Protein 2PHL (pdb70)

B-factor: mean 33.41, std 14.72, range [2.0, 97.33]

Solvent-accessible surface area: 39686 Å² total; per-residue (Å²): 196,31,22,3,49,1,45,26,134,108,9,24,118,70,35,18,143,37,126,54,8,28,7,55,5,0,64,33,1,30,119,65,19,166,69,7,58,61,4,52,88,45,8,0,8,7,11,68,4,92,36,36,1,1,10,0,0,8,0,5,0,2,42,10,3,3,5,4,20,31,18,17,0,0,0,0,4,1,37,14,77,66,113,49,63,24,42,24,4,18,52,131,61,130,128,57,55,22,43,45,61,2,47,1,1,17,1,11,0,7,1,1,19,36,86,170,104,31,1,22,2,0,15,0,0,32,18,20,10,18,6,50,8,13,18,2,0,1,0,4,7,119,59,13,100,0,0,0,47,31,9,28,113,72,6,16,34,16,0,4,87,10,138,95,95,43,3,65,135,19,4,26,53,143,151,42,34,54,112,2,0,4,8,82,8,96,58,102,34,9,129,101,0,19,159,74,0,97,104,92,165,81,54,31,52,130,42,6,43,2,43,32,59,70,32,116,87,41,47,3,11,5,11,39,9,97,4,72,88,3,0,0,4,2,0,8,1,24,6,43,1,13,18,0,6,0,0,6,93,19,85,2,36,1,1,0,0,0,16,88,73,75,84,25,107,15,63,34,17,96,13,114,5,44,75,8,1,0,0,2,18,9,1,0,7,0,2,0,4,51,0,62,30,99,8,49,1,8,1,0,0,13,46,4,53,141,28,55,40,3,0,0,0,5,103,62,34,9,0,3,14,2,0,9,125,8,72,24,1,105,66,5,0,21,42,0,4,22,9,56,7,74,63,0,30,138,2,10,78,90,18,95,22,29,1,2,9,74,20,132,174,33,10,3,53,2,47,26,130,106,4,21,88,93,39,17,143,26,135,69,9,35,6,47,6,1,58,49,2,6,118,66,16,117,66,6,39,68,3,55,84,46,10,1,2,6,9,76,2,85,30,45,2,7,9,0,0,5,0,4,0,0,38,10,5,2,5,2,22,23,11,18,0,0,0,0,4,1,38,11,96,66,138,42,51,29,42,26,5,12,47,121,61,137,132,67,56,18,50,48,62,0,46,2,2,12,0,12,1,8,2,2,21,48,96,180,89,18,1,20,1,0,19,2,0,27,20,29,12,18,10,68,11,17,20,2,0,0,0,2,7,139,55,10,106,0,0,0,45,31,10,36,141,132,12,2,38,14,0,5,79,16,144,53,115,50,0,40,105,2,4,9,63,131,139,58,31,58,76,2,0,4,10,78,11,66,44,106,59,15,111,80,8,10,155,80,0,84,96,99,169,78,65,36,46,130,50,5,53,2,32,24,70,62,50,116,94,40,51,1,8,5,8,39,13,105,7,81,94,3,0,0,3,0,2,9,1,27,1,30,1,9,18,1,5,0,2,12,99,22,83,0,37,0,1,0,0,0,17,114,76,91,86,24,98,20,73,32,18,105,12,108,4,54,75,15,1,0,1,0,17,9,0,0,6,0,4,0,4,43,1,69,29,94,5,51,3,9,1,0,1,15,55,4,54,129,30,43,50,4,0,1,1,3,156,41,35,8,1,4,28,2,0,3,156,3,68,23,0,91,62,10,0,21,30,0,4,20,13,44,7,112,52,1,37,84,0,8,109,75,21,98,25,26,1,1,10,60,20,143,199,135,15,11,6,49,1,51,24,132,115,3,25,96,82,28,21,152,34,117,60,9,32,6,53,4,1,48,50,1,25,112,52,17,178,65,9,57,58,5,69,83,40,7,0,3,6,10,79,5,89,35,37,1,6,12,1,0,7,0,4,0,1,44,8,5,3,5,5,17,34,12,16,0,0,0,0,4,2,35,12,96,55,156,37,67,30,49,26,2,23,48,125,58,138,133,61,53,17,45,40,72,1,33,2,0,6,1,14,4,8,2,1,21,38,79,169,102,27,1,11,2,0,24,0,0,35,14,22,8,16,11,57,9,19,22,0,0,0,0,3,5,126,54,8,101,0,0,1,51,36,8,33,107,134,7,4,51,20,0,5,87,13,138,53,148,30,0,39,98,0,5,14,67,137,158,43,37,54,89,1,0,2,10,79,13,69,60,136,61,17,131,97,4,15,120,76,1,94,99,95,150,84,55,39,57,137,43,6,50,3,34,19,64,65,32,105,106,31,56,1,7,4,5,31,12,92,6,88,79,5,0,0,7,0,2,11,1,26,2,24,1,8,16,0,5,0,0,5,76,22,86,1,30,0,2,0,0,0,11,106,72,72,66,24,86,21,64,35,12,112,11,113,2,44,88,6,2,0,0,3,20,12,1,0,7,0,2,1,7,22,1,68,30,98,5,43,3,7,0,0,0,12,68,3,53,134,26,56,65,4,1,1,1,4,150,55,32,9,1,3,20,2,1,8,157,10,62,13,0,82,71,0,1,21,35,1,4,16,13,50,5,88,77,1,30,146,6,12,95,93,19,77,27,30,3,1,6,71,4,158

Organism: Phaseolus vulgaris (NCBI:txid3885)

Structure (mmCIF, N/CA/C/O backbone):
data_2PHL
#
_entry.id   2PHL
#
_cell.length_a   89.810
_cell.length_b   114.080
_cell.length_c   137.080
_cell.angle_alpha   90.00
_cell.angle_beta   90.00
_cell.angle_gamma   90.00
#
_symmetry.space_group_name_H-M   'P 21 21 21'
#
loop_
_entity.id
_entity.type
_entity.pdbx_description
1 polymer PHASEOLIN
2 non-polymer 2-acetamido-2-deoxy-beta-D-glucopyranose
3 non-polymer 'PHOSPHATE ION'
4 water water
#
loop_
_atom_site.group_PDB
_atom_site.id
_atom_site.type_symbol
_atom_site.label_atom_id
_atom_site.label_alt_id
_atom_site.label_comp_id
_atom_site.label_asym_id
_atom_site.label_entity_id
_atom_site.label_seq_id
_atom_site.pdbx_PDB_ins_code
_atom_site.Cartn_x
_atom_site.Cartn_y
_atom_site.Cartn_z
_atom_site.occupancy
_atom_site.B_iso_or_equiv
_atom_site.auth_seq_id
_atom_site.auth_comp_id
_atom_site.auth_asym_id
_atom_site.auth_atom_id
_atom_site.pdbx_PDB_model_num
ATOM 1 N N . ASP A 1 11 ? 33.237 25.134 87.202 1.00 60.05 11 ASP A N 1
ATOM 2 C CA . ASP A 1 11 ? 32.421 25.065 85.994 1.00 58.83 11 ASP A CA 1
ATOM 3 C C . ASP A 1 11 ? 32.335 23.641 85.450 1.00 52.41 11 ASP A C 1
ATOM 4 O O . ASP A 1 11 ? 33.217 22.815 85.679 1.00 53.24 11 ASP A O 1
ATOM 9 N N . ASN A 1 12 ? 31.274 23.389 84.693 1.00 43.60 12 ASN A N 1
ATOM 10 C CA . ASN A 1 12 ? 31.025 22.091 84.105 1.00 32.90 12 ASN A CA 1
ATOM 11 C C . ASN A 1 12 ? 31.437 22.230 82.654 1.00 29.28 12 ASN A C 1
ATOM 12 O O . ASN A 1 12 ? 30.899 23.068 81.941 1.00 31.38 12 ASN A O 1
ATOM 17 N N . PRO A 1 13 ? 32.453 21.475 82.218 1.00 28.57 13 PRO A N 1
ATOM 18 C CA . PRO A 1 13 ? 32.904 21.565 80.816 1.00 28.16 13 PRO A CA 1
ATOM 19 C C . PRO A 1 13 ? 32.004 20.871 79.793 1.00 25.51 13 PRO A C 1
ATOM 20 O O . PRO A 1 13 ? 32.122 21.128 78.594 1.00 30.16 13 PRO A O 1
ATOM 24 N N . PHE A 1 14 ? 31.068 20.065 80.297 1.00 20.82 14 PHE A N 1
ATOM 25 C CA . PHE A 1 14 ? 30.119 19.288 79.514 1.00 17.15 14 PHE A CA 1
ATOM 26 C C . PHE A 1 14 ? 28.789 19.952 79.275 1.00 16.96 14 PHE A C 1
ATOM 27 O O . PHE A 1 14 ? 27.939 19.378 78.622 1.00 21.61 14 PHE A O 1
ATOM 35 N N . TYR A 1 15 ? 28.605 21.159 79.791 1.00 21.50 15 TYR A N 1
ATOM 36 C CA . TYR A 1 15 ? 27.345 21.887 79.654 1.00 21.05 15 TYR A CA 1
ATOM 37 C C . TYR A 1 15 ? 27.449 23.065 78.681 1.00 22.37 15 TYR A C 1
ATOM 38 O O . TYR A 1 15 ? 28.384 23.872 78.770 1.00 26.76 15 TYR A O 1
ATOM 47 N N . PHE A 1 16 ? 26.501 23.144 77.751 1.00 22.41 16 PHE A N 1
ATOM 48 C CA . PHE A 1 16 ? 26.456 24.213 76.752 1.00 23.79 16 PHE A CA 1
ATOM 49 C C . PHE A 1 16 ? 25.135 24.990 76.885 1.00 26.13 16 PHE A C 1
ATOM 50 O O . PHE A 1 16 ? 24.087 24.569 76.377 1.00 22.82 16 PHE A O 1
ATOM 58 N N . ASN A 1 17 ? 25.187 26.088 77.641 1.00 28.55 17 ASN A N 1
ATOM 59 C CA . ASN A 1 17 ? 24.029 26.950 77.909 1.00 27.53 17 ASN A CA 1
ATOM 60 C C . ASN A 1 17 ? 23.566 27.706 76.665 1.00 29.59 17 ASN A C 1
ATOM 61 O O . ASN A 1 17 ? 24.241 28.627 76.196 1.00 31.75 17 ASN A O 1
ATOM 66 N N . SER A 1 18 ? 22.401 27.332 76.150 1.00 28.52 18 SER A N 1
ATOM 67 C CA . SER A 1 18 ? 21.850 27.945 74.950 1.00 30.16 18 SER A CA 1
ATOM 68 C C . SER A 1 18 ? 22.002 29.450 74.910 1.00 29.27 18 SER A C 1
ATOM 69 O O . SER A 1 18 ? 22.427 30.002 73.906 1.00 33.99 18 SER A O 1
ATOM 72 N N . ASP A 1 19 ? 21.710 30.102 76.026 1.00 34.27 19 ASP A N 1
ATOM 73 C CA . ASP A 1 19 ? 21.801 31.560 76.131 1.00 37.56 19 ASP A CA 1
ATOM 74 C C . ASP A 1 19 ? 23.146 32.109 75.663 1.00 37.58 19 ASP A C 1
ATOM 75 O O . ASP A 1 19 ? 23.270 33.302 75.383 1.00 37.74 19 ASP A O 1
ATOM 80 N N . ASN A 1 20 ? 24.170 31.267 75.642 1.00 35.69 20 ASN A N 1
ATOM 81 C CA . ASN A 1 20 ? 25.453 31.734 75.164 1.00 39.74 20 ASN A CA 1
ATOM 82 C C . ASN A 1 20 ? 26.357 30.689 74.480 1.00 39.45 20 ASN A C 1
ATOM 83 O O . ASN A 1 20 ? 27.583 30.808 74.502 1.00 41.17 20 ASN A O 1
ATOM 88 N N . SER A 1 21 ? 25.750 29.718 73.794 1.00 36.78 21 SER A N 1
ATOM 89 C CA . SER A 1 21 ? 26.524 28.693 73.091 1.00 35.04 21 SER A CA 1
ATOM 90 C C . SER A 1 21 ? 26.264 28.565 71.587 1.00 34.88 21 SER A C 1
ATOM 91 O O . SER A 1 21 ? 27.098 27.992 70.874 1.00 34.62 21 SER A O 1
ATOM 94 N N . TRP A 1 22 ? 25.108 29.048 71.123 1.00 27.63 22 TRP A N 1
ATOM 95 C CA . TRP A 1 22 ? 24.742 29.020 69.701 1.00 28.18 22 TRP A CA 1
ATOM 96 C C . TRP A 1 22 ? 25.014 30.386 69.050 1.00 28.20 22 TRP A C 1
ATOM 97 O O . TRP A 1 22 ? 25.040 31.411 69.732 1.00 32.90 22 TRP A O 1
ATOM 108 N N . ASN A 1 23 ? 25.166 30.415 67.734 1.00 25.06 23 ASN A N 1
ATOM 109 C CA . ASN A 1 23 ? 25.363 31.678 67.040 1.00 26.59 23 ASN A CA 1
ATOM 110 C C . ASN A 1 23 ? 24.471 31.681 65.812 1.00 21.97 23 ASN A C 1
ATOM 111 O O . ASN A 1 23 ? 24.383 30.670 65.140 1.00 22.08 23 ASN A O 1
ATOM 116 N N . THR A 1 24 ? 23.785 32.789 65.541 1.00 20.13 24 THR A N 1
ATOM 117 C CA . THR A 1 24 ? 22.873 32.896 64.398 1.00 25.01 24 THR A CA 1
ATOM 118 C C . THR A 1 24 ? 23.573 33.062 63.057 1.00 22.86 24 THR A C 1
ATOM 119 O O . THR A 1 24 ? 24.377 33.952 62.901 1.00 26.98 24 THR A O 1
ATOM 123 N N . LEU A 1 25 ? 23.297 32.189 62.107 1.00 21.08 25 LEU A N 1
ATOM 124 C CA . LEU A 1 25 ? 23.880 32.313 60.772 1.00 22.06 25 LEU A CA 1
ATOM 125 C C . LEU A 1 25 ? 22.987 33.304 60.012 1.00 22.33 25 LEU A C 1
ATOM 126 O O . LEU A 1 25 ? 23.452 34.324 59.472 1.00 24.71 25 LEU A O 1
ATOM 131 N N . PHE A 1 26 ? 21.689 33.008 60.039 1.00 20.27 26 PHE A N 1
ATOM 132 C CA . PHE A 1 26 ? 20.671 33.778 59.358 1.00 20.13 26 PHE A CA 1
ATOM 133 C C . PHE A 1 26 ? 19.374 33.736 60.157 1.00 22.56 26 PHE A C 1
ATOM 134 O O . PHE A 1 26 ? 19.053 32.735 60.812 1.00 24.68 26 PHE A O 1
ATOM 142 N N . LYS A 1 27 ? 18.612 34.818 60.096 1.00 24.96 27 LYS A N 1
ATOM 143 C CA . LYS A 1 27 ? 17.327 34.861 60.786 1.00 29.26 27 LYS A CA 1
ATOM 144 C C . LYS A 1 27 ? 16.424 35.921 60.184 1.00 26.95 27 LYS A C 1
ATOM 145 O O . LYS A 1 27 ? 16.856 37.030 59.880 1.00 30.63 27 LYS A O 1
ATOM 151 N N . ASN A 1 28 ? 15.181 35.571 59.947 1.00 23.20 28 ASN A N 1
ATOM 152 C CA . ASN A 1 28 ? 14.278 36.556 59.413 1.00 27.72 28 ASN A CA 1
ATOM 153 C C . ASN A 1 28 ? 12.885 36.194 59.877 1.00 30.06 28 ASN A C 1
ATOM 154 O O . ASN A 1 28 ? 12.686 35.143 60.489 1.00 32.63 28 ASN A O 1
ATOM 159 N N . GLN A 1 29 ? 11.949 37.108 59.682 1.00 27.69 29 GLN A N 1
ATOM 160 C CA . GLN A 1 29 ? 10.568 36.903 60.078 1.00 26.88 29 GLN A CA 1
ATOM 161 C C . GLN A 1 29 ? 9.944 35.525 59.759 1.00 25.81 29 GLN A C 1
ATOM 162 O O . GLN A 1 29 ? 8.841 35.237 60.214 1.00 29.67 29 GLN A O 1
ATOM 168 N N . TYR A 1 30 ? 10.644 34.675 59.007 1.00 22.53 30 TYR A N 1
ATOM 169 C CA . TYR A 1 30 ? 10.126 33.357 58.668 1.00 20.50 30 TYR A CA 1
ATOM 170 C C . TYR A 1 30 ? 10.898 32.208 59.279 1.00 21.19 30 TYR A C 1
ATOM 171 O O . TYR A 1 30 ? 10.407 31.089 59.280 1.00 27.79 30 TYR A O 1
ATOM 180 N N . GLY A 1 31 ? 12.115 32.457 59.749 1.00 22.83 31 GLY A N 1
ATOM 181 C CA . GLY A 1 31 ? 12.895 31.395 60.354 1.00 19.33 31 GLY A CA 1
ATOM 182 C C . GLY A 1 31 ? 14.295 31.800 60.791 1.00 21.09 31 GLY A C 1
ATOM 183 O O . GLY A 1 31 ? 14.635 33.008 60.803 1.00 18.20 31 GLY A O 1
ATOM 184 N N . HIS A 1 32 ? 15.092 30.796 61.182 1.00 14.05 32 HIS A N 1
ATOM 185 C CA . HIS A 1 32 ? 16.472 31.007 61.619 1.00 16.91 32 HIS A CA 1
ATOM 186 C C . HIS A 1 32 ? 17.343 29.754 61.545 1.00 18.43 32 HIS A C 1
ATOM 187 O O . HIS A 1 32 ? 16.843 28.622 61.536 1.00 20.18 32 HIS A O 1
ATOM 194 N N . ILE A 1 33 ? 18.652 29.989 61.531 1.00 21.46 33 ILE A N 1
ATOM 195 C CA . ILE A 1 33 ? 19.682 28.955 61.480 1.00 24.34 33 ILE A CA 1
ATOM 196 C C . ILE A 1 33 ? 20.785 29.457 62.420 1.00 28.64 33 ILE A C 1
ATOM 197 O O . ILE A 1 33 ? 21.226 30.603 62.291 1.00 34.70 33 ILE A O 1
ATOM 202 N N . ARG A 1 34 ? 21.187 28.642 63.386 1.00 25.31 34 ARG A N 1
ATOM 203 C CA . ARG A 1 34 ? 22.257 29.014 64.291 1.00 23.49 34 ARG A CA 1
ATOM 204 C C . ARG A 1 34 ? 23.173 27.800 64.281 1.00 23.96 34 ARG A C 1
ATOM 205 O O . ARG A 1 34 ? 22.710 26.691 64.014 1.00 24.14 34 ARG A O 1
ATOM 213 N N . VAL A 1 35 ? 24.456 27.993 64.583 1.00 22.04 35 VAL A N 1
ATOM 214 C CA . VAL A 1 35 ? 25.395 26.866 64.679 1.00 23.50 35 VAL A CA 1
ATOM 215 C C . VAL A 1 35 ? 25.979 26.815 66.098 1.00 22.33 35 VAL A C 1
ATOM 216 O O . VAL A 1 35 ? 26.284 27.859 66.692 1.00 19.38 35 VAL A O 1
ATOM 220 N N . LEU A 1 36 ? 26.115 25.610 66.644 1.00 18.30 36 LEU A N 1
ATOM 221 C CA . LEU A 1 36 ? 26.683 25.460 67.972 1.00 13.79 36 LEU A CA 1
ATOM 222 C C . LEU A 1 36 ? 28.196 25.689 67.898 1.00 14.17 36 LEU A C 1
ATOM 223 O O . LEU A 1 36 ? 28.843 25.333 66.915 1.00 13.25 36 LEU A O 1
ATOM 228 N N . GLN A 1 37 ? 28.757 26.293 68.929 1.00 12.93 37 GLN A N 1
ATOM 229 C CA . GLN A 1 37 ? 30.196 26.539 68.990 1.00 16.26 37 GLN A CA 1
ATOM 230 C C . GLN A 1 37 ? 30.960 25.219 68.995 1.00 15.71 37 GLN A C 1
ATOM 231 O O . GLN A 1 37 ? 30.364 24.165 69.201 1.00 20.75 37 GLN A O 1
ATOM 237 N N . ARG A 1 38 ? 32.278 25.285 68.819 1.00 12.04 38 ARG A N 1
ATOM 238 C CA . ARG A 1 38 ? 33.121 24.098 68.809 1.00 20.17 38 ARG A CA 1
ATOM 239 C C . ARG A 1 38 ? 33.281 23.460 70.180 1.00 26.05 38 ARG A C 1
ATOM 240 O O . ARG A 1 38 ? 33.589 24.125 71.162 1.00 31.86 38 ARG A O 1
ATOM 248 N N . PHE A 1 39 ? 33.159 22.147 70.221 1.00 29.68 39 PHE A N 1
ATOM 249 C CA . PHE A 1 39 ? 33.287 21.425 71.465 1.00 28.56 39 PHE A CA 1
ATOM 250 C C . PHE A 1 39 ? 34.695 21.511 72.077 1.00 31.91 39 PHE A C 1
ATOM 251 O O . PHE A 1 39 ? 34.856 21.807 73.270 1.00 34.73 39 PHE A O 1
ATOM 259 N N . ASP A 1 40 ? 35.711 21.259 71.257 1.00 32.92 40 ASP A N 1
ATOM 260 C CA . ASP A 1 40 ? 37.105 21.275 71.701 1.00 29.74 40 ASP A CA 1
ATOM 261 C C . ASP A 1 40 ? 37.568 22.654 72.156 1.00 33.76 40 ASP A C 1
ATOM 262 O O . ASP A 1 40 ? 38.606 22.781 72.814 1.00 36.00 40 ASP A O 1
ATOM 267 N N . GLN A 1 41 ? 36.819 23.689 71.790 1.00 31.17 41 GLN A N 1
ATOM 268 C CA . GLN A 1 41 ? 37.186 25.029 72.199 1.00 30.76 41 GLN A CA 1
ATOM 269 C C . GLN A 1 41 ? 36.689 25.323 73.594 1.00 32.58 41 GLN A C 1
ATOM 270 O O . GLN A 1 41 ? 37.352 26.012 74.363 1.00 29.36 41 GLN A O 1
ATOM 276 N N . GLN A 1 42 ? 35.509 24.817 73.928 1.00 35.06 42 GLN A N 1
ATOM 277 C CA . GLN A 1 42 ? 35.007 25.016 75.269 1.00 32.73 42 GLN A CA 1
ATOM 278 C C . GLN A 1 42 ? 36.028 24.350 76.181 1.00 32.37 42 GLN A C 1
ATOM 279 O O . GLN A 1 42 ? 36.392 24.907 77.222 1.00 40.01 42 GLN A O 1
ATOM 285 N N . SER A 1 43 ? 36.535 23.188 75.775 1.00 29.82 43 SER A N 1
ATOM 286 C CA . SER A 1 43 ? 37.502 22.479 76.600 1.00 31.39 43 SER A CA 1
ATOM 287 C C . SER A 1 43 ? 38.220 21.334 75.900 1.00 32.64 43 SER A C 1
ATOM 288 O O . SER A 1 43 ? 37.616 20.557 75.158 1.00 36.47 43 SER A O 1
ATOM 291 N N . LYS A 1 44 ? 39.510 21.215 76.188 1.00 31.98 44 LYS A N 1
ATOM 292 C CA . LYS A 1 44 ? 40.332 20.166 75.621 1.00 33.33 44 LYS A CA 1
ATOM 293 C C . LYS A 1 44 ? 39.845 18.773 75.982 1.00 32.68 44 LYS A C 1
ATOM 294 O O . LYS A 1 44 ? 40.176 17.828 75.296 1.00 33.25 44 LYS A O 1
ATOM 300 N N . ARG A 1 45 ? 39.095 18.622 77.072 1.00 35.17 45 ARG A N 1
ATOM 301 C CA . ARG A 1 45 ? 38.596 17.294 77.448 1.00 35.75 45 ARG A CA 1
ATOM 302 C C . ARG A 1 45 ? 37.764 16.769 76.293 1.00 36.96 45 ARG A C 1
ATOM 303 O O . ARG A 1 45 ? 37.732 15.563 76.032 1.00 38.82 45 ARG A O 1
ATOM 311 N N . LEU A 1 46 ? 37.070 17.704 75.644 1.00 35.06 46 LEU A N 1
ATOM 312 C CA . LEU A 1 46 ? 36.168 17.449 74.525 1.00 33.13 46 LEU A CA 1
ATOM 313 C C . LEU A 1 46 ? 36.880 17.410 73.171 1.00 34.28 46 LEU A C 1
ATOM 314 O O . LEU A 1 46 ? 36.272 17.715 72.139 1.00 33.15 46 LEU A O 1
ATOM 319 N N . GLN A 1 47 ? 38.138 16.984 73.160 1.00 36.26 47 GLN A N 1
ATOM 320 C CA . GLN A 1 47 ? 38.912 16.957 71.915 1.00 38.72 47 GLN A CA 1
ATOM 321 C C . GLN A 1 47 ? 38.503 15.954 70.848 1.00 37.58 47 GLN A C 1
ATOM 322 O O . GLN A 1 47 ? 38.681 16.219 69.663 1.00 40.09 47 GLN A O 1
ATOM 328 N N . ASN A 1 48 ? 37.989 14.797 71.235 1.00 30.29 48 ASN A N 1
ATOM 329 C CA . ASN A 1 48 ? 37.596 13.837 70.224 1.00 24.95 48 ASN A CA 1
ATOM 330 C C . ASN A 1 48 ? 36.279 14.178 69.555 1.00 25.85 48 ASN A C 1
ATOM 331 O O . ASN A 1 48 ? 35.664 13.323 68.933 1.00 30.31 48 ASN A O 1
ATOM 336 N N . LEU A 1 49 ? 35.826 15.417 69.733 1.00 23.28 49 LEU A N 1
ATOM 337 C CA . LEU A 1 49 ? 34.601 15.907 69.124 1.00 21.08 49 LEU A CA 1
ATOM 338 C C . LEU A 1 49 ? 34.953 17.077 68.203 1.00 20.07 49 LEU A C 1
ATOM 339 O O . LEU A 1 49 ? 34.075 17.651 67.587 1.00 13.30 49 LEU A O 1
ATOM 344 N N . GLU A 1 50 ? 36.239 17.379 68.062 1.00 17.58 50 GLU A N 1
ATOM 345 C CA . GLU A 1 50 ? 36.658 18.505 67.240 1.00 27.41 50 GLU A CA 1
ATOM 346 C C . GLU A 1 50 ? 36.069 18.461 65.826 1.00 29.72 50 GLU A C 1
ATOM 347 O O . GLU A 1 50 ? 35.854 19.504 65.196 1.00 30.75 50 GLU A O 1
ATOM 353 N N . ASP A 1 51 ? 35.734 17.261 65.370 1.00 26.46 51 ASP A N 1
ATOM 354 C CA . ASP A 1 51 ? 35.226 17.086 64.031 1.00 26.34 51 ASP A CA 1
ATOM 355 C C . ASP A 1 51 ? 33.734 17.134 63.841 1.00 24.34 51 ASP A C 1
ATOM 356 O O . ASP A 1 51 ? 33.273 16.934 62.730 1.00 24.27 51 ASP A O 1
ATOM 361 N N . TYR A 1 52 ? 32.964 17.340 64.897 1.00 17.64 52 TYR A N 1
ATOM 362 C CA . TYR A 1 52 ? 31.511 17.392 64.734 1.00 15.07 52 TYR A CA 1
ATOM 363 C C . TYR A 1 52 ? 30.916 18.720 65.102 1.00 12.98 52 TYR A C 1
ATOM 364 O O . TYR A 1 52 ? 31.483 19.448 65.902 1.00 21.67 52 TYR A O 1
ATOM 373 N N . ARG A 1 53 ? 29.743 19.004 64.574 1.00 12.31 53 ARG A N 1
ATOM 374 C CA . ARG A 1 53 ? 29.091 20.264 64.874 1.00 18.63 53 ARG A CA 1
ATOM 375 C C . ARG A 1 53 ? 27.589 20.039 64.920 1.00 19.82 53 ARG A C 1
ATOM 376 O O . ARG A 1 53 ? 27.101 18.999 64.453 1.00 24.15 53 ARG A O 1
ATOM 384 N N . LEU A 1 54 ? 26.872 21.009 65.482 1.00 19.24 54 LEU A N 1
ATOM 385 C CA . LEU A 1 54 ? 25.422 20.968 65.595 1.00 17.59 54 LEU A CA 1
ATOM 386 C C . LEU A 1 54 ? 24.820 22.206 64.933 1.00 21.07 54 LEU A C 1
ATOM 387 O O . LEU A 1 54 ? 25.193 23.334 65.267 1.00 15.08 54 LEU A O 1
ATOM 392 N N . VAL A 1 55 ? 23.896 21.976 63.998 1.00 18.41 55 VAL A N 1
ATOM 393 C CA . VAL A 1 55 ? 23.185 23.040 63.309 1.00 16.75 55 VAL A CA 1
ATOM 394 C C . VAL A 1 55 ? 21.700 22.925 63.702 1.00 21.49 55 VAL A C 1
ATOM 395 O O . VAL A 1 55 ? 21.144 21.812 63.814 1.00 17.61 55 VAL A O 1
ATOM 399 N N . GLU A 1 56 ? 21.074 24.081 63.908 1.00 21.29 56 GLU A N 1
ATOM 400 C CA . GLU A 1 56 ? 19.684 24.161 64.342 1.00 23.97 56 GLU A CA 1
ATOM 401 C C . GLU A 1 56 ? 18.926 25.137 63.427 1.00 21.84 56 GLU A C 1
ATOM 402 O O . GLU A 1 56 ? 19.412 26.217 63.099 1.00 20.00 56 GLU A O 1
ATOM 408 N N . PHE A 1 57 ? 17.719 24.762 63.030 1.00 22.38 57 PHE A N 1
ATOM 409 C CA . PHE A 1 57 ? 16.955 25.572 62.101 1.00 18.27 57 PHE A CA 1
ATOM 410 C C . PHE A 1 57 ? 15.485 25.470 62.432 1.00 22.98 57 PHE A C 1
ATOM 411 O O . PHE A 1 57 ? 15.006 24.365 62.707 1.00 26.69 57 PHE A O 1
ATOM 419 N N . ARG A 1 58 ? 14.776 26.608 62.407 1.00 23.04 58 ARG A N 1
ATOM 420 C CA . ARG A 1 58 ? 13.333 26.643 62.669 1.00 20.30 58 ARG A CA 1
ATOM 421 C C . ARG A 1 58 ? 12.642 27.480 61.609 1.00 23.42 58 ARG A C 1
ATOM 422 O O . ARG A 1 58 ? 13.096 28.591 61.317 1.00 27.71 58 ARG A O 1
ATOM 430 N N . SER A 1 59 ? 11.498 26.992 61.120 1.00 24.78 59 SER A N 1
ATOM 431 C CA . SER A 1 59 ? 10.728 27.648 60.058 1.00 23.30 59 SER A CA 1
ATOM 432 C C . SER A 1 59 ? 9.223 27.847 60.375 1.00 23.83 59 SER A C 1
ATOM 433 O O . SER A 1 59 ? 8.633 27.059 61.110 1.00 21.47 59 SER A O 1
ATOM 436 N N . LYS A 1 60 ? 8.614 28.901 59.827 1.00 23.64 60 LYS A N 1
ATOM 437 C CA . LYS A 1 60 ? 7.177 29.196 60.033 1.00 24.43 60 LYS A CA 1
ATOM 438 C C . LYS A 1 60 ? 6.407 28.371 59.025 1.00 23.91 60 LYS A C 1
ATOM 439 O O . LYS A 1 60 ? 7.003 27.866 58.071 1.00 29.28 60 LYS A O 1
ATOM 445 N N . PRO A 1 61 ? 5.083 28.222 59.192 1.00 23.68 61 PRO A N 1
ATOM 446 C CA . PRO A 1 61 ? 4.419 27.405 58.165 1.00 21.18 61 PRO A CA 1
ATOM 447 C C . PRO A 1 61 ? 4.447 27.946 56.727 1.00 20.54 61 PRO A C 1
ATOM 448 O O . PRO A 1 61 ? 4.569 29.164 56.489 1.00 17.63 61 PRO A O 1
ATOM 452 N N . GLU A 1 62 ? 4.452 27.005 55.787 1.00 20.87 62 GLU A N 1
ATOM 453 C CA . GLU A 1 62 ? 4.467 27.292 54.361 1.00 22.82 62 GLU A CA 1
ATOM 454 C C . GLU A 1 62 ? 5.627 28.185 53.898 1.00 24.35 62 GLU A C 1
ATOM 455 O O . GLU A 1 62 ? 5.446 29.284 53.354 1.00 24.33 62 GLU A O 1
ATOM 461 N N . THR A 1 63 ? 6.833 27.668 54.094 1.00 25.59 63 THR A N 1
ATOM 462 C CA . THR A 1 63 ? 8.050 28.358 53.731 1.00 20.86 63 THR A CA 1
ATOM 463 C C . THR A 1 63 ? 8.960 27.395 52.982 1.00 20.31 63 THR A C 1
ATOM 464 O O . THR A 1 63 ? 8.676 26.194 52.895 1.00 19.29 63 THR A O 1
ATOM 468 N N . LEU A 1 64 ? 10.027 27.960 52.417 1.00 22.58 64 LEU A N 1
ATOM 469 C CA . LEU A 1 64 ? 11.056 27.248 51.670 1.00 19.29 64 LEU A CA 1
ATOM 470 C C . LEU A 1 64 ? 12.413 27.863 52.033 1.00 18.88 64 LEU A C 1
ATOM 471 O O . LEU A 1 64 ? 12.529 29.087 52.219 1.00 14.66 64 LEU A O 1
ATOM 476 N N . LEU A 1 65 ? 13.418 27.005 52.189 1.00 20.43 65 LEU A N 1
ATOM 477 C CA . LEU A 1 65 ? 14.799 27.416 52.473 1.00 17.83 65 LEU A CA 1
ATOM 478 C C . LEU A 1 65 ? 15.434 27.311 51.077 1.00 23.20 65 LEU A C 1
ATOM 479 O O . LEU A 1 65 ? 15.420 26.223 50.484 1.00 23.39 65 LEU A O 1
ATOM 484 N N . LEU A 1 66 ? 15.941 28.419 50.530 1.00 22.49 66 LEU A N 1
ATOM 485 C CA . LEU A 1 66 ? 16.510 28.424 49.176 1.00 18.53 66 LEU A CA 1
ATOM 486 C C . LEU A 1 66 ? 17.669 27.465 49.018 1.00 19.22 66 LEU A C 1
ATOM 487 O O . LEU A 1 66 ? 18.363 27.191 49.983 1.00 20.67 66 LEU A O 1
ATOM 492 N N . PRO A 1 67 ? 17.925 26.975 47.783 1.00 17.04 67 PRO A N 1
ATOM 493 C CA . PRO A 1 67 ? 18.998 26.024 47.487 1.00 11.13 67 PRO A CA 1
ATOM 494 C C . PRO A 1 67 ? 20.415 26.382 47.886 1.00 10.44 67 PRO A C 1
ATOM 495 O O . PRO A 1 67 ? 20.888 27.506 47.685 1.00 13.90 67 PRO A O 1
ATOM 499 N N . GLN A 1 68 ? 21.121 25.392 48.409 1.00 7.80 68 GLN A N 1
ATOM 500 C CA . GLN A 1 68 ? 22.489 25.602 48.846 1.00 5.27 68 GLN A CA 1
ATOM 501 C C . GLN A 1 68 ? 23.156 24.264 48.833 1.00 9.53 68 GLN A C 1
ATOM 502 O O . GLN A 1 68 ? 22.486 23.251 48.686 1.00 12.63 68 GLN A O 1
ATOM 508 N N . GLN A 1 69 ? 24.472 24.262 49.012 1.00 12.96 69 GLN A N 1
ATOM 509 C CA . GLN A 1 69 ? 25.237 23.031 49.161 1.00 18.57 69 GLN A CA 1
ATOM 510 C C . GLN A 1 69 ? 26.254 23.386 50.284 1.00 20.48 69 GLN A C 1
ATOM 511 O O . GLN A 1 69 ? 26.625 24.561 50.442 1.00 22.12 69 GLN A O 1
ATOM 517 N N . ALA A 1 70 ? 26.593 22.441 51.153 1.00 18.23 70 ALA A N 1
ATOM 518 C CA . ALA A 1 70 ? 27.553 22.734 52.235 1.00 19.05 70 ALA A CA 1
ATOM 519 C C . ALA A 1 70 ? 28.716 21.743 52.193 1.00 16.91 70 ALA A C 1
ATOM 520 O O . ALA A 1 70 ? 28.567 20.658 51.629 1.00 20.70 70 ALA A O 1
ATOM 522 N N . ASP A 1 71 ? 29.868 22.109 52.752 1.00 13.58 71 ASP A N 1
ATOM 523 C CA . ASP A 1 71 ? 31.039 21.228 52.754 1.00 14.42 71 ASP A CA 1
ATOM 524 C C . ASP A 1 71 ? 31.045 20.249 53.945 1.00 20.17 71 ASP A C 1
ATOM 525 O O . ASP A 1 71 ? 32.101 20.022 54.567 1.00 20.28 71 ASP A O 1
ATOM 530 N N . ALA A 1 72 ? 29.889 19.656 54.257 1.00 18.81 72 ALA A N 1
ATOM 531 C CA . ALA A 1 72 ? 29.808 18.748 55.400 1.00 19.22 72 ALA A CA 1
ATOM 532 C C . ALA A 1 72 ?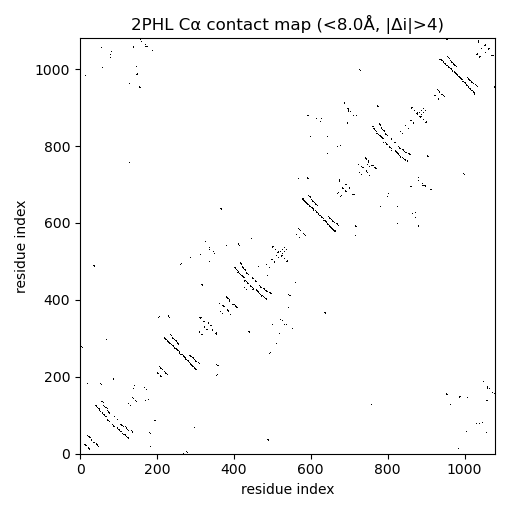 28.743 17.669 55.268 1.00 20.87 72 ALA A C 1
ATOM 533 O O . ALA A 1 72 ? 27.753 17.849 54.554 1.00 25.42 72 ALA A O 1
ATOM 535 N N . GLU A 1 73 ? 28.986 16.507 55.865 1.00 18.65 73 GLU A N 1
ATOM 536 C CA . GLU A 1 73 ? 27.974 15.443 55.845 1.00 18.58 73 GLU A CA 1
ATOM 537 C C . GLU A 1 73 ? 26.926 15.908 56.848 1.00 20.55 73 GLU A C 1
ATOM 538 O O . GLU A 1 73 ? 27.272 16.372 57.946 1.00 24.96 73 GLU A O 1
ATOM 544 N N . LEU A 1 74 ? 25.661 15.788 56.497 1.00 18.45 74 LEU A N 1
ATOM 545 C CA . LEU A 1 74 ? 24.609 16.177 57.418 1.00 18.34 74 LEU A CA 1
ATOM 546 C C . LEU A 1 74 ? 23.743 14.991 57.797 1.00 18.08 74 LEU A C 1
ATOM 547 O O . LEU A 1 74 ? 23.522 14.091 56.998 1.00 23.95 74 LEU A O 1
ATOM 552 N N . LEU A 1 75 ? 23.297 14.971 59.041 1.00 19.06 75 LEU A N 1
ATOM 553 C CA . LEU A 1 75 ? 22.365 13.966 59.506 1.00 18.55 75 LEU A CA 1
ATOM 554 C C . LEU A 1 75 ? 21.268 14.887 60.055 1.00 20.29 75 LEU A C 1
ATOM 555 O O . LEU A 1 75 ? 21.458 15.545 61.088 1.00 21.03 75 LEU A O 1
ATOM 560 N N . LEU A 1 76 ? 20.177 15.006 59.292 1.00 20.69 76 LEU A N 1
ATOM 561 C CA . LEU A 1 76 ? 19.039 15.875 59.588 1.00 23.35 76 LEU A CA 1
ATOM 562 C C . LEU A 1 76 ? 17.940 15.183 60.406 1.00 27.96 76 LEU A C 1
ATOM 563 O O . LEU A 1 76 ? 17.540 14.046 60.116 1.00 27.05 76 LEU A O 1
ATOM 568 N N . VAL A 1 77 ? 17.458 15.867 61.441 1.00 29.23 77 VAL A N 1
ATOM 569 C CA . VAL A 1 77 ? 16.434 15.302 62.311 1.00 26.19 77 VAL A CA 1
ATOM 570 C C . VAL A 1 77 ? 15.252 16.237 62.643 1.00 26.43 77 VAL A C 1
ATOM 571 O O . VAL A 1 77 ? 15.443 17.292 63.249 1.00 29.74 77 VAL A O 1
ATOM 575 N N . VAL A 1 78 ? 14.036 15.829 62.269 1.00 22.30 78 VAL A N 1
ATOM 576 C CA . VAL A 1 78 ? 12.841 16.601 62.560 1.00 20.10 78 VAL A CA 1
ATOM 577 C C . VAL A 1 78 ? 12.513 16.397 64.053 1.00 22.12 78 VAL A C 1
ATOM 578 O O . VAL A 1 78 ? 12.159 15.302 64.476 1.00 19.99 78 VAL A O 1
ATOM 582 N N . ARG A 1 79 ? 12.702 17.449 64.846 1.00 21.76 79 ARG A N 1
ATOM 583 C CA . ARG A 1 79 ? 12.427 17.390 66.272 1.00 20.57 79 ARG A CA 1
ATOM 584 C C . ARG A 1 79 ? 10.995 17.868 66.551 1.00 26.20 79 ARG A C 1
ATOM 585 O O . ARG A 1 79 ? 10.477 17.679 67.645 1.00 27.81 79 ARG A O 1
ATOM 593 N N . SER A 1 80 ? 10.369 18.508 65.566 1.00 27.70 80 SER A N 1
ATOM 594 C CA . SER A 1 80 ? 8.987 18.992 65.672 1.00 27.80 80 SER A CA 1
ATOM 595 C C . SER A 1 80 ? 8.541 19.348 64.263 1.00 27.14 80 SER A C 1
ATOM 596 O O . SER A 1 80 ? 9.315 19.927 63.495 1.00 30.76 80 SER A O 1
ATOM 599 N N . GLY A 1 81 ? 7.306 18.993 63.925 1.00 23.13 81 GLY A N 1
ATOM 600 C CA . GLY A 1 81 ? 6.773 19.304 62.617 1.00 22.20 81 GLY A CA 1
ATOM 601 C C . GLY A 1 81 ? 6.991 18.279 61.514 1.00 20.39 81 GLY A C 1
ATOM 602 O O . GLY A 1 81 ? 7.208 17.087 61.753 1.00 19.88 81 GLY A O 1
ATOM 603 N N . SER A 1 82 ? 6.897 18.767 60.285 1.00 22.09 82 SER A N 1
ATOM 604 C CA . SER A 1 82 ? 7.047 17.963 59.086 1.00 19.88 82 SER A CA 1
ATOM 605 C C . SER A 1 82 ? 7.867 18.757 58.089 1.00 19.98 82 SER A C 1
ATOM 606 O O . SER A 1 82 ? 7.844 19.988 58.093 1.00 20.41 82 SER A O 1
ATOM 609 N N . ALA A 1 83 ? 8.521 18.063 57.174 1.00 21.44 83 ALA A N 1
ATOM 610 C CA . ALA A 1 83 ? 9.326 18.743 56.175 1.00 23.10 83 ALA A CA 1
ATOM 611 C C . ALA A 1 83 ? 9.356 17.953 54.887 1.00 24.08 83 ALA A C 1
ATOM 612 O O . ALA A 1 83 ? 9.130 16.742 54.886 1.00 21.09 83 ALA A O 1
ATOM 614 N N . ILE A 1 84 ? 9.557 18.659 53.781 1.00 27.92 84 ILE A N 1
ATOM 615 C CA . ILE A 1 84 ? 9.706 18.015 52.467 1.00 26.39 84 ILE A CA 1
ATOM 616 C C . ILE A 1 84 ? 11.138 18.384 52.103 1.00 23.38 84 ILE A C 1
ATOM 617 O O . ILE A 1 84 ? 11.471 19.572 52.015 1.00 21.91 84 ILE A O 1
ATOM 622 N N . LEU A 1 85 ? 11.986 17.363 52.021 1.00 19.82 85 LEU A N 1
ATOM 623 C CA . LEU A 1 85 ? 13.402 17.510 51.698 1.00 20.58 85 LEU A CA 1
ATOM 624 C C . LEU A 1 85 ? 13.658 16.991 50.296 1.00 15.14 85 LEU A C 1
ATOM 625 O O . LEU A 1 85 ? 13.206 15.910 49.948 1.00 21.17 85 LEU A O 1
ATOM 630 N N . VAL A 1 86 ? 14.388 17.741 49.486 1.00 18.98 86 VAL A N 1
ATOM 631 C CA . VAL A 1 86 ? 14.660 17.276 48.138 1.00 14.60 86 VAL A CA 1
ATOM 632 C C . VAL A 1 86 ? 16.120 17.453 47.792 1.00 14.67 86 VAL A C 1
ATOM 633 O O . VAL A 1 86 ? 16.718 18.492 48.126 1.00 11.12 86 VAL A O 1
ATOM 637 N N . LEU A 1 87 ? 16.721 16.363 47.294 1.00 9.96 87 LEU A N 1
ATOM 638 C CA . LEU A 1 87 ? 18.123 16.339 46.881 1.00 6.66 87 LEU A CA 1
ATOM 639 C C . LEU A 1 87 ? 18.195 16.458 45.341 1.00 14.43 87 LEU A C 1
ATOM 640 O O . LEU A 1 87 ? 17.493 15.727 44.641 1.00 12.24 87 LEU A O 1
ATOM 645 N N . VAL A 1 88 ? 19.057 17.359 44.847 1.00 18.61 88 VAL A N 1
ATOM 646 C CA . VAL A 1 88 ? 19.259 17.637 43.411 1.00 17.44 88 VAL A CA 1
ATOM 647 C C . VAL A 1 88 ? 20.648 17.203 42.946 1.00 19.85 88 VAL A C 1
ATOM 648 O O . VAL A 1 88 ? 21.642 17.856 43.252 1.00 17.45 88 VAL A O 1
ATOM 652 N N . LYS A 1 89 ? 20.710 16.066 42.258 1.00 23.63 89 LYS A N 1
ATOM 653 C CA . LYS A 1 89 ? 21.972 15.534 41.737 1.00 29.22 89 LYS A CA 1
ATOM 654 C C . LYS A 1 89 ? 22.164 16.132 40.332 1.00 29.27 89 LYS A C 1
ATOM 655 O O . LYS A 1 89 ? 21.176 16.414 39.647 1.00 27.37 89 LYS A O 1
ATOM 661 N N . PRO A 1 90 ? 23.432 16.309 39.885 1.00 27.81 90 PRO A N 1
ATOM 662 C CA . PRO A 1 90 ? 23.822 16.886 38.598 1.00 27.35 90 PRO A CA 1
ATOM 663 C C . PRO A 1 90 ? 23.366 16.216 37.319 1.00 27.30 90 PRO A C 1
ATOM 664 O O . PRO A 1 90 ? 23.048 16.908 36.355 1.00 32.86 90 PRO A O 1
ATOM 668 N N . ASP A 1 91 ? 23.294 14.895 37.282 1.00 28.04 91 ASP A N 1
ATOM 669 C CA . ASP A 1 91 ? 22.843 14.244 36.054 1.00 27.43 91 ASP A CA 1
ATOM 670 C C . ASP A 1 91 ? 21.331 14.056 35.999 1.00 27.75 91 ASP A C 1
ATOM 671 O O . ASP A 1 91 ? 20.833 12.938 35.911 1.00 28.02 91 ASP A O 1
ATOM 676 N N . ASP A 1 92 ? 20.618 15.170 36.122 1.00 26.67 92 ASP A N 1
ATOM 677 C CA . ASP A 1 92 ? 19.163 15.202 36.045 1.00 28.45 92 ASP A CA 1
ATOM 678 C C . ASP A 1 92 ? 18.450 14.248 36.991 1.00 28.71 92 ASP A C 1
ATOM 679 O O . ASP A 1 92 ? 17.583 13.477 36.579 1.00 27.86 92 ASP A O 1
ATOM 684 N N . ARG A 1 93 ? 18.798 14.313 38.269 1.00 32.30 93 ARG A N 1
ATOM 685 C CA . ARG A 1 93 ? 18.148 13.468 39.261 1.00 32.24 93 ARG A CA 1
ATOM 686 C C . ARG A 1 93 ? 17.861 14.203 40.571 1.00 34.38 93 ARG A C 1
ATOM 687 O O . ARG A 1 93 ? 18.633 15.073 40.977 1.00 34.21 93 ARG A O 1
ATOM 695 N N . ARG A 1 94 ? 16.720 13.876 41.188 1.00 33.81 94 ARG A N 1
ATOM 696 C CA . ARG A 1 94 ? 16.308 14.434 42.481 1.00 29.70 94 ARG A CA 1
ATOM 697 C C . ARG A 1 94 ? 15.790 13.303 43.359 1.00 30.61 94 ARG A C 1
ATOM 698 O O . ARG A 1 94 ? 15.339 12.270 42.844 1.00 27.67 94 ARG A O 1
ATOM 706 N N . GLU A 1 95 ? 15.822 13.529 44.673 1.00 26.52 95 GLU A N 1
ATOM 707 C CA . GLU A 1 95 ? 15.356 12.562 45.662 1.00 25.63 95 GLU A CA 1
ATOM 708 C C . GLU A 1 95 ? 14.411 13.330 46.560 1.00 21.83 95 GLU A C 1
ATOM 709 O O . GLU A 1 95 ? 14.798 14.367 47.092 1.00 17.81 95 GLU A O 1
ATOM 715 N N . TYR A 1 96 ? 13.169 12.854 46.668 1.00 21.83 96 TYR A N 1
ATOM 716 C CA . TYR A 1 96 ? 12.125 13.504 47.477 1.00 21.73 96 TYR A CA 1
ATOM 717 C C . TYR A 1 96 ? 11.866 12.768 48.774 1.00 20.92 96 TYR A C 1
ATOM 718 O O . TYR A 1 96 ? 11.626 11.571 48.752 1.00 21.10 96 TYR A O 1
ATOM 727 N N . PHE A 1 97 ? 11.875 13.482 49.894 1.00 22.17 97 PHE A N 1
ATOM 728 C CA . PHE A 1 97 ? 11.632 12.866 51.207 1.00 23.47 97 PHE A CA 1
ATOM 729 C C . PHE A 1 97 ? 10.645 13.695 51.996 1.00 24.95 97 PHE A C 1
ATOM 730 O O . PHE A 1 97 ? 10.760 14.934 52.058 1.00 24.61 97 PHE A O 1
ATOM 738 N N . PHE A 1 98 ? 9.703 12.998 52.629 1.00 26.71 98 PHE A N 1
ATOM 739 C CA . PHE A 1 98 ? 8.713 13.622 53.497 1.00 28.56 98 PHE A CA 1
ATOM 740 C C . PHE A 1 98 ? 9.077 13.130 54.914 1.00 29.31 98 PHE A C 1
ATOM 741 O O . PHE A 1 98 ? 9.130 11.921 55.180 1.00 28.95 98 PHE A O 1
ATOM 749 N N . LEU A 1 99 ? 9.399 14.067 55.796 1.00 28.24 99 LEU A N 1
ATOM 750 C CA . LEU A 1 99 ? 9.781 13.735 57.156 1.00 28.19 99 LEU A CA 1
ATOM 751 C C . LEU A 1 99 ? 8.818 14.371 58.163 1.00 29.63 99 LEU A C 1
ATOM 752 O O . LEU A 1 99 ? 8.343 15.491 57.945 1.00 25.37 99 LEU A O 1
ATOM 757 N N . THR A 1 100 ? 8.508 13.628 59.230 1.00 29.45 100 THR A N 1
ATOM 758 C CA . THR A 1 100 ? 7.621 14.065 60.318 1.00 35.10 100 THR A CA 1
ATOM 759 C C . THR A 1 100 ? 8.181 13.548 61.645 1.00 38.23 100 THR A C 1
ATOM 760 O O . THR A 1 100 ? 8.992 12.628 61.666 1.00 37.26 100 THR A O 1
ATOM 764 N N . SER A 1 101 ? 7.768 14.154 62.749 1.00 43.40 101 SER A N 1
ATOM 765 C CA . SER A 1 101 ? 8.241 13.726 64.045 1.00 49.28 101 SER A CA 1
ATOM 766 C C . SER A 1 101 ? 7.460 12.574 64.674 1.00 57.91 101 SER A C 1
ATOM 767 O O . SER A 1 101 ? 8.069 11.659 65.225 1.00 59.84 101 SER A O 1
ATOM 770 N N . ASP A 1 102 ? 6.128 12.582 64.545 1.00 68.77 102 ASP A N 1
ATOM 771 C CA . ASP A 1 102 ? 5.296 11.550 65.197 1.00 79.13 102 ASP A CA 1
ATOM 772 C C . ASP A 1 102 ? 4.585 10.390 64.475 1.00 82.10 102 ASP A C 1
ATOM 773 O O . ASP A 1 102 ? 4.503 9.290 65.044 1.00 82.92 102 ASP A O 1
ATOM 778 N N . ASN A 1 103 ? 4.008 10.615 63.297 1.00 84.46 103 ASN A N 1
ATOM 779 C CA . ASN A 1 103 ? 3.308 9.513 62.615 1.00 84.41 103 ASN A CA 1
ATOM 780 C C . ASN A 1 103 ? 4.266 8.418 62.130 1.00 82.48 103 ASN A C 1
ATOM 781 O O . ASN A 1 103 ? 5.275 8.694 61.487 1.00 85.71 103 ASN A O 1
ATOM 786 N N . PRO A 1 104 ? 4.001 7.165 62.521 1.00 79.46 104 PRO A N 1
ATOM 787 C CA . PRO A 1 104 ? 4.808 5.993 62.162 1.00 76.79 104 PRO A CA 1
ATOM 788 C C . PRO A 1 104 ? 4.789 5.621 60.684 1.00 72.85 104 PRO A C 1
ATOM 789 O O . PRO A 1 104 ? 5.202 4.525 60.318 1.00 73.88 104 PRO A O 1
ATOM 793 N N . ILE A 1 105 ? 4.317 6.520 59.832 1.00 67.11 105 ILE A N 1
ATOM 794 C CA . ILE A 1 105 ? 4.253 6.212 58.414 1.00 62.59 105 ILE A CA 1
ATOM 795 C C . ILE A 1 105 ? 5.488 6.702 57.663 1.00 59.16 105 ILE A C 1
ATOM 796 O O . ILE A 1 105 ? 5.858 6.129 56.641 1.00 57.30 105 ILE A O 1
ATOM 801 N N . PHE A 1 106 ? 6.108 7.770 58.161 1.00 53.61 106 PHE A N 1
ATOM 802 C CA . PHE A 1 106 ? 7.291 8.347 57.528 1.00 46.07 106 PHE A CA 1
ATOM 803 C C . PHE A 1 106 ? 8.432 8.419 58.524 1.00 44.84 106 PHE A C 1
ATOM 804 O O . PHE A 1 106 ? 8.206 8.381 59.741 1.00 46.20 106 PHE A O 1
ATOM 812 N N . SER A 1 107 ? 9.656 8.559 58.015 1.00 38.32 107 SER A N 1
ATOM 813 C CA . SER A 1 107 ? 10.807 8.672 58.894 1.00 29.98 107 SER A CA 1
ATOM 814 C C . SER A 1 107 ? 10.941 10.092 59.451 1.00 27.75 107 SER A C 1
ATOM 815 O O . SER A 1 107 ? 10.370 11.045 58.924 1.00 27.58 107 SER A O 1
ATOM 818 N N . ASP A 1 108 ? 11.737 10.219 60.504 1.00 27.08 108 ASP A N 1
ATOM 819 C CA . ASP A 1 108 ? 11.982 11.495 61.159 1.00 19.40 108 ASP A CA 1
ATOM 820 C C . ASP A 1 108 ? 13.404 11.996 60.932 1.00 18.05 108 ASP A C 1
ATOM 821 O O . ASP A 1 108 ? 13.810 12.964 61.543 1.00 21.17 108 ASP A O 1
ATOM 826 N N . HIS A 1 109 ? 14.185 11.319 60.101 1.00 17.19 109 HIS A N 1
ATOM 827 C CA . HIS A 1 109 ? 15.537 11.776 59.846 1.00 19.07 109 HIS A CA 1
ATOM 828 C C . HIS A 1 109 ? 16.042 11.366 58.476 1.00 24.07 109 HIS A C 1
ATOM 829 O O . HIS A 1 109 ? 15.478 10.448 57.856 1.00 22.75 109 HIS A O 1
ATOM 836 N N . GLN A 1 110 ? 17.144 12.003 58.045 1.00 27.34 110 GLN A N 1
ATOM 837 C CA . GLN A 1 110 ? 17.759 11.757 56.735 1.00 24.11 110 GLN A CA 1
ATOM 838 C C . GLN A 1 110 ? 19.199 12.295 56.575 1.00 24.13 110 GLN A C 1
ATOM 839 O O . GLN A 1 110 ? 19.482 13.465 56.815 1.00 28.27 110 GLN A O 1
ATOM 845 N N . LYS A 1 111 ? 20.105 11.415 56.177 1.00 19.65 111 LYS A N 1
ATOM 846 C CA . LYS A 1 111 ? 21.499 11.751 55.944 1.00 17.93 111 LYS A CA 1
ATOM 847 C C . LYS A 1 111 ? 21.594 12.509 54.587 1.00 22.81 111 LYS A C 1
ATOM 848 O O . LYS A 1 111 ? 20.857 12.220 53.642 1.00 22.52 111 LYS A O 1
ATOM 854 N N . ILE A 1 112 ? 22.456 13.510 54.503 1.00 21.95 112 ILE A N 1
ATOM 855 C CA . ILE A 1 112 ? 22.618 14.268 53.274 1.00 18.51 112 ILE A CA 1
ATOM 856 C C . ILE A 1 112 ? 24.125 14.254 53.000 1.00 22.22 112 ILE A C 1
ATOM 857 O O . ILE A 1 112 ? 24.916 14.817 53.765 1.00 21.86 112 ILE A O 1
ATOM 862 N N . PRO A 1 113 ? 24.550 13.602 51.903 1.00 18.99 113 PRO A N 1
ATOM 863 C CA . PRO A 1 113 ? 25.967 13.515 51.547 1.00 11.79 113 PRO A CA 1
ATOM 864 C C . PRO A 1 113 ? 26.581 14.900 51.383 1.00 16.67 113 PRO A C 1
ATOM 865 O O . PRO A 1 113 ? 25.896 15.814 50.958 1.00 23.39 113 PRO A O 1
ATOM 869 N N . ALA A 1 114 ? 27.869 15.051 51.690 1.00 18.05 114 ALA A N 1
ATOM 870 C CA . ALA A 1 114 ? 28.564 16.348 51.573 1.00 18.49 114 ALA A CA 1
ATOM 871 C C . ALA A 1 114 ? 28.439 16.919 50.189 1.00 17.10 114 ALA A C 1
ATOM 872 O O . ALA A 1 114 ? 28.359 16.166 49.223 1.00 21.06 114 ALA A O 1
ATOM 874 N N . GLY A 1 115 ? 28.428 18.242 50.099 1.00 16.31 115 GLY A N 1
ATOM 875 C CA . GLY A 1 115 ? 28.366 18.917 48.805 1.00 16.67 115 GLY A CA 1
ATOM 876 C C . GLY A 1 115 ? 27.207 18.709 47.846 1.00 18.36 115 GLY A C 1
ATOM 877 O O . GLY A 1 115 ? 27.318 19.093 46.673 1.00 21.47 115 GLY A O 1
ATOM 878 N N . THR A 1 116 ? 26.081 18.196 48.347 1.00 21.39 116 THR A N 1
ATOM 879 C CA . THR A 1 116 ? 24.856 17.933 47.557 1.00 20.74 116 THR A CA 1
ATOM 880 C C . THR A 1 116 ? 23.865 19.103 47.614 1.00 21.82 116 THR A C 1
ATOM 881 O O . THR A 1 116 ? 23.546 19.568 48.722 1.00 18.00 116 THR A O 1
ATOM 885 N N . ILE A 1 117 ? 23.346 19.544 46.455 1.00 13.21 117 ILE A N 1
ATOM 886 C CA . ILE A 1 117 ? 22.381 20.650 46.449 1.00 17.13 117 ILE A CA 1
ATOM 887 C C . ILE A 1 117 ? 21.063 20.160 47.022 1.00 17.19 117 ILE A C 1
ATOM 888 O O . ILE A 1 117 ? 20.595 19.091 46.653 1.00 19.50 117 ILE A O 1
ATOM 893 N N . PHE A 1 118 ? 20.511 20.906 47.981 1.00 22.12 118 PHE A N 1
ATOM 894 C CA . PHE A 1 118 ? 19.235 20.543 48.612 1.00 19.88 118 PHE A CA 1
ATOM 895 C C . PHE A 1 118 ? 18.397 21.753 49.039 1.00 16.75 118 PHE A C 1
ATOM 896 O O . PHE A 1 118 ? 18.934 22.832 49.274 1.00 19.19 118 PHE A O 1
ATOM 904 N N . TYR A 1 119 ? 17.076 21.594 49.011 1.00 16.52 119 TYR A N 1
ATOM 905 C CA . TYR A 1 119 ? 16.170 22.637 49.446 1.00 17.14 119 TYR A CA 1
ATOM 906 C C . TYR A 1 119 ? 15.108 22.032 50.376 1.00 18.06 119 TYR A C 1
ATOM 907 O O . TYR A 1 119 ? 14.906 20.818 50.383 1.00 21.46 119 TYR A O 1
ATOM 916 N N . LEU A 1 120 ? 14.516 22.865 51.223 1.00 17.60 120 LEU A N 1
ATOM 917 C CA . LEU A 1 120 ? 13.594 22.403 52.257 1.00 18.71 120 LEU A CA 1
ATOM 918 C C . LEU A 1 120 ? 12.294 23.174 52.329 1.00 18.38 120 LEU A C 1
ATOM 919 O O . LEU A 1 120 ? 12.286 24.410 52.217 1.00 15.53 120 LEU A O 1
ATOM 924 N N . VAL A 1 121 ? 11.222 22.442 52.619 1.00 13.81 121 VAL A N 1
ATOM 925 C CA . VAL A 1 121 ? 9.888 23.008 52.729 1.00 15.18 121 VAL A CA 1
ATOM 926 C C . VAL A 1 121 ? 9.111 22.551 53.998 1.00 14.75 121 VAL A C 1
ATOM 927 O O . VAL A 1 121 ? 9.173 21.393 54.382 1.00 12.25 121 VAL A O 1
ATOM 931 N N . ASN A 1 122 ? 8.398 23.477 54.637 1.00 18.08 122 ASN A N 1
ATOM 932 C CA . ASN A 1 122 ? 7.505 23.162 55.762 1.00 21.57 122 ASN A CA 1
ATOM 933 C C . ASN A 1 122 ? 6.133 23.328 55.098 1.00 18.54 122 ASN A C 1
ATOM 934 O O . ASN A 1 122 ? 5.623 24.443 55.003 1.00 18.63 122 ASN A O 1
ATOM 939 N N . PRO A 1 123 ? 5.522 22.222 54.626 1.00 22.04 123 PRO A N 1
ATOM 940 C CA . PRO A 1 123 ? 4.215 22.269 53.956 1.00 24.70 123 PRO A CA 1
ATOM 941 C C . PRO A 1 123 ? 2.992 22.458 54.829 1.00 31.17 123 PRO A C 1
ATOM 942 O O . PRO A 1 123 ? 1.889 22.634 54.316 1.00 38.33 123 PRO A O 1
ATOM 946 N N . ASP A 1 124 ? 3.180 22.384 56.142 1.00 36.63 124 ASP A N 1
ATOM 947 C CA . ASP A 1 124 ? 2.089 22.534 57.101 1.00 34.95 124 ASP A CA 1
ATOM 948 C C . ASP A 1 124 ? 1.537 23.967 57.104 1.00 36.88 124 ASP A C 1
ATOM 949 O O . ASP A 1 124 ? 2.286 24.945 57.005 1.00 37.69 124 ASP A O 1
ATOM 954 N N . PRO A 1 125 ? 0.211 24.110 57.226 1.00 37.10 125 PRO A N 1
ATOM 955 C CA . PRO A 1 125 ? -0.409 25.431 57.234 1.00 36.31 125 PRO A CA 1
ATOM 956 C C . PRO A 1 125 ? -0.559 26.053 58.627 1.00 38.83 125 PRO A C 1
ATOM 957 O O . PRO A 1 125 ? -0.979 27.206 58.754 1.00 41.44 125 PRO A O 1
ATOM 961 N N . LYS A 1 126 ? -0.184 25.316 59.667 1.00 39.70 126 LYS A N 1
ATOM 962 C CA . LYS A 1 126 ? -0.308 25.838 61.021 1.00 40.02 126 LYS A CA 1
ATOM 963 C C . LYS A 1 126 ? 0.913 25.653 61.920 1.00 40.91 126 LYS A C 1
ATOM 964 O O . LYS A 1 126 ? 1.218 26.520 62.741 1.00 40.41 126 LYS A O 1
ATOM 970 N N . GLU A 1 127 ? 1.656 24.572 61.702 1.00 40.45 127 GLU A N 1
ATOM 971 C CA . GLU A 1 127 ? 2.832 24.233 62.517 1.00 40.36 127 GLU A CA 1
ATOM 972 C C . GLU A 1 127 ? 4.204 24.741 62.067 1.00 35.92 127 GLU A C 1
ATOM 973 O O . GLU A 1 127 ? 4.489 24.800 60.875 1.00 37.81 127 GLU A O 1
ATOM 979 N N . ASP A 1 128 ? 5.064 25.060 63.031 1.00 32.71 128 ASP A N 1
ATOM 980 C CA . ASP A 1 128 ? 6.429 25.498 62.728 1.00 33.07 128 ASP A CA 1
ATOM 981 C C . ASP A 1 128 ? 7.309 24.255 62.538 1.00 32.24 128 ASP A C 1
ATOM 982 O O . ASP A 1 128 ? 6.943 23.157 62.963 1.00 35.07 128 ASP A O 1
ATOM 987 N N . LEU A 1 129 ? 8.465 24.428 61.908 1.00 25.80 129 LEU A N 1
ATOM 988 C CA . LEU A 1 129 ? 9.373 23.329 61.656 1.00 20.22 129 LEU A CA 1
ATOM 989 C C . LEU A 1 129 ? 10.561 23.492 62.564 1.00 23.91 129 LEU A C 1
ATOM 990 O O . LEU A 1 129 ? 11.204 24.548 62.544 1.00 27.83 129 LEU A O 1
ATOM 995 N N . ARG A 1 130 ? 10.874 22.462 63.342 1.00 19.50 130 ARG A N 1
ATOM 996 C CA . ARG A 1 130 ? 12.043 22.519 64.210 1.00 23.29 130 ARG A CA 1
ATOM 997 C C . ARG A 1 130 ? 12.913 21.357 63.797 1.00 23.63 130 ARG A C 1
ATOM 998 O O . ARG A 1 130 ? 12.444 20.207 63.785 1.00 24.14 130 ARG A O 1
ATOM 1006 N N . ILE A 1 131 ? 14.166 21.671 63.450 1.00 23.32 131 ILE A N 1
ATOM 1007 C CA . ILE A 1 131 ? 15.166 20.697 63.003 1.00 19.96 131 ILE A CA 1
ATOM 1008 C C . ILE A 1 131 ? 16.492 20.782 63.755 1.00 17.75 131 ILE A C 1
ATOM 1009 O O . ILE A 1 131 ? 17.033 21.859 63.996 1.00 21.15 131 ILE A O 1
ATOM 1014 N N . ILE A 1 132 ? 17.062 19.622 64.031 1.00 18.52 132 ILE A N 1
ATOM 1015 C CA . ILE A 1 132 ? 18.336 19.536 64.718 1.00 21.09 132 ILE A CA 1
ATOM 1016 C C . ILE A 1 132 ? 19.199 18.608 63.820 1.00 20.59 132 ILE A C 1
ATOM 1017 O O . ILE A 1 132 ? 18.679 17.632 63.259 1.00 17.62 132 ILE A O 1
ATOM 1022 N N . GLN A 1 133 ? 20.476 18.949 63.608 1.00 18.69 133 GLN A N 1
ATOM 1023 C CA . GLN A 1 133 ? 21.314 18.112 62.768 1.00 24.13 133 GLN A CA 1
ATOM 1024 C C . GLN A 1 133 ? 22.769 18.053 63.131 1.00 22.45 133 GLN A C 1
ATOM 1025 O O . GLN A 1 133 ? 23.363 19.079 63.495 1.00 22.25 133 GLN A O 1
ATOM 1031 N N . LEU A 1 134 ? 23.329 16.843 62.999 1.00 19.71 134 LEU A N 1
ATOM 1032 C CA . LEU A 1 134 ? 24.747 16.573 63.266 1.00 17.94 134 LEU A CA 1
ATOM 1033 C C . LEU A 1 134 ? 25.518 16.798 61.956 1.00 18.84 134 LEU A C 1
ATOM 1034 O O . LEU A 1 134 ? 25.127 16.270 60.913 1.00 18.07 134 LEU A O 1
ATOM 1039 N N . ALA A 1 135 ? 26.628 17.531 62.029 1.00 17.19 135 ALA A N 1
ATOM 1040 C CA . ALA A 1 135 ? 27.420 17.859 60.860 1.00 15.84 135 ALA A CA 1
ATOM 1041 C C . ALA A 1 135 ? 28.837 17.366 60.982 1.00 19.57 135 ALA A C 1
ATOM 1042 O O . ALA A 1 135 ? 29.398 17.394 62.063 1.00 22.75 135 ALA A O 1
ATOM 1044 N N . MET A 1 136 ? 29.423 16.924 59.877 1.00 21.03 136 MET A N 1
ATOM 1045 C CA . MET A 1 136 ? 30.822 16.472 59.873 1.00 24.44 136 MET A CA 1
ATOM 1046 C C . MET A 1 136 ? 31.530 17.199 58.715 1.00 24.59 136 MET A C 1
ATOM 1047 O O . MET A 1 136 ? 31.470 16.735 57.566 1.00 27.01 136 MET A O 1
ATOM 1052 N N . PRO A 1 137 ? 32.124 18.391 58.983 1.00 22.82 137 PRO A N 1
ATOM 1053 C CA . PRO A 1 137 ? 32.804 19.147 57.923 1.00 18.62 137 PRO A CA 1
ATOM 1054 C C . PRO A 1 137 ? 33.992 18.454 57.288 1.00 21.21 137 PRO A C 1
ATOM 1055 O O . PRO A 1 137 ? 34.785 17.789 57.965 1.00 26.54 137 PRO A O 1
ATOM 1059 N N . VAL A 1 138 ? 34.104 18.602 55.972 1.00 16.87 138 VAL A N 1
ATOM 1060 C CA . VAL A 1 138 ? 35.156 17.944 55.241 1.00 8.92 138 VAL A CA 1
ATOM 1061 C C . VAL A 1 138 ? 36.490 18.627 55.231 1.00 7.60 138 VAL A C 1
ATOM 1062 O O . VAL A 1 138 ? 37.500 17.957 55.301 1.00 5.76 138 VAL A O 1
ATOM 1066 N N . ASN A 1 139 ? 36.507 19.956 55.156 1.00 8.47 139 ASN A N 1
ATOM 1067 C CA . ASN A 1 139 ? 37.756 20.705 55.037 1.00 10.65 139 ASN A CA 1
ATOM 1068 C C . ASN A 1 139 ? 38.596 21.080 56.274 1.00 12.77 139 ASN A C 1
ATOM 1069 O O . ASN A 1 139 ? 39.845 21.120 56.223 1.00 9.39 139 ASN A O 1
ATOM 1074 N N . ASN A 1 140 ? 37.911 21.427 57.353 1.00 18.01 140 ASN A N 1
ATOM 1075 C CA . ASN A 1 140 ? 38.549 21.848 58.606 1.00 17.10 140 ASN A CA 1
ATOM 1076 C C . ASN A 1 140 ? 37.380 21.947 59.578 1.00 19.23 140 ASN A C 1
ATOM 1077 O O . ASN A 1 140 ? 36.273 21.561 59.208 1.00 16.50 140 ASN A O 1
ATOM 1082 N N . PRO A 1 141 ? 37.595 22.425 60.828 1.00 21.18 141 PRO A N 1
ATOM 1083 C CA . PRO A 1 141 ? 36.485 22.518 61.791 1.00 18.56 141 PRO A CA 1
ATOM 1084 C C . PRO A 1 141 ? 35.254 23.360 61.514 1.00 19.96 141 PRO A C 1
ATOM 1085 O O . PRO A 1 141 ? 34.236 23.158 62.159 1.00 26.97 141 PRO A O 1
ATOM 1089 N N . GLN A 1 142 ? 35.374 24.340 60.644 1.00 23.14 142 GLN A N 1
ATOM 1090 C CA . GLN A 1 142 ? 34.257 25.212 60.291 1.00 26.40 142 GLN A CA 1
ATOM 1091 C C . GLN A 1 142 ? 33.269 24.525 59.350 1.00 27.72 142 GLN A C 1
ATOM 1092 O O . GLN A 1 142 ? 33.604 23.569 58.656 1.00 30.00 142 GLN A O 1
ATOM 1098 N N . ILE A 1 143 ? 32.026 24.979 59.363 1.00 28.28 143 ILE A N 1
ATOM 1099 C CA . ILE A 1 143 ? 31.027 24.430 58.452 1.00 31.10 143 ILE A CA 1
ATOM 1100 C C . ILE A 1 143 ? 30.675 25.576 57.523 1.00 29.66 143 ILE A C 1
ATOM 1101 O O . ILE A 1 143 ? 30.353 26.670 57.971 1.00 34.95 143 ILE A O 1
ATOM 1106 N N . HIS A 1 144 ? 30.749 25.307 56.224 1.00 29.49 144 HIS A N 1
ATOM 1107 C CA . HIS A 1 144 ? 30.496 26.310 55.205 1.00 21.32 144 HIS A CA 1
ATOM 1108 C C . HIS A 1 144 ? 29.257 26.020 54.364 1.00 20.15 144 HIS A C 1
ATOM 1109 O O . HIS A 1 144 ? 29.132 24.926 53.796 1.00 18.26 144 HIS A O 1
ATOM 1116 N N . GLU A 1 145 ? 28.323 26.980 54.317 1.00 23.00 145 GLU A N 1
ATOM 1117 C CA . GLU A 1 145 ? 27.101 26.857 53.514 1.00 21.50 145 GLU A CA 1
ATOM 1118 C C . GLU A 1 145 ? 27.165 27.763 52.297 1.00 19.40 145 GLU A C 1
ATOM 1119 O O . GLU A 1 145 ? 27.291 28.984 52.424 1.00 18.48 145 GLU A O 1
ATOM 1125 N N . PHE A 1 146 ? 27.066 27.175 51.118 1.00 17.57 146 PHE A N 1
ATOM 1126 C CA . PHE A 1 146 ? 27.074 27.962 49.908 1.00 12.27 146 PHE A CA 1
ATOM 1127 C C . PHE A 1 146 ? 25.661 28.104 49.363 1.00 13.55 146 PHE A C 1
ATOM 1128 O O . PHE A 1 146 ? 25.049 27.112 48.990 1.00 13.71 146 PHE A O 1
ATOM 1136 N N . PHE A 1 147 ? 25.128 29.327 49.383 1.00 12.75 147 PHE A N 1
ATOM 1137 C CA . PHE A 1 147 ? 23.783 29.611 48.890 1.00 18.19 147 PHE A CA 1
ATOM 1138 C C . PHE A 1 147 ? 23.836 30.028 47.454 1.00 20.41 147 PHE A C 1
ATOM 1139 O O . PHE A 1 147 ? 24.661 30.853 47.073 1.00 24.84 147 PHE A O 1
ATOM 1147 N N . LEU A 1 148 ? 22.952 29.442 46.658 1.00 25.35 148 LEU A N 1
ATOM 1148 C CA . LEU A 1 148 ? 22.883 29.720 45.239 1.00 21.83 148 LEU A CA 1
ATOM 1149 C C . LEU A 1 148 ? 22.138 31.019 45.013 1.00 23.45 148 LEU A C 1
ATOM 1150 O O . LEU A 1 148 ? 22.451 31.766 44.081 1.00 20.71 148 LEU A O 1
ATOM 1155 N N . SER A 1 149 ? 21.187 31.294 45.908 1.00 23.52 149 SER A N 1
ATOM 1156 C CA . SER A 1 149 ? 20.325 32.472 45.839 1.00 22.18 149 SER A CA 1
ATOM 1157 C C . SER A 1 149 ? 20.971 33.846 45.880 1.00 23.49 149 SER A C 1
ATOM 1158 O O . SER A 1 149 ? 22.082 34.031 46.384 1.00 18.50 149 SER A O 1
ATOM 1161 N N . SER A 1 150 ? 20.232 34.800 45.325 1.00 23.90 150 SER A N 1
ATOM 1162 C CA . SER A 1 150 ? 20.612 36.204 45.279 1.00 25.06 150 SER A CA 1
ATOM 1163 C C . SER A 1 150 ? 19.420 36.864 45.966 1.00 26.72 150 SER A C 1
ATOM 1164 O O . SER A 1 150 ? 18.300 36.801 45.448 1.00 29.07 150 SER A O 1
ATOM 1167 N N . THR A 1 151 ? 19.629 37.414 47.159 1.00 24.00 151 THR A N 1
ATOM 1168 C CA . THR A 1 151 ? 18.543 38.045 47.909 1.00 23.06 151 THR A CA 1
ATOM 1169 C C . THR A 1 151 ? 19.098 39.289 48.540 1.00 25.96 151 THR A C 1
ATOM 1170 O O . THR A 1 151 ? 20.321 39.474 48.568 1.00 31.28 151 THR A O 1
ATOM 1174 N N . GLU A 1 152 ? 18.230 40.102 49.133 1.00 25.32 152 GLU A N 1
ATOM 1175 C CA . GLU A 1 152 ? 18.706 41.327 49.771 1.00 26.73 152 GLU A CA 1
ATOM 1176 C C . GLU A 1 152 ? 19.677 41.029 50.890 1.00 22.14 152 GLU A C 1
ATOM 1177 O O . GLU A 1 152 ? 20.509 41.858 51.182 1.00 23.75 152 GLU A O 1
ATOM 1183 N N . ALA A 1 153 ? 19.604 39.836 51.475 1.00 18.13 153 ALA A N 1
ATOM 1184 C CA . ALA A 1 153 ? 20.497 39.490 52.562 1.00 20.40 153 ALA A CA 1
ATOM 1185 C C . ALA A 1 153 ? 21.799 38.847 52.136 1.00 24.02 153 ALA A C 1
ATOM 1186 O O . ALA A 1 153 ? 22.713 38.721 52.944 1.00 25.71 153 ALA A O 1
ATOM 1188 N N . GLN A 1 154 ? 21.899 38.402 50.891 1.00 25.44 154 GLN A N 1
ATOM 1189 C CA . GLN A 1 154 ? 23.143 37.777 50.440 1.00 26.92 154 GLN A CA 1
ATOM 1190 C C . GLN A 1 154 ? 23.266 37.657 48.915 1.00 29.37 154 GLN A C 1
ATOM 1191 O O . GLN A 1 154 ? 22.256 37.560 48.212 1.00 26.82 154 GLN A O 1
ATOM 1197 N N . GLN A 1 155 ? 24.508 37.719 48.427 1.00 30.70 155 GLN A N 1
ATOM 1198 C CA . GLN A 1 155 ? 24.825 37.588 47.005 1.00 29.22 155 GLN A CA 1
ATOM 1199 C C . GLN A 1 155 ? 25.040 36.121 46.769 1.00 25.86 155 GLN A C 1
ATOM 1200 O O . GLN A 1 155 ? 25.312 35.374 47.706 1.00 27.77 155 GLN A O 1
ATOM 1206 N N . SER A 1 156 ? 24.843 35.713 45.528 1.00 28.38 156 SER A N 1
ATOM 1207 C CA . SER A 1 156 ? 25.006 34.334 45.089 1.00 27.11 156 SER A CA 1
ATOM 1208 C C . SER A 1 156 ? 26.496 34.075 44.836 1.00 29.05 156 SER A C 1
ATOM 1209 O O . SER A 1 156 ? 27.205 34.965 44.345 1.00 27.99 156 SER A O 1
ATOM 1212 N N . TYR A 1 157 ? 26.992 32.876 45.144 1.00 27.38 157 TYR A N 1
ATOM 1213 C CA . TYR A 1 157 ? 28.408 32.624 44.888 1.00 22.78 157 TYR A CA 1
ATOM 1214 C C . TYR A 1 157 ? 28.864 32.858 43.434 1.00 19.92 157 TYR A C 1
ATOM 1215 O O . TYR A 1 157 ? 30.023 33.190 43.187 1.00 16.68 157 TYR A O 1
ATOM 1224 N N . LEU A 1 158 ? 27.931 32.749 42.493 1.00 21.09 158 LEU A N 1
ATOM 1225 C CA . LEU A 1 158 ? 28.204 32.969 41.060 1.00 19.62 158 LEU A CA 1
ATOM 1226 C C . LEU A 1 158 ? 28.691 34.391 40.840 1.00 15.18 158 LEU A C 1
ATOM 1227 O O . LEU A 1 158 ? 29.495 34.636 39.942 1.00 24.16 158 LEU A O 1
ATOM 1232 N N . GLN A 1 159 ? 28.221 35.315 41.684 1.00 17.11 159 GLN A N 1
ATOM 1233 C CA . GLN A 1 159 ? 28.587 36.739 41.617 1.00 14.99 159 GLN A CA 1
ATOM 1234 C C . GLN A 1 159 ? 30.020 37.028 42.086 1.00 22.99 159 GLN A C 1
ATOM 1235 O O . GLN A 1 159 ? 30.428 38.186 42.206 1.00 26.27 159 GLN A O 1
ATOM 1241 N N . GLU A 1 160 ? 30.743 36.001 42.489 1.00 23.41 160 GLU A N 1
ATOM 1242 C CA . GLU A 1 160 ? 32.102 36.224 42.925 1.00 25.55 160 GLU A CA 1
ATOM 1243 C C . GLU A 1 160 ? 33.044 35.899 41.778 1.00 26.93 160 GLU A C 1
ATOM 1244 O O . GLU A 1 160 ? 34.270 35.954 41.928 1.00 30.09 160 GLU A O 1
ATOM 1250 N N . PHE A 1 161 ? 32.467 35.540 40.634 1.00 23.22 161 PHE A N 1
ATOM 1251 C CA . PHE A 1 161 ? 33.270 35.211 39.472 1.00 25.38 161 PHE A CA 1
ATOM 1252 C C . PHE A 1 161 ? 33.378 36.461 38.605 1.00 26.17 161 PHE A C 1
ATOM 1253 O O . PHE A 1 161 ? 32.483 37.308 38.629 1.00 24.65 161 PHE A O 1
ATOM 1261 N N . SER A 1 162 ? 34.490 36.595 37.879 1.00 27.81 162 SER A N 1
ATOM 1262 C CA . SER A 1 162 ? 34.717 37.761 37.016 1.00 29.09 162 SER A CA 1
ATOM 1263 C C . SER A 1 162 ? 33.761 37.837 35.823 1.00 27.14 162 SER A C 1
ATOM 1264 O O . SER A 1 162 ? 33.322 36.822 35.307 1.00 24.11 162 SER A O 1
ATOM 1267 N N . LYS A 1 163 ? 33.487 39.059 35.378 1.00 29.11 163 LYS A N 1
ATOM 1268 C CA . LYS A 1 163 ? 32.581 39.343 34.264 1.00 27.85 163 LYS A CA 1
ATOM 1269 C C . LYS A 1 163 ? 32.836 38.487 33.045 1.00 26.35 163 LYS A C 1
ATOM 1270 O O . LYS A 1 163 ? 31.893 37.939 32.477 1.00 27.20 163 LYS A O 1
ATOM 1276 N N . HIS A 1 164 ? 34.098 38.391 32.629 1.00 21.01 164 HIS A N 1
ATOM 1277 C CA . HIS A 1 164 ? 34.445 37.594 31.463 1.00 25.92 164 HIS A CA 1
ATOM 1278 C C . HIS A 1 164 ? 34.268 36.088 31.680 1.00 26.13 164 HIS A C 1
ATOM 1279 O O . HIS A 1 164 ? 33.969 35.366 30.715 1.00 27.35 164 HIS A O 1
ATOM 1286 N N . ILE A 1 165 ? 34.474 35.603 32.911 1.00 25.22 165 ILE A N 1
ATOM 1287 C CA . ILE A 1 165 ? 34.308 34.168 33.201 1.00 24.30 165 ILE A CA 1
ATOM 1288 C C . ILE A 1 165 ? 32.829 33.827 33.045 1.00 26.19 165 ILE A C 1
ATOM 1289 O O . ILE A 1 165 ? 32.471 32.815 32.428 1.00 26.41 165 ILE A O 1
ATOM 1294 N N . LEU A 1 166 ? 31.988 34.746 33.525 1.00 26.68 166 LEU A N 1
ATOM 1295 C CA . LEU A 1 166 ? 30.526 34.632 33.488 1.00 24.66 166 LEU A CA 1
ATOM 1296 C C . LEU A 1 166 ? 29.966 34.714 32.064 1.00 25.16 166 LEU A C 1
ATOM 1297 O O . LEU A 1 166 ? 29.190 33.850 31.656 1.00 30.47 166 LEU A O 1
ATOM 1302 N N . GLU A 1 167 ? 30.367 35.736 31.303 1.00 24.64 167 GLU A N 1
ATOM 1303 C CA . GLU A 1 167 ? 29.895 35.895 29.926 1.00 22.77 167 GLU A CA 1
ATOM 1304 C C . GLU A 1 167 ? 30.259 34.646 29.128 1.00 25.47 167 GLU A C 1
ATOM 1305 O O . GLU A 1 167 ? 29.405 34.063 28.460 1.00 26.65 167 GLU A O 1
ATOM 1311 N N . ALA A 1 168 ? 31.500 34.187 29.286 1.00 24.58 168 ALA A N 1
ATOM 1312 C CA . ALA A 1 168 ? 31.995 32.992 28.612 1.00 21.97 168 ALA A CA 1
ATOM 1313 C C . ALA A 1 168 ? 31.237 31.708 29.011 1.00 22.09 168 ALA A C 1
ATOM 1314 O O . ALA A 1 168 ? 30.808 30.907 28.169 1.00 14.97 168 ALA A O 1
ATOM 1316 N N . SER A 1 169 ? 31.093 31.500 30.308 1.00 20.11 169 SER A N 1
ATOM 1317 C CA . SER A 1 169 ? 30.393 30.334 30.784 1.00 19.25 169 SER A CA 1
ATOM 1318 C C . SER A 1 169 ? 28.970 30.239 30.227 1.00 22.65 169 SER A C 1
ATOM 1319 O O . SER A 1 169 ? 28.574 29.193 29.686 1.00 16.59 169 SER A O 1
ATOM 1322 N N . PHE A 1 170 ? 28.197 31.315 30.378 1.00 21.91 170 PHE A N 1
ATOM 1323 C CA . PHE A 1 170 ? 26.805 31.299 29.925 1.00 23.20 170 PHE A CA 1
ATOM 1324 C C . PHE A 1 170 ? 26.589 31.628 28.451 1.00 23.66 170 PHE A C 1
ATOM 1325 O O . PHE A 1 170 ? 25.567 31.260 27.880 1.00 26.57 170 PHE A O 1
ATOM 1333 N N . ASN A 1 171 ? 27.575 32.265 27.827 1.00 21.83 171 ASN A N 1
ATOM 1334 C CA . ASN A 1 171 ? 27.455 32.672 26.429 1.00 23.78 171 ASN A CA 1
ATOM 1335 C C . ASN A 1 171 ? 26.358 33.765 26.326 1.00 24.76 171 ASN A C 1
ATOM 1336 O O . ASN A 1 171 ? 25.354 33.607 25.629 1.00 24.56 171 ASN A O 1
ATOM 1341 N N . SER A 1 172 ? 26.529 34.841 27.100 1.00 29.24 172 SER A N 1
ATOM 1342 C CA . SER A 1 172 ? 25.585 35.970 27.153 1.00 29.22 172 SER A CA 1
ATOM 1343 C C . SER A 1 172 ? 26.306 37.186 27.703 1.00 31.64 172 SER A C 1
ATOM 1344 O O . SER A 1 172 ? 27.219 37.051 28.519 1.00 38.65 172 SER A O 1
ATOM 1347 N N . LYS A 1 173 ? 25.898 38.377 27.276 1.00 30.46 173 LYS A N 1
ATOM 1348 C CA . LYS A 1 173 ? 26.548 39.593 27.754 1.00 29.24 173 LYS A CA 1
ATOM 1349 C C . LYS A 1 173 ? 26.274 39.760 29.245 1.00 26.46 173 LYS A C 1
ATOM 1350 O O . LYS A 1 173 ? 25.205 39.394 29.741 1.00 26.28 173 LYS A O 1
ATOM 1356 N N . PHE A 1 174 ? 27.204 40.368 29.949 1.00 22.08 174 PHE A N 1
ATOM 1357 C CA . PHE A 1 174 ? 27.034 40.494 31.369 1.00 27.49 174 PHE A CA 1
ATOM 1358 C C . PHE A 1 174 ? 25.726 41.142 31.737 1.00 27.96 174 PHE A C 1
ATOM 1359 O O . PHE A 1 174 ? 25.150 40.784 32.748 1.00 35.85 174 PHE A O 1
ATOM 1367 N N . GLU A 1 175 ? 25.207 42.025 30.889 1.00 27.00 175 GLU A N 1
ATOM 1368 C CA . GLU A 1 175 ? 23.934 42.694 31.180 1.00 27.34 175 GLU A CA 1
ATOM 1369 C C . GLU A 1 175 ? 22.715 41.761 31.168 1.00 26.46 175 GLU A C 1
ATOM 1370 O O . GLU A 1 175 ? 21.834 41.905 32.001 1.00 26.97 175 GLU A O 1
ATOM 1376 N N . GLU A 1 176 ? 22.669 40.792 30.258 1.00 29.44 176 GLU A N 1
ATOM 1377 C CA . GLU A 1 176 ? 21.548 39.850 30.231 1.00 30.55 176 GLU A CA 1
ATOM 1378 C C . GLU A 1 176 ? 21.607 39.107 31.557 1.00 28.76 176 GLU A C 1
ATOM 1379 O O . GLU A 1 176 ? 20.634 39.053 32.307 1.00 25.96 176 GLU A O 1
ATOM 1385 N N . ILE A 1 177 ? 22.783 38.557 31.839 1.00 27.47 177 ILE A N 1
ATOM 1386 C CA . ILE A 1 177 ? 23.007 37.775 33.051 1.00 28.18 177 ILE A CA 1
ATOM 1387 C C . ILE A 1 177 ? 22.611 38.520 34.316 1.00 24.91 177 ILE A C 1
ATOM 1388 O O . ILE A 1 177 ? 21.947 37.969 35.175 1.00 26.02 177 ILE A O 1
ATOM 1393 N N . ASN A 1 178 ? 22.966 39.786 34.400 1.00 24.03 178 ASN A N 1
ATOM 1394 C CA . ASN A 1 178 ? 22.623 40.570 35.570 1.00 26.69 178 ASN A CA 1
ATOM 1395 C C . ASN A 1 178 ? 21.105 40.681 35.742 1.00 25.21 178 ASN A C 1
ATOM 1396 O O . ASN A 1 178 ? 20.575 40.517 36.827 1.00 30.73 178 ASN A O 1
ATOM 1401 N N . ARG A 1 179 ? 20.417 40.910 34.642 1.00 21.72 179 ARG A N 1
ATOM 1402 C CA . ARG A 1 179 ? 18.976 41.083 34.588 1.00 18.44 179 ARG A CA 1
ATOM 1403 C C . ARG A 1 179 ? 18.242 39.804 34.953 1.00 18.98 179 ARG A C 1
ATOM 1404 O O . ARG A 1 179 ? 17.185 39.830 35.542 1.00 25.34 179 ARG A O 1
ATOM 1412 N N . VAL A 1 180 ? 18.787 38.668 34.575 1.00 22.10 180 VAL A N 1
ATOM 1413 C CA . VAL A 1 180 ? 18.113 37.411 34.842 1.00 22.41 180 VAL A CA 1
ATOM 1414 C C . VAL A 1 180 ? 18.445 36.802 36.199 1.00 24.15 180 VAL A C 1
ATOM 1415 O O . VAL A 1 180 ? 17.555 36.305 36.889 1.00 27.99 180 VAL A O 1
ATOM 1419 N N . LEU A 1 181 ? 19.716 36.852 36.590 1.00 21.86 181 LEU A N 1
ATOM 1420 C CA . LEU A 1 181 ? 20.157 36.255 37.849 1.00 22.65 181 LEU A CA 1
ATOM 1421 C C . LEU A 1 181 ? 20.357 37.151 39.069 1.00 22.16 181 LEU A C 1
ATOM 1422 O O . LEU A 1 181 ? 19.928 36.810 40.175 1.00 25.40 181 LEU A O 1
ATOM 1427 N N . PHE A 1 182 ? 20.909 38.337 38.851 1.00 24.73 182 PHE A N 1
ATOM 1428 C CA . PHE A 1 182 ? 21.261 39.234 39.945 1.00 24.24 182 PHE A CA 1
ATOM 1429 C C . PHE A 1 182 ? 20.557 40.560 40.204 1.00 26.72 182 PHE A C 1
ATOM 1430 O O . PHE A 1 182 ? 20.658 41.098 41.297 1.00 25.12 182 PHE A O 1
ATOM 1438 N N . GLU A 1 183 ? 19.878 41.098 39.207 1.00 29.84 183 GLU A N 1
ATOM 1439 C CA . GLU A 1 183 ? 19.196 42.391 39.321 1.00 36.24 183 GLU A CA 1
ATOM 1440 C C . GLU A 1 183 ? 18.527 42.601 40.684 1.00 36.88 183 GLU A C 1
ATOM 1441 O O . GLU A 1 183 ? 17.720 41.784 41.130 1.00 35.29 183 GLU A O 1
ATOM 1447 N N . GLU A 1 184 ? 18.905 43.693 41.344 1.00 40.56 184 GLU A N 1
ATOM 1448 C CA . GLU A 1 184 ? 18.391 44.054 42.669 1.00 44.58 184 GLU A CA 1
ATOM 1449 C C . GLU A 1 184 ? 16.877 43.980 42.734 1.00 47.60 184 GLU A C 1
ATOM 1450 O O . GLU A 1 184 ? 16.309 43.343 43.623 1.00 52.08 184 GLU A O 1
ATOM 1456 N N . GLU A 1 185 ? 16.231 44.648 41.786 1.00 49.29 185 GLU A N 1
ATOM 1457 C CA . GLU A 1 185 ? 14.778 44.679 41.697 1.00 48.18 185 GLU A CA 1
ATOM 1458 C C . GLU A 1 185 ? 14.208 43.305 41.339 1.00 46.87 185 GLU A C 1
ATOM 1459 O O . GLU A 1 185 ? 14.098 42.956 40.162 1.00 46.75 185 GLU A O 1
ATOM 1465 N N . GLY A 1 186 ? 13.861 42.524 42.352 1.00 41.73 186 GLY A N 1
ATOM 1466 C CA . GLY A 1 186 ? 13.297 41.219 42.084 1.00 41.77 186 GLY A CA 1
ATOM 1467 C C . GLY A 1 186 ? 13.804 40.169 43.035 1.00 39.36 186 GLY A C 1
ATOM 1468 O O . GLY A 1 186 ? 13.222 39.089 43.181 1.00 41.38 186 GLY A O 1
ATOM 1469 N N . GLN A 1 187 ? 14.918 40.469 43.677 1.00 40.31 187 GLN A N 1
ATOM 1470 C CA . GLN A 1 187 ? 15.492 39.521 44.617 1.00 37.62 187 GLN A CA 1
ATOM 1471 C C . GLN A 1 187 ? 14.622 39.433 45.870 1.00 31.53 187 GLN A C 1
ATOM 1472 O O . GLN A 1 187 ? 13.994 40.409 46.280 1.00 30.30 187 GLN A O 1
ATOM 1478 N N . GLN A 1 188 ? 14.493 38.229 46.403 1.00 27.57 188 GLN A N 1
ATOM 1479 C CA . GLN A 1 188 ? 13.724 38.032 47.618 1.00 23.85 188 GLN A CA 1
ATOM 1480 C C . GLN A 1 188 ? 14.514 38.726 48.743 1.00 25.17 188 GLN A C 1
ATOM 1481 O O . GLN A 1 188 ? 15.667 39.132 48.552 1.00 25.58 188 GLN A O 1
ATOM 1487 N N . GLU A 1 189 ? 13.914 38.857 49.917 1.00 27.81 189 GLU A N 1
ATOM 1488 C CA . GLU A 1 189 ? 14.596 39.514 51.026 1.00 28.72 189 GLU A CA 1
ATOM 1489 C C . GLU A 1 189 ? 15.678 38.637 51.682 1.00 28.70 189 GLU A C 1
ATOM 1490 O O . GLU A 1 189 ? 16.752 39.129 52.034 1.00 28.45 189 GLU A O 1
ATOM 1496 N N . GLY A 1 190 ? 15.435 37.328 51.769 1.00 27.43 190 GLY A N 1
ATOM 1497 C CA . GLY A 1 190 ? 16.412 36.443 52.388 1.00 23.35 190 GLY A CA 1
ATOM 1498 C C . GLY A 1 190 ? 16.250 35.005 51.959 1.00 17.58 190 GLY A C 1
ATOM 1499 O O . GLY A 1 190 ? 15.416 34.709 51.113 1.00 25.79 190 GLY A O 1
ATOM 1500 N N . VAL A 1 191 ? 17.019 34.118 52.582 1.00 16.96 191 VAL A N 1
ATOM 1501 C CA . VAL A 1 191 ? 17.015 32.693 52.266 1.00 13.62 191 VAL A CA 1
ATOM 1502 C C . VAL A 1 191 ? 15.827 31.860 52.730 1.00 15.09 191 VAL A C 1
ATOM 1503 O O . VAL A 1 191 ? 15.694 30.699 52.321 1.00 16.51 191 VAL A O 1
ATOM 1507 N N . ILE A 1 192 ? 14.990 32.397 53.613 1.00 16.14 192 ILE A N 1
ATOM 1508 C CA . ILE A 1 192 ? 13.791 31.663 54.035 1.00 16.96 192 ILE A CA 1
ATOM 1509 C C . ILE A 1 192 ? 12.705 32.407 53.280 1.00 19.78 192 ILE A C 1
ATOM 1510 O O . ILE A 1 192 ? 12.649 33.643 53.345 1.00 22.17 192 ILE A O 1
ATOM 1515 N N . VAL A 1 193 ? 11.842 31.682 52.570 1.00 18.43 193 VAL A N 1
ATOM 1516 C CA . VAL A 1 193 ? 10.814 32.330 51.750 1.00 18.08 193 VAL A CA 1
ATOM 1517 C C . VAL A 1 193 ? 9.391 31.839 52.007 1.00 18.98 193 VAL A C 1
ATOM 1518 O O . VAL A 1 193 ? 9.160 30.658 52.241 1.00 20.93 193 VAL A O 1
ATOM 1522 N N . ASN A 1 194 ? 8.435 32.755 51.954 1.00 23.47 194 ASN A N 1
ATOM 1523 C CA . ASN A 1 194 ? 7.025 32.423 52.139 1.00 26.99 194 ASN A CA 1
ATOM 1524 C C . ASN A 1 194 ? 6.475 31.928 50.796 1.00 33.05 194 ASN A C 1
ATOM 1525 O O . ASN A 1 194 ? 6.512 32.668 49.797 1.00 34.39 194 ASN A O 1
ATOM 1530 N N . ILE A 1 195 ? 6.002 30.681 50.749 1.00 35.37 195 ILE A N 1
ATOM 1531 C CA . ILE A 1 195 ? 5.410 30.160 49.513 1.00 33.44 195 ILE A CA 1
ATOM 1532 C C . ILE A 1 195 ? 3.910 29.860 49.681 1.00 41.25 195 ILE A C 1
ATOM 1533 O O . ILE A 1 195 ? 3.395 29.739 50.803 1.00 40.34 195 ILE A O 1
ATOM 1538 N N . ASP A 1 196 ? 3.211 29.773 48.553 1.00 48.30 196 ASP A N 1
ATOM 1539 C CA . ASP A 1 196 ? 1.769 29.555 48.530 1.00 51.50 196 ASP A CA 1
ATOM 1540 C C . ASP A 1 196 ? 1.308 28.104 48.568 1.00 48.61 196 ASP A C 1
ATOM 1541 O O . ASP A 1 196 ? 1.783 27.258 47.825 1.00 46.50 196 ASP A O 1
ATOM 1546 N N . SER A 1 197 ? 0.319 27.871 49.415 1.00 50.04 197 SER A N 1
ATOM 1547 C CA . SER A 1 197 ? -0.306 26.574 49.631 1.00 55.22 197 SER A CA 1
ATOM 1548 C C . SER A 1 197 ? -0.526 25.730 48.384 1.00 56.31 197 SER A C 1
ATOM 1549 O O . SER A 1 197 ? -0.272 24.524 48.387 1.00 54.57 197 SER A O 1
ATOM 1552 N N . GLU A 1 198 ? -1.024 26.362 47.331 1.00 59.42 198 GLU A N 1
ATOM 1553 C CA . GLU A 1 198 ? -1.284 25.668 46.079 1.00 64.00 198 GLU A CA 1
ATOM 1554 C C . GLU A 1 198 ? -0.009 25.074 45.461 1.00 63.23 198 GLU A C 1
ATOM 1555 O O . GLU A 1 198 ? -0.064 24.004 44.863 1.00 64.38 198 GLU A O 1
ATOM 1561 N N . GLN A 1 199 ? 1.136 25.734 45.630 1.00 62.38 199 GLN A N 1
ATOM 1562 C CA . GLN A 1 199 ? 2.387 25.210 45.086 1.00 64.01 199 GLN A CA 1
ATOM 1563 C C . GLN A 1 199 ? 2.759 23.849 45.725 1.00 64.47 199 GLN A C 1
ATOM 1564 O O . GLN A 1 199 ? 2.981 22.857 45.024 1.00 65.95 199 GLN A O 1
ATOM 1570 N N . ILE A 1 200 ? 2.767 23.791 47.054 1.00 63.69 200 ILE A N 1
ATOM 1571 C CA . ILE A 1 200 ? 3.150 22.579 47.789 1.00 62.98 200 ILE A CA 1
ATOM 1572 C C . ILE A 1 200 ? 2.183 21.406 47.777 1.00 62.80 200 ILE A C 1
ATOM 1573 O O . ILE A 1 200 ? 2.453 20.377 48.406 1.00 60.65 200 ILE A O 1
ATOM 1578 N N . LYS A 1 201 ? 1.077 21.551 47.055 1.00 63.27 201 LYS A N 1
ATOM 1579 C CA . LYS A 1 201 ? 0.057 20.511 46.964 1.00 62.55 201 LYS A CA 1
ATOM 1580 C C . LYS A 1 201 ? 0.567 19.245 46.269 1.00 59.80 201 LYS A C 1
ATOM 1581 O O . LYS A 1 201 ? 0.557 18.158 46.858 1.00 55.31 201 LYS A O 1
ATOM 1587 N N . GLU A 1 202 ? 1.021 19.391 45.027 1.00 57.62 202 GLU A N 1
ATOM 1588 C CA . GLU A 1 202 ? 1.536 18.257 44.265 1.00 59.46 202 GLU A CA 1
ATOM 1589 C C . GLU A 1 202 ? 2.900 17.734 44.755 1.00 55.96 202 GLU A C 1
ATOM 1590 O O . GLU A 1 202 ? 3.251 16.571 44.508 1.00 54.13 202 GLU A O 1
ATOM 1596 N N . LEU A 1 203 ? 3.673 18.592 45.423 1.00 49.21 203 LEU A N 1
ATOM 1597 C CA . LEU A 1 203 ? 4.961 18.184 45.973 1.00 40.85 203 LEU A CA 1
ATOM 1598 C C . LEU A 1 203 ? 4.690 17.181 47.093 1.00 39.60 203 LEU A C 1
ATOM 1599 O O . LEU A 1 203 ? 5.358 16.160 47.175 1.00 38.40 203 LEU A O 1
ATOM 1604 N N . SER A 1 204 ? 3.719 17.469 47.959 1.00 40.94 204 SER A N 1
ATOM 1605 C CA . SER A 1 204 ? 3.384 16.544 49.054 1.00 40.44 204 SER A CA 1
ATOM 1606 C C . SER A 1 204 ? 3.094 15.145 48.546 1.00 38.62 204 SER A C 1
ATOM 1607 O O . SER A 1 204 ? 3.683 14.189 49.040 1.00 35.26 204 SER A O 1
ATOM 1610 N N . LYS A 1 205 ? 2.194 15.029 47.565 1.00 34.87 205 LYS A N 1
ATOM 1611 C CA . LYS A 1 205 ? 1.841 13.730 47.002 1.00 34.09 205 LYS A CA 1
ATOM 1612 C C . LYS A 1 205 ? 3.068 12.995 46.524 1.00 33.96 205 LYS A C 1
ATOM 1613 O O . LYS A 1 205 ? 3.376 11.918 47.018 1.00 39.03 205 LYS A O 1
ATOM 1619 N N . HIS A 1 206 ? 3.779 13.590 45.574 1.00 33.24 206 HIS A N 1
ATOM 1620 C CA . HIS A 1 206 ? 4.997 13.015 45.025 1.00 30.89 206 HIS A CA 1
ATOM 1621 C C . HIS A 1 206 ? 5.956 12.621 46.151 1.00 31.01 206 HIS A C 1
ATOM 1622 O O . HIS A 1 206 ? 6.409 11.480 46.216 1.00 33.10 206 HIS A O 1
ATOM 1629 N N . ALA A 1 207 ? 6.256 13.560 47.039 1.00 31.26 207 ALA A N 1
ATOM 1630 C CA . ALA A 1 207 ? 7.157 13.307 48.159 1.00 31.84 207 ALA A CA 1
ATOM 1631 C C . ALA A 1 207 ? 6.683 12.146 49.017 1.00 36.50 207 ALA A C 1
ATOM 1632 O O . ALA A 1 207 ? 7.446 11.210 49.237 1.00 38.66 207 ALA A O 1
ATOM 1634 N N . LYS A 1 208 ? 5.427 12.191 49.475 1.00 38.98 208 LYS A N 1
ATOM 1635 C CA . LYS A 1 208 ? 4.856 11.136 50.330 1.00 41.29 208 LYS A CA 1
ATOM 1636 C C . LYS A 1 208 ? 4.823 9.760 49.714 1.00 43.37 208 LYS A C 1
ATOM 1637 O O . LYS A 1 208 ? 4.639 8.791 50.430 1.00 49.60 208 LYS A O 1
ATOM 1643 N N . SER A 1 209 ? 4.922 9.669 48.395 1.00 45.63 209 SER A N 1
ATOM 1644 C CA . SER A 1 209 ? 4.925 8.369 47.737 1.00 48.54 209 SER A CA 1
ATOM 1645 C C . SER A 1 209 ? 6.354 7.831 47.571 1.00 48.39 209 SER A C 1
ATOM 1646 O O . SER A 1 209 ? 6.567 6.717 47.097 1.00 48.86 209 SER A O 1
ATOM 1649 N N . SER A 1 210 ? 7.320 8.649 47.975 1.00 47.80 210 SER A N 1
ATOM 1650 C CA . SER A 1 210 ? 8.735 8.309 47.946 1.00 45.80 210 SER A CA 1
ATOM 1651 C C . SER A 1 210 ? 9.094 8.423 49.428 1.00 47.21 210 SER A C 1
ATOM 1652 O O . SER A 1 210 ? 9.083 7.432 50.145 1.00 49.69 210 SER A O 1
ATOM 1655 N N . ASN A 1 220 ? 13.739 0.412 68.084 1.00 64.08 220 ASN A N 1
ATOM 1656 C CA . ASN A 1 220 ? 13.026 -0.146 69.236 1.00 62.93 220 ASN A CA 1
ATOM 1657 C C . ASN A 1 220 ? 12.858 0.800 70.431 1.00 55.91 220 ASN A C 1
ATOM 1658 O O . ASN A 1 220 ? 13.789 1.496 70.845 1.00 55.29 220 ASN A O 1
ATOM 1663 N N . THR A 1 221 ? 11.652 0.804 70.977 1.00 49.68 221 THR A N 1
ATOM 1664 C CA . THR A 1 221 ? 11.321 1.628 72.118 1.00 45.33 221 THR A CA 1
ATOM 1665 C C . THR A 1 221 ? 11.381 0.828 73.425 1.00 46.41 221 THR A C 1
ATOM 1666 O O . THR A 1 221 ? 11.057 -0.361 73.469 1.00 47.57 221 THR A O 1
ATOM 1670 N N . ILE A 1 222 ? 11.832 1.493 74.476 1.00 45.73 222 ILE A N 1
ATOM 1671 C CA . ILE A 1 222 ? 11.911 0.936 75.811 1.00 45.37 222 ILE A CA 1
ATOM 1672 C C . ILE A 1 222 ? 11.273 2.061 76.619 1.00 47.04 222 ILE A C 1
ATOM 1673 O O . ILE A 1 222 ? 11.499 3.238 76.340 1.00 46.81 222 ILE A O 1
ATOM 1678 N N . GLY A 1 223 ? 10.447 1.717 77.591 1.00 46.84 223 GLY A N 1
ATOM 1679 C CA . GLY A 1 223 ? 9.819 2.748 78.386 1.00 46.31 223 GLY A CA 1
ATOM 1680 C C . GLY A 1 223 ? 8.618 2.232 79.140 1.00 44.05 223 GLY A C 1
ATOM 1681 O O . GLY A 1 223 ? 8.394 1.027 79.224 1.00 47.73 223 GLY A O 1
ATOM 1682 N N . ASN A 1 224 ? 7.828 3.149 79.673 1.00 39.47 224 ASN A N 1
ATOM 1683 C CA . ASN A 1 224 ? 6.658 2.792 80.449 1.00 34.55 224 ASN A CA 1
ATOM 1684 C C . ASN A 1 224 ? 5.884 4.074 80.743 1.00 36.64 224 ASN A C 1
ATOM 1685 O O . ASN A 1 224 ? 6.027 5.064 80.025 1.00 35.90 224 ASN A O 1
ATOM 1690 N N . GLU A 1 225 ? 5.110 4.096 81.818 1.00 35.98 225 GLU A N 1
ATOM 1691 C CA . GLU A 1 225 ? 4.345 5.288 82.114 1.00 38.72 225 GLU A CA 1
ATOM 1692 C C . GLU A 1 225 ? 5.201 6.488 82.485 1.00 38.17 225 GLU A C 1
ATOM 1693 O O . GLU A 1 225 ? 4.755 7.622 82.376 1.00 44.04 225 GLU A O 1
ATOM 1699 N N . PHE A 1 226 ? 6.439 6.256 82.882 1.00 35.69 226 PHE A N 1
ATOM 1700 C CA . PHE A 1 226 ? 7.294 7.358 83.294 1.00 34.16 226 PHE A CA 1
ATOM 1701 C C . PHE A 1 226 ? 8.182 7.980 82.201 1.00 35.01 226 PHE A C 1
ATOM 1702 O O . PHE A 1 226 ? 8.703 9.097 82.357 1.00 34.81 226 PHE A O 1
ATOM 1710 N N . GLY A 1 227 ? 8.356 7.265 81.096 1.00 31.33 227 GLY A N 1
ATOM 1711 C CA . GLY A 1 227 ? 9.183 7.782 80.030 1.00 28.89 227 GLY A CA 1
ATOM 1712 C C . GLY A 1 227 ? 9.475 6.732 78.994 1.00 28.79 227 GLY A C 1
ATOM 1713 O O . GLY A 1 227 ? 9.379 5.535 79.260 1.00 29.67 227 GLY A O 1
ATOM 1714 N N . ASN A 1 228 ? 9.840 7.181 77.807 1.00 34.44 228 ASN A N 1
ATOM 1715 C CA . ASN A 1 228 ? 10.145 6.270 76.725 1.00 35.66 228 ASN A CA 1
ATOM 1716 C C . ASN A 1 228 ? 11.437 6.662 75.997 1.00 35.36 228 ASN A C 1
ATOM 1717 O O . ASN A 1 228 ? 11.837 7.836 75.993 1.00 34.24 228 ASN A O 1
ATOM 1722 N N . LEU A 1 229 ? 12.119 5.648 75.467 1.00 33.63 229 LEU A N 1
ATOM 1723 C CA . LEU A 1 229 ? 13.379 5.798 74.746 1.00 32.06 229 LEU A CA 1
ATOM 1724 C C . LEU A 1 229 ? 13.307 5.063 73.402 1.00 32.72 229 LEU A C 1
ATOM 1725 O O . LEU A 1 229 ? 12.975 3.879 73.340 1.00 28.27 229 LEU A O 1
ATOM 1730 N N . THR A 1 230 ? 13.638 5.776 72.333 1.00 36.62 230 THR A N 1
ATOM 1731 C CA . THR A 1 230 ? 13.628 5.220 70.992 1.00 35.46 230 THR A CA 1
ATOM 1732 C C . THR A 1 230 ? 14.985 5.498 70.363 1.00 37.54 230 THR A C 1
ATOM 1733 O O . THR A 1 230 ? 15.351 6.665 70.179 1.00 39.59 230 THR A O 1
ATOM 1737 N N . GLU A 1 231 ? 15.720 4.432 70.032 1.00 38.25 231 GLU A N 1
ATOM 1738 C CA . GLU A 1 231 ? 17.066 4.540 69.449 1.00 39.41 231 GLU A CA 1
ATOM 1739 C C . GLU A 1 231 ? 17.219 3.928 68.047 1.00 38.54 231 GLU A C 1
ATOM 1740 O O . GLU A 1 231 ? 16.648 2.880 67.763 1.00 37.03 231 GLU A O 1
ATOM 1746 N N . ARG A 1 232 ? 18.004 4.580 67.190 1.00 40.89 232 ARG A N 1
ATOM 1747 C CA . ARG A 1 232 ? 18.255 4.120 65.819 1.00 43.80 232 ARG A CA 1
ATOM 1748 C C . ARG A 1 232 ? 19.738 4.256 65.531 1.00 43.71 232 ARG A C 1
ATOM 1749 O O . ARG A 1 232 ? 20.295 5.322 65.765 1.00 45.51 232 ARG A O 1
ATOM 1757 N N . THR A 1 233 ? 20.369 3.211 64.996 1.00 44.05 233 THR A N 1
ATOM 1758 C CA . THR A 1 233 ? 21.801 3.261 64.668 1.00 45.18 233 THR A CA 1
ATOM 1759 C C . THR A 1 233 ? 22.064 3.221 63.158 1.00 47.91 233 THR A C 1
ATOM 1760 O O . THR A 1 233 ? 21.605 2.309 62.475 1.00 45.80 233 THR A O 1
ATOM 1764 N N . ASP A 1 234 ? 22.788 4.213 62.641 1.00 49.46 234 ASP A N 1
ATOM 1765 C CA . ASP A 1 234 ? 23.135 4.254 61.221 1.00 49.22 234 ASP A CA 1
ATOM 1766 C C . ASP A 1 234 ? 24.494 3.601 61.086 1.00 50.61 234 ASP A C 1
ATOM 1767 O O . ASP A 1 234 ? 25.523 4.269 61.218 1.00 50.14 234 ASP A O 1
ATOM 1772 N N . ASN A 1 235 ? 24.469 2.299 60.820 1.00 53.24 235 ASN A N 1
ATOM 1773 C CA . ASN A 1 235 ? 25.643 1.426 60.645 1.00 54.00 235 ASN A CA 1
ATOM 1774 C C . ASN A 1 235 ? 26.836 1.981 59.839 1.00 50.76 235 ASN A C 1
ATOM 1775 O O . ASN A 1 235 ? 27.994 1.853 60.249 1.00 47.11 235 ASN A O 1
ATOM 1780 N N . SER A 1 236 ? 26.551 2.548 58.671 1.00 49.66 236 SER A N 1
ATOM 1781 C CA . SER A 1 236 ? 27.581 3.114 57.814 1.00 47.88 236 SER A CA 1
ATOM 1782 C C . SER A 1 236 ? 28.188 4.378 58.413 1.00 44.79 236 SER A C 1
ATOM 1783 O O . SER A 1 236 ? 29.383 4.619 58.265 1.00 44.94 236 SER A O 1
ATOM 1786 N N . LEU A 1 237 ? 27.355 5.205 59.045 1.00 42.70 237 LEU A N 1
ATOM 1787 C CA . LEU A 1 237 ? 27.832 6.432 59.690 1.00 39.04 237 LEU A CA 1
ATOM 1788 C C . LEU A 1 237 ? 28.402 6.111 61.077 1.00 34.76 237 LEU A C 1
ATOM 1789 O O . LEU A 1 237 ? 29.190 6.891 61.616 1.00 30.65 237 LEU A O 1
ATOM 1794 N N . ASN A 1 238 ? 27.981 4.981 61.654 1.00 30.04 238 ASN A N 1
ATOM 1795 C CA . ASN A 1 238 ? 28.461 4.549 62.974 1.00 26.70 238 ASN A CA 1
ATOM 1796 C C . ASN A 1 238 ? 28.060 5.613 63.993 1.00 23.20 238 ASN A C 1
ATOM 1797 O O . ASN A 1 238 ? 28.857 6.041 64.837 1.00 26.47 238 ASN A O 1
ATOM 1802 N N . VAL A 1 239 ? 26.804 6.038 63.888 1.00 20.17 239 VAL A N 1
ATOM 1803 C CA . VAL A 1 239 ? 26.217 7.079 64.736 1.00 20.60 239 VAL A CA 1
ATOM 1804 C C . VAL A 1 239 ? 24.769 6.700 65.092 1.00 20.87 239 VAL A C 1
ATOM 1805 O O . VAL A 1 239 ? 24.057 6.123 64.271 1.00 26.02 239 VAL A O 1
ATOM 1809 N N . LEU A 1 240 ? 24.317 6.995 66.301 1.00 20.00 240 LEU A N 1
ATOM 1810 C CA . LEU A 1 240 ? 22.949 6.637 66.632 1.00 19.86 240 LEU A CA 1
ATOM 1811 C C . LEU A 1 240 ? 22.091 7.813 67.091 1.00 20.30 240 LEU A C 1
ATOM 1812 O O . LEU A 1 240 ? 22.621 8.784 67.622 1.00 26.66 240 LEU A O 1
ATOM 1817 N N . ILE A 1 241 ? 20.788 7.757 66.810 1.00 20.05 241 ILE A N 1
ATOM 1818 C CA . ILE A 1 241 ? 19.845 8.800 67.205 1.00 25.09 241 ILE A CA 1
ATOM 1819 C C . ILE A 1 241 ? 18.888 8.244 68.256 1.00 26.69 241 ILE A C 1
ATOM 1820 O O . ILE A 1 241 ? 18.367 7.140 68.110 1.00 25.28 241 ILE A O 1
ATOM 1825 N N . SER A 1 242 ? 18.672 9.026 69.309 1.00 27.23 242 SER A N 1
ATOM 1826 C CA . SER A 1 242 ? 17.806 8.664 70.427 1.00 24.22 242 SER A CA 1
ATOM 1827 C C . SER A 1 242 ? 16.759 9.730 70.636 1.00 23.16 242 SER A C 1
ATOM 1828 O O . SER A 1 242 ? 17.086 10.919 70.661 1.00 26.28 242 SER A O 1
ATOM 1831 N N . SER A 1 243 ? 15.514 9.323 70.813 1.00 22.13 243 SER A N 1
ATOM 1832 C CA . SER A 1 243 ? 14.452 10.270 71.101 1.00 24.98 243 SER A CA 1
ATOM 1833 C C . SER A 1 243 ? 14.031 9.929 72.534 1.00 25.01 243 SER A C 1
ATOM 1834 O O . SER A 1 243 ? 13.888 8.754 72.868 1.00 24.82 243 SER A O 1
ATOM 1837 N N . ILE A 1 244 ? 13.955 10.933 73.402 1.00 25.19 244 ILE A N 1
ATOM 1838 C CA . ILE A 1 244 ? 13.621 10.698 74.811 1.00 28.49 244 ILE A CA 1
ATOM 1839 C C . ILE A 1 244 ? 12.528 11.605 75.358 1.00 30.67 244 ILE A C 1
ATOM 1840 O O . ILE A 1 244 ? 12.620 12.833 75.299 1.00 26.26 244 ILE A O 1
ATOM 1845 N N . GLU A 1 245 ? 11.494 10.984 75.907 1.00 35.06 245 GLU A N 1
ATOM 1846 C CA . GLU A 1 245 ? 10.394 11.710 76.514 1.00 34.22 245 GLU A CA 1
ATOM 1847 C C . GLU A 1 245 ? 10.169 11.089 77.897 1.00 36.13 245 GLU A C 1
ATOM 1848 O O . GLU A 1 245 ? 10.164 9.861 78.055 1.00 36.86 245 GLU A O 1
ATOM 1854 N N . MET A 1 246 ? 10.096 11.947 78.905 1.00 33.07 246 MET A N 1
ATOM 1855 C CA . MET A 1 246 ? 9.892 11.523 80.280 1.00 30.55 246 MET A CA 1
ATOM 1856 C C . MET A 1 246 ? 8.828 12.441 80.860 1.00 30.84 246 MET A C 1
ATOM 1857 O O . MET A 1 246 ? 8.850 13.655 80.596 1.00 35.85 246 MET A O 1
ATOM 1862 N N . GLU A 1 247 ? 7.875 11.892 81.609 1.00 27.66 247 GLU A N 1
ATOM 1863 C CA . GLU A 1 247 ? 6.851 12.749 82.192 1.00 27.23 247 GLU A CA 1
ATOM 1864 C C . GLU A 1 247 ? 7.484 13.472 83.371 1.00 22.83 247 GLU A C 1
ATOM 1865 O O . GLU A 1 247 ? 8.578 13.133 83.795 1.00 24.03 247 GLU A O 1
ATOM 1871 N N . GLU A 1 248 ? 6.830 14.491 83.889 1.00 23.28 248 GLU A N 1
ATOM 1872 C CA . GLU A 1 248 ? 7.399 15.212 85.023 1.00 27.42 248 GLU A CA 1
ATOM 1873 C C . GLU A 1 248 ? 7.643 14.357 86.286 1.00 26.64 248 GLU A C 1
ATOM 1874 O O . GLU A 1 248 ? 6.777 13.584 86.716 1.00 23.78 248 GLU A O 1
ATOM 1880 N N . GLY A 1 249 ? 8.827 14.515 86.874 1.00 30.60 249 GLY A N 1
ATOM 1881 C CA . GLY A 1 249 ? 9.187 13.782 88.082 1.00 33.88 249 GLY A CA 1
ATOM 1882 C C . GLY A 1 249 ? 9.823 12.416 87.855 1.00 35.41 249 GLY A C 1
ATOM 1883 O O . GLY A 1 249 ? 10.194 11.728 88.815 1.00 32.05 249 GLY A O 1
ATOM 1884 N N . ALA A 1 250 ? 9.891 12.002 86.591 1.00 33.38 250 ALA A N 1
ATOM 1885 C CA . ALA A 1 250 ? 10.471 10.722 86.209 1.00 30.66 250 ALA A CA 1
ATOM 1886 C C . ALA A 1 250 ? 11.986 10.788 86.322 1.00 32.56 250 ALA A C 1
ATOM 1887 O O . ALA A 1 250 ? 12.585 11.863 86.161 1.00 28.82 250 ALA A O 1
ATOM 1889 N N . LEU A 1 251 ? 12.596 9.627 86.583 1.00 34.65 251 LEU A N 1
ATOM 1890 C CA . LEU A 1 251 ? 14.044 9.499 86.711 1.00 27.87 251 LEU A CA 1
ATOM 1891 C C . LEU A 1 251 ? 14.554 8.416 85.788 1.00 26.98 251 LEU A C 1
ATOM 1892 O O . LEU A 1 251 ? 13.951 7.346 85.684 1.00 23.76 251 LEU A O 1
ATOM 1897 N N . PHE A 1 252 ? 15.644 8.724 85.092 1.00 27.56 252 PHE A N 1
ATOM 1898 C CA . PHE A 1 252 ? 16.311 7.781 84.208 1.00 28.52 252 PHE A CA 1
ATOM 1899 C C . PHE A 1 252 ? 17.493 7.403 85.097 1.00 32.01 252 PHE A C 1
ATOM 1900 O O . PHE A 1 252 ? 18.481 8.145 85.210 1.00 32.50 252 PHE A O 1
ATOM 1908 N N . VAL A 1 253 ? 17.322 6.286 85.801 1.00 33.84 253 VAL A N 1
ATOM 1909 C CA . VAL A 1 253 ? 18.300 5.779 86.758 1.00 29.12 253 VAL A CA 1
ATOM 1910 C C . VAL A 1 253 ? 19.748 5.716 86.258 1.00 27.02 253 VAL A C 1
ATOM 1911 O O . VAL A 1 253 ? 20.002 5.778 85.044 1.00 27.40 253 VAL A O 1
ATOM 1915 N N . PRO A 1 254 ? 20.718 5.701 87.198 1.00 23.26 254 PRO A N 1
ATOM 1916 C CA . PRO A 1 254 ? 22.151 5.639 86.891 1.00 21.52 254 PRO A CA 1
ATOM 1917 C C . PRO A 1 254 ? 22.488 4.585 85.829 1.00 21.11 254 PRO A C 1
ATOM 1918 O O . PRO A 1 254 ? 22.167 3.412 85.981 1.00 21.56 254 PRO A O 1
ATOM 1922 N N . HIS A 1 255 ? 23.130 5.017 84.748 1.00 24.68 255 HIS A N 1
ATOM 1923 C CA . HIS A 1 255 ? 23.506 4.118 83.659 1.00 20.23 255 HIS A CA 1
ATOM 1924 C C . HIS A 1 255 ? 24.739 4.659 82.937 1.00 23.56 255 HIS A C 1
ATOM 1925 O O . HIS A 1 255 ? 25.269 5.710 83.305 1.00 23.39 255 HIS A O 1
ATOM 1932 N N . TYR A 1 256 ? 25.222 3.924 81.943 1.00 22.15 256 TYR A N 1
ATOM 1933 C CA . TYR A 1 256 ? 26.357 4.371 81.126 1.00 21.64 256 TYR A CA 1
ATOM 1934 C C . TYR A 1 256 ? 26.320 3.584 79.825 1.00 20.74 256 TYR A C 1
ATOM 1935 O O . TYR A 1 256 ? 25.550 2.627 79.707 1.00 16.25 256 TYR A O 1
ATOM 1944 N N . TYR A 1 257 ? 27.050 4.067 78.823 1.00 25.88 257 TYR A N 1
ATOM 1945 C CA . TYR A 1 257 ? 27.125 3.432 77.499 1.00 22.75 257 TYR A CA 1
ATOM 1946 C C . TYR A 1 257 ? 28.579 3.049 77.307 1.00 21.36 257 TYR A C 1
ATOM 1947 O O . TYR A 1 257 ? 29.465 3.897 77.389 1.00 20.60 257 TYR A O 1
ATOM 1956 N N . SER A 1 258 ? 28.819 1.777 77.041 1.00 17.38 258 SER A N 1
ATOM 1957 C CA . SER A 1 258 ? 30.153 1.259 76.886 1.00 15.27 258 SER A CA 1
ATOM 1958 C C . SER A 1 258 ? 31.142 2.006 76.029 1.00 20.62 258 SER A C 1
ATOM 1959 O O . SER A 1 258 ? 32.314 2.141 76.434 1.00 22.89 258 SER A O 1
ATOM 1962 N N . LYS A 1 259 ? 30.703 2.430 74.831 1.00 23.25 259 LYS A N 1
ATOM 1963 C CA . LYS A 1 259 ? 31.580 3.128 73.861 1.00 22.41 259 LYS A CA 1
ATOM 1964 C C . LYS A 1 259 ? 31.115 4.390 73.132 1.00 20.23 259 LYS A C 1
ATOM 1965 O O . LYS A 1 259 ? 31.947 5.149 72.661 1.00 17.97 259 LYS A O 1
ATOM 1971 N N . ALA A 1 260 ? 29.814 4.594 73.000 1.00 23.23 260 ALA A N 1
ATOM 1972 C CA . ALA A 1 260 ? 29.264 5.768 72.309 1.00 21.99 260 ALA A CA 1
ATOM 1973 C C . ALA A 1 260 ? 29.392 7.038 73.144 1.00 24.75 260 ALA A C 1
ATOM 1974 O O . ALA A 1 260 ? 29.037 7.012 74.325 1.00 28.35 260 ALA A O 1
ATOM 1976 N N . ILE A 1 261 ? 29.933 8.128 72.587 1.00 22.57 261 ILE A N 1
ATOM 1977 C CA . ILE A 1 261 ? 29.998 9.383 73.358 1.00 21.98 261 ILE A CA 1
ATOM 1978 C C . ILE A 1 261 ? 28.694 10.085 72.991 1.00 22.90 261 ILE A C 1
ATOM 1979 O O . ILE A 1 261 ? 28.355 10.183 71.816 1.00 29.63 261 ILE A O 1
ATOM 1984 N N . VAL A 1 262 ? 27.913 10.488 73.985 1.00 18.92 262 VAL A N 1
ATOM 1985 C CA . VAL A 1 262 ? 26.591 11.053 73.713 1.00 18.42 262 VAL A CA 1
ATOM 1986 C C . VAL A 1 262 ? 26.368 12.562 73.801 1.00 20.34 262 VAL A C 1
ATOM 1987 O O . VAL A 1 262 ? 26.787 13.194 74.754 1.00 21.56 262 VAL A O 1
ATOM 1991 N N . ILE A 1 263 ? 25.676 13.119 72.808 1.00 20.53 263 ILE A N 1
ATOM 1992 C CA . ILE A 1 263 ? 25.351 14.549 72.772 1.00 20.87 263 ILE A CA 1
ATOM 1993 C C . ILE A 1 263 ? 23.837 14.745 72.946 1.00 24.31 263 ILE A C 1
ATOM 1994 O O . ILE A 1 263 ? 23.063 14.425 72.039 1.00 24.57 263 ILE A O 1
ATOM 1999 N N . LEU A 1 264 ? 23.425 15.258 74.107 1.00 26.10 264 LEU A N 1
ATOM 2000 C CA . LEU A 1 264 ? 22.008 15.513 74.403 1.00 28.39 264 LEU A CA 1
ATOM 2001 C C . LEU A 1 264 ? 21.578 16.941 74.085 1.00 23.55 264 LEU A C 1
ATOM 2002 O O . LEU A 1 264 ? 22.305 17.893 74.333 1.00 22.74 264 LEU A O 1
ATOM 2007 N N . VAL A 1 265 ? 20.353 17.078 73.607 1.00 24.68 265 VAL A N 1
ATOM 2008 C CA . VAL A 1 265 ? 19.790 18.373 73.250 1.00 23.79 265 VAL A CA 1
ATOM 2009 C C . VAL A 1 265 ? 18.367 18.393 73.832 1.00 26.19 265 VAL A C 1
ATOM 2010 O O . VAL A 1 265 ? 17.610 17.414 73.688 1.00 26.00 265 VAL A O 1
ATOM 2014 N N . VAL A 1 266 ? 18.027 19.459 74.554 1.00 26.30 266 VAL A N 1
ATOM 2015 C CA . VAL A 1 266 ? 16.675 19.577 75.112 1.00 24.63 266 VAL A CA 1
ATOM 2016 C C . VAL A 1 266 ? 15.799 20.222 74.022 1.00 25.62 266 VAL A C 1
ATOM 2017 O O . VAL A 1 266 ? 16.125 21.309 73.526 1.00 26.40 266 VAL A O 1
ATOM 2021 N N . ASN A 1 267 ? 14.721 19.548 73.624 1.00 23.76 267 ASN A N 1
ATOM 2022 C CA . ASN A 1 267 ? 13.808 20.083 72.611 1.00 24.14 267 ASN A CA 1
ATOM 2023 C C . ASN A 1 267 ? 12.803 21.024 73.249 1.00 30.88 267 ASN A C 1
ATOM 2024 O O . ASN A 1 267 ? 12.471 22.077 72.703 1.00 29.03 267 ASN A O 1
ATOM 2029 N N . GLU A 1 268 ? 12.333 20.626 74.428 1.00 37.80 268 GLU A N 1
ATOM 2030 C CA . GLU A 1 268 ? 11.335 21.370 75.186 1.00 37.11 268 GLU A CA 1
ATOM 2031 C C . GLU A 1 268 ? 11.353 20.800 76.611 1.00 33.47 268 GLU A C 1
ATOM 2032 O O . GLU A 1 268 ? 11.645 19.610 76.793 1.00 29.78 268 GLU A O 1
ATOM 2038 N N . GLY A 1 269 ? 11.092 21.642 77.613 1.00 30.17 269 GLY A N 1
ATOM 2039 C CA . GLY A 1 269 ? 11.072 21.162 78.985 1.00 28.94 269 GLY A CA 1
ATOM 2040 C C . GLY A 1 269 ? 12.295 21.523 79.816 1.00 37.34 269 GLY A C 1
ATOM 2041 O O . GLY A 1 269 ? 13.136 22.352 79.397 1.00 39.74 269 GLY A O 1
ATOM 2042 N N . GLU A 1 270 ? 12.387 20.913 81.004 1.00 36.97 270 GLU A N 1
ATOM 2043 C CA . GLU A 1 270 ? 13.491 21.134 81.951 1.00 36.89 270 GLU A CA 1
ATOM 2044 C C . GLU A 1 270 ? 13.944 19.824 82.617 1.00 34.90 270 GLU A C 1
ATOM 2045 O O . GLU A 1 270 ? 13.116 18.959 82.940 1.00 33.55 270 GLU A O 1
ATOM 2051 N N . ALA A 1 271 ? 15.238 19.717 82.911 1.00 32.79 271 ALA A N 1
ATOM 2052 C CA . ALA A 1 271 ? 15.773 18.517 83.550 1.00 29.30 271 ALA A CA 1
ATOM 2053 C C . ALA A 1 271 ? 17.012 18.781 84.394 1.00 26.02 271 ALA A C 1
ATOM 2054 O O . ALA A 1 271 ? 17.716 19.770 84.206 1.00 25.33 271 ALA A O 1
ATOM 2056 N N . HIS A 1 272 ? 17.235 17.900 85.359 1.00 25.80 272 HIS A N 1
ATOM 2057 C CA . HIS A 1 272 ? 18.377 17.952 86.260 1.00 27.12 272 HIS A CA 1
ATOM 2058 C C . HIS A 1 272 ? 19.261 16.727 85.975 1.00 27.70 272 HIS A C 1
ATOM 2059 O O . HIS A 1 272 ? 18.812 15.580 86.077 1.00 31.91 272 HIS A O 1
ATOM 2066 N N . VAL A 1 273 ? 20.541 16.960 85.747 1.00 29.05 273 VAL A N 1
ATOM 2067 C CA . VAL A 1 273 ? 21.451 15.871 85.425 1.00 27.97 273 VAL A CA 1
ATOM 2068 C C . VAL A 1 273 ? 22.699 15.775 86.323 1.00 26.64 273 VAL A C 1
ATOM 2069 O O . VAL A 1 273 ? 23.129 16.762 86.943 1.00 25.60 273 VAL A O 1
ATOM 2073 N N . GLU A 1 274 ? 23.198 14.557 86.491 1.00 22.10 274 GLU A N 1
ATOM 2074 C CA . GLU A 1 274 ? 24.416 14.349 87.261 1.00 25.99 274 GLU A CA 1
ATOM 2075 C C . GLU A 1 274 ? 25.277 13.356 86.470 1.00 26.05 274 GLU A C 1
ATOM 2076 O O . GLU A 1 274 ? 24.801 12.279 86.081 1.00 29.81 274 GLU A O 1
ATOM 2082 N N . LEU A 1 275 ? 26.515 13.742 86.182 1.00 23.04 275 LEU A N 1
ATOM 2083 C CA . LEU A 1 275 ? 27.440 12.890 85.439 1.00 23.54 275 LEU A CA 1
ATOM 2084 C C . LEU A 1 275 ? 28.630 12.715 86.348 1.00 22.23 275 LEU A C 1
ATOM 2085 O O . LEU A 1 275 ? 29.046 13.678 87.004 1.00 22.37 275 LEU A O 1
ATOM 2090 N N . VAL A 1 276 ? 29.178 11.501 86.391 1.00 24.68 276 VAL A N 1
ATOM 2091 C CA . VAL A 1 276 ? 30.338 11.219 87.233 1.00 26.38 276 VAL A CA 1
ATOM 2092 C C . VAL A 1 276 ? 31.523 10.967 86.340 1.00 27.20 276 VAL A C 1
ATOM 2093 O O . VAL A 1 276 ? 31.400 10.305 85.312 1.00 30.98 276 VAL A O 1
ATOM 2097 N N . GLY A 1 277 ? 32.667 11.513 86.720 1.00 30.67 277 GLY A N 1
ATOM 2098 C CA . GLY A 1 277 ? 33.862 11.324 85.928 1.00 33.71 277 GLY A CA 1
ATOM 2099 C C . GLY A 1 277 ? 35.063 11.669 86.767 1.00 36.71 277 GLY A C 1
ATOM 2100 O O . GLY A 1 277 ? 34.923 11.879 87.976 1.00 36.68 277 GLY A O 1
ATOM 2101 N N . PRO A 1 278 ? 36.257 11.746 86.155 1.00 40.66 278 PRO A N 1
ATOM 2102 C CA . PRO A 1 278 ? 37.535 12.068 86.800 1.00 42.24 278 PRO A CA 1
ATOM 2103 C C . PRO A 1 278 ? 37.593 13.486 87.384 1.00 42.90 278 PRO A C 1
ATOM 2104 O O . PRO A 1 278 ? 37.201 14.468 86.727 1.00 42.72 278 PRO A O 1
ATOM 2108 N N . LYS A 1 279 ? 38.047 13.572 88.634 1.00 42.15 279 LYS A N 1
ATOM 2109 C CA . LYS A 1 279 ? 38.166 14.843 89.323 1.00 42.47 279 LYS A CA 1
ATOM 2110 C C . LYS A 1 279 ? 39.304 15.634 88.692 1.00 43.27 279 LYS A C 1
ATOM 2111 O O . LYS A 1 279 ? 40.469 15.426 89.018 1.00 45.33 279 LYS A O 1
ATOM 2117 N N . GLY A 1 280 ? 38.969 16.509 87.754 1.00 45.20 280 GLY A N 1
ATOM 2118 C CA . GLY A 1 280 ? 39.984 17.321 87.101 1.00 44.84 280 GLY A CA 1
ATOM 2119 C C . GLY A 1 280 ? 40.726 16.595 85.994 1.00 47.27 280 GLY A C 1
ATOM 2120 O O . GLY A 1 280 ? 40.213 15.651 85.388 1.00 49.96 280 GLY A O 1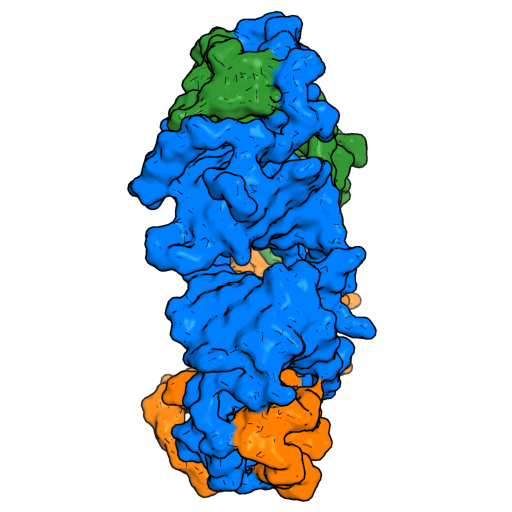
ATOM 2121 N N . GLU A 1 283 ? 44.204 11.775 85.720 1.00 29.66 283 GLU A N 1
ATOM 2122 C CA . GLU A 1 283 ? 44.445 10.334 85.790 1.00 31.28 283 GLU A CA 1
ATOM 2123 C C . GLU A 1 283 ? 44.661 9.800 87.223 1.00 30.73 283 GLU A C 1
ATOM 2124 O O . GLU A 1 283 ? 45.799 9.735 87.712 1.00 28.73 283 GLU A O 1
ATOM 2130 N N . THR A 1 284 ? 43.563 9.397 87.867 1.00 28.10 284 THR A N 1
ATOM 2131 C CA . THR A 1 284 ? 43.568 8.891 89.244 1.00 34.45 284 THR A CA 1
ATOM 2132 C C . THR A 1 284 ? 42.298 8.066 89.519 1.00 35.88 284 THR A C 1
ATOM 2133 O O . THR A 1 284 ? 41.607 7.661 88.585 1.00 40.45 284 THR A O 1
ATOM 2137 N N . LEU A 1 285 ? 41.993 7.820 90.793 1.00 32.17 285 LEU A N 1
ATOM 2138 C CA . LEU A 1 285 ? 40.802 7.065 91.145 1.00 32.80 285 LEU A CA 1
ATOM 2139 C C . LEU A 1 285 ? 39.736 7.970 91.780 1.00 34.17 285 LEU A C 1
ATOM 2140 O O . LEU A 1 285 ? 38.641 7.512 92.098 1.00 37.27 285 LEU A O 1
ATOM 2145 N N . GLU A 1 286 ? 40.056 9.253 91.947 1.00 37.67 286 GLU A N 1
ATOM 2146 C CA . GLU A 1 286 ? 39.135 10.239 92.533 1.00 40.32 286 GLU A CA 1
ATOM 2147 C C . GLU A 1 286 ? 38.081 10.722 91.540 1.00 39.57 286 GLU A C 1
ATOM 2148 O O . GLU A 1 286 ? 38.422 11.193 90.456 1.00 40.01 286 GLU A O 1
ATOM 2154 N N . TYR A 1 287 ? 36.809 10.671 91.928 1.00 40.98 287 TYR A N 1
ATOM 2155 C CA . TYR A 1 287 ? 35.730 11.119 91.036 1.00 37.66 287 TYR A CA 1
ATOM 2156 C C . TYR A 1 287 ? 35.257 12.515 91.382 1.00 36.65 287 TYR A C 1
ATOM 2157 O O . TYR A 1 287 ? 35.818 13.166 92.261 1.00 33.01 287 TYR A O 1
ATOM 2166 N N . GLU A 1 288 ? 34.250 12.974 90.654 1.00 36.43 288 GLU A N 1
ATOM 2167 C CA . GLU A 1 288 ? 33.686 14.297 90.832 1.00 40.10 288 GLU A CA 1
ATOM 2168 C C . GLU A 1 288 ? 32.299 14.196 90.241 1.00 40.58 288 GLU A C 1
ATOM 2169 O O . GLU A 1 288 ? 32.077 13.378 89.342 1.00 43.65 288 GLU A O 1
ATOM 2175 N N . SER A 1 289 ? 31.366 14.995 90.749 1.00 40.45 289 SER A N 1
ATOM 2176 C CA . SER A 1 289 ? 30.001 15.008 90.230 1.00 37.35 289 SER A CA 1
ATOM 2177 C C . SER A 1 289 ? 29.842 16.271 89.396 1.00 35.53 289 SER A C 1
ATOM 2178 O O . SER A 1 289 ? 30.267 17.343 89.820 1.00 37.03 289 SER A O 1
ATOM 2181 N N . TYR A 1 290 ? 29.314 16.124 88.184 1.00 32.50 290 TYR A N 1
ATOM 2182 C CA . TYR A 1 290 ? 29.087 17.249 87.283 1.00 27.83 290 TYR A CA 1
ATOM 2183 C C . TYR A 1 290 ? 27.583 17.336 87.118 1.00 30.06 290 TYR A C 1
ATOM 2184 O O . TYR A 1 290 ? 26.999 16.602 86.326 1.00 32.90 290 TYR A O 1
ATOM 2193 N N . ARG A 1 291 ? 26.939 18.174 87.913 1.00 29.07 291 ARG A N 1
ATOM 2194 C CA . ARG A 1 291 ? 25.490 18.280 87.832 1.00 31.88 291 ARG A CA 1
ATOM 2195 C C . ARG A 1 291 ? 25.126 19.500 86.987 1.00 29.77 291 ARG A C 1
ATOM 2196 O O . ARG A 1 291 ? 26.003 20.304 86.664 1.00 31.58 291 ARG A O 1
ATOM 2204 N N . ALA A 1 292 ? 23.857 19.623 86.597 1.00 24.52 292 ALA A N 1
ATOM 2205 C CA . ALA A 1 292 ? 23.426 20.757 85.789 1.00 23.61 292 ALA A CA 1
ATOM 2206 C C . ALA A 1 292 ? 21.922 20.812 85.652 1.00 24.85 292 ALA A C 1
ATOM 2207 O O . ALA A 1 292 ? 21.262 19.776 85.692 1.00 25.19 292 ALA A O 1
ATOM 2209 N N . GLU A 1 293 ? 21.379 22.029 85.567 1.00 26.23 293 GLU A N 1
ATOM 2210 C CA . GLU A 1 293 ? 19.942 22.231 85.399 1.00 27.53 293 GLU A CA 1
ATOM 2211 C C . GLU A 1 293 ? 19.677 22.609 83.931 1.00 33.75 293 GLU A C 1
ATOM 2212 O O . GLU A 1 293 ? 19.959 23.738 83.507 1.00 35.89 293 GLU A O 1
ATOM 2218 N N . LEU A 1 294 ? 19.161 21.644 83.165 1.00 27.68 294 LEU A N 1
ATOM 2219 C CA . LEU A 1 294 ? 18.895 21.796 81.744 1.00 24.99 294 LEU A CA 1
ATOM 2220 C C . LEU A 1 294 ? 17.549 22.370 81.339 1.00 25.75 294 LEU A C 1
ATOM 2221 O O . LEU A 1 294 ? 16.534 22.114 81.972 1.00 27.98 294 LEU A O 1
ATOM 2226 N N . SER A 1 295 ? 17.540 23.058 80.203 1.00 24.42 295 SER A N 1
ATOM 2227 C CA . SER A 1 295 ? 16.325 23.646 79.633 1.00 25.46 295 SER A CA 1
ATOM 2228 C C . SER A 1 295 ? 16.454 23.648 78.084 1.00 24.36 295 SER A C 1
ATOM 2229 O O . SER A 1 295 ? 17.486 23.241 77.540 1.00 22.22 295 SER A O 1
ATOM 2232 N N . LYS A 1 296 ? 15.423 24.101 77.384 1.00 21.46 296 LYS A N 1
ATOM 2233 C CA . LYS A 1 296 ? 15.432 24.110 75.913 1.00 25.80 296 LYS A CA 1
ATOM 2234 C C . LYS A 1 296 ? 16.723 24.596 75.222 1.00 22.35 296 LYS A C 1
ATOM 2235 O O . LYS A 1 296 ? 17.304 25.622 75.593 1.00 25.47 296 LYS A O 1
ATOM 2241 N N . ASP A 1 297 ? 17.116 23.855 74.186 1.00 21.69 297 ASP A N 1
ATOM 2242 C CA . ASP A 1 297 ? 18.298 24.111 73.381 1.00 16.94 297 ASP A CA 1
ATOM 2243 C C . ASP A 1 297 ? 19.627 23.998 74.082 1.00 21.94 297 ASP A C 1
ATOM 2244 O O . ASP A 1 297 ? 20.670 24.241 73.468 1.00 22.53 297 ASP A O 1
ATOM 2249 N N . ASP A 1 298 ? 19.616 23.643 75.368 1.00 22.42 298 ASP A N 1
ATOM 2250 C CA . ASP A 1 298 ? 20.872 23.460 76.103 1.00 18.37 298 ASP A CA 1
ATOM 2251 C C . ASP A 1 298 ? 21.429 22.161 75.564 1.00 16.17 298 ASP A C 1
ATOM 2252 O O . ASP A 1 298 ? 20.649 21.282 75.173 1.00 18.20 298 ASP A O 1
ATOM 2257 N N . VAL A 1 299 ? 22.751 22.038 75.519 1.00 15.65 299 VAL A N 1
ATOM 2258 C CA . VAL A 1 299 ? 23.409 20.819 75.041 1.00 17.07 299 VAL A CA 1
ATOM 2259 C C . VAL A 1 299 ? 24.257 20.290 76.184 1.00 25.03 299 VAL A C 1
ATOM 2260 O O . VAL A 1 299 ? 24.767 21.083 76.995 1.00 26.04 299 VAL A O 1
ATOM 2264 N N . PHE A 1 300 ? 24.369 18.959 76.270 1.00 28.27 300 PHE A N 1
ATOM 2265 C CA . PHE A 1 300 ? 25.148 18.272 77.317 1.00 28.09 300 PHE A CA 1
ATOM 2266 C C . PHE A 1 300 ? 25.842 17.032 76.738 1.00 28.39 300 PHE A C 1
ATOM 2267 O O . PHE A 1 300 ? 25.198 16.177 76.132 1.00 28.10 300 PHE A O 1
ATOM 2275 N N . VAL A 1 301 ? 27.149 16.946 76.964 1.00 25.39 301 VAL A N 1
ATOM 2276 C CA . VAL A 1 301 ? 27.993 15.859 76.494 1.00 23.29 301 VAL A CA 1
ATOM 2277 C C . VAL A 1 301 ? 28.191 14.776 77.548 1.00 25.00 301 VAL A C 1
ATOM 2278 O O . VAL A 1 301 ? 28.735 15.021 78.616 1.00 26.33 301 VAL A O 1
ATOM 2282 N N . ILE A 1 302 ? 27.798 13.561 77.213 1.00 23.70 302 ILE A N 1
ATOM 2283 C CA . ILE A 1 302 ? 27.955 12.428 78.102 1.00 20.63 302 ILE A CA 1
ATOM 2284 C C . ILE A 1 302 ? 29.073 11.569 77.501 1.00 21.03 302 ILE A C 1
ATOM 2285 O O . ILE A 1 302 ? 28.900 10.932 76.464 1.00 17.28 302 ILE A O 1
ATOM 2290 N N . PRO A 1 303 ? 30.277 11.652 78.074 1.00 21.52 303 PRO A N 1
ATOM 2291 C CA . PRO A 1 303 ? 31.441 10.888 77.609 1.00 22.57 303 PRO A CA 1
ATOM 2292 C C . PRO A 1 303 ? 31.219 9.369 77.750 1.00 25.07 303 PRO A C 1
ATOM 2293 O O . PRO A 1 303 ? 30.545 8.915 78.685 1.00 25.94 303 PRO A O 1
ATOM 2297 N N . ALA A 1 304 ? 31.812 8.583 76.856 1.00 21.50 304 ALA A N 1
ATOM 2298 C CA . ALA A 1 304 ? 31.656 7.128 76.900 1.00 18.00 304 ALA A CA 1
ATOM 2299 C C . ALA A 1 304 ? 32.203 6.532 78.190 1.00 12.51 304 ALA A C 1
ATOM 2300 O O . ALA A 1 304 ? 33.352 6.785 78.550 1.00 9.86 304 ALA A O 1
ATOM 2302 N N . ALA A 1 305 ? 31.377 5.718 78.851 1.00 19.94 305 ALA A N 1
ATOM 2303 C CA . ALA A 1 305 ? 31.703 5.010 80.112 1.00 19.56 305 ALA A CA 1
ATOM 2304 C C . ALA A 1 305 ? 31.511 5.802 81.402 1.00 21.63 305 ALA A C 1
ATOM 2305 O O . ALA A 1 305 ? 31.714 5.282 82.496 1.00 23.82 305 ALA A O 1
ATOM 2307 N N . TYR A 1 306 ? 31.110 7.055 81.275 1.00 22.93 306 TYR A N 1
ATOM 2308 C CA . TYR A 1 306 ? 30.879 7.894 82.433 1.00 19.89 306 TYR A CA 1
ATOM 2309 C C . TYR A 1 306 ? 29.437 7.697 82.903 1.00 20.92 306 TYR A C 1
ATOM 2310 O O . TYR A 1 306 ? 28.498 7.754 82.106 1.00 21.47 306 TYR A O 1
ATOM 2319 N N . PRO A 1 307 ? 29.246 7.367 84.187 1.00 18.87 307 PRO A N 1
ATOM 2320 C CA . PRO A 1 307 ? 27.907 7.162 84.754 1.00 16.29 307 PRO A CA 1
ATOM 2321 C C . PRO A 1 307 ? 27.077 8.467 84.749 1.00 17.09 307 PRO A C 1
ATOM 2322 O O . PRO A 1 307 ? 27.581 9.552 85.061 1.00 14.45 307 PRO A O 1
ATOM 2326 N N . VAL A 1 308 ? 25.785 8.343 84.480 1.00 16.14 308 VAL A N 1
ATOM 2327 C CA . VAL A 1 308 ? 24.929 9.505 84.396 1.00 18.57 308 VAL A CA 1
ATOM 2328 C C . VAL A 1 308 ? 23.482 9.161 84.796 1.00 18.05 308 VAL A C 1
ATOM 2329 O O . VAL A 1 308 ? 23.024 8.015 84.630 1.00 18.19 308 VAL A O 1
ATOM 2333 N N . ALA A 1 309 ? 22.779 10.153 85.341 1.00 18.95 309 ALA A N 1
ATOM 2334 C CA . ALA A 1 309 ? 21.394 10.006 85.783 1.00 15.46 309 ALA A CA 1
ATOM 2335 C C . ALA A 1 309 ? 20.626 11.259 85.391 1.00 15.25 309 ALA A C 1
ATOM 2336 O O . ALA A 1 309 ? 21.134 12.359 85.566 1.00 21.03 309 ALA A O 1
ATOM 2338 N N . ILE A 1 310 ? 19.381 11.107 84.954 1.00 13.32 310 ILE A N 1
ATOM 2339 C CA . ILE A 1 310 ? 18.569 12.253 84.522 1.00 20.78 310 ILE A CA 1
ATOM 2340 C C . ILE A 1 310 ? 17.234 12.320 85.266 1.00 25.95 310 ILE A C 1
ATOM 2341 O O . ILE A 1 310 ? 16.430 11.379 85.222 1.00 28.74 310 ILE A O 1
ATOM 2346 N N . LYS A 1 311 ? 16.962 13.456 85.890 1.00 27.00 311 LYS A N 1
ATOM 2347 C CA . LYS A 1 311 ? 15.727 13.624 86.625 1.00 26.09 311 LYS A CA 1
ATOM 2348 C C . LYS A 1 311 ? 14.915 14.696 85.925 1.00 28.03 311 LYS A C 1
ATOM 2349 O O . LYS A 1 311 ? 15.379 15.822 85.739 1.00 27.32 311 LYS A O 1
ATOM 2355 N N . ALA A 1 312 ? 13.687 14.367 85.566 1.00 27.11 312 ALA A N 1
ATOM 2356 C CA . ALA A 1 312 ? 12.846 15.313 84.867 1.00 27.61 312 ALA A CA 1
ATOM 2357 C C . ALA A 1 312 ? 12.161 16.333 85.770 1.00 29.73 312 ALA A C 1
ATOM 2358 O O . ALA A 1 312 ? 11.334 15.983 86.610 1.00 34.49 312 ALA A O 1
ATOM 2360 N N . THR A 1 313 ? 12.527 17.597 85.606 1.00 30.14 313 THR A N 1
ATOM 2361 C CA . THR A 1 313 ? 11.922 18.679 86.371 1.00 29.88 313 THR A CA 1
ATOM 2362 C C . THR A 1 313 ? 10.498 19.007 85.864 1.00 33.21 313 THR A C 1
ATOM 2363 O O . THR A 1 313 ? 9.644 19.478 86.621 1.00 34.99 313 THR A O 1
ATOM 2367 N N . SER A 1 314 ? 10.240 18.784 84.583 1.00 31.18 314 SER A N 1
ATOM 2368 C CA . SER A 1 314 ? 8.911 19.013 84.043 1.00 31.78 314 SER A CA 1
ATOM 2369 C C . SER A 1 314 ? 8.771 17.971 82.951 1.00 32.59 314 SER A C 1
ATOM 2370 O O . SER A 1 314 ? 9.582 17.045 82.881 1.00 32.22 314 SER A O 1
ATOM 2373 N N . ASN A 1 315 ? 7.721 18.058 82.144 1.00 32.12 315 ASN A N 1
ATOM 2374 C CA . ASN A 1 315 ? 7.588 17.116 81.043 1.00 33.30 315 ASN A CA 1
ATOM 2375 C C . ASN A 1 315 ? 8.669 17.588 80.071 1.00 35.76 315 ASN A C 1
ATOM 2376 O O . ASN A 1 315 ? 8.760 18.796 79.760 1.00 35.48 315 ASN A O 1
ATOM 2381 N N . VAL A 1 316 ? 9.525 16.661 79.646 1.00 34.94 316 VAL A N 1
ATOM 2382 C CA . VAL A 1 316 ? 10.654 17.014 78.795 1.00 31.29 316 VAL A CA 1
ATOM 2383 C C . VAL A 1 316 ? 10.931 16.018 77.669 1.00 31.28 316 VAL A C 1
ATOM 2384 O O . VAL A 1 316 ? 10.698 14.815 77.809 1.00 27.43 316 VAL A O 1
ATOM 2388 N N . ASN A 1 317 ? 11.395 16.553 76.541 1.00 34.02 317 ASN A N 1
ATOM 2389 C CA . ASN A 1 317 ? 11.702 15.762 75.357 1.00 33.49 317 ASN A CA 1
ATOM 2390 C C . ASN A 1 317 ? 13.114 16.101 74.870 1.00 30.88 317 ASN A C 1
ATOM 2391 O O . ASN A 1 317 ? 13.466 17.282 74.735 1.00 27.79 317 ASN A O 1
ATOM 2396 N N . PHE A 1 318 ? 13.931 15.070 74.660 1.00 28.62 318 PHE A N 1
ATOM 2397 C CA . PHE A 1 318 ? 15.309 15.243 74.217 1.00 26.70 318 PHE A CA 1
ATOM 2398 C C . PHE A 1 318 ? 15.533 14.577 72.879 1.00 28.36 318 PHE A C 1
ATOM 2399 O O . PHE A 1 318 ? 14.805 13.669 72.495 1.00 31.47 318 PHE A O 1
ATOM 2407 N N . THR A 1 319 ? 16.642 14.949 72.254 1.00 31.13 319 THR A N 1
ATOM 2408 C CA . THR A 1 319 ? 17.100 14.366 71.006 1.00 26.39 319 THR A CA 1
ATOM 2409 C C . THR A 1 319 ? 18.581 14.114 71.264 1.00 25.06 319 THR A C 1
ATOM 2410 O O . THR A 1 319 ? 19.282 15.006 71.749 1.00 18.55 319 THR A O 1
ATOM 2414 N N . GLY A 1 320 ? 19.058 12.918 70.936 1.00 25.32 320 GLY A N 1
ATOM 2415 C CA . GLY A 1 320 ? 20.451 12.604 71.176 1.00 23.41 320 GLY A CA 1
ATOM 2416 C C . GLY A 1 320 ? 21.194 12.069 69.978 1.00 24.32 320 GLY A C 1
ATOM 2417 O O . GLY A 1 320 ? 20.604 11.474 69.072 1.00 24.05 320 GLY A O 1
ATOM 2418 N N . PHE A 1 321 ? 22.492 12.342 69.944 1.00 23.66 321 PHE A N 1
ATOM 2419 C CA . PHE A 1 321 ? 23.342 11.853 68.869 1.00 23.65 321 PHE A CA 1
ATOM 2420 C C . PHE A 1 321 ? 24.463 11.107 69.553 1.00 20.28 321 PHE A C 1
ATOM 2421 O O . PHE A 1 321 ? 25.180 11.701 70.356 1.00 20.49 321 PHE A O 1
ATOM 2429 N N . GLY A 1 322 ? 24.567 9.802 69.320 1.00 18.94 322 GLY A N 1
ATOM 2430 C CA . GLY A 1 322 ? 25.653 9.051 69.925 1.00 18.56 322 GLY A CA 1
ATOM 2431 C C . GLY A 1 322 ? 26.685 8.752 68.855 1.00 19.82 322 GLY A C 1
ATOM 2432 O O . GLY A 1 322 ? 26.332 8.156 67.838 1.00 27.07 322 GLY A O 1
ATOM 2433 N N . ILE A 1 323 ? 27.934 9.179 69.032 1.00 18.97 323 ILE A N 1
ATOM 2434 C CA . ILE A 1 323 ? 28.955 8.891 68.024 1.00 22.14 323 ILE A CA 1
ATOM 2435 C C . ILE A 1 323 ? 29.937 7.766 68.440 1.00 24.66 323 ILE A C 1
ATOM 2436 O O . ILE A 1 323 ? 30.261 7.629 69.623 1.00 25.76 323 ILE A O 1
ATOM 2441 N N . ASN A 1 324 ? 30.379 6.958 67.469 1.00 23.57 324 ASN A N 1
ATOM 2442 C CA . ASN A 1 324 ? 31.277 5.821 67.716 1.00 21.81 324 ASN A CA 1
ATOM 2443 C C . ASN A 1 324 ? 30.351 4.877 68.436 1.00 24.29 324 ASN A C 1
ATOM 2444 O O . ASN A 1 324 ? 30.539 4.543 69.599 1.00 29.09 324 ASN A O 1
ATOM 2449 N N . ALA A 1 325 ? 29.301 4.501 67.724 1.00 26.23 325 ALA A N 1
ATOM 2450 C CA . ALA A 1 325 ? 28.239 3.666 68.259 1.00 29.26 325 ALA A CA 1
ATOM 2451 C C . ALA A 1 325 ? 28.183 2.167 67.925 1.00 32.98 325 ALA A C 1
ATOM 2452 O O . ALA A 1 325 ? 27.587 1.399 68.678 1.00 34.14 325 ALA A O 1
ATOM 2454 N N . ASN A 1 326 ? 28.755 1.742 66.804 1.00 32.35 326 ASN A N 1
ATOM 2455 C CA . ASN A 1 326 ? 28.665 0.338 66.420 1.00 33.75 326 ASN A CA 1
ATOM 2456 C C . ASN A 1 326 ? 29.154 -0.540 67.553 1.00 31.41 326 ASN A C 1
ATOM 2457 O O . ASN A 1 326 ? 30.256 -0.367 68.032 1.00 31.40 326 ASN A O 1
ATOM 2462 N N . ASN A 1 327 ? 28.268 -1.394 68.051 1.00 30.98 327 ASN A N 1
ATOM 2463 C CA . ASN A 1 327 ? 28.546 -2.335 69.147 1.00 31.93 327 ASN A CA 1
ATOM 2464 C C . ASN A 1 327 ? 28.497 -1.785 70.587 1.00 30.02 327 ASN A C 1
ATOM 2465 O O . ASN A 1 327 ? 28.869 -2.465 71.524 1.00 33.58 327 ASN A O 1
ATOM 2470 N N . ASN A 1 328 ? 27.984 -0.575 70.759 1.00 29.77 328 ASN A N 1
ATOM 2471 C CA . ASN A 1 328 ? 27.830 0.054 72.070 1.00 25.41 328 ASN A CA 1
ATOM 2472 C C . ASN A 1 328 ? 26.804 -0.709 72.904 1.00 25.87 328 ASN A C 1
ATOM 2473 O O . ASN A 1 328 ? 25.829 -1.239 72.369 1.00 23.82 328 ASN A O 1
ATOM 2478 N N . ASN A 1 329 ? 27.017 -0.727 74.217 1.00 25.45 329 ASN A N 1
ATOM 2479 C CA . ASN A 1 329 ? 26.131 -1.396 75.172 1.00 25.17 329 ASN A CA 1
ATOM 2480 C C . ASN A 1 329 ? 25.598 -0.427 76.207 1.00 24.59 329 ASN A C 1
ATOM 2481 O O . ASN A 1 329 ? 26.263 0.526 76.610 1.00 26.36 329 ASN A O 1
ATOM 2486 N N . ARG A 1 330 ? 24.406 -0.721 76.680 1.00 22.32 330 ARG A N 1
ATOM 2487 C CA . ARG A 1 330 ? 23.750 0.110 77.660 1.00 24.21 330 ARG A CA 1
ATOM 2488 C C . ARG A 1 330 ? 23.840 -0.546 79.031 1.00 22.97 330 ARG A C 1
ATOM 2489 O O . ARG A 1 330 ? 23.131 -1.519 79.310 1.00 19.35 330 ARG A O 1
ATOM 2497 N N . ASN A 1 331 ? 24.720 -0.038 79.879 1.00 21.84 331 ASN A N 1
ATOM 2498 C CA . ASN A 1 331 ? 24.858 -0.622 81.205 1.00 25.01 331 ASN A CA 1
ATOM 2499 C C . ASN A 1 331 ? 24.054 0.130 82.243 1.00 27.88 331 ASN A C 1
ATOM 2500 O O . ASN A 1 331 ? 24.223 1.345 82.423 1.00 28.77 331 ASN A O 1
ATOM 2505 N N . LEU A 1 332 ? 23.104 -0.568 82.858 1.00 27.12 332 LEU A N 1
ATOM 2506 C CA . LEU A 1 332 ? 22.303 0.046 83.902 1.00 25.05 332 LEU A CA 1
ATOM 2507 C C . LEU A 1 332 ? 22.763 -0.443 85.278 1.00 25.07 332 LEU A C 1
ATOM 2508 O O . LEU A 1 332 ? 23.208 -1.587 85.440 1.00 18.27 332 LEU A O 1
ATOM 2513 N N . LEU A 1 333 ? 22.629 0.443 86.261 1.00 25.73 333 LEU A N 1
ATOM 2514 C CA . LEU A 1 333 ? 23.047 0.178 87.631 1.00 22.16 333 LEU A CA 1
ATOM 2515 C C . LEU A 1 333 ? 21.883 0.029 88.636 1.00 24.76 333 LEU A C 1
ATOM 2516 O O . LEU A 1 333 ? 22.103 -0.137 89.849 1.00 23.12 333 LEU A O 1
ATOM 2521 N N . ALA A 1 334 ? 20.651 0.035 88.127 1.00 23.48 334 ALA A N 1
ATOM 2522 C CA . ALA A 1 334 ? 19.458 -0.107 88.961 1.00 26.31 334 ALA A CA 1
ATOM 2523 C C . ALA A 1 334 ? 18.278 -0.614 88.135 1.00 29.46 334 ALA A C 1
ATOM 2524 O O . ALA A 1 334 ? 18.206 -0.354 86.925 1.00 33.88 334 ALA A O 1
ATOM 2526 N N . GLY A 1 335 ? 17.381 -1.368 88.774 1.00 33.18 335 GLY A N 1
ATOM 2527 C CA . GLY A 1 335 ? 16.201 -1.887 88.087 1.00 35.52 335 GLY A CA 1
ATOM 2528 C C . GLY A 1 335 ? 16.289 -3.291 87.507 1.00 37.51 335 GLY A C 1
ATOM 2529 O O . GLY A 1 335 ? 17.336 -3.939 87.600 1.00 40.80 335 GLY A O 1
ATOM 2530 N N . LYS A 1 336 ? 15.208 -3.730 86.855 1.00 38.29 336 LYS A N 1
ATOM 2531 C CA . LYS A 1 336 ? 15.110 -5.066 86.269 1.00 38.42 336 LYS A CA 1
ATOM 2532 C C . LYS A 1 336 ? 15.740 -5.330 84.905 1.00 37.97 336 LYS A C 1
ATOM 2533 O O . LYS A 1 336 ? 16.125 -6.464 84.634 1.00 39.63 336 LYS A O 1
ATOM 2539 N N . THR A 1 337 ? 15.797 -4.343 84.015 1.00 34.78 337 THR A N 1
ATOM 2540 C CA . THR A 1 337 ? 16.403 -4.603 82.712 1.00 31.30 337 THR A CA 1
ATOM 2541 C C . THR A 1 337 ? 17.785 -3.970 82.532 1.00 31.74 337 THR A C 1
ATOM 2542 O O . THR A 1 337 ? 18.029 -2.835 82.974 1.00 26.28 337 THR A O 1
ATOM 2546 N N . ASP A 1 338 ? 18.689 -4.747 81.924 1.00 29.67 338 ASP A N 1
ATOM 2547 C CA . ASP A 1 338 ? 20.061 -4.328 81.645 1.00 28.15 338 ASP A CA 1
ATOM 2548 C C . ASP A 1 338 ? 20.872 -3.859 82.855 1.00 29.33 338 ASP A C 1
ATOM 2549 O O . ASP A 1 338 ? 21.664 -2.919 82.745 1.00 31.31 338 ASP A O 1
ATOM 2554 N N . ASN A 1 339 ? 20.704 -4.527 83.997 1.00 28.43 339 ASN A N 1
ATOM 2555 C CA . ASN A 1 339 ? 21.453 -4.172 85.208 1.00 24.76 339 ASN A CA 1
ATOM 2556 C C . ASN A 1 339 ? 22.766 -4.978 85.280 1.00 25.86 339 ASN A C 1
ATOM 2557 O O . ASN A 1 339 ? 22.747 -6.222 85.408 1.00 23.48 339 ASN A O 1
ATOM 2562 N N . VAL A 1 340 ? 23.902 -4.281 85.205 1.00 24.44 340 VAL A N 1
ATOM 2563 C CA . VAL A 1 340 ? 25.200 -4.962 85.250 1.00 25.79 340 VAL A CA 1
ATOM 2564 C C . VAL A 1 340 ? 25.389 -5.658 86.574 1.00 29.53 340 VAL A C 1
ATOM 2565 O O . VAL A 1 340 ? 25.825 -6.813 86.617 1.00 32.32 340 VAL A O 1
ATOM 2569 N N . ILE A 1 341 ? 25.106 -4.923 87.647 1.00 27.99 341 ILE A N 1
ATOM 2570 C CA . ILE A 1 341 ? 25.263 -5.415 89.012 1.00 26.85 341 ILE A CA 1
ATOM 2571 C C . ILE A 1 341 ? 24.593 -6.780 89.244 1.00 25.42 341 ILE A C 1
ATOM 2572 O O . ILE A 1 341 ? 25.204 -7.671 89.820 1.00 28.19 341 ILE A O 1
ATOM 2577 N N . SER A 1 342 ? 23.369 -6.968 88.760 1.00 24.40 342 SER A N 1
ATOM 2578 C CA . SER A 1 342 ? 22.707 -8.257 88.915 1.00 24.53 342 SER A CA 1
ATOM 2579 C C . SER A 1 342 ? 23.451 -9.329 88.118 1.00 28.28 342 SER A C 1
ATOM 2580 O O . SER A 1 342 ? 23.521 -10.488 88.526 1.00 29.02 342 SER A O 1
ATOM 2583 N N . SER A 1 343 ? 24.007 -8.937 86.973 1.00 29.35 343 SER A N 1
ATOM 2584 C CA . SER A 1 343 ? 24.745 -9.865 86.140 1.00 24.74 343 SER A CA 1
ATOM 2585 C C . SER A 1 343 ? 26.034 -10.329 86.825 1.00 23.25 343 SER A C 1
ATOM 2586 O O . SER A 1 343 ? 26.421 -11.493 86.687 1.00 25.42 343 SER A O 1
ATOM 2589 N N . ILE A 1 344 ? 26.709 -9.444 87.558 1.00 22.97 344 ILE A N 1
ATOM 2590 C CA . ILE A 1 344 ? 27.924 -9.855 88.281 1.00 24.33 344 ILE A CA 1
ATOM 2591 C C . ILE A 1 344 ? 27.512 -10.929 89.312 1.00 29.33 344 ILE A C 1
ATOM 2592 O O . ILE A 1 344 ? 28.258 -11.860 89.595 1.00 29.98 344 ILE A O 1
ATOM 2597 N N . GLY A 1 345 ? 26.320 -10.778 89.878 1.00 30.78 345 GLY A N 1
ATOM 2598 C CA . GLY A 1 345 ? 25.848 -11.731 90.854 1.00 32.36 345 GLY A CA 1
ATOM 2599 C C . GLY A 1 345 ? 25.585 -13.101 90.266 1.00 32.92 345 GLY A C 1
ATOM 2600 O O . GLY A 1 345 ? 25.777 -14.114 90.939 1.00 37.87 345 GLY A O 1
ATOM 2601 N N . ARG A 1 346 ? 25.164 -13.149 89.010 1.00 30.22 346 ARG A N 1
ATOM 2602 C CA . ARG A 1 346 ? 24.869 -14.428 88.382 1.00 27.26 346 ARG A CA 1
ATOM 2603 C C . ARG A 1 346 ? 26.068 -15.134 87.787 1.00 24.49 346 ARG A C 1
ATOM 2604 O O . ARG A 1 346 ? 25.932 -16.174 87.166 1.00 23.92 346 ARG A O 1
ATOM 2612 N N . ALA A 1 347 ? 27.243 -14.548 87.955 1.00 27.77 347 ALA A N 1
ATOM 2613 C CA . ALA A 1 347 ? 28.455 -15.155 87.450 1.00 31.32 347 ALA A CA 1
ATOM 2614 C C . ALA A 1 347 ? 28.747 -16.349 88.379 1.00 36.55 347 ALA A C 1
ATOM 2615 O O . ALA A 1 347 ? 28.044 -16.540 89.381 1.00 33.26 347 ALA A O 1
ATOM 2617 N N . LEU A 1 348 ? 29.795 -17.119 88.068 1.00 39.78 348 LEU A N 1
ATOM 2618 C CA . LEU A 1 348 ? 30.169 -18.294 88.847 1.00 39.65 348 LEU A CA 1
ATOM 2619 C C . LEU A 1 348 ? 30.177 -18.072 90.334 1.00 44.68 348 LEU A C 1
ATOM 2620 O O . LEU A 1 348 ? 29.462 -18.745 91.076 1.00 55.28 348 LEU A O 1
ATOM 2625 N N . ASP A 1 349 ? 31.018 -17.174 90.797 1.00 44.37 349 ASP A N 1
ATOM 2626 C CA . ASP A 1 349 ? 31.043 -16.905 92.218 1.00 43.46 349 ASP A CA 1
ATOM 2627 C C . ASP A 1 349 ? 30.619 -15.458 92.322 1.00 41.61 349 ASP A C 1
ATOM 2628 O O . ASP A 1 349 ? 31.234 -14.666 93.039 1.00 42.81 349 ASP A O 1
ATOM 2633 N N . GLY A 1 350 ? 29.571 -15.121 91.574 1.00 36.29 350 GLY A N 1
ATOM 2634 C CA . GLY A 1 350 ? 29.061 -13.768 91.562 1.00 35.42 350 GLY A CA 1
ATOM 2635 C C . GLY A 1 350 ? 28.889 -13.202 92.953 1.00 36.63 350 GLY A C 1
ATOM 2636 O O . GLY A 1 350 ? 29.417 -12.135 93.271 1.00 36.18 350 GLY A O 1
ATOM 2637 N N . LYS A 1 351 ? 28.178 -13.938 93.796 1.00 36.06 351 LYS A N 1
ATOM 2638 C CA . LYS A 1 351 ? 27.945 -13.516 95.167 1.00 37.11 351 LYS A CA 1
ATOM 2639 C C . LYS A 1 351 ? 29.236 -13.224 95.938 1.00 35.43 351 LYS A C 1
ATOM 2640 O O . LYS A 1 351 ? 29.306 -12.226 96.638 1.00 40.50 351 LYS A O 1
ATOM 2646 N N . ASP A 1 352 ? 30.265 -14.056 95.781 1.00 35.47 352 ASP A N 1
ATOM 2647 C CA . ASP A 1 352 ? 31.540 -13.833 96.478 1.00 33.73 352 ASP A CA 1
ATOM 2648 C C . ASP A 1 352 ? 32.201 -12.546 95.962 1.00 31.09 352 ASP A C 1
ATOM 2649 O O . ASP A 1 352 ? 32.775 -11.781 96.729 1.00 30.42 352 ASP A O 1
ATOM 2654 N N . VAL A 1 353 ? 32.173 -12.341 94.647 1.00 28.43 353 VAL A N 1
ATOM 2655 C CA . VAL A 1 353 ? 32.756 -11.141 94.057 1.00 22.18 353 VAL A CA 1
ATOM 2656 C C . VAL A 1 353 ? 32.008 -9.930 94.611 1.00 20.24 353 VAL A C 1
ATOM 2657 O O . VAL A 1 353 ? 32.618 -9.049 95.204 1.00 23.00 353 VAL A O 1
ATOM 2661 N N . LEU A 1 354 ? 30.682 -9.931 94.480 1.00 20.81 354 LEU A N 1
ATOM 2662 C CA . LEU A 1 354 ? 29.858 -8.829 94.964 1.00 21.93 354 LEU A CA 1
ATOM 2663 C C . LEU A 1 354 ? 30.099 -8.664 96.454 1.00 25.76 354 LEU A C 1
ATOM 2664 O O . LEU A 1 354 ? 30.116 -7.552 96.978 1.00 28.90 354 LEU A O 1
ATOM 2669 N N . GLY A 1 355 ? 30.380 -9.779 97.111 1.00 29.62 355 GLY A N 1
ATOM 2670 C CA . GLY A 1 355 ? 30.651 -9.749 98.531 1.00 31.54 355 GLY A CA 1
ATOM 2671 C C . GLY A 1 355 ? 31.874 -8.906 98.839 1.00 32.86 355 GLY A C 1
ATOM 2672 O O . GLY A 1 355 ? 31.877 -8.114 99.794 1.00 36.47 355 GLY A O 1
ATOM 2673 N N . LEU A 1 356 ? 32.913 -9.066 98.024 1.00 29.24 356 LEU A N 1
ATOM 2674 C CA . LEU A 1 356 ? 34.152 -8.325 98.215 1.00 28.89 356 LEU A CA 1
ATOM 2675 C C . LEU A 1 356 ? 34.123 -6.929 97.612 1.00 30.15 356 LEU A C 1
ATOM 2676 O O . LEU A 1 356 ? 34.976 -6.083 97.932 1.00 25.78 356 LEU A O 1
ATOM 2681 N N . THR A 1 357 ? 33.120 -6.684 96.771 1.00 31.95 357 THR A N 1
ATOM 2682 C CA . THR A 1 357 ? 32.975 -5.401 96.099 1.00 32.10 357 THR A CA 1
ATOM 2683 C C . THR A 1 357 ? 32.311 -4.344 96.964 1.00 31.88 357 THR A C 1
ATOM 2684 O O . THR A 1 357 ? 32.632 -3.151 96.851 1.00 29.66 357 THR A O 1
ATOM 2688 N N . PHE A 1 358 ? 31.364 -4.785 97.793 1.00 31.55 358 PHE A N 1
ATOM 2689 C CA . PHE A 1 358 ? 30.614 -3.896 98.680 1.00 31.35 358 PHE A CA 1
ATOM 2690 C C . PHE A 1 358 ? 30.753 -4.316 100.138 1.00 34.24 358 PHE A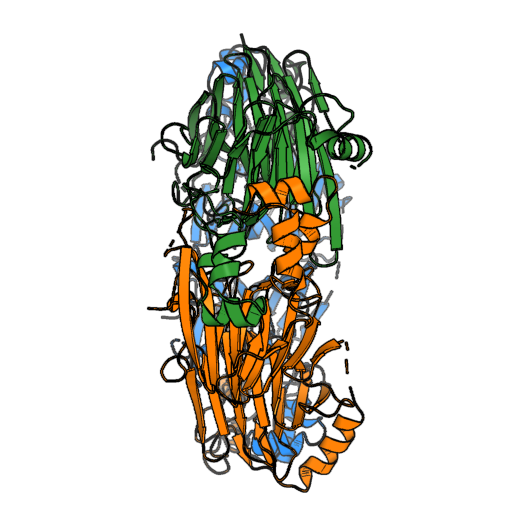 C 1
ATOM 2691 O O . PHE A 1 358 ? 31.336 -5.368 100.433 1.00 40.52 358 PHE A O 1
ATOM 2699 N N . SER A 1 359 ? 30.273 -3.469 101.047 1.00 35.69 359 SER A N 1
ATOM 2700 C CA . SER A 1 359 ? 30.333 -3.767 102.479 1.00 30.29 359 SER A CA 1
ATOM 2701 C C . SER A 1 359 ? 29.502 -5.001 102.775 1.00 31.09 359 SER A C 1
ATOM 2702 O O . SER A 1 359 ? 30.003 -5.970 103.338 1.00 34.96 359 SER A O 1
ATOM 2705 N N . GLY A 1 360 ? 28.250 -4.984 102.335 1.00 29.04 360 GLY A N 1
ATOM 2706 C CA . GLY A 1 360 ? 27.371 -6.110 102.569 1.00 31.63 360 GLY A CA 1
ATOM 2707 C C . GLY A 1 360 ? 27.821 -7.437 101.982 1.00 33.71 360 GLY A C 1
ATOM 2708 O O . GLY A 1 360 ? 28.811 -7.527 101.261 1.00 40.09 360 GLY A O 1
ATOM 2709 N N . SER A 1 361 ? 27.099 -8.491 102.326 1.00 30.74 361 SER A N 1
ATOM 2710 C CA . SER A 1 361 ? 27.412 -9.811 101.817 1.00 31.48 361 SER A CA 1
ATOM 2711 C C . SER A 1 361 ? 26.785 -9.863 100.425 1.00 33.36 361 SER A C 1
ATOM 2712 O O . SER A 1 361 ? 25.978 -8.991 100.077 1.00 35.22 361 SER A O 1
ATOM 2715 N N . GLY A 1 362 ? 27.121 -10.890 99.647 1.00 34.69 362 GLY A N 1
ATOM 2716 C CA . GLY A 1 362 ? 26.559 -11.028 98.308 1.00 31.66 362 GLY A CA 1
ATOM 2717 C C . GLY A 1 362 ? 25.054 -11.264 98.288 1.00 30.00 362 GLY A C 1
ATOM 2718 O O . GLY A 1 362 ? 24.382 -10.816 97.371 1.00 30.74 362 GLY A O 1
ATOM 2719 N N . ASP A 1 363 ? 24.552 -11.996 99.284 1.00 30.11 363 ASP A N 1
ATOM 2720 C CA . ASP A 1 363 ? 23.130 -12.314 99.455 1.00 31.17 363 ASP A CA 1
ATOM 2721 C C . ASP A 1 363 ? 22.399 -10.998 99.714 1.00 30.18 363 ASP A C 1
ATOM 2722 O O . ASP A 1 363 ? 21.307 -10.779 99.199 1.00 30.52 363 ASP A O 1
ATOM 2727 N N . GLU A 1 364 ? 22.995 -10.158 100.565 1.00 32.45 364 GLU A N 1
ATOM 2728 C CA . GLU A 1 364 ? 22.443 -8.858 100.944 1.00 30.90 364 GLU A CA 1
ATOM 2729 C C . GLU A 1 364 ? 22.360 -7.871 99.774 1.00 33.53 364 GLU A C 1
ATOM 2730 O O . GLU A 1 364 ? 21.296 -7.317 99.495 1.00 35.11 364 GLU A O 1
ATOM 2736 N N . VAL A 1 365 ? 23.466 -7.644 99.073 1.00 33.85 365 VAL A N 1
ATOM 2737 C CA . VAL A 1 365 ? 23.427 -6.685 97.971 1.00 33.94 365 VAL A CA 1
ATOM 2738 C C . VAL A 1 365 ? 22.550 -7.194 96.821 1.00 31.12 365 VAL A C 1
ATOM 2739 O O . VAL A 1 365 ? 21.908 -6.412 96.121 1.00 28.00 365 VAL A O 1
ATOM 2743 N N . MET A 1 366 ? 22.466 -8.512 96.698 1.00 29.13 366 MET A N 1
ATOM 2744 C CA . MET A 1 366 ? 21.649 -9.170 95.682 1.00 31.49 366 MET A CA 1
ATOM 2745 C C . MET A 1 366 ? 20.164 -8.917 95.987 1.00 30.96 366 MET A C 1
ATOM 2746 O O . MET A 1 366 ? 19.373 -8.621 95.094 1.00 34.25 366 MET A O 1
ATOM 2751 N N . LYS A 1 367 ? 19.795 -9.044 97.255 1.00 29.17 367 LYS A N 1
ATOM 2752 C CA . LYS A 1 367 ? 18.435 -8.804 97.701 1.00 23.90 367 LYS A CA 1
ATOM 2753 C C . LYS A 1 367 ? 18.115 -7.315 97.571 1.00 27.15 367 LYS A C 1
ATOM 2754 O O . LYS A 1 367 ? 16.962 -6.942 97.321 1.00 27.59 367 LYS A O 1
ATOM 2760 N N . LEU A 1 368 ? 19.118 -6.464 97.797 1.00 26.97 368 LEU A N 1
ATOM 2761 C CA . LEU A 1 368 ? 18.933 -5.014 97.692 1.00 30.09 368 LEU A CA 1
ATOM 2762 C C . LEU A 1 368 ? 18.537 -4.678 96.261 1.00 34.03 368 LEU A C 1
ATOM 2763 O O . LEU A 1 368 ? 17.443 -4.178 95.999 1.00 35.47 368 LEU A O 1
ATOM 2768 N N . ILE A 1 369 ? 19.401 -5.061 95.333 1.00 35.87 369 ILE A N 1
ATOM 2769 C CA . ILE A 1 369 ? 19.180 -4.818 93.917 1.00 36.62 369 ILE A CA 1
ATOM 2770 C C . ILE A 1 369 ? 17.782 -5.234 93.470 1.00 36.09 369 ILE A C 1
ATOM 2771 O O . ILE A 1 369 ? 17.257 -4.692 92.507 1.00 41.33 369 ILE A O 1
ATOM 2776 N N . ASN A 1 370 ? 17.135 -6.116 94.222 1.00 35.12 370 ASN A N 1
ATOM 2777 C CA . ASN A 1 370 ? 15.801 -6.583 93.846 1.00 38.30 370 ASN A CA 1
ATOM 2778 C C . ASN A 1 370 ? 14.567 -5.796 94.271 1.00 33.51 370 ASN A C 1
ATOM 2779 O O . ASN A 1 370 ? 13.462 -6.132 93.848 1.00 33.64 370 ASN A O 1
ATOM 2784 N N . LYS A 1 371 ? 14.730 -4.754 95.076 1.00 33.36 371 LYS A N 1
ATOM 2785 C CA . LYS A 1 371 ? 13.572 -3.990 95.556 1.00 31.88 371 LYS A CA 1
ATOM 2786 C C . LYS A 1 371 ? 12.867 -3.143 94.504 1.00 32.47 371 LYS A C 1
ATOM 2787 O O . LYS A 1 371 ? 11.693 -2.822 94.643 1.00 32.26 371 LYS A O 1
ATOM 2793 N N . GLN A 1 372 ? 13.617 -2.706 93.502 1.00 34.13 372 GLN A N 1
ATOM 2794 C CA . GLN A 1 372 ? 13.100 -1.855 92.433 1.00 30.40 372 GLN A CA 1
ATOM 2795 C C . GLN A 1 372 ? 12.549 -2.692 91.284 1.00 28.28 372 GLN A C 1
ATOM 2796 O O . GLN A 1 372 ? 13.298 -3.313 90.536 1.00 25.23 372 GLN A O 1
ATOM 2802 N N . SER A 1 373 ? 11.236 -2.696 91.140 1.00 26.83 373 SER A N 1
ATOM 2803 C CA . SER A 1 373 ? 10.619 -3.470 90.074 1.00 31.37 373 SER A CA 1
ATOM 2804 C C . SER A 1 373 ? 10.732 -2.792 88.714 1.00 31.51 373 SER A C 1
ATOM 2805 O O . SER A 1 373 ? 10.582 -3.445 87.678 1.00 32.45 373 SER A O 1
ATOM 2808 N N . GLY A 1 374 ? 11.010 -1.491 88.728 1.00 32.43 374 GLY A N 1
ATOM 2809 C CA . GLY A 1 374 ? 11.103 -0.726 87.497 1.00 33.57 374 GLY A CA 1
ATOM 2810 C C . GLY A 1 374 ? 12.298 -1.036 86.625 1.00 35.11 374 GLY A C 1
ATOM 2811 O O . GLY A 1 374 ? 13.239 -1.707 87.059 1.00 35.80 374 GLY A O 1
ATOM 2812 N N . SER A 1 375 ? 12.246 -0.536 85.389 1.00 35.02 375 SER A N 1
ATOM 2813 C CA . SER A 1 375 ? 13.310 -0.700 84.397 1.00 32.54 375 SER A CA 1
ATOM 2814 C C . SER A 1 375 ? 13.536 0.618 83.659 1.00 30.99 375 SER A C 1
ATOM 2815 O O . SER A 1 375 ? 12.583 1.200 83.118 1.00 28.43 375 SER A O 1
ATOM 2818 N N . TYR A 1 376 ? 14.783 1.096 83.665 1.00 27.99 376 TYR A N 1
ATOM 2819 C CA . TYR A 1 376 ? 15.152 2.346 82.999 1.00 24.93 376 TYR A CA 1
ATOM 2820 C C . TYR A 1 376 ? 14.585 3.629 83.614 1.00 25.40 376 TYR A C 1
ATOM 2821 O O . TYR A 1 376 ? 15.339 4.451 84.125 1.00 24.64 376 TYR A O 1
ATOM 2830 N N . PHE A 1 377 ? 13.273 3.830 83.487 1.00 24.76 377 PHE A N 1
ATOM 2831 C CA . PHE A 1 377 ? 12.607 5.025 84.004 1.00 27.03 377 PHE A CA 1
ATOM 2832 C C . PHE A 1 377 ? 11.873 4.682 85.282 1.00 33.11 377 PHE A C 1
ATOM 2833 O O . PHE A 1 377 ? 11.158 3.673 85.371 1.00 38.49 377 PHE A O 1
ATOM 2841 N N . VAL A 1 378 ? 12.005 5.563 86.258 1.00 36.99 378 VAL A N 1
ATOM 2842 C CA . VAL A 1 378 ? 11.441 5.334 87.576 1.00 37.05 378 VAL A CA 1
ATOM 2843 C C . VAL A 1 378 ? 10.695 6.557 88.149 1.00 40.45 378 VAL A C 1
ATOM 2844 O O . VAL A 1 378 ? 10.869 7.687 87.674 1.00 43.64 378 VAL A O 1
ATOM 2848 N N . ASP A 1 379 ? 9.829 6.335 89.130 1.00 39.24 379 ASP A N 1
ATOM 2849 C CA . ASP A 1 379 ? 9.104 7.442 89.726 1.00 42.78 379 ASP A CA 1
ATOM 2850 C C . ASP A 1 379 ? 10.063 8.035 90.723 1.00 45.08 379 ASP A C 1
ATOM 2851 O O . ASP A 1 379 ? 10.687 7.298 91.466 1.00 48.61 379 ASP A O 1
ATOM 2856 N N . ALA A 1 380 ? 10.237 9.351 90.679 1.00 51.16 380 ALA A N 1
ATOM 2857 C CA . ALA A 1 380 ? 11.095 10.074 91.622 1.00 56.45 380 ALA A CA 1
ATOM 2858 C C . ALA A 1 380 ? 10.506 11.464 91.746 1.00 61.90 380 ALA A C 1
ATOM 2859 O O . ALA A 1 380 ? 11.225 12.458 91.665 1.00 61.62 380 ALA A O 1
ATOM 2861 N N . HIS A 1 381 ? 9.181 11.512 91.908 1.00 68.58 381 HIS A N 1
ATOM 2862 C CA . HIS A 1 381 ? 8.420 12.762 92.020 1.00 73.39 381 HIS A CA 1
ATOM 2863 C C . HIS A 1 381 ? 8.701 13.488 93.332 1.00 74.16 381 HIS A C 1
ATOM 2864 O O . HIS A 1 381 ? 8.404 14.673 93.467 1.00 76.13 381 HIS A O 1
ATOM 2871 N N . ASP B 1 11 ? 69.567 13.840 74.654 1.00 65.05 11 ASP B N 1
ATOM 2872 C CA . ASP B 1 11 ? 68.181 13.389 74.678 1.00 63.87 11 ASP B CA 1
ATOM 2873 C C . ASP B 1 11 ? 67.869 12.429 73.526 1.00 58.05 11 ASP B C 1
ATOM 2874 O O . ASP B 1 11 ? 67.895 12.815 72.345 1.00 57.94 11 ASP B O 1
ATOM 2879 N N . ASN B 1 12 ? 67.625 11.171 73.883 1.00 47.35 12 ASN B N 1
ATOM 2880 C CA . ASN B 1 12 ? 67.258 10.147 72.916 1.00 38.26 12 ASN B CA 1
ATOM 2881 C C . ASN B 1 12 ? 65.763 10.148 73.092 1.00 32.40 12 ASN B C 1
ATOM 2882 O O . ASN B 1 12 ? 65.249 9.634 74.077 1.00 37.39 12 ASN B O 1
ATOM 2887 N N . PRO B 1 13 ? 65.045 10.776 72.174 1.00 24.59 13 PRO B N 1
ATOM 2888 C CA . PRO B 1 13 ? 63.589 10.834 72.283 1.00 23.40 13 PRO B CA 1
ATOM 2889 C C . PRO B 1 13 ? 62.772 9.547 72.134 1.00 23.76 13 PRO B C 1
ATOM 2890 O O . PRO B 1 13 ? 61.555 9.569 72.331 1.00 28.68 13 PRO B O 1
ATOM 2894 N N . PHE B 1 14 ? 63.427 8.420 71.865 1.00 23.25 14 PHE B N 1
ATOM 2895 C CA . PHE B 1 14 ? 62.715 7.151 71.691 1.00 21.12 14 PHE B CA 1
ATOM 2896 C C . PHE B 1 14 ? 62.883 6.211 72.878 1.00 23.55 14 PHE B C 1
ATOM 2897 O O . PHE B 1 14 ? 62.256 5.150 72.939 1.00 26.40 14 PHE B O 1
ATOM 2905 N N . TYR B 1 15 ? 63.737 6.591 73.820 1.00 27.27 15 TYR B N 1
ATOM 2906 C CA . TYR B 1 15 ? 63.987 5.771 74.997 1.00 23.49 15 TYR B CA 1
ATOM 2907 C C . TYR B 1 15 ? 63.247 6.342 76.195 1.00 25.90 15 TYR B C 1
ATOM 2908 O O . TYR B 1 15 ? 63.379 7.527 76.513 1.00 25.41 15 TYR B O 1
ATOM 2917 N N . PHE B 1 16 ? 62.453 5.495 76.841 1.00 28.32 16 PHE B N 1
ATOM 2918 C CA . PHE B 1 16 ? 61.681 5.869 78.023 1.00 25.61 16 PHE B CA 1
ATOM 2919 C C . PHE B 1 16 ? 62.214 5.130 79.261 1.00 28.48 16 PHE B C 1
ATOM 2920 O O . PHE B 1 16 ? 61.898 3.950 79.469 1.00 26.45 16 PHE B O 1
ATOM 2928 N N . ASN B 1 17 ? 63.042 5.800 80.064 1.00 30.85 17 ASN B N 1
ATOM 2929 C CA . ASN B 1 17 ? 63.584 5.172 81.276 1.00 34.88 17 ASN B CA 1
ATOM 2930 C C . ASN B 1 17 ? 62.471 4.845 82.280 1.00 34.60 17 ASN B C 1
ATOM 2931 O O . ASN B 1 17 ? 61.561 5.646 82.499 1.00 34.21 17 ASN B O 1
ATOM 2936 N N . SER B 1 18 ? 62.555 3.684 82.913 1.00 36.14 18 SER B N 1
ATOM 2937 C CA . SER B 1 18 ? 61.544 3.264 83.886 1.00 40.35 18 SER B CA 1
ATOM 2938 C C . SER B 1 18 ? 61.502 4.193 85.101 1.00 40.53 18 SER B C 1
ATOM 2939 O O . SER B 1 18 ? 60.441 4.422 85.670 1.00 43.03 18 SER B O 1
ATOM 2942 N N . ASP B 1 19 ? 62.648 4.759 85.470 1.00 40.97 19 ASP B N 1
ATOM 2943 C CA . ASP B 1 19 ? 62.721 5.640 86.621 1.00 41.40 19 ASP B CA 1
ATOM 2944 C C . ASP B 1 19 ? 61.987 6.952 86.448 1.00 40.22 19 ASP B C 1
ATOM 2945 O O . ASP B 1 19 ? 62.047 7.798 87.317 1.00 43.61 19 ASP B O 1
ATOM 2950 N N . ASN B 1 20 ? 61.279 7.125 85.341 1.00 42.75 20 ASN B N 1
ATOM 2951 C CA . ASN B 1 20 ? 60.551 8.366 85.113 1.00 45.92 20 ASN B CA 1
ATOM 2952 C C . ASN B 1 20 ? 59.228 8.153 84.415 1.00 45.97 20 ASN B C 1
ATOM 2953 O O . ASN B 1 20 ? 58.209 8.738 84.787 1.00 52.21 20 ASN B O 1
ATOM 2958 N N . SER B 1 21 ? 59.266 7.344 83.367 1.00 39.45 21 SER B N 1
ATOM 2959 C CA . SER B 1 21 ? 58.113 7.107 82.530 1.00 34.11 21 SER B CA 1
ATOM 2960 C C . SER B 1 21 ? 56.805 6.500 83.038 1.00 33.91 21 SER B C 1
ATOM 2961 O O . SER B 1 21 ? 55.748 6.826 82.512 1.00 36.83 21 SER B O 1
ATOM 2964 N N . TRP B 1 22 ? 56.852 5.645 84.049 1.00 34.55 22 TRP B N 1
ATOM 2965 C CA . TRP B 1 22 ? 55.635 5.025 84.571 1.00 32.22 22 TRP B CA 1
ATOM 2966 C C . TRP B 1 22 ? 55.031 5.841 85.717 1.00 36.15 22 TRP B C 1
ATOM 2967 O O . TRP B 1 22 ? 55.748 6.491 86.459 1.00 39.67 22 TRP B O 1
ATOM 2978 N N . ASN B 1 23 ? 53.717 5.779 85.877 1.00 38.01 23 ASN B N 1
ATOM 2979 C CA . ASN B 1 23 ? 53.040 6.519 86.927 1.00 37.66 23 ASN B CA 1
ATOM 2980 C C . ASN B 1 23 ? 52.219 5.566 87.744 1.00 39.67 23 ASN B C 1
ATOM 2981 O O . ASN B 1 23 ? 51.381 4.856 87.213 1.00 40.27 23 ASN B O 1
ATOM 2986 N N . THR B 1 24 ? 52.445 5.564 89.049 1.00 40.70 24 THR B N 1
ATOM 2987 C CA . THR B 1 24 ? 51.735 4.671 89.935 1.00 39.45 24 THR B CA 1
ATOM 2988 C C . THR B 1 24 ? 50.299 5.106 90.001 1.00 38.39 24 THR B C 1
ATOM 2989 O O . THR B 1 24 ? 50.023 6.285 90.183 1.00 41.17 24 THR B O 1
ATOM 2993 N N . LEU B 1 25 ? 49.392 4.159 89.815 1.00 34.58 25 LEU B N 1
ATOM 2994 C CA . LEU B 1 25 ? 47.968 4.429 89.895 1.00 32.37 25 LEU B CA 1
ATOM 2995 C C . LEU B 1 25 ? 47.493 3.765 91.198 1.00 33.03 25 LEU B C 1
ATOM 2996 O O . LEU B 1 25 ? 46.752 4.346 91.978 1.00 33.20 25 LEU B O 1
ATOM 3001 N N . PHE B 1 26 ? 47.950 2.546 91.441 1.00 32.49 26 PHE B N 1
ATOM 3002 C CA . PHE B 1 26 ? 47.586 1.842 92.652 1.00 32.68 26 PHE B CA 1
ATOM 3003 C C . PHE B 1 26 ? 48.704 0.916 93.079 1.00 33.85 26 PHE B C 1
ATOM 3004 O O . PHE B 1 26 ? 49.492 0.462 92.243 1.00 33.70 26 PHE B O 1
ATOM 3012 N N . LYS B 1 27 ? 48.754 0.634 94.381 1.00 33.21 27 LYS B N 1
ATOM 3013 C CA . LYS B 1 27 ? 49.783 -0.223 94.955 1.00 33.69 27 LYS B CA 1
ATOM 3014 C C . LYS B 1 27 ? 49.429 -0.549 96.403 1.00 34.14 27 LYS B C 1
ATOM 3015 O O . LYS B 1 27 ? 48.891 0.294 97.126 1.00 37.58 27 LYS B O 1
ATOM 3021 N N . ASN B 1 28 ? 49.693 -1.779 96.814 1.00 30.47 28 ASN B N 1
ATOM 3022 C CA . ASN B 1 28 ? 49.450 -2.208 98.188 1.00 31.61 28 ASN B CA 1
ATOM 3023 C C . ASN B 1 28 ? 50.266 -3.464 98.350 1.00 32.84 28 ASN B C 1
ATOM 3024 O O . ASN B 1 28 ? 51.005 -3.826 97.444 1.00 37.66 28 ASN B O 1
ATOM 3029 N N . GLN B 1 29 ? 50.173 -4.128 99.488 1.00 36.12 29 GLN B N 1
ATOM 3030 C CA . GLN B 1 29 ? 50.967 -5.335 99.682 1.00 39.09 29 GLN B CA 1
ATOM 3031 C C . GLN B 1 29 ? 50.756 -6.440 98.642 1.00 37.60 29 GLN B C 1
ATOM 3032 O O . GLN B 1 29 ? 51.658 -7.248 98.414 1.00 37.26 29 GLN B O 1
ATOM 3038 N N . TYR B 1 30 ? 49.585 -6.452 98.003 1.00 34.67 30 TYR B N 1
ATOM 3039 C CA . TYR B 1 30 ? 49.222 -7.471 97.015 1.00 32.95 30 TYR B CA 1
ATOM 3040 C C . TYR B 1 30 ? 49.499 -7.231 95.532 1.00 33.77 30 TYR B C 1
ATOM 3041 O O . TYR B 1 30 ? 49.327 -8.151 94.727 1.00 34.45 30 TYR B O 1
ATOM 3050 N N . GLY B 1 31 ? 49.874 -6.007 95.166 1.00 30.86 31 GLY B N 1
ATOM 3051 C CA . GLY B 1 31 ? 50.162 -5.703 93.784 1.00 25.31 31 GLY B CA 1
ATOM 3052 C C . GLY B 1 31 ? 50.155 -4.222 93.481 1.00 27.08 31 GLY B C 1
ATOM 3053 O O . GLY B 1 31 ? 49.993 -3.390 94.384 1.00 26.64 31 GLY B O 1
ATOM 3054 N N . HIS B 1 32 ? 50.274 -3.892 92.196 1.00 27.78 32 HIS B N 1
ATOM 3055 C CA . HIS B 1 32 ? 50.303 -2.500 91.746 1.00 28.04 32 HIS B CA 1
ATOM 3056 C C . HIS B 1 32 ? 49.850 -2.319 90.299 1.00 28.16 32 HIS B C 1
ATOM 3057 O O . HIS B 1 32 ? 49.911 -3.269 89.505 1.00 26.29 32 HIS B O 1
ATOM 3064 N N . ILE B 1 33 ? 49.476 -1.077 89.959 1.00 32.04 33 ILE B N 1
ATOM 3065 C CA . ILE B 1 33 ? 49.047 -0.656 88.605 1.00 28.38 33 ILE B CA 1
ATOM 3066 C C . ILE B 1 33 ? 49.736 0.679 88.270 1.00 30.20 33 ILE B C 1
ATOM 3067 O O . ILE B 1 33 ? 49.640 1.642 89.046 1.00 28.89 33 ILE B O 1
ATOM 3072 N N . ARG B 1 34 ? 50.392 0.748 87.115 1.00 28.21 34 ARG B N 1
ATOM 3073 C CA . ARG B 1 34 ? 51.098 1.957 86.669 1.00 28.36 34 ARG B CA 1
ATOM 3074 C C . ARG B 1 34 ? 50.753 2.195 85.191 1.00 29.68 34 ARG B C 1
ATOM 3075 O O . ARG B 1 34 ? 50.527 1.239 84.447 1.00 28.14 34 ARG B O 1
ATOM 3083 N N . VAL B 1 35 ? 50.762 3.454 84.759 1.00 28.78 35 VAL B N 1
ATOM 3084 C CA . VAL B 1 35 ? 50.479 3.804 83.360 1.00 29.78 35 VAL B CA 1
ATOM 3085 C C . VAL B 1 35 ? 51.714 4.523 82.800 1.00 28.45 35 VAL B C 1
ATOM 3086 O O . VAL B 1 35 ? 52.417 5.208 83.539 1.00 30.54 35 VAL B O 1
ATOM 3090 N N . LEU B 1 36 ? 52.043 4.301 81.534 1.00 29.09 36 LEU B N 1
ATOM 3091 C CA . LEU B 1 36 ? 53.182 4.998 80.957 1.00 26.76 36 LEU B CA 1
ATOM 3092 C C . LEU B 1 36 ? 52.693 6.373 80.485 1.00 23.59 36 LEU B C 1
ATOM 3093 O O . LEU B 1 36 ? 51.518 6.560 80.172 1.00 19.50 36 LEU B O 1
ATOM 3098 N N . GLN B 1 37 ? 53.577 7.356 80.547 1.00 25.32 37 GLN B N 1
ATOM 3099 C CA . GLN B 1 37 ? 53.272 8.716 80.132 1.00 24.41 37 GLN B CA 1
ATOM 3100 C C . GLN B 1 37 ? 53.055 8.869 78.617 1.00 25.63 37 GLN B C 1
ATOM 3101 O O . GLN B 1 37 ? 53.690 8.175 77.817 1.00 24.64 37 GLN B O 1
ATOM 3107 N N . ARG B 1 38 ? 52.202 9.826 78.242 1.00 26.74 38 ARG B N 1
ATOM 3108 C CA . ARG B 1 38 ? 51.904 10.142 76.841 1.00 20.41 38 ARG B CA 1
ATOM 3109 C C . ARG B 1 38 ? 53.197 10.188 76.048 1.00 21.30 38 ARG B C 1
ATOM 3110 O O . ARG B 1 38 ? 54.170 10.813 76.456 1.00 23.57 38 ARG B O 1
ATOM 3118 N N . PHE B 1 39 ? 53.175 9.563 74.882 1.00 25.84 39 PHE B N 1
ATOM 3119 C CA . PHE B 1 39 ? 54.332 9.516 74.004 1.00 23.81 39 PHE B CA 1
ATOM 3120 C C . PHE B 1 39 ? 54.609 10.873 73.403 1.00 23.47 39 PHE B C 1
ATOM 3121 O O . PHE B 1 39 ? 55.733 11.363 73.454 1.00 22.36 39 PHE B O 1
ATOM 3129 N N . ASP B 1 40 ? 53.574 11.472 72.830 1.00 26.75 40 ASP B N 1
ATOM 3130 C CA . ASP B 1 40 ? 53.697 12.766 72.166 1.00 31.76 40 ASP B CA 1
ATOM 3131 C C . ASP B 1 40 ? 54.116 13.906 73.089 1.00 33.68 40 ASP B C 1
ATOM 3132 O O . ASP B 1 40 ? 54.527 14.984 72.634 1.00 35.84 40 ASP B O 1
ATOM 3137 N N . GLN B 1 41 ? 54.030 13.675 74.389 1.00 35.42 41 GLN B N 1
ATOM 3138 C CA . GLN B 1 41 ? 54.404 14.722 75.310 1.00 37.90 41 GLN B CA 1
ATOM 3139 C C . GLN B 1 41 ? 55.900 14.729 75.453 1.00 38.81 41 GLN B C 1
ATOM 3140 O O . GLN B 1 41 ? 56.492 15.786 75.675 1.00 40.60 41 GLN B O 1
ATOM 3146 N N . GLN B 1 42 ? 56.500 13.550 75.277 1.00 39.27 42 GLN B N 1
ATOM 3147 C CA . GLN B 1 42 ? 57.953 13.371 75.326 1.00 36.02 42 GLN B CA 1
ATOM 3148 C C . GLN B 1 42 ? 58.573 13.996 74.075 1.00 32.44 42 GLN B C 1
ATOM 3149 O O . GLN B 1 42 ? 59.603 14.652 74.134 1.00 32.70 42 GLN B O 1
ATOM 3155 N N . SER B 1 43 ? 57.903 13.839 72.949 1.00 33.52 43 SER B N 1
ATOM 3156 C CA . SER B 1 43 ? 58.422 14.358 71.708 1.00 33.97 43 SER B CA 1
ATOM 3157 C C . SER B 1 43 ? 57.311 14.442 70.704 1.00 34.07 43 SER B C 1
ATOM 3158 O O . SER B 1 43 ? 56.469 13.548 70.630 1.00 35.36 43 SER B O 1
ATOM 3161 N N . LYS B 1 44 ? 57.351 15.492 69.890 1.00 35.50 44 LYS B N 1
ATOM 3162 C CA . LYS B 1 44 ? 56.355 15.701 68.836 1.00 35.42 44 LYS B CA 1
ATOM 3163 C C . LYS B 1 44 ? 56.655 14.789 67.631 1.00 29.93 44 LYS B C 1
ATOM 3164 O O . LYS B 1 44 ? 55.823 14.617 66.751 1.00 31.17 44 LYS B O 1
ATOM 3170 N N . ARG B 1 45 ? 57.831 14.161 67.658 1.00 31.31 45 ARG B N 1
ATOM 3171 C CA . ARG B 1 45 ? 58.293 13.230 66.629 1.00 29.30 45 ARG B CA 1
ATOM 3172 C C . ARG B 1 45 ? 57.546 11.921 66.792 1.00 29.66 45 ARG B C 1
ATOM 3173 O O . ARG B 1 45 ? 57.625 11.023 65.946 1.00 31.46 45 ARG B O 1
ATOM 3181 N N . LEU B 1 46 ? 56.895 11.786 67.936 1.00 30.43 46 LEU B N 1
ATOM 3182 C CA . LEU B 1 46 ? 56.120 10.604 68.260 1.00 30.60 46 LEU B CA 1
ATOM 3183 C C . LEU B 1 46 ? 54.646 10.991 68.296 1.00 32.32 46 LEU B C 1
ATOM 3184 O O . LEU B 1 46 ? 53.883 10.436 69.097 1.00 36.07 46 LEU B O 1
ATOM 3189 N N . GLN B 1 47 ? 54.230 11.935 67.449 1.00 30.88 47 GLN B N 1
ATOM 3190 C CA . GLN B 1 47 ? 52.834 12.334 67.487 1.00 32.49 47 GLN B CA 1
ATOM 3191 C C . GLN B 1 47 ? 51.874 11.329 66.938 1.00 31.80 47 GLN B C 1
ATOM 3192 O O . GLN B 1 47 ? 50.719 11.321 67.337 1.00 34.12 47 GLN B O 1
ATOM 3198 N N . ASN B 1 48 ? 52.341 10.404 66.118 1.00 32.47 48 ASN B N 1
ATOM 3199 C CA . ASN B 1 48 ? 51.403 9.416 65.636 1.00 34.27 48 ASN B CA 1
ATOM 3200 C C . ASN B 1 48 ? 51.115 8.328 66.673 1.00 37.85 48 ASN B C 1
ATOM 3201 O O . ASN B 1 48 ? 50.359 7.393 66.406 1.00 43.81 48 ASN B O 1
ATOM 3206 N N . LEU B 1 49 ? 51.667 8.491 67.881 1.00 36.24 49 LEU B N 1
ATOM 3207 C CA . LEU B 1 49 ? 51.440 7.556 68.991 1.00 31.88 49 LEU B CA 1
ATOM 3208 C C . LEU B 1 49 ? 50.625 8.205 70.110 1.00 32.12 49 LEU B C 1
ATOM 3209 O O . LEU B 1 49 ? 50.473 7.617 71.187 1.00 31.43 49 LEU B O 1
ATOM 3214 N N . GLU B 1 50 ? 50.086 9.397 69.835 1.00 31.94 50 GLU B N 1
ATOM 3215 C CA . GLU B 1 50 ? 49.269 10.177 70.781 1.00 31.78 50 GLU B CA 1
ATOM 3216 C C . GLU B 1 50 ? 48.095 9.420 71.391 1.00 30.82 50 GLU B C 1
ATOM 3217 O O . GLU B 1 50 ? 47.788 9.570 72.580 1.00 26.47 50 GLU B O 1
ATOM 3223 N N . ASP B 1 51 ? 47.404 8.685 70.521 1.00 32.47 51 ASP B N 1
ATOM 3224 C CA . ASP B 1 51 ? 46.233 7.881 70.849 1.00 32.65 51 ASP B CA 1
ATOM 3225 C C . ASP B 1 51 ? 46.491 6.524 71.514 1.00 28.77 51 ASP B C 1
ATOM 3226 O O . ASP B 1 51 ? 45.564 5.729 71.645 1.00 24.16 51 ASP B O 1
ATOM 3231 N N . TYR B 1 52 ? 47.739 6.217 71.852 1.00 22.75 52 TYR B N 1
ATOM 3232 C CA . TYR B 1 52 ? 48.036 4.956 72.495 1.00 19.72 52 TYR B CA 1
ATOM 3233 C C . TYR B 1 52 ? 48.718 5.109 73.835 1.00 21.87 52 TYR B C 1
ATOM 3234 O O . TYR B 1 52 ? 49.607 5.946 73.990 1.00 24.48 52 TYR B O 1
ATOM 3243 N N . ARG B 1 53 ? 48.327 4.282 74.796 1.00 24.27 53 ARG B N 1
ATOM 3244 C CA . ARG B 1 53 ? 48.926 4.327 76.127 1.00 23.75 53 ARG B CA 1
ATOM 3245 C C . ARG B 1 53 ? 49.243 2.939 76.658 1.00 24.09 53 ARG B C 1
ATOM 3246 O O . ARG B 1 53 ? 48.662 1.965 76.195 1.00 27.40 53 ARG B O 1
ATOM 3254 N N . LEU B 1 54 ? 50.225 2.836 77.548 1.00 19.39 54 LEU B N 1
ATOM 3255 C CA . LEU B 1 54 ? 50.582 1.547 78.117 1.00 22.08 54 LEU B CA 1
ATOM 3256 C C . LEU B 1 54 ? 50.232 1.423 79.599 1.00 21.99 54 LEU B C 1
ATOM 3257 O O . LEU B 1 54 ? 50.433 2.355 80.372 1.00 21.57 54 LEU B O 1
ATOM 3262 N N . VAL B 1 55 ? 49.707 0.263 79.985 1.00 26.88 55 VAL B N 1
ATOM 3263 C CA . VAL B 1 55 ? 49.340 -0.016 81.378 1.00 28.15 55 VAL B CA 1
ATOM 3264 C C . VAL B 1 55 ? 49.943 -1.357 81.801 1.00 29.01 55 VAL B C 1
ATOM 3265 O O . VAL B 1 55 ? 49.862 -2.360 81.081 1.00 30.51 55 VAL B O 1
ATOM 3269 N N . GLU B 1 56 ? 50.573 -1.349 82.966 1.00 27.62 56 GLU B N 1
ATOM 3270 C CA . GLU B 1 56 ? 51.248 -2.516 83.517 1.00 26.40 56 GLU B CA 1
ATOM 3271 C C . GLU B 1 56 ? 50.596 -2.900 84.868 1.00 29.38 56 GLU B C 1
ATOM 3272 O O . GLU B 1 56 ? 50.162 -2.028 85.637 1.00 28.79 56 GLU B O 1
ATOM 3278 N N . PHE B 1 57 ? 50.515 -4.197 85.147 1.00 24.74 57 PHE B N 1
ATOM 3279 C CA . PHE B 1 57 ? 49.856 -4.686 86.350 1.00 24.24 57 PHE B CA 1
ATOM 3280 C C . PHE B 1 57 ? 50.612 -5.846 86.941 1.00 27.39 57 PHE B C 1
ATOM 3281 O O . PHE B 1 57 ? 51.079 -6.722 86.200 1.00 30.98 57 PHE B O 1
ATOM 3289 N N . ARG B 1 58 ? 50.671 -5.894 88.273 1.00 29.21 58 ARG B N 1
ATOM 3290 C CA . ARG B 1 58 ? 51.367 -6.973 88.963 1.00 27.45 58 ARG B CA 1
ATOM 3291 C C . ARG B 1 58 ? 50.669 -7.364 90.239 1.00 27.79 58 ARG B C 1
ATOM 3292 O O . ARG B 1 58 ? 50.242 -6.496 90.986 1.00 26.35 58 ARG B O 1
ATOM 3300 N N . SER B 1 59 ? 50.554 -8.662 90.493 1.00 28.71 59 SER B N 1
ATOM 3301 C CA . SER B 1 59 ? 49.924 -9.125 91.728 1.00 34.01 59 SER B CA 1
ATOM 3302 C C . SER B 1 59 ? 50.504 -10.427 92.306 1.00 34.30 59 SER B C 1
ATOM 3303 O O . SER B 1 59 ? 51.035 -11.282 91.587 1.00 37.83 59 SER B O 1
ATOM 3306 N N . LYS B 1 60 ? 50.423 -10.553 93.623 1.00 33.71 60 LYS B N 1
ATOM 3307 C CA . LYS B 1 60 ? 50.927 -11.724 94.318 1.00 33.49 60 LYS B CA 1
ATOM 3308 C C . LYS B 1 60 ? 49.938 -12.862 94.060 1.00 34.09 60 LYS B C 1
ATOM 3309 O O . LYS B 1 60 ? 48.849 -12.644 93.536 1.00 32.86 60 LYS B O 1
ATOM 3315 N N . PRO B 1 61 ? 50.314 -14.100 94.427 1.00 29.57 61 PRO B N 1
ATOM 3316 C CA . PRO B 1 61 ? 49.459 -15.268 94.233 1.00 29.06 61 PRO B CA 1
ATOM 3317 C C . PRO B 1 61 ? 48.119 -15.206 94.964 1.00 30.29 61 PRO B C 1
ATOM 3318 O O . PRO B 1 61 ? 48.002 -14.600 96.047 1.00 32.03 61 PRO B O 1
ATOM 3322 N N . GLU B 1 62 ? 47.121 -15.840 94.358 1.00 31.00 62 GLU B N 1
ATOM 3323 C CA . GLU B 1 62 ? 45.764 -15.908 94.870 1.00 35.02 62 GLU B CA 1
ATOM 3324 C C . GLU B 1 62 ? 45.205 -14.539 95.294 1.00 38.84 62 GLU B C 1
ATOM 3325 O O . GLU B 1 62 ? 45.068 -14.217 96.485 1.00 40.62 62 GLU B O 1
ATOM 3331 N N . THR B 1 63 ? 44.881 -13.726 94.294 1.00 42.66 63 THR B N 1
ATOM 3332 C CA . THR B 1 63 ? 44.334 -12.386 94.494 1.00 41.05 63 THR B CA 1
ATOM 3333 C C . THR B 1 63 ? 43.281 -12.089 93.443 1.00 40.76 63 THR B C 1
ATOM 3334 O O . THR B 1 63 ? 43.223 -12.739 92.394 1.00 38.80 63 THR B O 1
ATOM 3338 N N . LEU B 1 64 ? 42.476 -11.071 93.709 1.00 41.28 64 LEU B N 1
ATOM 3339 C CA . LEU B 1 64 ? 41.428 -10.660 92.794 1.00 37.34 64 LEU B CA 1
ATOM 3340 C C . LEU B 1 64 ? 41.395 -9.148 92.636 1.00 34.74 64 LEU B C 1
ATOM 3341 O O . LEU B 1 64 ? 41.502 -8.413 93.632 1.00 30.41 64 LEU B O 1
ATOM 3346 N N . LEU B 1 65 ? 41.337 -8.688 91.387 1.00 28.81 65 LEU B N 1
ATOM 3347 C CA . LEU B 1 65 ? 41.215 -7.268 91.094 1.00 27.98 65 LEU B CA 1
ATOM 3348 C C . LEU B 1 65 ? 39.703 -7.086 90.978 1.00 27.94 65 LEU B C 1
ATOM 3349 O O . LEU B 1 65 ? 39.049 -7.764 90.168 1.00 26.93 65 LEU B O 1
ATOM 3354 N N . LEU B 1 66 ? 39.155 -6.220 91.825 1.00 27.90 66 LEU B N 1
ATOM 3355 C CA . LEU B 1 66 ? 37.727 -5.920 91.858 1.00 28.14 66 LEU B CA 1
ATOM 3356 C C . LEU B 1 66 ? 37.150 -5.265 90.561 1.00 29.79 66 LEU B C 1
ATOM 3357 O O . LEU B 1 66 ? 37.868 -4.601 89.802 1.00 26.84 66 LEU B O 1
ATOM 3362 N N . PRO B 1 67 ? 35.833 -5.450 90.308 1.00 29.12 67 PRO B N 1
ATOM 3363 C CA . PRO B 1 67 ? 35.100 -4.931 89.159 1.00 26.86 67 PRO B CA 1
ATOM 3364 C C . PRO B 1 67 ? 35.347 -3.475 88.831 1.00 28.47 67 PRO B C 1
ATOM 3365 O O . PRO B 1 67 ? 35.296 -2.597 89.713 1.00 25.78 67 PRO B O 1
ATOM 3369 N N . GLN B 1 68 ? 35.527 -3.232 87.531 1.00 26.47 68 GLN B N 1
ATOM 3370 C CA . GLN B 1 68 ? 35.745 -1.896 86.979 1.00 28.05 68 GLN B CA 1
ATOM 3371 C C . GLN B 1 68 ? 35.422 -1.930 85.489 1.00 23.44 68 GLN B C 1
ATOM 3372 O O . GLN B 1 68 ? 35.208 -2.999 84.925 1.00 26.94 68 GLN B O 1
ATOM 3378 N N . GLN B 1 69 ? 35.448 -0.750 84.876 1.00 24.51 69 GLN B N 1
ATOM 3379 C CA . GLN B 1 69 ? 35.271 -0.531 83.431 1.00 25.72 69 GLN B CA 1
ATOM 3380 C C . GLN B 1 69 ? 36.090 0.731 83.098 1.00 27.08 69 GLN B C 1
ATOM 3381 O O . GLN B 1 69 ? 36.106 1.693 83.869 1.00 29.34 69 GLN B O 1
ATOM 3387 N N . ALA B 1 70 ? 36.870 0.692 82.029 1.00 25.08 70 ALA B N 1
ATOM 3388 C CA . ALA B 1 70 ? 37.672 1.859 81.647 1.00 19.87 70 ALA B CA 1
ATOM 3389 C C . ALA B 1 70 ? 37.142 2.404 80.327 1.00 18.96 70 ALA B C 1
ATOM 3390 O O . ALA B 1 70 ? 36.423 1.717 79.616 1.00 19.57 70 ALA B O 1
ATOM 3392 N N . ASP B 1 71 ? 37.479 3.637 79.996 1.00 15.07 71 ASP B N 1
ATOM 3393 C CA . ASP B 1 71 ? 37.004 4.208 78.751 1.00 20.54 71 ASP B CA 1
ATOM 3394 C C . ASP B 1 71 ? 38.025 4.021 77.621 1.00 20.62 71 ASP B C 1
ATOM 3395 O O . ASP B 1 71 ? 38.276 4.940 76.851 1.00 22.45 71 ASP B O 1
ATOM 3400 N N . ALA B 1 72 ? 38.602 2.832 77.521 1.00 19.48 72 ALA B N 1
ATOM 3401 C CA . ALA B 1 72 ? 39.592 2.539 76.495 1.00 21.33 72 ALA B CA 1
ATOM 3402 C C . ALA B 1 72 ? 39.499 1.094 76.048 1.00 22.26 72 ALA B C 1
ATOM 3403 O O . ALA B 1 72 ? 38.995 0.246 76.770 1.00 24.64 72 ALA B O 1
ATOM 3405 N N . GLU B 1 73 ? 39.976 0.824 74.844 1.00 24.48 73 GLU B N 1
ATOM 3406 C CA . GLU B 1 73 ? 39.995 -0.524 74.315 1.00 27.10 73 GLU B CA 1
ATOM 3407 C C . GLU B 1 73 ? 41.308 -1.111 74.859 1.00 26.23 73 GLU B C 1
ATOM 3408 O O . GLU B 1 73 ? 42.356 -0.479 74.729 1.00 28.65 73 GLU B O 1
ATOM 3414 N N . LEU B 1 74 ? 41.265 -2.278 75.492 1.00 20.35 74 LEU B N 1
ATOM 3415 C CA . LEU B 1 74 ? 42.480 -2.878 76.045 1.00 20.92 74 LEU B CA 1
ATOM 3416 C C . LEU B 1 74 ? 42.828 -4.165 75.357 1.00 19.03 74 LEU B C 1
ATOM 3417 O O . LEU B 1 74 ? 41.965 -4.992 75.098 1.00 23.00 74 LEU B O 1
ATOM 3422 N N . LEU B 1 75 ? 44.118 -4.377 75.182 1.00 21.07 75 LEU B N 1
ATOM 3423 C CA . LEU B 1 75 ? 44.638 -5.595 74.602 1.00 21.46 75 LEU B CA 1
ATOM 3424 C C . LEU B 1 75 ? 45.542 -6.085 75.728 1.00 22.56 75 LEU B C 1
ATOM 3425 O O . LEU B 1 75 ? 46.668 -5.614 75.884 1.00 21.76 75 LEU B O 1
ATOM 3430 N N . LEU B 1 76 ? 45.016 -6.998 76.535 1.00 23.28 76 LEU B N 1
ATOM 3431 C CA . LEU B 1 76 ? 45.734 -7.540 77.674 1.00 25.84 76 LEU B CA 1
ATOM 3432 C C . LEU B 1 76 ? 46.688 -8.689 77.363 1.00 25.98 76 LEU B C 1
ATOM 3433 O O . LEU B 1 76 ? 46.261 -9.718 76.842 1.00 30.94 76 LEU B O 1
ATOM 3438 N N . VAL B 1 77 ? 47.970 -8.520 77.690 1.00 24.83 77 VAL B N 1
ATOM 3439 C CA . VAL B 1 77 ? 48.964 -9.580 77.491 1.00 22.46 77 VAL B CA 1
ATOM 3440 C C . VAL B 1 77 ? 49.532 -10.066 78.837 1.00 27.78 77 VAL B C 1
ATOM 3441 O O . VAL B 1 77 ? 49.851 -9.257 79.712 1.00 28.88 77 VAL B O 1
ATOM 3445 N N . VAL B 1 78 ? 49.624 -11.381 79.024 1.00 29.14 78 VAL B N 1
ATOM 3446 C CA . VAL B 1 78 ? 50.191 -11.925 80.260 1.00 34.92 78 VAL B CA 1
ATOM 3447 C C . VAL B 1 78 ? 51.657 -12.259 79.951 1.00 36.59 78 VAL B C 1
ATOM 3448 O O . VAL B 1 78 ? 51.943 -13.121 79.104 1.00 39.54 78 VAL B O 1
ATOM 3452 N N . ARG B 1 79 ? 52.570 -11.503 80.567 1.00 31.85 79 ARG B N 1
ATOM 3453 C CA . ARG B 1 79 ? 54.002 -11.683 80.363 1.00 27.46 79 ARG B CA 1
ATOM 3454 C C . ARG B 1 79 ? 54.642 -12.590 81.429 1.00 29.46 79 ARG B C 1
ATOM 3455 O O . ARG B 1 79 ? 55.854 -12.727 81.488 1.00 34.32 79 ARG B O 1
ATOM 3463 N N . SER B 1 80 ? 53.823 -13.212 82.266 1.00 32.42 80 SER B N 1
ATOM 3464 C CA . SER B 1 80 ? 54.306 -14.127 83.298 1.00 34.02 80 SER B CA 1
ATOM 3465 C C . SER B 1 80 ? 53.180 -14.584 84.183 1.00 32.70 80 SER B C 1
ATOM 3466 O O . SER B 1 80 ? 52.428 -13.763 84.711 1.00 30.97 80 SER B O 1
ATOM 3469 N N . GLY B 1 81 ? 53.082 -15.899 84.342 1.00 32.14 81 GLY B N 1
ATOM 3470 C CA . GLY B 1 81 ? 52.063 -16.488 85.192 1.00 33.10 81 GLY B CA 1
ATOM 3471 C C . GLY B 1 81 ? 50.808 -16.923 84.476 1.00 33.77 81 GLY B C 1
ATOM 3472 O O . GLY B 1 81 ? 50.848 -17.204 83.271 1.00 34.14 81 GLY B O 1
ATOM 3473 N N . SER B 1 82 ? 49.716 -17.018 85.240 1.00 31.87 82 SER B N 1
ATOM 3474 C CA . SER B 1 82 ? 48.400 -17.403 84.737 1.00 30.93 82 SER B CA 1
ATOM 3475 C C . SER B 1 82 ? 47.357 -16.411 85.208 1.00 30.42 82 SER B C 1
ATOM 3476 O O . SER B 1 82 ? 47.603 -15.644 86.132 1.00 34.34 82 SER B O 1
ATOM 3479 N N . ALA B 1 83 ? 46.172 -16.448 84.621 1.00 31.23 83 ALA B N 1
ATOM 3480 C CA . ALA B 1 83 ? 45.138 -15.510 85.032 1.00 31.25 83 ALA B CA 1
ATOM 3481 C C . ALA B 1 83 ? 43.748 -15.931 84.617 1.00 31.26 83 ALA B C 1
ATOM 3482 O O . ALA B 1 83 ? 43.571 -16.599 83.592 1.00 32.23 83 ALA B O 1
ATOM 3484 N N . ILE B 1 84 ? 42.770 -15.613 85.464 1.00 30.66 84 ILE B N 1
ATOM 3485 C CA . ILE B 1 84 ? 41.381 -15.893 85.128 1.00 30.08 84 ILE B CA 1
ATOM 3486 C C . ILE B 1 84 ? 40.692 -14.561 84.890 1.00 27.21 84 ILE B C 1
ATOM 3487 O O . ILE B 1 84 ? 40.672 -13.694 85.757 1.00 24.28 84 ILE B O 1
ATOM 3492 N N . LEU B 1 85 ? 40.209 -14.388 83.667 1.00 30.39 85 LEU B N 1
ATOM 3493 C CA . LEU B 1 85 ? 39.528 -13.175 83.263 1.00 30.14 85 LEU B CA 1
ATOM 3494 C C . LEU B 1 85 ? 38.046 -13.427 82.982 1.00 30.58 85 LEU B C 1
ATOM 3495 O O . LEU B 1 85 ? 37.690 -14.354 82.240 1.00 30.88 85 LEU B O 1
ATOM 3500 N N . VAL B 1 86 ? 37.185 -12.658 83.636 1.00 27.25 86 VAL B N 1
ATOM 3501 C CA . VAL B 1 86 ? 35.763 -12.773 83.378 1.00 28.38 86 VAL B CA 1
ATOM 3502 C C . VAL B 1 86 ? 35.195 -11.390 83.033 1.00 30.52 86 VAL B C 1
ATOM 3503 O O . VAL B 1 86 ? 35.392 -10.413 83.768 1.00 25.00 86 VAL B O 1
ATOM 3507 N N . LEU B 1 87 ? 34.640 -11.309 81.820 1.00 28.13 87 LEU B N 1
ATOM 3508 C CA . LEU B 1 87 ? 34.036 -10.113 81.292 1.00 20.03 87 LEU B CA 1
ATOM 3509 C C . LEU B 1 87 ? 32.540 -10.289 81.516 1.00 20.88 87 LEU B C 1
ATOM 3510 O O . LEU B 1 87 ? 32.005 -11.386 81.297 1.00 18.92 87 LEU B O 1
ATOM 3515 N N . VAL B 1 88 ? 31.894 -9.238 82.035 1.00 22.83 88 VAL B N 1
ATOM 3516 C CA . VAL B 1 88 ? 30.454 -9.230 82.336 1.00 24.65 88 VAL B CA 1
ATOM 3517 C C . VAL B 1 88 ? 29.619 -8.319 81.413 1.00 28.06 88 VAL B C 1
ATOM 3518 O O . VAL B 1 88 ? 29.901 -7.126 81.261 1.00 28.05 88 VAL B O 1
ATOM 3522 N N . LYS B 1 89 ? 28.553 -8.882 80.858 1.00 28.95 89 LYS B N 1
ATOM 3523 C CA . LYS B 1 89 ? 27.679 -8.182 79.939 1.00 32.13 89 LYS B CA 1
ATOM 3524 C C . LYS B 1 89 ? 26.391 -7.784 80.645 1.00 34.25 89 LYS B C 1
ATOM 3525 O O . LYS B 1 89 ? 25.778 -8.625 81.310 1.00 37.57 89 LYS B O 1
ATOM 3531 N N . PRO B 1 90 ? 25.888 -6.548 80.387 1.00 32.66 90 PRO B N 1
ATOM 3532 C CA . PRO B 1 90 ? 24.671 -5.986 80.984 1.00 30.15 90 PRO B CA 1
ATOM 3533 C C . PRO B 1 90 ? 23.406 -6.779 80.745 1.00 32.39 90 PRO B C 1
ATOM 3534 O O . PRO B 1 90 ? 22.417 -6.582 81.439 1.00 34.36 90 PRO B O 1
ATOM 3538 N N . ASP B 1 91 ? 23.437 -7.688 79.782 1.00 34.84 91 ASP B N 1
ATOM 3539 C CA . ASP B 1 91 ? 22.265 -8.484 79.496 1.00 36.37 91 ASP B CA 1
ATOM 3540 C C . ASP B 1 91 ? 22.410 -9.911 79.984 1.00 38.53 91 ASP B C 1
ATOM 3541 O O . ASP B 1 91 ? 22.196 -10.856 79.240 1.00 40.05 91 ASP B O 1
ATOM 3546 N N . ASP B 1 92 ? 22.855 -10.059 81.220 1.00 41.51 92 ASP B N 1
ATOM 3547 C CA . ASP B 1 92 ? 22.974 -11.371 81.838 1.00 45.02 92 ASP B CA 1
ATOM 3548 C C . ASP B 1 92 ? 23.749 -12.421 81.043 1.00 47.40 92 ASP B C 1
ATOM 3549 O O . ASP B 1 92 ? 23.244 -13.524 80.810 1.00 47.99 92 ASP B O 1
ATOM 3554 N N . ARG B 1 93 ? 24.958 -12.074 80.609 1.00 47.38 93 ARG B N 1
ATOM 3555 C CA . ARG B 1 93 ? 25.818 -13.017 79.891 1.00 48.28 93 ARG B CA 1
ATOM 3556 C C . ARG B 1 93 ? 27.182 -12.766 80.499 1.00 44.63 93 ARG B C 1
ATOM 3557 O O . ARG B 1 93 ? 27.463 -11.638 80.917 1.00 45.55 93 ARG B O 1
ATOM 3565 N N . ARG B 1 94 ? 28.014 -13.805 80.530 1.00 36.57 94 ARG B N 1
ATOM 3566 C CA . ARG B 1 94 ? 29.352 -13.736 81.088 1.00 34.43 94 ARG B CA 1
ATOM 3567 C C . ARG B 1 94 ? 30.292 -14.465 80.140 1.00 37.54 94 ARG B C 1
ATOM 3568 O O . ARG B 1 94 ? 29.854 -15.337 79.377 1.00 42.90 94 ARG B O 1
ATOM 3576 N N . GLU B 1 95 ? 31.580 -14.113 80.211 1.00 39.19 95 GLU B N 1
ATOM 3577 C CA . GLU B 1 95 ? 32.633 -14.705 79.379 1.00 37.07 95 GLU B CA 1
ATOM 3578 C C . GLU B 1 95 ? 33.871 -14.934 80.234 1.00 34.45 95 GLU B C 1
ATOM 3579 O O . GLU B 1 95 ? 34.322 -14.018 80.921 1.00 34.74 95 GLU B O 1
ATOM 3585 N N . TYR B 1 96 ? 34.420 -16.150 80.181 1.00 31.78 96 TYR B N 1
ATOM 3586 C CA . TYR B 1 96 ? 35.594 -16.512 80.985 1.00 28.83 96 TYR B CA 1
ATOM 3587 C C . TYR B 1 96 ? 36.766 -16.841 80.088 1.00 30.58 96 TYR B C 1
ATOM 3588 O O . TYR B 1 96 ? 36.591 -17.333 78.974 1.00 36.54 96 TYR B O 1
ATOM 3597 N N . PHE B 1 97 ? 37.966 -16.553 80.556 1.00 28.83 97 PHE B N 1
ATOM 3598 C CA . PHE B 1 97 ? 39.137 -16.885 79.779 1.00 23.98 97 PHE B CA 1
ATOM 3599 C C . PHE B 1 97 ? 40.251 -17.186 80.762 1.00 26.34 97 PHE B C 1
ATOM 3600 O O . PHE B 1 97 ? 40.437 -16.443 81.741 1.00 29.51 97 PHE B O 1
ATOM 3608 N N . PHE B 1 98 ? 40.987 -18.263 80.498 1.00 23.54 98 PHE B N 1
ATOM 3609 C CA . PHE B 1 98 ? 42.137 -18.658 81.297 1.00 25.37 98 PHE B CA 1
ATOM 3610 C C . PHE B 1 98 ? 43.413 -18.305 80.548 1.00 31.85 98 PHE B C 1
ATOM 3611 O O . PHE B 1 98 ? 43.746 -18.959 79.554 1.00 33.22 98 PHE B O 1
ATOM 3619 N N . LEU B 1 99 ? 44.138 -17.293 81.009 1.00 36.04 99 LEU B N 1
ATOM 3620 C CA . LEU B 1 99 ? 45.368 -16.896 80.325 1.00 40.62 99 LEU B CA 1
ATOM 3621 C C . LEU B 1 99 ? 46.663 -17.363 81.036 1.00 44.73 99 LEU B C 1
ATOM 3622 O O . LEU B 1 99 ? 46.768 -17.286 82.266 1.00 47.13 99 LEU B O 1
ATOM 3627 N N . THR B 1 100 ? 47.631 -17.859 80.261 1.00 46.36 100 THR B N 1
ATOM 3628 C CA . THR B 1 100 ? 48.932 -18.328 80.773 1.00 46.09 100 THR B CA 1
ATOM 3629 C C . THR B 1 100 ? 49.981 -17.912 79.752 1.00 50.77 100 THR B C 1
ATOM 3630 O O . THR B 1 100 ? 49.829 -18.196 78.553 1.00 49.19 100 THR B O 1
ATOM 3634 N N . SER B 1 101 ? 51.085 -17.347 80.234 1.00 54.23 101 SER B N 1
ATOM 3635 C CA . SER B 1 101 ? 52.160 -16.881 79.356 1.00 61.09 101 SER B CA 1
ATOM 3636 C C . SER B 1 101 ? 52.864 -17.931 78.473 1.00 68.17 101 SER B C 1
ATOM 3637 O O . SER B 1 101 ? 53.243 -17.632 77.328 1.00 69.26 101 SER B O 1
ATOM 3640 N N . ASP B 1 102 ? 53.069 -19.141 78.993 1.00 74.80 102 ASP B N 1
ATOM 3641 C CA . ASP B 1 102 ? 53.783 -20.142 78.204 1.00 80.44 102 ASP B CA 1
ATOM 3642 C C . ASP B 1 102 ? 53.060 -21.360 77.634 1.00 83.42 102 ASP B C 1
ATOM 3643 O O . ASP B 1 102 ? 52.963 -21.487 76.410 1.00 86.06 102 ASP B O 1
ATOM 3648 N N . ASN B 1 103 ? 52.635 -22.289 78.494 1.00 84.97 103 ASN B N 1
ATOM 3649 C CA . ASN B 1 103 ? 51.960 -23.507 78.023 1.00 85.59 103 ASN B CA 1
ATOM 3650 C C . ASN B 1 103 ? 51.017 -23.324 76.827 1.00 82.39 103 ASN B C 1
ATOM 3651 O O . ASN B 1 103 ? 49.940 -22.735 76.945 1.00 83.71 103 ASN B O 1
ATOM 3656 N N . PRO B 1 104 ? 51.393 -23.909 75.676 1.00 78.05 104 PRO B N 1
ATOM 3657 C CA . PRO B 1 104 ? 50.737 -23.920 74.366 1.00 74.25 104 PRO B CA 1
ATOM 3658 C C . PRO B 1 104 ? 49.300 -24.435 74.301 1.00 71.50 104 PRO B C 1
ATOM 3659 O O . PRO B 1 104 ? 48.774 -24.679 73.216 1.00 70.60 104 PRO B O 1
ATOM 3663 N N . ILE B 1 105 ? 48.670 -24.633 75.447 1.00 68.02 105 ILE B N 1
ATOM 3664 C CA . ILE B 1 105 ? 47.301 -25.104 75.450 1.00 62.56 105 ILE B CA 1
ATOM 3665 C C . ILE B 1 105 ? 46.364 -23.910 75.616 1.00 60.06 105 ILE B C 1
ATOM 3666 O O . ILE B 1 105 ? 45.261 -23.910 75.079 1.00 60.22 105 ILE B O 1
ATOM 3671 N N . PHE B 1 106 ? 46.836 -22.869 76.304 1.00 55.23 106 PHE B N 1
ATOM 3672 C CA . PHE B 1 106 ? 46.037 -21.671 76.558 1.00 51.27 106 PHE B CA 1
ATOM 3673 C C . PHE B 1 106 ? 46.675 -20.457 75.906 1.00 46.20 106 PHE B C 1
ATOM 3674 O O . PHE B 1 106 ? 47.864 -20.488 75.594 1.00 49.18 106 PHE B O 1
ATOM 3682 N N . SER B 1 107 ? 45.898 -19.394 75.702 1.00 40.16 107 SER B N 1
ATOM 3683 C CA . SER B 1 107 ? 46.430 -18.171 75.098 1.00 34.29 107 SER B CA 1
ATOM 3684 C C . SER B 1 107 ? 47.032 -17.233 76.141 1.00 29.58 107 SER B C 1
ATOM 3685 O O . SER B 1 107 ? 46.805 -17.391 77.330 1.00 28.59 107 SER B O 1
ATOM 3688 N N . ASP B 1 108 ? 47.729 -16.207 75.674 1.00 28.52 108 ASP B N 1
ATOM 3689 C CA . ASP B 1 108 ? 48.368 -15.236 76.554 1.00 27.38 108 ASP B CA 1
ATOM 3690 C C . ASP B 1 108 ? 47.941 -13.787 76.291 1.00 27.03 108 ASP B C 1
ATOM 3691 O O . ASP B 1 108 ? 48.689 -12.872 76.591 1.00 29.05 108 ASP B O 1
ATOM 3696 N N . HIS B 1 109 ? 46.803 -13.591 75.630 1.00 25.81 109 HIS B N 1
ATOM 3697 C CA . HIS B 1 109 ? 46.256 -12.256 75.366 1.00 25.65 109 HIS B CA 1
ATOM 3698 C C . HIS B 1 109 ? 44.755 -12.308 75.087 1.00 20.94 109 HIS B C 1
ATOM 3699 O O . HIS B 1 109 ? 44.221 -13.337 74.684 1.00 16.41 109 HIS B O 1
ATOM 3706 N N . GLN B 1 110 ? 44.072 -11.206 75.343 1.00 19.99 110 GLN B N 1
ATOM 3707 C CA . GLN B 1 110 ? 42.647 -11.140 75.124 1.00 19.59 110 GLN B CA 1
ATOM 3708 C C . GLN B 1 110 ? 42.273 -9.690 75.028 1.00 24.47 110 GLN B C 1
ATOM 3709 O O . GLN B 1 110 ? 42.740 -8.881 75.826 1.00 29.02 110 GLN B O 1
ATOM 3715 N N . LYS B 1 111 ? 41.466 -9.348 74.030 1.00 27.99 111 LYS B N 1
ATOM 3716 C CA . LYS B 1 111 ? 41.023 -7.970 73.865 1.00 28.17 111 LYS B CA 1
ATOM 3717 C C . LYS B 1 111 ? 39.800 -7.752 74.726 1.00 24.50 111 LYS B C 1
ATOM 3718 O O . LYS B 1 111 ? 38.983 -8.651 74.883 1.00 22.71 111 LYS B O 1
ATOM 3724 N N . ILE B 1 112 ? 39.672 -6.545 75.261 1.00 19.71 112 ILE B N 1
ATOM 3725 C CA . ILE B 1 112 ? 38.544 -6.196 76.088 1.00 17.64 112 ILE B CA 1
ATOM 3726 C C . ILE B 1 112 ? 37.970 -4.922 75.524 1.00 15.35 112 ILE B C 1
ATOM 3727 O O . ILE B 1 112 ? 38.660 -3.927 75.455 1.00 17.89 112 ILE B O 1
ATOM 3732 N N . PRO B 1 113 ? 36.698 -4.939 75.099 1.00 14.49 113 PRO B N 1
ATOM 3733 C CA . PRO B 1 113 ? 36.010 -3.785 74.533 1.00 14.28 113 PRO B CA 1
ATOM 3734 C C . PRO B 1 113 ? 35.844 -2.655 75.549 1.00 20.73 113 PRO B C 1
ATOM 3735 O O . PRO B 1 113 ? 35.634 -2.900 76.735 1.00 26.65 113 PRO B O 1
ATOM 3739 N N . ALA B 1 114 ? 35.903 -1.419 75.065 1.00 22.32 114 ALA B N 1
ATOM 3740 C CA . ALA B 1 114 ? 35.747 -0.230 75.884 1.00 19.14 114 ALA B CA 1
ATOM 3741 C C . ALA B 1 114 ? 34.492 -0.289 76.770 1.00 25.88 114 ALA B C 1
ATOM 3742 O O . ALA B 1 114 ? 33.418 -0.727 76.329 1.00 26.43 114 ALA B O 1
ATOM 3744 N N . GLY B 1 115 ? 34.649 0.140 78.025 1.00 25.47 115 GLY B N 1
ATOM 3745 C CA . GLY B 1 115 ? 33.553 0.161 78.976 1.00 19.96 115 GLY B CA 1
ATOM 3746 C C . GLY B 1 115 ? 32.903 -1.166 79.324 1.00 20.61 115 GLY B C 1
ATOM 3747 O O . GLY B 1 115 ? 31.720 -1.195 79.682 1.00 20.76 115 GLY B O 1
ATOM 3748 N N . THR B 1 116 ? 33.650 -2.263 79.222 1.00 17.67 116 THR B N 1
ATOM 3749 C CA . THR B 1 116 ? 33.113 -3.578 79.560 1.00 16.68 116 THR B CA 1
ATOM 3750 C C . THR B 1 116 ? 33.604 -3.918 80.968 1.00 21.43 116 THR B C 1
ATOM 3751 O O . THR B 1 116 ? 34.816 -3.919 81.219 1.00 24.27 116 THR B O 1
ATOM 3755 N N . ILE B 1 117 ? 32.680 -4.184 81.887 1.00 22.74 117 ILE B N 1
ATOM 3756 C CA . ILE B 1 117 ? 33.063 -4.511 83.261 1.00 24.56 117 ILE B CA 1
ATOM 3757 C C . ILE B 1 117 ? 33.822 -5.832 83.277 1.00 25.43 117 ILE B C 1
ATOM 3758 O O . ILE B 1 117 ? 33.417 -6.788 82.609 1.00 28.88 117 ILE B O 1
ATOM 3763 N N . PHE B 1 118 ? 34.969 -5.855 83.949 1.00 22.33 118 PHE B N 1
ATOM 3764 C CA . PHE B 1 118 ? 35.763 -7.073 84.034 1.00 25.12 118 PHE B CA 1
ATOM 3765 C C . PHE B 1 118 ? 36.510 -7.148 85.360 1.00 27.36 118 PHE B C 1
ATOM 3766 O O . PHE B 1 118 ? 36.729 -6.124 86.015 1.00 29.10 118 PHE B O 1
ATOM 3774 N N . TYR B 1 119 ? 36.860 -8.370 85.765 1.00 26.71 119 TYR B N 1
ATOM 3775 C CA . TYR B 1 119 ? 37.641 -8.601 86.974 1.00 26.07 119 TYR B CA 1
ATOM 3776 C C . TYR B 1 119 ? 38.696 -9.668 86.674 1.00 25.16 119 TYR B C 1
ATOM 3777 O O . TYR B 1 119 ? 38.513 -10.500 85.791 1.00 26.43 119 TYR B O 1
ATOM 3786 N N . LEU B 1 120 ? 39.804 -9.618 87.400 1.00 31.54 120 LEU B N 1
ATOM 3787 C CA . LEU B 1 120 ? 40.949 -10.507 87.191 1.00 32.45 120 LEU B CA 1
ATOM 3788 C C . LEU B 1 120 ? 41.319 -11.289 88.461 1.00 35.35 120 LEU B C 1
ATOM 3789 O O . LEU B 1 120 ? 41.226 -10.775 89.587 1.00 35.73 120 LEU B O 1
ATOM 3794 N N . VAL B 1 121 ? 41.777 -12.518 88.261 1.00 36.82 121 VAL B N 1
ATOM 3795 C CA . VAL B 1 121 ? 42.173 -13.407 89.347 1.00 35.03 121 VAL B CA 1
ATOM 3796 C C . VAL B 1 121 ? 43.555 -13.995 89.010 1.00 35.16 121 VAL B C 1
ATOM 3797 O O . VAL B 1 121 ? 43.841 -14.307 87.844 1.00 31.36 121 VAL B O 1
ATOM 3801 N N . ASN B 1 122 ? 44.422 -14.085 90.016 1.00 33.74 122 ASN B N 1
ATOM 3802 C CA . ASN B 1 122 ? 45.739 -14.717 89.876 1.00 33.80 122 ASN B CA 1
ATOM 3803 C C . ASN B 1 122 ? 45.526 -16.040 90.632 1.00 37.46 122 ASN B C 1
ATOM 3804 O O . ASN B 1 122 ? 45.531 -16.068 91.863 1.00 36.36 122 ASN B O 1
ATOM 3809 N N . PRO B 1 123 ? 45.276 -17.144 89.901 1.00 40.60 123 PRO B N 1
ATOM 3810 C CA . PRO B 1 123 ? 45.037 -18.466 90.489 1.00 42.10 123 PRO B CA 1
ATOM 3811 C C . PRO B 1 123 ? 46.212 -19.207 91.142 1.00 44.70 123 PRO B C 1
ATOM 3812 O O . PRO B 1 123 ? 46.017 -19.936 92.115 1.00 49.60 123 PRO B O 1
ATOM 3816 N N . ASP B 1 124 ? 47.423 -19.019 90.632 1.00 45.32 124 ASP B N 1
ATOM 3817 C CA . ASP B 1 124 ? 48.584 -19.724 91.175 1.00 47.06 124 ASP B CA 1
ATOM 3818 C C . ASP B 1 124 ? 48.914 -19.431 92.642 1.00 48.14 124 ASP B C 1
ATOM 3819 O O . ASP B 1 124 ? 48.716 -18.314 93.130 1.00 45.67 124 ASP B O 1
ATOM 3824 N N . PRO B 1 125 ? 49.446 -20.443 93.359 1.00 49.25 125 PRO B N 1
ATOM 3825 C CA . PRO B 1 125 ? 49.800 -20.274 94.766 1.00 46.94 125 PRO B CA 1
ATOM 3826 C C . PRO B 1 125 ? 51.247 -19.837 94.913 1.00 45.99 125 PRO B C 1
ATOM 3827 O O . PRO B 1 125 ? 51.652 -19.421 95.993 1.00 44.75 125 PRO B O 1
ATOM 3831 N N . LYS B 1 126 ? 52.023 -19.945 93.833 1.00 44.61 126 LYS B N 1
ATOM 3832 C CA . LYS B 1 126 ? 53.442 -19.581 93.879 1.00 48.61 126 LYS B CA 1
ATOM 3833 C C . LYS B 1 126 ? 53.824 -18.380 93.020 1.00 47.22 126 LYS B C 1
ATOM 3834 O O . LYS B 1 126 ? 54.443 -17.434 93.504 1.00 45.74 126 LYS B O 1
ATOM 3840 N N . GLU B 1 127 ? 53.496 -18.470 91.733 1.00 49.85 127 GLU B N 1
ATOM 3841 C CA . GLU B 1 127 ? 53.799 -17.452 90.735 1.00 51.34 127 GLU B CA 1
ATOM 3842 C C . GLU B 1 127 ? 52.977 -16.180 90.803 1.00 49.96 127 GLU B C 1
ATOM 3843 O O . GLU B 1 127 ? 51.803 -16.207 91.181 1.00 49.76 127 GLU B O 1
ATOM 3849 N N . ASP B 1 128 ? 53.612 -15.074 90.409 1.00 50.47 128 ASP B N 1
ATOM 3850 C CA . ASP B 1 128 ? 52.977 -13.753 90.349 1.00 49.00 128 ASP B CA 1
ATOM 3851 C C . ASP B 1 128 ? 52.414 -13.552 88.935 1.00 48.97 128 ASP B C 1
ATOM 3852 O O . ASP B 1 128 ? 52.932 -14.117 87.959 1.00 47.17 128 ASP B O 1
ATOM 3857 N N . LEU B 1 129 ? 51.355 -12.749 88.841 1.00 47.91 129 LEU B N 1
ATOM 3858 C CA . LEU B 1 129 ? 50.721 -12.440 87.565 1.00 39.44 129 LEU B CA 1
ATOM 3859 C C . LEU B 1 129 ? 51.358 -11.150 87.097 1.00 37.77 129 LEU B C 1
ATOM 3860 O O . LEU B 1 129 ? 51.269 -10.130 87.784 1.00 35.88 129 LEU B O 1
ATOM 3865 N N . ARG B 1 130 ? 52.034 -11.205 85.956 1.00 35.90 130 ARG B N 1
ATOM 3866 C CA . ARG B 1 130 ? 52.654 -10.017 85.392 1.00 34.07 130 ARG B CA 1
ATOM 3867 C C . ARG B 1 130 ? 52.012 -9.701 84.036 1.00 34.37 130 ARG B C 1
ATOM 3868 O O . ARG B 1 130 ? 52.125 -10.467 83.075 1.00 28.16 130 ARG B O 1
ATOM 3876 N N . ILE B 1 131 ? 51.285 -8.586 84.002 1.00 34.36 131 ILE B N 1
ATOM 3877 C CA . ILE B 1 131 ? 50.542 -8.151 82.820 1.00 33.84 131 ILE B CA 1
ATOM 3878 C C . ILE B 1 131 ? 50.996 -6.797 82.243 1.00 35.92 131 ILE B C 1
ATOM 3879 O O . ILE B 1 131 ? 51.385 -5.870 82.976 1.00 37.80 131 ILE B O 1
ATOM 3884 N N . ILE B 1 132 ? 50.922 -6.705 80.917 1.00 32.65 132 ILE B N 1
ATOM 3885 C CA . ILE B 1 132 ? 51.272 -5.509 80.170 1.00 27.93 132 ILE B CA 1
ATOM 3886 C C . ILE B 1 132 ? 50.123 -5.358 79.161 1.00 25.12 132 ILE B C 1
ATOM 3887 O O . ILE B 1 132 ? 49.635 -6.356 78.629 1.00 22.47 132 ILE B O 1
ATOM 3892 N N . GLN B 1 133 ? 49.602 -4.148 78.981 1.00 23.95 133 GLN B N 1
ATOM 3893 C CA . GLN B 1 133 ? 48.509 -3.985 78.040 1.00 22.59 133 GLN B CA 1
ATOM 3894 C C . GLN B 1 133 ? 48.507 -2.708 77.225 1.00 22.45 133 GLN B C 1
ATOM 3895 O O . GLN B 1 133 ? 48.978 -1.674 77.698 1.00 18.24 133 GLN B O 1
ATOM 3901 N N . LEU B 1 134 ? 48.047 -2.835 75.969 1.00 20.20 134 LEU B N 1
ATOM 3902 C CA . LEU B 1 134 ? 47.928 -1.724 75.040 1.00 17.25 134 LEU B CA 1
ATOM 3903 C C . LEU B 1 134 ? 46.503 -1.203 75.217 1.00 18.88 134 LEU B C 1
ATOM 3904 O O . LEU B 1 134 ? 45.544 -1.972 75.197 1.00 24.94 134 LEU B O 1
ATOM 3909 N N . ALA B 1 135 ? 46.374 0.086 75.492 1.00 18.64 135 ALA B N 1
ATOM 3910 C CA . ALA B 1 135 ? 45.081 0.688 75.678 1.00 14.40 135 ALA B CA 1
ATOM 3911 C C . ALA B 1 135 ? 44.892 1.795 74.640 1.00 15.72 135 ALA B C 1
ATOM 3912 O O . ALA B 1 135 ? 45.854 2.429 74.177 1.00 14.04 135 ALA B O 1
ATOM 3914 N N . MET B 1 136 ? 43.651 1.983 74.219 1.00 19.09 136 MET B N 1
ATOM 3915 C CA . MET B 1 136 ? 43.336 2.992 73.224 1.00 21.71 136 MET B CA 1
ATOM 3916 C C . MET B 1 136 ? 42.102 3.749 73.686 1.00 18.75 136 MET B C 1
ATOM 3917 O O . MET B 1 136 ? 40.961 3.300 73.489 1.00 7.33 136 MET B O 1
ATOM 3922 N N . PRO B 1 137 ? 42.319 4.867 74.409 1.00 21.62 137 PRO B N 1
ATOM 3923 C CA . PRO B 1 137 ? 41.228 5.703 74.935 1.00 18.69 137 PRO B CA 1
ATOM 3924 C C . PRO B 1 137 ? 40.239 6.218 73.878 1.00 18.33 137 PRO B C 1
ATOM 3925 O O . PRO B 1 137 ? 40.614 6.540 72.754 1.00 22.99 137 PRO B O 1
ATOM 3929 N N . VAL B 1 138 ? 38.975 6.284 74.275 1.00 16.05 138 VAL B N 1
ATOM 3930 C CA . VAL B 1 138 ? 37.856 6.726 73.454 1.00 11.94 138 VAL B CA 1
ATOM 3931 C C . VAL B 1 138 ? 37.535 8.232 73.533 1.00 15.73 138 VAL B C 1
ATOM 3932 O O . VAL B 1 138 ? 37.337 8.889 72.490 1.00 8.54 138 VAL B O 1
ATOM 3936 N N . ASN B 1 139 ? 37.481 8.776 74.752 1.00 12.34 139 ASN B N 1
ATOM 3937 C CA . ASN B 1 139 ? 37.092 10.188 74.963 1.00 18.39 139 ASN B CA 1
ATOM 3938 C C . ASN B 1 139 ? 38.114 11.257 74.574 1.00 22.38 139 ASN B C 1
ATOM 3939 O O . ASN B 1 139 ? 37.782 12.252 73.917 1.00 20.10 139 ASN B O 1
ATOM 3944 N N . ASN B 1 140 ? 39.329 11.081 75.090 1.00 25.88 140 ASN B N 1
ATOM 3945 C CA . ASN B 1 140 ? 40.487 11.949 74.855 1.00 24.02 140 ASN B CA 1
ATOM 3946 C C . ASN B 1 140 ? 41.664 11.038 75.207 1.00 23.04 140 ASN B C 1
ATOM 3947 O O . ASN B 1 140 ? 41.448 9.952 75.754 1.00 28.01 140 ASN B O 1
ATOM 3952 N N . PRO B 1 141 ? 42.910 11.481 74.983 1.00 17.57 141 PRO B N 1
ATOM 3953 C CA . PRO B 1 141 ? 44.087 10.650 75.263 1.00 18.58 141 PRO B CA 1
ATOM 3954 C C . PRO B 1 141 ? 44.465 10.188 76.667 1.00 15.75 141 PRO B C 1
ATOM 3955 O O . PRO B 1 141 ? 45.529 9.615 76.845 1.00 17.95 141 PRO B O 1
ATOM 3959 N N . GLN B 1 142 ? 43.582 10.370 77.637 1.00 20.10 142 GLN B N 1
ATOM 3960 C CA . GLN B 1 142 ? 43.856 9.976 79.023 1.00 20.61 142 GLN B CA 1
ATOM 3961 C C . GLN B 1 142 ? 43.075 8.732 79.370 1.00 21.56 142 GLN B C 1
ATOM 3962 O O . GLN B 1 142 ? 41.935 8.589 78.946 1.00 27.88 142 GLN B O 1
ATOM 3968 N N . ILE B 1 143 ? 43.653 7.839 80.158 1.00 20.17 143 ILE B N 1
ATOM 3969 C CA . ILE B 1 143 ? 42.954 6.606 80.471 1.00 23.71 143 ILE B CA 1
ATOM 3970 C C . ILE B 1 143 ? 42.168 6.709 81.779 1.00 24.85 143 ILE B C 1
ATOM 3971 O O . ILE B 1 143 ? 42.716 7.079 82.802 1.00 28.95 143 ILE B O 1
ATOM 3976 N N . HIS B 1 144 ? 40.871 6.421 81.725 1.00 25.32 144 HIS B N 1
ATOM 3977 C CA . HIS B 1 144 ? 40.006 6.510 82.902 1.00 25.98 144 HIS B CA 1
ATOM 3978 C C . HIS B 1 144 ? 39.409 5.167 83.324 1.00 26.86 144 HIS B C 1
ATOM 3979 O O . HIS B 1 144 ? 38.654 4.560 82.571 1.00 23.35 144 HIS B O 1
ATOM 3986 N N . GLU B 1 145 ? 39.751 4.729 84.539 1.00 28.72 145 GLU B N 1
ATOM 3987 C CA . GLU B 1 145 ? 39.243 3.483 85.133 1.00 29.80 145 GLU B CA 1
ATOM 3988 C C . GLU B 1 145 ? 38.171 3.778 86.192 1.00 28.39 145 GLU B C 1
ATOM 3989 O O . GLU B 1 145 ? 38.426 4.464 87.188 1.00 31.56 145 GLU B O 1
ATOM 3995 N N . PHE B 1 146 ? 36.973 3.266 85.965 1.00 21.11 146 PHE B N 1
ATOM 3996 C CA . PHE B 1 146 ? 35.879 3.463 86.873 1.00 20.45 146 PHE B CA 1
ATOM 3997 C C . PHE B 1 146 ? 35.675 2.230 87.757 1.00 22.93 146 PHE B C 1
ATOM 3998 O O . PHE B 1 146 ? 35.150 1.207 87.318 1.00 24.29 146 PHE B O 1
ATOM 4006 N N . PHE B 1 147 ? 36.136 2.303 88.997 1.00 23.08 147 PHE B N 1
ATOM 4007 C CA . PHE B 1 147 ? 35.962 1.168 89.900 1.00 21.36 147 PHE B CA 1
ATOM 4008 C C . PHE B 1 147 ? 34.572 1.187 90.526 1.00 18.19 147 PHE B C 1
ATOM 4009 O O . PHE B 1 147 ? 34.091 2.240 90.938 1.00 19.80 147 PHE B O 1
ATOM 4017 N N . LEU B 1 148 ? 33.912 0.033 90.535 1.00 16.90 148 LEU B N 1
ATOM 4018 C CA . LEU B 1 148 ? 32.559 -0.083 91.091 1.00 18.48 148 LEU B CA 1
ATOM 4019 C C . LEU B 1 148 ? 32.627 -0.282 92.611 1.00 21.85 148 LEU B C 1
ATOM 4020 O O . LEU B 1 148 ? 31.682 0.019 93.323 1.00 30.81 148 LEU B O 1
ATOM 4025 N N . SER B 1 149 ? 33.778 -0.703 93.112 1.00 24.09 149 SER B N 1
ATOM 4026 C CA . SER B 1 149 ? 33.944 -0.962 94.538 1.00 23.16 149 SER B CA 1
ATOM 4027 C C . SER B 1 149 ? 34.112 0.244 95.464 1.00 26.32 149 SER B C 1
ATOM 4028 O O . SER B 1 149 ? 34.530 1.329 95.034 1.00 24.93 149 SER B O 1
ATOM 4031 N N . SER B 1 150 ? 33.761 0.040 96.737 1.00 27.24 150 SER B N 1
ATOM 4032 C CA . SER B 1 150 ? 33.934 1.045 97.786 1.00 27.36 150 SER B CA 1
ATOM 4033 C C . SER B 1 150 ? 34.952 0.424 98.730 1.00 30.28 150 SER B C 1
ATOM 4034 O O . SER B 1 150 ? 34.646 -0.556 99.414 1.00 33.02 150 SER B O 1
ATOM 4037 N N . THR B 1 151 ? 36.174 0.931 98.741 1.00 31.88 151 THR B N 1
ATOM 4038 C CA . THR B 1 151 ? 37.174 0.378 99.642 1.00 34.59 151 THR B CA 1
ATOM 4039 C C . THR B 1 151 ? 37.788 1.511 100.442 1.00 39.08 151 THR B C 1
ATOM 4040 O O . THR B 1 151 ? 37.312 2.652 100.368 1.00 41.87 151 THR B O 1
ATOM 4044 N N . GLU B 1 152 ? 38.813 1.203 101.231 1.00 42.00 152 GLU B N 1
ATOM 4045 C CA . GLU B 1 152 ? 39.478 2.236 102.020 1.00 48.83 152 GLU B CA 1
ATOM 4046 C C . GLU B 1 152 ? 40.250 3.149 101.050 1.00 46.96 152 GLU B C 1
ATOM 4047 O O . GLU B 1 152 ? 40.258 4.380 101.178 1.00 48.13 152 GLU B O 1
ATOM 4053 N N . ALA B 1 153 ? 40.851 2.531 100.044 1.00 42.97 153 ALA B N 1
ATOM 4054 C CA . ALA B 1 153 ? 41.606 3.262 99.041 1.00 39.31 153 ALA B CA 1
ATOM 4055 C C . ALA B 1 153 ? 40.742 4.176 98.175 1.00 39.56 153 ALA B C 1
ATOM 4056 O O . ALA B 1 153 ? 41.115 5.321 97.922 1.00 43.78 153 ALA B O 1
ATOM 4058 N N . GLN B 1 154 ? 39.573 3.694 97.756 1.00 38.07 154 GLN B N 1
ATOM 4059 C CA . GLN B 1 154 ? 38.734 4.469 96.856 1.00 33.24 154 GLN B CA 1
ATOM 4060 C C . GLN B 1 154 ? 37.232 4.400 97.123 1.00 36.64 154 GLN B C 1
ATOM 4061 O O . GLN B 1 154 ? 36.751 3.444 97.739 1.00 38.75 154 GLN B O 1
ATOM 4067 N N . GLN B 1 155 ? 36.505 5.406 96.619 1.00 35.28 155 GLN B N 1
ATOM 4068 C CA . GLN B 1 155 ? 35.043 5.521 96.748 1.00 34.68 155 GLN B CA 1
ATOM 4069 C C . GLN B 1 155 ? 34.376 4.990 95.470 1.00 33.79 155 GLN B C 1
ATOM 4070 O O . GLN B 1 155 ? 34.859 5.248 94.370 1.00 35.18 155 GLN B O 1
ATOM 4076 N N . SER B 1 156 ? 33.286 4.243 95.605 1.00 30.79 156 SER B N 1
ATOM 4077 C CA . SER B 1 156 ? 32.573 3.734 94.445 1.00 27.37 156 SER B CA 1
ATOM 4078 C C . SER B 1 156 ? 31.880 4.897 93.764 1.00 31.34 156 SER B C 1
ATOM 4079 O O . SER B 1 156 ? 31.371 5.793 94.449 1.00 34.50 156 SER B O 1
ATOM 4082 N N . TYR B 1 157 ? 31.790 4.858 92.431 1.00 29.19 157 TYR B N 1
ATOM 4083 C CA . TYR B 1 157 ? 31.156 5.946 91.686 1.00 26.53 157 TYR B CA 1
ATOM 4084 C C . TYR B 1 157 ? 29.665 6.134 91.918 1.00 25.22 157 TYR B C 1
ATOM 4085 O O . TYR B 1 157 ? 29.126 7.193 91.631 1.00 26.94 157 TYR B O 1
ATOM 4094 N N . LEU B 1 158 ? 28.995 5.121 92.456 1.00 27.14 158 LEU B N 1
ATOM 4095 C CA . LEU B 1 158 ? 27.566 5.243 92.749 1.00 21.29 158 LEU B CA 1
ATOM 4096 C C . LEU B 1 158 ? 27.451 6.251 93.888 1.00 20.82 158 LEU B C 1
ATOM 4097 O O . LEU B 1 158 ? 26.444 6.921 94.018 1.00 22.59 158 LEU B O 1
ATOM 4102 N N . GLN B 1 159 ? 28.526 6.398 94.660 1.00 20.94 159 GLN B N 1
ATOM 4103 C CA . GLN B 1 159 ? 28.585 7.319 95.799 1.00 25.08 159 GLN B CA 1
ATOM 4104 C C . GLN B 1 159 ? 28.626 8.790 95.419 1.00 27.75 159 GLN B C 1
ATOM 4105 O O . GLN B 1 159 ? 28.603 9.664 96.299 1.00 22.06 159 GLN B O 1
ATOM 4111 N N . GLU B 1 160 ? 28.704 9.060 94.115 1.00 26.89 160 GLU B N 1
ATOM 4112 C CA . GLU B 1 160 ? 28.765 10.426 93.620 1.00 24.78 160 GLU B CA 1
ATOM 4113 C C . GLU B 1 160 ? 27.412 11.034 93.370 1.00 28.68 160 GLU B C 1
ATOM 4114 O O . GLU B 1 160 ? 27.261 12.251 93.441 1.00 32.67 160 GLU B O 1
ATOM 4120 N N . PHE B 1 161 ? 26.429 10.192 93.079 1.00 28.25 161 PHE B N 1
ATOM 4121 C CA . PHE B 1 161 ? 25.079 10.661 92.817 1.00 28.67 161 PHE B CA 1
ATOM 4122 C C . PHE B 1 161 ? 24.478 11.241 94.090 1.00 32.64 161 PHE B C 1
ATOM 4123 O O . PHE B 1 161 ? 25.037 11.076 95.164 1.00 36.39 161 PHE B O 1
ATOM 4131 N N . SER B 1 162 ? 23.359 11.946 93.970 1.00 34.67 162 SER B N 1
ATOM 4132 C CA . SER B 1 162 ? 22.732 12.547 95.130 1.00 33.39 162 SER B CA 1
ATOM 4133 C C . SER B 1 162 ? 21.826 11.550 95.835 1.00 32.61 162 SER B C 1
ATOM 4134 O O . SER B 1 162 ? 21.224 10.685 95.188 1.00 30.91 162 SER B O 1
ATOM 4137 N N . LYS B 1 163 ? 21.727 11.694 97.158 1.00 31.46 163 LYS B N 1
ATOM 4138 C CA . LYS B 1 163 ? 20.941 10.808 98.017 1.00 35.63 163 LYS B CA 1
ATOM 4139 C C . LYS B 1 163 ? 19.562 10.364 97.533 1.00 37.00 163 LYS B C 1
ATOM 4140 O O . LYS B 1 163 ? 19.295 9.166 97.451 1.00 38.43 163 LYS B O 1
ATOM 4146 N N . HIS B 1 164 ? 18.663 11.300 97.242 1.00 40.18 164 HIS B N 1
ATOM 4147 C CA . HIS B 1 164 ? 17.349 10.874 96.794 1.00 44.23 164 HIS B CA 1
ATOM 4148 C C . HIS B 1 164 ? 17.363 10.250 95.405 1.00 42.16 164 HIS B C 1
ATOM 4149 O O . HIS B 1 164 ? 16.403 9.588 95.015 1.00 42.07 164 HIS B O 1
ATOM 4156 N N . ILE B 1 165 ? 18.443 10.454 94.658 1.00 40.46 165 ILE B N 1
ATOM 4157 C CA . ILE B 1 165 ? 18.546 9.843 93.348 1.00 36.38 165 ILE B CA 1
ATOM 4158 C C . ILE B 1 165 ? 18.870 8.378 93.603 1.00 37.69 165 ILE B C 1
ATOM 4159 O O . ILE B 1 165 ? 18.406 7.497 92.864 1.00 36.07 165 ILE B O 1
ATOM 4164 N N . LEU B 1 166 ? 19.620 8.118 94.679 1.00 36.72 166 LEU B N 1
ATOM 4165 C CA . LEU B 1 166 ? 19.976 6.747 95.060 1.00 34.81 166 LEU B CA 1
ATOM 4166 C C . LEU B 1 166 ? 18.796 5.999 95.685 1.00 33.99 166 LEU B C 1
ATOM 4167 O O . LEU B 1 166 ? 18.598 4.795 95.429 1.00 32.72 166 LEU B O 1
ATOM 4172 N N . GLU B 1 167 ? 17.997 6.724 96.471 1.00 34.53 167 GLU B N 1
ATOM 4173 C CA . GLU B 1 167 ? 16.815 6.160 97.130 1.00 33.67 167 GLU B CA 1
ATOM 4174 C C . GLU B 1 167 ? 15.766 5.762 96.113 1.00 34.75 167 GLU B C 1
ATOM 4175 O O . GLU B 1 167 ? 15.227 4.649 96.150 1.00 33.26 167 GLU B O 1
ATOM 4181 N N . ALA B 1 168 ? 15.455 6.727 95.244 1.00 34.99 168 ALA B N 1
ATOM 4182 C CA . ALA B 1 168 ? 14.454 6.608 94.183 1.00 32.92 168 ALA B CA 1
ATOM 4183 C C . ALA B 1 168 ? 14.783 5.537 93.159 1.00 30.14 168 ALA B C 1
ATOM 4184 O O . ALA B 1 168 ? 13.874 4.936 92.593 1.00 30.01 168 ALA B O 1
ATOM 4186 N N . SER B 1 169 ? 16.077 5.329 92.921 1.00 30.04 169 SER B N 1
ATOM 4187 C CA . SER B 1 169 ? 16.559 4.316 91.987 1.00 31.58 169 SER B CA 1
ATOM 4188 C C . SER B 1 169 ? 16.439 2.934 92.606 1.00 30.65 169 SER B C 1
ATOM 4189 O O . SER B 1 169 ? 15.709 2.085 92.103 1.00 29.11 169 SER B O 1
ATOM 4192 N N . PHE B 1 170 ? 17.163 2.722 93.706 1.00 33.82 170 PHE B N 1
ATOM 4193 C CA . PHE B 1 170 ? 17.177 1.430 94.395 1.00 34.00 170 PHE B CA 1
ATOM 4194 C C . PHE B 1 170 ? 15.887 1.096 95.141 1.00 35.90 170 PHE B C 1
ATOM 4195 O O . PHE B 1 170 ? 15.673 -0.050 95.555 1.00 35.89 170 PHE B O 1
ATOM 4203 N N . ASN B 1 171 ? 15.035 2.106 95.317 1.00 37.62 171 ASN B N 1
ATOM 4204 C CA . ASN B 1 171 ? 13.753 1.931 95.986 1.00 37.51 171 ASN B CA 1
ATOM 4205 C C . ASN B 1 171 ? 13.908 1.621 97.483 1.00 39.99 171 ASN B C 1
ATOM 4206 O O . ASN B 1 171 ? 13.134 0.846 98.045 1.00 38.30 171 ASN B O 1
ATOM 4211 N N . SER B 1 172 ? 14.916 2.227 98.114 1.00 42.37 172 SER B N 1
ATOM 4212 C CA . SER B 1 172 ? 15.197 2.038 99.538 1.00 44.19 172 SER B CA 1
ATOM 4213 C C . SER B 1 172 ? 15.584 3.376 100.155 1.00 44.31 172 SER B C 1
ATOM 4214 O O . SER B 1 172 ? 15.740 4.374 99.442 1.00 43.08 172 SER B O 1
ATOM 4217 N N . LYS B 1 173 ? 15.718 3.380 101.484 1.00 44.07 173 LYS B N 1
ATOM 4218 C CA . LYS B 1 173 ? 16.122 4.555 102.247 1.00 40.63 173 LYS B CA 1
ATOM 4219 C C . LYS B 1 173 ? 17.637 4.562 102.273 1.00 38.58 173 LYS B C 1
ATOM 4220 O O . LYS B 1 173 ? 18.266 3.523 102.498 1.00 34.87 173 LYS B O 1
ATOM 4226 N N . PHE B 1 174 ? 18.222 5.739 102.118 1.00 36.21 174 PHE B N 1
ATOM 4227 C CA . PHE B 1 174 ? 19.664 5.855 102.092 1.00 36.01 174 PHE B CA 1
ATOM 4228 C C . PHE B 1 174 ? 20.404 5.030 103.124 1.00 33.94 174 PHE B C 1
ATOM 4229 O O . PHE B 1 174 ? 21.405 4.414 102.807 1.00 34.66 174 PHE B O 1
ATOM 4237 N N . GLU B 1 175 ? 19.935 5.031 104.362 1.00 38.80 175 GLU B N 1
ATOM 4238 C CA . GLU B 1 175 ? 20.622 4.272 105.410 1.00 42.89 175 GLU B CA 1
ATOM 4239 C C . GLU B 1 175 ? 20.718 2.783 105.058 1.00 43.56 175 GLU B C 1
ATOM 4240 O O . GLU B 1 175 ? 21.766 2.161 105.248 1.00 46.51 175 GLU B O 1
ATOM 4246 N N . GLU B 1 176 ? 19.654 2.238 104.477 1.00 40.64 176 GLU B N 1
ATOM 4247 C CA . GLU B 1 176 ? 19.633 0.838 104.067 1.00 41.25 176 GLU B CA 1
ATOM 4248 C C . GLU B 1 176 ? 20.660 0.601 102.956 1.00 39.23 176 GLU B C 1
ATOM 4249 O O . GLU B 1 176 ? 21.511 -0.289 103.047 1.00 39.04 176 GLU B O 1
ATOM 4255 N N . ILE B 1 177 ? 20.563 1.427 101.919 1.00 38.52 177 ILE B N 1
ATOM 4256 C CA . ILE B 1 177 ? 21.429 1.393 100.741 1.00 33.90 177 ILE B CA 1
ATOM 4257 C C . ILE B 1 177 ? 22.898 1.557 101.118 1.00 34.47 177 ILE B C 1
ATOM 4258 O O . ILE B 1 177 ? 23.785 0.925 100.540 1.00 33.39 177 ILE B O 1
ATOM 4263 N N . ASN B 1 178 ? 23.147 2.425 102.087 1.00 33.08 178 ASN B N 1
ATOM 4264 C CA . ASN B 1 178 ? 24.495 2.696 102.517 1.00 32.90 178 ASN B CA 1
ATOM 4265 C C . ASN B 1 178 ? 25.066 1.546 103.310 1.00 33.84 178 ASN B C 1
ATOM 4266 O O . ASN B 1 178 ? 26.192 1.099 103.085 1.00 38.01 178 ASN B O 1
ATOM 4271 N N . ARG B 1 179 ? 24.278 1.055 104.241 1.00 34.79 179 ARG B N 1
ATOM 4272 C CA . ARG B 1 179 ? 24.722 -0.033 105.079 1.00 34.96 179 ARG B CA 1
ATOM 4273 C C . ARG B 1 179 ? 25.131 -1.211 104.209 1.00 31.95 179 ARG B C 1
ATOM 4274 O O . ARG B 1 179 ? 26.263 -1.675 104.282 1.00 31.58 179 ARG B O 1
ATOM 4282 N N . VAL B 1 180 ? 24.243 -1.627 103.319 1.00 32.62 180 VAL B N 1
ATOM 4283 C CA . VAL B 1 180 ? 24.541 -2.768 102.449 1.00 34.50 180 VAL B CA 1
ATOM 4284 C C . VAL B 1 180 ? 25.680 -2.540 101.440 1.00 36.53 180 VAL B C 1
ATOM 4285 O O . VAL B 1 180 ? 26.403 -3.482 101.079 1.00 33.96 180 VAL B O 1
ATOM 4289 N N . LEU B 1 181 ? 25.846 -1.295 101.003 1.00 34.68 181 LEU B N 1
ATOM 4290 C CA . LEU B 1 181 ? 26.853 -0.971 100.006 1.00 32.74 181 LEU B CA 1
ATOM 4291 C C . LEU B 1 181 ? 28.119 -0.259 100.449 1.00 31.53 181 LEU B C 1
ATOM 4292 O O . LEU B 1 181 ? 29.218 -0.734 100.193 1.00 29.96 181 LEU B O 1
ATOM 4297 N N . PHE B 1 182 ? 27.944 0.890 101.095 1.00 30.76 182 PHE B N 1
ATOM 4298 C CA . PHE B 1 182 ? 29.039 1.772 101.479 1.00 30.72 182 PHE B CA 1
ATOM 4299 C C . PHE B 1 182 ? 29.621 1.825 102.897 1.00 36.12 182 PHE B C 1
ATOM 4300 O O . PHE B 1 182 ? 30.629 2.516 103.112 1.00 37.14 182 PHE B O 1
ATOM 4308 N N . GLU B 1 183 ? 28.970 1.175 103.862 1.00 42.35 183 GLU B N 1
ATOM 4309 C CA . GLU B 1 183 ? 29.415 1.179 105.272 1.00 45.77 183 GLU B CA 1
ATOM 4310 C C . GLU B 1 183 ? 30.934 1.039 105.438 1.00 47.44 183 GLU B C 1
ATOM 4311 O O . GLU B 1 183 ? 31.508 -0.010 105.145 1.00 45.03 183 GLU B O 1
ATOM 4317 N N . GLU B 1 184 ? 31.579 2.092 105.939 1.00 49.22 184 GLU B N 1
ATOM 4318 C CA . GLU B 1 184 ? 33.025 2.067 106.151 1.00 51.13 184 GLU B CA 1
ATOM 4319 C C . GLU B 1 184 ? 33.509 0.789 106.820 1.00 50.97 184 GLU B C 1
ATOM 4320 O O . GLU B 1 184 ? 34.637 0.371 106.621 1.00 52.95 184 GLU B O 1
ATOM 4326 N N . GLU B 1 185 ? 32.668 0.180 107.637 1.00 55.43 185 GLU B N 1
ATOM 4327 C CA . GLU B 1 185 ? 33.038 -1.072 108.272 1.00 61.80 185 GLU B CA 1
ATOM 4328 C C . GLU B 1 185 ? 32.763 -2.143 107.230 1.00 61.40 185 GLU B C 1
ATOM 4329 O O . GLU B 1 185 ? 31.828 -2.017 106.444 1.00 64.36 185 GLU B O 1
ATOM 4335 N N . GLY B 1 186 ? 33.566 -3.197 107.209 1.00 60.26 186 GLY B N 1
ATOM 4336 C CA . GLY B 1 186 ? 33.320 -4.257 106.243 1.00 59.62 186 GLY B CA 1
ATOM 4337 C C . GLY B 1 186 ? 33.960 -4.039 104.883 1.00 57.42 186 GLY B C 1
ATOM 4338 O O . GLY B 1 186 ? 34.066 -4.976 104.083 1.00 62.02 186 GLY B O 1
ATOM 4339 N N . GLN B 1 187 ? 34.354 -2.807 104.591 1.00 49.97 187 GLN B N 1
ATOM 4340 C CA . GLN B 1 187 ? 35.007 -2.528 103.324 1.00 46.70 187 GLN B CA 1
ATOM 4341 C C . GLN B 1 187 ? 36.400 -3.178 103.260 1.00 46.84 187 GLN B C 1
ATOM 4342 O O . GLN B 1 187 ? 37.116 -3.272 104.275 1.00 43.95 187 GLN B O 1
ATOM 4348 N N . GLN B 1 188 ? 36.803 -3.573 102.056 1.00 42.78 188 GLN B N 1
ATOM 4349 C CA . GLN B 1 188 ? 38.136 -4.117 101.861 1.00 40.45 188 GLN B CA 1
ATOM 4350 C C . GLN B 1 188 ? 39.081 -2.905 101.853 1.00 41.78 188 GLN B C 1
ATOM 4351 O O . GLN B 1 188 ? 38.640 -1.749 101.724 1.00 36.24 188 GLN B O 1
ATOM 4357 N N . GLU B 1 189 ? 40.376 -3.158 101.999 1.00 42.81 189 GLU B N 1
ATOM 4358 C CA . GLU B 1 189 ? 41.345 -2.073 102.012 1.00 44.11 189 GLU B CA 1
ATOM 4359 C C . GLU B 1 189 ? 41.483 -1.426 100.638 1.00 40.87 189 GLU B C 1
ATOM 4360 O O . GLU B 1 189 ? 41.151 -0.255 100.462 1.00 40.06 189 GLU B O 1
ATOM 4366 N N . GLY B 1 190 ? 41.907 -2.216 99.658 1.00 38.87 190 GLY B N 1
ATOM 4367 C CA . GLY B 1 190 ? 42.107 -1.693 98.323 1.00 31.56 190 GLY B CA 1
ATOM 4368 C C . GLY B 1 190 ? 41.443 -2.503 97.246 1.00 25.67 190 GLY B C 1
ATOM 4369 O O . GLY B 1 190 ? 40.636 -3.371 97.545 1.00 26.35 190 GLY B O 1
ATOM 4370 N N . VAL B 1 191 ? 41.818 -2.222 95.999 1.00 25.44 191 VAL B N 1
ATOM 4371 C CA . VAL B 1 191 ? 41.250 -2.877 94.824 1.00 22.33 191 VAL B CA 1
ATOM 4372 C C . VAL B 1 191 ? 41.881 -4.213 94.462 1.00 22.54 191 VAL B C 1
ATOM 4373 O O . VAL B 1 191 ? 41.346 -4.954 93.644 1.00 22.11 191 VAL B O 1
ATOM 4377 N N . ILE B 1 192 ? 43.052 -4.493 95.012 1.00 22.63 192 ILE B N 1
ATOM 4378 C CA . ILE B 1 192 ? 43.678 -5.789 94.786 1.00 28.09 192 ILE B CA 1
ATOM 4379 C C . ILE B 1 192 ? 43.474 -6.477 96.136 1.00 32.39 192 ILE B C 1
ATOM 4380 O O . ILE B 1 192 ? 44.003 -6.058 97.170 1.00 35.54 192 ILE B O 1
ATOM 4385 N N . VAL B 1 193 ? 42.605 -7.470 96.122 1.00 35.04 193 VAL B N 1
ATOM 4386 C CA . VAL B 1 193 ? 42.226 -8.202 97.302 1.00 34.66 193 VAL B CA 1
ATOM 4387 C C . VAL B 1 193 ? 42.762 -9.624 97.280 1.00 39.78 193 VAL B C 1
ATOM 4388 O O . VAL B 1 193 ? 42.931 -10.239 96.235 1.00 38.96 193 VAL B O 1
ATOM 4392 N N . ASN B 1 194 ? 43.040 -10.128 98.468 1.00 44.77 194 ASN B N 1
ATOM 4393 C CA . ASN B 1 194 ? 43.584 -11.457 98.681 1.00 48.54 194 ASN B CA 1
ATOM 4394 C C . ASN B 1 194 ? 42.452 -12.485 98.715 1.00 48.35 194 ASN B C 1
ATOM 4395 O O . ASN B 1 194 ? 41.703 -12.526 99.677 1.00 53.04 194 ASN B O 1
ATOM 4400 N N . ILE B 1 195 ? 42.290 -13.304 97.681 1.00 47.97 195 ILE B N 1
ATOM 4401 C CA . ILE B 1 195 ? 41.201 -14.277 97.741 1.00 47.87 195 ILE B CA 1
ATOM 4402 C C . ILE B 1 195 ? 41.598 -15.664 98.247 1.00 52.23 195 ILE B C 1
ATOM 4403 O O . ILE B 1 195 ? 42.781 -16.035 98.256 1.00 48.83 195 ILE B O 1
ATOM 4408 N N . ASP B 1 196 ? 40.593 -16.427 98.670 1.00 56.13 196 ASP B N 1
ATOM 4409 C CA . ASP B 1 196 ? 40.810 -17.749 99.244 1.00 58.76 196 ASP B CA 1
ATOM 4410 C C . ASP B 1 196 ? 40.703 -18.969 98.333 1.00 58.44 196 ASP B C 1
ATOM 4411 O O . ASP B 1 196 ? 39.685 -19.232 97.686 1.00 51.45 196 ASP B O 1
ATOM 4416 N N . SER B 1 197 ? 41.759 -19.764 98.434 1.00 61.80 197 SER B N 1
ATOM 4417 C CA . SER B 1 197 ? 41.988 -21.004 97.715 1.00 64.50 197 SER B CA 1
ATOM 4418 C C . SER B 1 197 ? 40.775 -21.842 97.353 1.00 66.21 197 SER B C 1
ATOM 4419 O O . SER B 1 197 ? 40.733 -22.445 96.281 1.00 67.66 197 SER B O 1
ATOM 4422 N N . GLU B 1 198 ? 39.823 -21.930 98.271 1.00 68.04 198 GLU B N 1
ATOM 4423 C CA . GLU B 1 198 ? 38.624 -22.721 98.044 1.00 71.47 198 GLU B CA 1
ATOM 4424 C C . GLU B 1 198 ? 37.767 -22.190 96.903 1.00 72.35 198 GLU B C 1
ATOM 4425 O O . GLU B 1 198 ? 37.546 -22.889 95.918 1.00 74.12 198 GLU B O 1
ATOM 4431 N N . GLN B 1 199 ? 37.366 -20.927 97.012 1.00 72.14 199 GLN B N 1
ATOM 4432 C CA . GLN B 1 199 ? 36.504 -20.249 96.033 1.00 73.21 199 GLN B CA 1
ATOM 4433 C C . GLN B 1 199 ? 36.894 -20.374 94.545 1.00 73.72 199 GLN B C 1
ATOM 4434 O O . GLN B 1 199 ? 36.049 -20.653 93.679 1.00 71.61 199 GLN B O 1
ATOM 4440 N N . ILE B 1 200 ? 38.178 -20.190 94.259 1.00 73.33 200 ILE B N 1
ATOM 4441 C CA . ILE B 1 200 ? 38.667 -20.213 92.887 1.00 72.72 200 ILE B CA 1
ATOM 4442 C C . ILE B 1 200 ? 38.898 -21.540 92.168 1.00 73.42 200 ILE B C 1
ATOM 4443 O O . ILE B 1 200 ? 39.184 -21.530 90.969 1.00 75.04 200 ILE B O 1
ATOM 4448 N N . LYS B 1 201 ? 38.787 -22.672 92.854 1.00 72.51 201 LYS B N 1
ATOM 4449 C CA . LYS B 1 201 ? 38.974 -23.950 92.161 1.00 72.28 201 LYS B CA 1
ATOM 4450 C C . LYS B 1 201 ? 37.796 -24.156 91.217 1.00 70.95 201 LYS B C 1
ATOM 4451 O O . LYS B 1 201 ? 37.935 -24.697 90.119 1.00 69.93 201 LYS B O 1
ATOM 4457 N N . GLU B 1 202 ? 36.643 -23.669 91.651 1.00 70.25 202 GLU B N 1
ATOM 4458 C CA . GLU B 1 202 ? 35.401 -23.777 90.900 1.00 70.33 202 GLU B CA 1
ATOM 4459 C C . GLU B 1 202 ? 35.489 -22.952 89.614 1.00 65.60 202 GLU B C 1
ATOM 4460 O O . GLU B 1 202 ? 35.144 -23.429 88.527 1.00 65.28 202 GLU B O 1
ATOM 4466 N N . LEU B 1 203 ? 35.975 -21.722 89.761 1.00 60.32 203 LEU B N 1
ATOM 4467 C CA . LEU B 1 203 ? 36.140 -20.784 88.658 1.00 54.13 203 LEU B CA 1
ATOM 4468 C C . LEU B 1 203 ? 37.172 -21.283 87.631 1.00 55.67 203 LEU B C 1
ATOM 4469 O O . LEU B 1 203 ? 36.875 -21.403 86.432 1.00 52.27 203 LEU B O 1
ATOM 4474 N N . SER B 1 204 ? 38.381 -21.561 88.112 1.00 55.44 204 SER B N 1
ATOM 4475 C CA . SER B 1 204 ? 39.477 -22.034 87.274 1.00 56.99 204 SER B CA 1
ATOM 4476 C C . SER B 1 204 ? 39.037 -23.151 86.350 1.00 57.02 204 SER B C 1
ATOM 4477 O O . SER B 1 204 ? 39.313 -23.123 85.156 1.00 56.61 204 SER B O 1
ATOM 4480 N N . LYS B 1 205 ? 38.325 -24.116 86.922 1.00 58.03 205 LYS B N 1
ATOM 4481 C CA . LYS B 1 205 ? 37.801 -25.278 86.212 1.00 55.96 205 LYS B CA 1
ATOM 4482 C C . LYS B 1 205 ? 36.931 -24.881 85.016 1.00 52.93 205 LYS B C 1
ATOM 4483 O O . LYS B 1 205 ? 37.225 -25.242 83.875 1.00 49.65 205 LYS B O 1
ATOM 4489 N N . HIS B 1 206 ? 35.879 -24.112 85.276 1.00 51.34 206 HIS B N 1
ATOM 4490 C CA . HIS B 1 206 ? 34.979 -23.680 84.213 1.00 51.24 206 HIS B CA 1
ATOM 4491 C C . HIS B 1 206 ? 35.695 -22.802 83.194 1.00 49.56 206 HIS B C 1
ATOM 4492 O O . HIS B 1 206 ? 35.444 -22.899 81.990 1.00 44.03 206 HIS B O 1
ATOM 4499 N N . ALA B 1 207 ? 36.558 -21.922 83.689 1.00 50.85 207 ALA B N 1
ATOM 4500 C CA . ALA B 1 207 ? 37.304 -21.019 82.829 1.00 49.44 207 ALA B CA 1
ATOM 4501 C C . ALA B 1 207 ? 38.187 -21.825 81.899 1.00 48.41 207 ALA B C 1
ATOM 4502 O O . ALA B 1 207 ? 38.217 -21.556 80.704 1.00 50.27 207 ALA B O 1
ATOM 4504 N N . LYS B 1 208 ? 38.869 -22.835 82.441 1.00 49.49 208 LYS B N 1
ATOM 4505 C CA . LYS B 1 208 ? 39.750 -23.699 81.654 1.00 47.97 208 LYS B CA 1
ATOM 4506 C C . LYS B 1 208 ? 39.004 -24.488 80.590 1.00 45.52 208 LYS B C 1
ATOM 4507 O O . LYS B 1 208 ? 39.539 -24.715 79.521 1.00 45.40 208 LYS B O 1
ATOM 4513 N N . SER B 1 209 ? 37.772 -24.896 80.851 1.00 45.06 209 SER B N 1
ATOM 4514 C CA . SER B 1 209 ? 37.029 -25.611 79.827 1.00 50.46 209 SER B CA 1
ATOM 4515 C C . SER B 1 209 ? 37.019 -24.727 78.589 1.00 53.99 209 SER B C 1
ATOM 4516 O O . SER B 1 209 ? 37.104 -25.219 77.468 1.00 57.43 209 SER B O 1
ATOM 4519 N N . SER B 1 210 ? 36.933 -23.416 78.805 1.00 56.79 210 SER B N 1
ATOM 4520 C CA . SER B 1 210 ? 36.922 -22.443 77.717 1.00 58.00 210 SER B CA 1
ATOM 4521 C C . SER B 1 210 ? 38.319 -21.938 77.345 1.00 57.38 210 SER B C 1
ATOM 4522 O O . SER B 1 210 ? 38.503 -21.359 76.283 1.00 59.45 210 SER B O 1
ATOM 4525 N N . ASN B 1 220 ? 54.007 -17.593 64.071 1.00 62.28 220 ASN B N 1
ATOM 4526 C CA . ASN B 1 220 ? 54.869 -18.610 64.676 1.00 63.96 220 ASN B CA 1
ATOM 4527 C C . ASN B 1 220 ? 56.254 -18.084 65.058 1.00 59.18 220 ASN B C 1
ATOM 4528 O O . ASN B 1 220 ? 56.523 -16.883 64.968 1.00 58.49 220 ASN B O 1
ATOM 4533 N N . THR B 1 221 ? 57.139 -19.003 65.431 1.00 54.42 221 THR B N 1
ATOM 4534 C CA . THR B 1 221 ? 58.484 -18.666 65.877 1.00 51.23 221 THR B CA 1
ATOM 4535 C C . THR B 1 221 ? 59.611 -18.763 64.845 1.00 50.01 221 THR B C 1
ATOM 4536 O O . THR B 1 221 ? 59.587 -19.628 63.964 1.00 48.12 221 THR B O 1
ATOM 4540 N N . ILE B 1 222 ? 60.577 -17.846 64.959 1.00 48.11 222 ILE B N 1
ATOM 4541 C CA . ILE B 1 222 ? 61.779 -17.803 64.119 1.00 45.11 222 ILE B CA 1
ATOM 4542 C C . ILE B 1 222 ? 62.875 -17.546 65.139 1.00 43.54 222 ILE B C 1
ATOM 4543 O O . ILE B 1 222 ? 62.892 -16.502 65.779 1.00 43.24 222 ILE B O 1
ATOM 4548 N N . GLY B 1 223 ? 63.746 -18.526 65.336 1.00 48.26 223 GLY B N 1
ATOM 4549 C CA . GLY B 1 223 ? 64.828 -18.392 66.300 1.00 47.24 223 GLY B CA 1
ATOM 4550 C C . GLY B 1 223 ? 65.866 -19.486 66.144 1.00 44.84 223 GLY B C 1
ATOM 4551 O O . GLY B 1 223 ? 65.721 -20.379 65.309 1.00 44.98 223 GLY B O 1
ATOM 4552 N N . ASN B 1 224 ? 66.915 -19.426 66.949 1.00 41.69 224 ASN B N 1
ATOM 4553 C CA . ASN B 1 224 ? 67.986 -20.408 66.878 1.00 40.58 224 ASN B CA 1
ATOM 4554 C C . ASN B 1 224 ? 68.714 -20.483 68.216 1.00 40.36 224 ASN B C 1
ATOM 4555 O O . ASN B 1 224 ? 68.182 -20.074 69.235 1.00 39.56 224 ASN B O 1
ATOM 4560 N N . GLU B 1 225 ? 69.947 -20.974 68.193 1.00 42.99 225 GLU B N 1
ATOM 4561 C CA . GLU B 1 225 ? 70.761 -21.119 69.395 1.00 44.62 225 GLU B CA 1
ATOM 4562 C C . GLU B 1 225 ? 70.789 -19.851 70.244 1.00 41.11 225 GLU B C 1
ATOM 4563 O O . GLU B 1 225 ? 70.748 -19.917 71.472 1.00 39.36 225 GLU B O 1
ATOM 4569 N N . PHE B 1 226 ? 70.779 -18.706 69.574 1.00 39.22 226 PHE B N 1
ATOM 4570 C CA . PHE B 1 226 ? 70.911 -17.405 70.227 1.00 38.64 226 PHE B CA 1
ATOM 4571 C C . PHE B 1 226 ? 69.690 -16.573 70.572 1.00 37.23 226 PHE B C 1
ATOM 4572 O O . PHE B 1 226 ? 69.772 -15.708 71.448 1.00 35.07 226 PHE B O 1
ATOM 4580 N N . GLY B 1 227 ? 68.573 -16.813 69.892 1.00 36.35 227 GLY B N 1
ATOM 4581 C CA . GLY B 1 227 ? 67.379 -16.035 70.153 1.00 34.17 227 GLY B CA 1
ATOM 4582 C C . GLY B 1 227 ? 66.146 -16.642 69.532 1.00 33.74 227 GLY B C 1
ATOM 4583 O O . GLY B 1 227 ? 66.236 -17.676 68.884 1.00 34.88 227 GLY B O 1
ATOM 4584 N N . ASN B 1 228 ? 64.993 -16.020 69.766 1.00 37.63 228 ASN B N 1
ATOM 4585 C CA . ASN B 1 228 ? 63.716 -16.480 69.222 1.00 38.14 228 ASN B CA 1
ATOM 4586 C C . ASN B 1 228 ? 62.751 -15.330 69.104 1.00 35.82 228 ASN B C 1
ATOM 4587 O O . ASN B 1 228 ? 62.759 -14.410 69.926 1.00 34.41 228 ASN B O 1
ATOM 4592 N N . LEU B 1 229 ? 61.917 -15.391 68.076 1.00 33.43 229 LEU B N 1
ATOM 4593 C CA . LEU B 1 229 ? 60.969 -14.337 67.811 1.00 33.67 229 LEU B CA 1
ATOM 4594 C C . LEU B 1 229 ? 59.600 -14.892 67.432 1.00 35.04 229 LEU B C 1
ATOM 4595 O O . LEU B 1 229 ? 59.476 -15.659 66.472 1.00 37.04 229 LEU B O 1
ATOM 4600 N N . THR B 1 230 ? 58.582 -14.543 68.219 1.00 35.07 230 THR B N 1
ATOM 4601 C CA . THR B 1 230 ? 57.213 -14.988 67.948 1.00 34.53 230 THR B CA 1
ATOM 4602 C C . THR B 1 230 ? 56.272 -13.803 67.815 1.00 31.51 230 THR B C 1
ATOM 4603 O O . THR B 1 230 ? 56.117 -13.008 68.744 1.00 31.05 230 THR B O 1
ATOM 4607 N N . GLU B 1 231 ? 55.604 -13.728 66.669 1.00 29.88 231 GLU B N 1
ATOM 4608 C CA . GLU B 1 231 ? 54.700 -12.624 66.380 1.00 28.57 231 GLU B CA 1
ATOM 4609 C C . GLU B 1 231 ? 53.334 -13.099 65.972 1.00 26.81 231 GLU B C 1
ATOM 4610 O O . GLU B 1 231 ? 53.207 -14.113 65.323 1.00 30.75 231 GLU B O 1
ATOM 4616 N N . ARG B 1 232 ? 52.315 -12.341 66.332 1.00 32.94 232 ARG B N 1
ATOM 4617 C CA . ARG B 1 232 ? 50.944 -12.681 65.994 1.00 40.72 232 ARG B CA 1
ATOM 4618 C C . ARG B 1 232 ? 50.235 -11.375 65.668 1.00 41.81 232 ARG B C 1
ATOM 4619 O O . ARG B 1 232 ? 50.460 -10.367 66.335 1.00 42.03 232 ARG B O 1
ATOM 4627 N N . THR B 1 233 ? 49.441 -11.379 64.600 1.00 44.41 233 THR B N 1
ATOM 4628 C CA . THR B 1 233 ? 48.746 -10.181 64.157 1.00 48.57 233 THR B CA 1
ATOM 4629 C C . THR B 1 233 ? 47.244 -10.293 64.281 1.00 51.71 233 THR B C 1
ATOM 4630 O O . THR B 1 233 ? 46.644 -11.262 63.816 1.00 54.09 233 THR B O 1
ATOM 4634 N N . ASP B 1 234 ? 46.642 -9.285 64.905 1.00 55.88 234 ASP B N 1
ATOM 4635 C CA . ASP B 1 234 ? 45.199 -9.224 65.073 1.00 58.92 234 ASP B CA 1
ATOM 4636 C C . ASP B 1 234 ? 44.648 -8.300 63.996 1.00 58.79 234 ASP B C 1
ATOM 4637 O O . ASP B 1 234 ? 44.668 -7.076 64.134 1.00 58.61 234 ASP B O 1
ATOM 4642 N N . ASN B 1 235 ? 44.160 -8.910 62.923 1.00 59.69 235 ASN B N 1
ATOM 4643 C CA . ASN B 1 235 ? 43.599 -8.192 61.788 1.00 58.31 235 ASN B CA 1
ATOM 4644 C C . ASN B 1 235 ? 42.518 -7.189 62.187 1.00 60.07 235 ASN B C 1
ATOM 4645 O O . ASN B 1 235 ? 42.358 -6.149 61.535 1.00 60.17 235 ASN B O 1
ATOM 4650 N N . SER B 1 236 ? 41.786 -7.493 63.259 1.00 57.88 236 SER B N 1
ATOM 4651 C CA . SER B 1 236 ? 40.729 -6.607 63.714 1.00 55.89 236 SER B CA 1
ATOM 4652 C C . SER B 1 236 ? 41.337 -5.305 64.223 1.00 55.02 236 SER B C 1
ATOM 4653 O O . SER B 1 236 ? 41.048 -4.231 63.683 1.00 55.43 236 SER B O 1
ATOM 4656 N N . LEU B 1 237 ? 42.207 -5.400 65.231 1.00 50.09 237 LEU B N 1
ATOM 4657 C CA . LEU B 1 237 ? 42.830 -4.209 65.782 1.00 46.06 237 LEU B CA 1
ATOM 4658 C C . LEU B 1 237 ? 43.890 -3.585 64.896 1.00 44.37 237 LEU B C 1
ATOM 4659 O O . LEU B 1 237 ? 44.202 -2.412 65.064 1.00 43.52 237 LEU B O 1
ATOM 4664 N N . ASN B 1 238 ? 44.428 -4.350 63.946 1.00 44.83 238 ASN B N 1
ATOM 4665 C CA . ASN B 1 238 ? 45.485 -3.859 63.040 1.00 42.30 238 ASN B CA 1
ATOM 4666 C C . ASN B 1 238 ? 46.746 -3.699 63.900 1.00 39.19 238 ASN B C 1
ATOM 4667 O O . ASN B 1 238 ? 47.5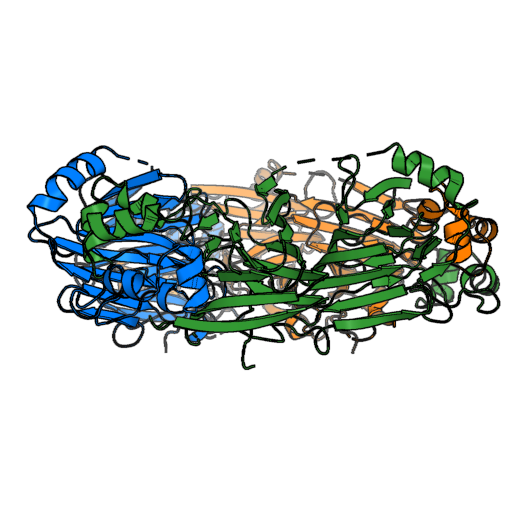91 -2.818 63.670 1.00 36.34 238 ASN B O 1
ATOM 4672 N N . VAL B 1 239 ? 46.841 -4.574 64.905 1.00 37.14 239 VAL B N 1
ATOM 4673 C CA . VAL B 1 239 ? 47.954 -4.604 65.854 1.00 34.42 239 VAL B CA 1
ATOM 4674 C C . VAL B 1 239 ? 48.695 -5.946 65.764 1.00 34.53 239 VAL B C 1
ATOM 4675 O O . VAL B 1 239 ? 48.135 -6.939 65.311 1.00 31.31 239 VAL B O 1
ATOM 4679 N N . LEU B 1 240 ? 49.967 -5.944 66.152 1.00 34.11 240 LEU B N 1
ATOM 4680 C CA . LEU B 1 240 ? 50.822 -7.130 66.124 1.00 35.24 240 LEU B CA 1
ATOM 4681 C C . LEU B 1 240 ? 51.435 -7.330 67.522 1.00 34.53 240 LEU B C 1
ATOM 4682 O O . LEU B 1 240 ? 51.735 -6.348 68.203 1.00 35.86 240 LEU B O 1
ATOM 4687 N N . ILE B 1 241 ? 51.602 -8.576 67.961 1.00 29.65 241 ILE B N 1
ATOM 4688 C CA . ILE B 1 241 ? 52.179 -8.858 69.286 1.00 30.90 241 ILE B CA 1
ATOM 4689 C C . ILE B 1 241 ? 53.398 -9.792 69.148 1.00 30.51 241 ILE B C 1
ATOM 4690 O O . ILE B 1 241 ? 53.285 -10.909 68.639 1.00 32.87 241 ILE B O 1
ATOM 4695 N N . SER B 1 242 ? 54.553 -9.338 69.621 1.00 29.77 242 SER B N 1
ATOM 4696 C CA . SER B 1 242 ? 55.784 -10.111 69.528 1.00 28.95 242 SER B CA 1
ATOM 4697 C C . SER B 1 242 ? 56.208 -10.658 70.875 1.00 32.64 242 SER B C 1
ATOM 4698 O O . SER B 1 242 ? 55.708 -10.235 71.912 1.00 36.72 242 SER B O 1
ATOM 4701 N N . SER B 1 243 ? 57.185 -11.555 70.842 1.00 35.77 243 SER B N 1
ATOM 4702 C CA . SER B 1 243 ? 57.792 -12.145 72.031 1.00 38.73 243 SER B CA 1
ATOM 4703 C C . SER B 1 243 ? 59.218 -12.372 71.583 1.00 37.86 243 SER B C 1
ATOM 4704 O O . SER B 1 243 ? 59.450 -13.109 70.628 1.00 41.01 243 SER B O 1
ATOM 4707 N N . ILE B 1 244 ? 60.169 -11.695 72.208 1.00 37.65 244 ILE B N 1
ATOM 4708 C CA . ILE B 1 244 ? 61.560 -11.864 71.820 1.00 38.81 244 ILE B CA 1
ATOM 4709 C C . ILE B 1 244 ? 62.427 -12.351 73.000 1.00 41.25 244 ILE B C 1
ATOM 4710 O O . ILE B 1 244 ? 62.491 -11.704 74.060 1.00 38.44 244 ILE B O 1
ATOM 4715 N N . GLU B 1 245 ? 63.063 -13.508 72.816 1.00 39.95 245 GLU B N 1
ATOM 4716 C CA . GLU B 1 245 ? 63.935 -14.096 73.824 1.00 38.26 245 GLU B CA 1
ATOM 4717 C C . GLU B 1 245 ? 65.350 -14.151 73.274 1.00 36.13 245 GLU B C 1
ATOM 4718 O O . GLU B 1 245 ? 65.563 -14.716 72.214 1.00 38.89 245 GLU B O 1
ATOM 4724 N N . MET B 1 246 ? 66.325 -13.606 73.989 1.00 34.21 246 MET B N 1
ATOM 4725 C CA . MET B 1 246 ? 67.704 -13.651 73.521 1.00 33.29 246 MET B CA 1
ATOM 4726 C C . MET B 1 246 ? 68.606 -14.021 74.681 1.00 38.37 246 MET B C 1
ATOM 4727 O O . MET B 1 246 ? 68.360 -13.586 75.804 1.00 43.79 246 MET B O 1
ATOM 4732 N N . GLU B 1 247 ? 69.640 -14.826 74.431 1.00 42.33 247 GLU B N 1
ATOM 4733 C CA . GLU B 1 247 ? 70.575 -15.226 75.493 1.00 42.57 247 GLU B CA 1
ATOM 4734 C C . GLU B 1 247 ? 71.838 -14.373 75.421 1.00 42.27 247 GLU B C 1
ATOM 4735 O O . GLU B 1 247 ? 72.219 -13.955 74.330 1.00 40.55 247 GLU B O 1
ATOM 4741 N N . GLU B 1 248 ? 72.483 -14.144 76.570 1.00 40.38 248 GLU B N 1
ATOM 4742 C CA . GLU B 1 248 ? 73.704 -13.323 76.678 1.00 42.27 248 GLU B CA 1
ATOM 4743 C C . GLU B 1 248 ? 74.674 -13.340 75.481 1.00 40.86 248 GLU B C 1
ATOM 4744 O O . GLU B 1 248 ? 75.101 -14.400 75.003 1.00 42.14 248 GLU B O 1
ATOM 4750 N N . GLY B 1 249 ? 75.029 -12.152 75.005 1.00 37.87 249 GLY B N 1
ATOM 4751 C CA . GLY B 1 249 ? 75.941 -12.055 73.883 1.00 39.36 249 GLY B CA 1
ATOM 4752 C C . GLY B 1 249 ? 75.326 -12.201 72.497 1.00 38.77 249 GLY B C 1
ATOM 4753 O O . GLY B 1 249 ? 76.042 -12.048 71.508 1.00 39.88 249 GLY B O 1
ATOM 4754 N N . ALA B 1 250 ? 74.038 -12.545 72.420 1.00 38.98 250 ALA B N 1
ATOM 4755 C CA . ALA B 1 250 ? 73.334 -12.697 71.144 1.00 38.24 250 ALA B CA 1
ATOM 4756 C C . ALA B 1 250 ? 73.109 -11.333 70.511 1.00 39.36 250 ALA B C 1
ATOM 4757 O O . ALA B 1 250 ? 73.143 -10.297 71.199 1.00 41.36 250 ALA B O 1
ATOM 4759 N N . LEU B 1 251 ? 72.868 -11.342 69.203 1.00 36.44 251 LEU B N 1
ATOM 4760 C CA . LEU B 1 251 ? 72.674 -10.121 68.443 1.00 33.18 251 LEU B CA 1
ATOM 4761 C C . LEU B 1 251 ? 71.588 -10.261 67.397 1.00 33.49 251 LEU B C 1
ATOM 4762 O O . LEU B 1 251 ? 71.580 -11.209 66.620 1.00 30.11 251 LEU B O 1
ATOM 4767 N N . PHE B 1 252 ? 70.667 -9.303 67.414 1.00 34.08 252 PHE B N 1
ATOM 4768 C CA . PHE B 1 252 ? 69.564 -9.215 66.474 1.00 30.90 252 PHE B CA 1
ATOM 4769 C C . PHE B 1 252 ? 70.132 -8.251 65.448 1.00 26.05 252 PHE B C 1
ATOM 4770 O O . PHE B 1 252 ? 70.184 -7.038 65.674 1.00 25.76 252 PHE B O 1
ATOM 4778 N N . VAL B 1 253 ? 70.609 -8.819 64.350 1.00 26.74 253 VAL B N 1
ATOM 4779 C CA . VAL B 1 253 ? 71.236 -8.068 63.267 1.00 24.97 253 VAL B CA 1
ATOM 4780 C C . VAL B 1 253 ? 70.368 -6.917 62.778 1.00 20.96 253 VAL B C 1
ATOM 4781 O O . VAL B 1 253 ? 69.134 -6.948 62.938 1.00 16.77 253 VAL B O 1
ATOM 4785 N N . PRO B 1 254 ? 71.002 -5.882 62.182 1.00 21.07 254 PRO B N 1
ATOM 4786 C CA . PRO B 1 254 ? 70.294 -4.712 61.649 1.00 20.66 254 PRO B CA 1
ATOM 4787 C C . PRO B 1 254 ? 69.122 -5.162 60.776 1.00 20.03 254 PRO B C 1
ATOM 4788 O O . PRO B 1 254 ? 69.198 -6.177 60.063 1.00 25.20 254 PRO B O 1
ATOM 4792 N N . HIS B 1 255 ? 68.028 -4.420 60.869 1.00 17.92 255 HIS B N 1
ATOM 4793 C CA . HIS B 1 255 ? 66.809 -4.716 60.143 1.00 15.93 255 HIS B CA 1
ATOM 4794 C C . HIS B 1 255 ? 65.840 -3.565 60.361 1.00 13.88 255 HIS B C 1
ATOM 4795 O O . HIS B 1 255 ? 66.158 -2.642 61.085 1.00 14.61 255 HIS B O 1
ATOM 4802 N N . TYR B 1 256 ? 64.691 -3.596 59.691 1.00 20.66 256 TYR B N 1
ATOM 4803 C CA . TYR B 1 256 ? 63.646 -2.584 59.870 1.00 18.73 256 TYR B CA 1
ATOM 4804 C C . TYR B 1 256 ? 62.304 -3.208 59.489 1.00 21.46 256 TYR B C 1
ATOM 4805 O O . TYR B 1 256 ? 62.253 -4.196 58.749 1.00 20.26 256 TYR B O 1
ATOM 4814 N N . TYR B 1 257 ? 61.248 -2.713 60.123 1.00 22.78 257 TYR B N 1
ATOM 4815 C CA . TYR B 1 257 ? 59.884 -3.133 59.862 1.00 20.70 257 TYR B CA 1
ATOM 4816 C C . TYR B 1 257 ? 59.358 -2.027 58.981 1.00 20.62 257 TYR B C 1
ATOM 4817 O O . TYR B 1 257 ? 59.393 -0.856 59.346 1.00 14.58 257 TYR B O 1
ATOM 4826 N N . SER B 1 258 ? 58.890 -2.420 57.801 1.00 22.17 258 SER B N 1
ATOM 4827 C CA . SER B 1 258 ? 58.362 -1.536 56.777 1.00 23.17 258 SER B CA 1
ATOM 4828 C C . SER B 1 258 ? 57.193 -0.590 57.100 1.00 27.69 258 SER B C 1
ATOM 4829 O O . SER B 1 258 ? 57.244 0.587 56.717 1.00 30.46 258 SER B O 1
ATOM 4832 N N . LYS B 1 259 ? 56.106 -1.109 57.684 1.00 27.04 259 LYS B N 1
ATOM 4833 C CA . LYS B 1 259 ? 54.949 -0.262 58.016 1.00 29.59 259 LYS B CA 1
ATOM 4834 C C . LYS B 1 259 ? 54.631 -0.115 59.508 1.00 26.11 259 LYS B C 1
ATOM 4835 O O . LYS B 1 259 ? 53.996 0.869 59.916 1.00 26.70 259 LYS B O 1
ATOM 4841 N N . ALA B 1 260 ? 55.021 -1.087 60.316 1.00 18.67 260 ALA B N 1
ATOM 4842 C CA . ALA B 1 260 ? 54.684 -1.027 61.739 1.00 19.14 260 ALA B CA 1
ATOM 4843 C C . ALA B 1 260 ? 55.514 -0.084 62.640 1.00 22.27 260 ALA B C 1
ATOM 4844 O O . ALA B 1 260 ? 56.732 0.065 62.442 1.00 26.24 260 ALA B O 1
ATOM 4846 N N . ILE B 1 261 ? 54.847 0.619 63.567 1.00 23.44 261 ILE B N 1
ATOM 4847 C CA . ILE B 1 261 ? 55.552 1.452 64.557 1.00 23.30 261 ILE B CA 1
ATOM 4848 C C . ILE B 1 261 ? 55.695 0.444 65.721 1.00 22.58 261 ILE B C 1
ATOM 4849 O O . ILE B 1 261 ? 54.693 -0.138 66.154 1.00 23.66 261 ILE B O 1
ATOM 4854 N N . VAL B 1 262 ? 56.902 0.229 66.236 1.00 20.46 262 VAL B N 1
ATOM 4855 C CA . VAL B 1 262 ? 57.068 -0.778 67.283 1.00 23.33 262 VAL B CA 1
ATOM 4856 C C . VAL B 1 262 ? 57.413 -0.279 68.671 1.00 20.18 262 VAL B C 1
ATOM 4857 O O . VAL B 1 262 ? 58.421 0.389 68.849 1.00 26.93 262 VAL B O 1
ATOM 4861 N N . ILE B 1 263 ? 56.577 -0.639 69.644 1.00 21.34 263 ILE B N 1
ATOM 4862 C CA . ILE B 1 263 ? 56.767 -0.284 71.065 1.00 16.88 263 ILE B CA 1
ATOM 4863 C C . ILE B 1 263 ? 57.394 -1.518 71.742 1.00 19.35 263 ILE B C 1
ATOM 4864 O O . ILE B 1 263 ? 56.751 -2.576 71.793 1.00 20.34 263 ILE B O 1
ATOM 4869 N N . LEU B 1 264 ? 58.631 -1.412 72.227 1.00 26.55 264 LEU B N 1
ATOM 4870 C CA . LEU B 1 264 ? 59.307 -2.528 72.920 1.00 27.15 264 LEU B CA 1
ATOM 4871 C C . LEU B 1 264 ? 59.364 -2.327 74.452 1.00 29.81 264 LEU B C 1
ATOM 4872 O O . LEU B 1 264 ? 59.519 -1.204 74.929 1.00 28.74 264 LEU B O 1
ATOM 4877 N N . VAL B 1 265 ? 59.303 -3.423 75.207 1.00 34.08 265 VAL B N 1
ATOM 4878 C CA . VAL B 1 265 ? 59.366 -3.376 76.680 1.00 35.45 265 VAL B CA 1
ATOM 4879 C C . VAL B 1 265 ? 60.203 -4.540 77.233 1.00 33.50 265 VAL B C 1
ATOM 4880 O O . VAL B 1 265 ? 59.978 -5.716 76.904 1.00 33.15 265 VAL B O 1
ATOM 4884 N N . VAL B 1 266 ? 61.186 -4.203 78.051 1.00 31.96 266 VAL B N 1
ATOM 4885 C CA . VAL B 1 266 ? 62.045 -5.208 78.643 1.00 34.68 266 VAL B CA 1
ATOM 4886 C C . VAL B 1 266 ? 61.308 -5.912 79.780 1.00 37.11 266 VAL B C 1
ATOM 4887 O O . VAL B 1 266 ? 60.856 -5.250 80.717 1.00 37.26 266 VAL B O 1
ATOM 4891 N N . ASN B 1 267 ? 61.129 -7.228 79.672 1.00 37.63 267 ASN B N 1
ATOM 4892 C CA . ASN B 1 267 ? 60.461 -7.988 80.735 1.00 38.51 267 ASN B CA 1
ATOM 4893 C C . ASN B 1 267 ? 61.461 -8.398 81.807 1.00 37.71 267 ASN B C 1
ATOM 4894 O O . ASN B 1 267 ? 61.160 -8.359 82.998 1.00 37.24 267 ASN B O 1
ATOM 4899 N N . GLU B 1 268 ? 62.636 -8.827 81.363 1.00 37.03 268 GLU B N 1
ATOM 4900 C CA . GLU B 1 268 ? 63.714 -9.266 82.233 1.00 37.79 268 GLU B CA 1
ATOM 4901 C C . GLU B 1 268 ? 64.991 -9.190 81.408 1.00 37.72 268 GLU B C 1
ATOM 4902 O O . GLU B 1 268 ? 64.967 -9.426 80.206 1.00 37.87 268 GLU B O 1
ATOM 4908 N N . GLY B 1 269 ? 66.110 -8.875 82.045 1.00 38.38 269 GLY B N 1
ATOM 4909 C CA . GLY B 1 269 ? 67.361 -8.794 81.321 1.00 34.42 269 GLY B CA 1
ATOM 4910 C C . GLY B 1 269 ? 67.687 -7.358 81.013 1.00 36.76 269 GLY B C 1
ATOM 4911 O O . GLY B 1 269 ? 67.036 -6.431 81.532 1.00 35.39 269 GLY B O 1
ATOM 4912 N N . GLU B 1 270 ? 68.734 -7.182 80.211 1.00 40.59 270 GLU B N 1
ATOM 4913 C CA . GLU B 1 270 ? 69.211 -5.867 79.763 1.00 45.41 270 GLU B CA 1
ATOM 4914 C C . GLU B 1 270 ? 69.849 -6.043 78.378 1.00 42.40 270 GLU B C 1
ATOM 4915 O O . GLU B 1 270 ? 70.353 -7.130 78.072 1.00 40.79 270 GLU B O 1
ATOM 4921 N N . ALA B 1 271 ? 69.820 -4.998 77.545 1.00 41.57 271 ALA B N 1
ATOM 4922 C CA . ALA B 1 271 ? 70.375 -5.083 76.178 1.00 40.56 271 ALA B CA 1
ATOM 4923 C C . ALA B 1 271 ? 70.804 -3.751 75.543 1.00 37.12 271 ALA B C 1
ATOM 4924 O O . ALA B 1 271 ? 70.316 -2.682 75.934 1.00 36.74 271 ALA B O 1
ATOM 4926 N N . HIS B 1 272 ? 71.734 -3.817 74.589 1.00 29.07 272 HIS B N 1
ATOM 4927 C CA . HIS B 1 272 ? 72.192 -2.623 73.893 1.00 28.88 272 HIS B CA 1
ATOM 4928 C C . HIS B 1 272 ? 71.361 -2.374 72.644 1.00 29.00 272 HIS B C 1
ATOM 4929 O O . HIS B 1 272 ? 71.245 -3.241 71.761 1.00 23.25 272 HIS B O 1
ATOM 4936 N N . VAL B 1 273 ? 70.849 -1.154 72.524 1.00 31.56 273 VAL B N 1
ATOM 4937 C CA . VAL B 1 273 ? 70.026 -0.816 71.372 1.00 28.00 273 VAL B CA 1
ATOM 4938 C C . VAL B 1 273 ? 70.638 0.313 70.554 1.00 28.68 273 VAL B C 1
ATOM 4939 O O . VAL B 1 273 ? 71.166 1.277 71.105 1.00 26.56 273 VAL B O 1
ATOM 4943 N N . GLU B 1 274 ? 70.663 0.115 69.238 1.00 29.34 274 GLU B N 1
ATOM 4944 C CA . GLU B 1 274 ? 71.188 1.099 68.292 1.00 28.53 274 GLU B CA 1
ATOM 4945 C C . GLU B 1 274 ? 70.113 1.353 67.215 1.00 27.33 274 GLU B C 1
ATOM 4946 O O . GLU B 1 274 ? 69.659 0.413 66.555 1.00 24.76 274 GLU B O 1
ATOM 4952 N N . LEU B 1 275 ? 69.691 2.609 67.075 1.00 22.72 275 LEU B N 1
ATOM 4953 C CA . LEU B 1 275 ? 68.674 2.996 66.108 1.00 22.99 275 LEU B CA 1
ATOM 4954 C C . LEU B 1 275 ? 69.218 4.105 65.212 1.00 27.10 275 LEU B C 1
ATOM 4955 O O . LEU B 1 275 ? 69.800 5.071 65.710 1.00 29.10 275 LEU B O 1
ATOM 4960 N N . VAL B 1 276 ? 69.029 3.966 63.903 1.00 25.37 276 VAL B N 1
ATOM 4961 C CA . VAL B 1 276 ? 69.472 4.966 62.946 1.00 24.16 276 VAL B CA 1
ATOM 4962 C C . VAL B 1 276 ? 68.226 5.729 62.500 1.00 24.81 276 VAL B C 1
ATOM 4963 O O . VAL B 1 276 ? 67.321 5.165 61.901 1.00 22.76 276 VAL B O 1
ATOM 4967 N N . GLY B 1 277 ? 68.137 6.995 62.868 1.00 26.91 277 GLY B N 1
ATOM 4968 C CA . GLY B 1 277 ? 66.986 7.774 62.464 1.00 33.33 277 GLY B CA 1
ATOM 4969 C C . GLY B 1 277 ? 67.468 9.009 61.731 1.00 37.88 277 GLY B C 1
ATOM 4970 O O . GLY B 1 277 ? 68.654 9.078 61.395 1.00 39.50 277 GLY B O 1
ATOM 4971 N N . PRO B 1 278 ? 66.578 9.971 61.412 1.00 41.21 278 PRO B N 1
ATOM 4972 C CA . PRO B 1 278 ? 66.984 11.197 60.714 1.00 41.08 278 PRO B CA 1
ATOM 4973 C C . PRO B 1 278 ? 67.652 12.133 61.728 1.00 38.62 278 PRO B C 1
ATOM 4974 O O . PRO B 1 278 ? 67.259 12.170 62.894 1.00 35.14 278 PRO B O 1
ATOM 4978 N N . LYS B 1 279 ? 68.693 12.836 61.296 1.00 40.48 279 LYS B N 1
ATOM 4979 C CA . LYS B 1 279 ? 69.420 13.750 62.159 1.00 42.96 279 LYS B CA 1
ATOM 4980 C C . LYS B 1 279 ? 68.505 14.885 62.597 1.00 46.51 279 LYS B C 1
ATOM 4981 O O . LYS B 1 279 ? 68.449 15.932 61.941 1.00 49.98 279 LYS B O 1
ATOM 4987 N N . GLY B 1 280 ? 67.768 14.663 63.686 1.00 46.47 280 GLY B N 1
ATOM 4988 C CA . GLY B 1 280 ? 66.846 15.667 64.196 1.00 45.26 280 GLY B CA 1
ATOM 4989 C C . GLY B 1 280 ? 65.461 15.574 63.568 1.00 45.94 280 GLY B C 1
ATOM 4990 O O . GLY B 1 280 ? 64.626 16.478 63.701 1.00 43.06 280 GLY B O 1
ATOM 4991 N N . GLU B 1 283 ? 64.605 17.194 57.646 1.00 43.53 283 GLU B N 1
ATOM 4992 C CA . GLU B 1 283 ? 64.357 16.726 56.283 1.00 45.88 283 GLU B CA 1
ATOM 4993 C C . GLU B 1 283 ? 65.595 16.841 55.391 1.00 44.60 283 GLU B C 1
ATOM 4994 O O . GLU B 1 283 ? 65.666 17.730 54.546 1.00 47.28 283 GLU B O 1
ATOM 5000 N N . THR B 1 284 ? 66.554 15.932 55.597 1.00 44.83 284 THR B N 1
ATOM 5001 C CA . THR B 1 284 ? 67.828 15.874 54.862 1.00 42.24 284 THR B CA 1
ATOM 5002 C C . THR B 1 284 ? 68.244 14.414 54.697 1.00 38.88 284 THR B C 1
ATOM 5003 O O . THR B 1 284 ? 67.512 13.503 55.073 1.00 39.75 284 THR B O 1
ATOM 5007 N N . LEU B 1 285 ? 69.441 14.198 54.174 1.00 35.30 285 LEU B N 1
ATOM 5008 C CA . LEU B 1 285 ? 69.956 12.845 53.981 1.00 31.28 285 LEU B CA 1
ATOM 5009 C C . LEU B 1 285 ? 71.070 12.634 55.001 1.00 30.03 285 LEU B C 1
ATOM 5010 O O . LEU B 1 285 ? 72.062 11.955 54.725 1.00 27.54 285 LEU B O 1
ATOM 5015 N N . GLU B 1 286 ? 70.915 13.235 56.176 1.00 29.54 286 GLU B N 1
ATOM 5016 C CA . GLU B 1 286 ? 71.935 13.118 57.215 1.00 32.27 286 GLU B CA 1
ATOM 5017 C C . GLU B 1 286 ? 71.388 12.299 58.367 1.00 27.53 286 GLU B C 1
ATOM 5018 O O . GLU B 1 286 ? 70.344 12.633 58.916 1.00 24.60 286 GLU B O 1
ATOM 5024 N N . TYR B 1 287 ? 72.065 11.208 58.706 1.00 27.45 287 TYR B N 1
ATOM 5025 C CA . TYR B 1 287 ? 71.584 10.358 59.778 1.00 31.54 287 TYR B CA 1
ATOM 5026 C C . TYR B 1 287 ? 72.206 10.660 61.120 1.00 35.15 287 TYR B C 1
ATOM 5027 O O . TYR B 1 287 ? 72.875 11.675 61.304 1.00 38.44 287 TYR B O 1
ATOM 5036 N N . GLU B 1 288 ? 71.933 9.791 62.078 1.00 37.96 288 GLU B N 1
ATOM 5037 C CA . GLU B 1 288 ? 72.434 9.957 63.419 1.00 35.54 288 GLU B CA 1
ATOM 5038 C C . GLU B 1 288 ? 72.014 8.690 64.136 1.00 31.10 288 GLU B C 1
ATOM 5039 O O . GLU B 1 288 ? 71.008 8.073 63.763 1.00 29.30 288 GLU B O 1
ATOM 5045 N N . SER B 1 289 ? 72.787 8.276 65.133 1.00 28.74 289 SER B N 1
ATOM 5046 C CA . SER B 1 289 ? 72.457 7.063 65.864 1.00 31.28 289 SER B CA 1
ATOM 5047 C C . SER B 1 289 ? 71.871 7.392 67.245 1.00 32.84 289 SER B C 1
ATOM 5048 O O . SER B 1 289 ? 72.298 8.348 67.894 1.00 34.68 289 SER B O 1
ATOM 5051 N N . TYR B 1 290 ? 70.874 6.616 67.665 1.00 32.60 290 TYR B N 1
ATOM 5052 C CA . TYR B 1 290 ? 70.201 6.795 68.952 1.00 31.40 290 TYR B CA 1
ATOM 5053 C C . TYR B 1 290 ? 70.444 5.547 69.786 1.00 30.79 290 TYR B C 1
ATOM 5054 O O . TYR B 1 290 ? 69.582 4.683 69.911 1.00 33.40 290 TYR B O 1
ATOM 5063 N N . ARG B 1 291 ? 71.651 5.433 70.311 1.00 30.07 291 ARG B N 1
ATOM 5064 C CA . ARG B 1 291 ? 72.026 4.283 71.116 1.00 31.44 291 ARG B CA 1
ATOM 5065 C C . ARG B 1 291 ? 71.442 4.399 72.526 1.00 29.41 291 ARG B C 1
ATOM 5066 O O . ARG B 1 291 ? 71.223 5.492 73.040 1.00 30.85 291 ARG B O 1
ATOM 5074 N N . ALA B 1 292 ? 71.126 3.266 73.127 1.00 30.38 292 ALA B N 1
ATOM 5075 C CA . ALA B 1 292 ? 70.580 3.260 74.477 1.00 29.76 292 ALA B CA 1
ATOM 5076 C C . ALA B 1 292 ? 70.830 1.918 75.186 1.00 31.01 292 ALA B C 1
ATOM 5077 O O . ALA B 1 292 ? 71.140 0.898 74.554 1.00 31.93 292 ALA B O 1
ATOM 5079 N N . GLU B 1 293 ? 70.792 1.937 76.507 1.00 31.51 293 GLU B N 1
ATOM 5080 C CA . GLU B 1 293 ? 71.018 0.719 77.253 1.00 30.84 293 GLU B CA 1
ATOM 5081 C C . GLU B 1 293 ? 69.744 0.411 78.019 1.00 32.21 293 GLU B C 1
ATOM 5082 O O . GLU B 1 293 ? 69.364 1.126 78.953 1.00 34.37 293 GLU B O 1
ATOM 5088 N N . LEU B 1 294 ? 69.060 -0.629 77.552 1.00 30.52 294 LEU B N 1
ATOM 5089 C CA . LEU B 1 294 ? 67.793 -1.077 78.088 1.00 27.59 294 LEU B CA 1
ATOM 5090 C C . LEU B 1 294 ? 67.907 -2.029 79.265 1.00 29.07 294 LEU B C 1
ATOM 5091 O O . LEU B 1 294 ? 68.787 -2.893 79.297 1.00 26.60 294 LEU B O 1
ATOM 5096 N N . SER B 1 295 ? 66.955 -1.898 80.185 1.00 31.26 295 SER B N 1
ATOM 5097 C CA . SER B 1 295 ? 66.863 -2.722 81.388 1.00 32.22 295 SER B CA 1
ATOM 5098 C C . SER B 1 295 ? 65.379 -2.889 81.733 1.00 32.02 295 SER B C 1
ATOM 5099 O O . SER B 1 295 ? 64.523 -2.236 81.122 1.00 32.46 295 SER B O 1
ATOM 5102 N N . LYS B 1 296 ? 65.085 -3.757 82.698 1.00 29.25 296 LYS B N 1
ATOM 5103 C CA . LYS B 1 296 ? 63.709 -4.045 83.122 1.00 27.41 296 LYS B CA 1
ATOM 5104 C C . LYS B 1 296 ? 62.745 -2.865 83.108 1.00 26.86 296 LYS B C 1
ATOM 5105 O O . LYS B 1 296 ? 63.078 -1.779 83.564 1.00 30.20 296 LYS B O 1
ATOM 5111 N N . ASP B 1 297 ? 61.549 -3.098 82.574 1.00 29.08 297 ASP B N 1
ATOM 5112 C CA . ASP B 1 297 ? 60.483 -2.098 82.482 1.00 28.59 297 ASP B CA 1
ATOM 5113 C C . ASP B 1 297 ? 60.720 -0.867 81.606 1.00 26.78 297 ASP B C 1
ATOM 5114 O O . ASP B 1 297 ? 59.891 0.060 81.581 1.00 24.81 297 ASP B O 1
ATOM 5119 N N . ASP B 1 298 ? 61.861 -0.835 80.927 1.00 23.06 298 ASP B N 1
ATOM 5120 C CA . ASP B 1 298 ? 62.155 0.254 80.011 1.00 22.37 298 ASP B CA 1
ATOM 5121 C C . ASP B 1 298 ? 61.328 0.018 78.727 1.00 21.72 298 ASP B C 1
ATOM 5122 O O . ASP B 1 298 ? 61.017 -1.125 78.375 1.00 16.35 298 ASP B O 1
ATOM 5127 N N . VAL B 1 299 ? 60.945 1.107 78.066 1.00 24.23 299 VAL B N 1
ATOM 5128 C CA . VAL B 1 299 ? 60.170 1.059 76.824 1.00 22.99 299 VAL B CA 1
ATOM 5129 C C . VAL B 1 299 ? 60.961 1.809 75.748 1.00 23.23 299 VAL B C 1
ATOM 5130 O O . VAL B 1 299 ? 61.408 2.939 75.981 1.00 21.89 299 VAL B O 1
ATOM 5134 N N . PHE B 1 300 ? 61.152 1.176 74.591 1.00 23.38 300 PHE B N 1
ATOM 5135 C CA . PHE B 1 300 ? 61.869 1.794 73.478 1.00 17.99 300 PHE B CA 1
ATOM 5136 C C . PHE B 1 300 ? 60.980 1.797 72.226 1.00 20.11 300 PHE B C 1
ATOM 5137 O O . PHE B 1 300 ? 60.430 0.763 71.837 1.00 17.98 300 PHE B O 1
ATOM 5145 N N . VAL B 1 301 ? 60.815 2.972 71.628 1.00 18.06 301 VAL B N 1
ATOM 5146 C CA . VAL B 1 301 ? 60.012 3.151 70.426 1.00 18.33 301 VAL B CA 1
ATOM 5147 C C . VAL B 1 301 ? 60.812 3.049 69.104 1.00 16.96 301 VAL B C 1
ATOM 5148 O O . VAL B 1 301 ? 61.854 3.685 68.932 1.00 16.32 301 VAL B O 1
ATOM 5152 N N . ILE B 1 302 ? 60.326 2.248 68.164 1.00 14.95 302 ILE B N 1
ATOM 5153 C CA . ILE B 1 302 ? 61.006 2.136 66.883 1.00 16.93 302 ILE B CA 1
ATOM 5154 C C . ILE B 1 302 ? 60.044 2.523 65.739 1.00 18.34 302 ILE B C 1
ATOM 5155 O O . ILE B 1 302 ? 59.037 1.856 65.508 1.00 25.30 302 ILE B O 1
ATOM 5160 N N . PRO B 1 303 ? 60.278 3.673 65.096 1.00 20.07 303 PRO B N 1
ATOM 5161 C CA . PRO B 1 303 ? 59.452 4.174 63.996 1.00 19.56 303 PRO B CA 1
ATOM 5162 C C . PRO B 1 303 ? 59.444 3.274 62.761 1.00 20.72 303 PRO B C 1
ATOM 5163 O O . PRO B 1 303 ? 60.431 2.596 62.488 1.00 21.69 303 PRO B O 1
ATOM 5167 N N . ALA B 1 304 ? 58.353 3.315 61.991 1.00 17.65 304 ALA B N 1
ATOM 5168 C CA . ALA B 1 304 ? 58.227 2.524 60.768 1.00 16.51 304 ALA B CA 1
ATOM 5169 C C . ALA B 1 304 ? 59.388 2.870 59.830 1.00 18.72 304 ALA B C 1
ATOM 5170 O O . ALA B 1 304 ? 59.704 4.047 59.651 1.00 20.42 304 ALA B O 1
ATOM 5172 N N . ALA B 1 305 ? 60.033 1.829 59.288 1.00 20.04 305 AL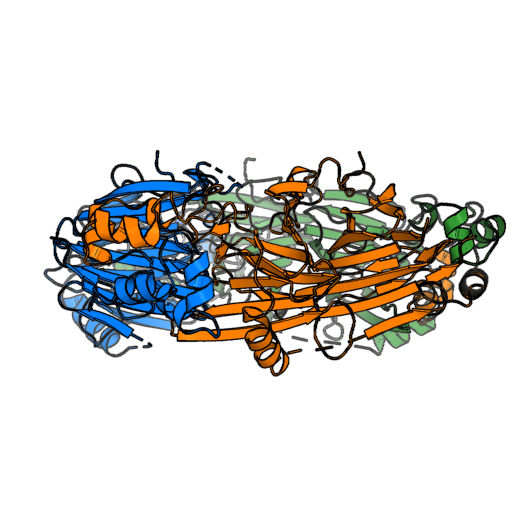A B N 1
ATOM 5173 C CA . ALA B 1 305 ? 61.193 1.898 58.371 1.00 16.53 305 ALA B CA 1
ATOM 5174 C C . ALA B 1 305 ? 62.558 2.368 58.923 1.00 15.05 305 ALA B C 1
ATOM 5175 O O . ALA B 1 305 ? 63.472 2.584 58.148 1.00 19.57 305 ALA B O 1
ATOM 5177 N N . TYR B 1 306 ? 62.715 2.535 60.237 1.00 19.69 306 TYR B N 1
ATOM 5178 C CA . TYR B 1 306 ? 64.021 2.955 60.806 1.00 18.76 306 TYR B CA 1
ATOM 5179 C C . TYR B 1 306 ? 64.795 1.702 61.166 1.00 16.17 306 TYR B C 1
ATOM 5180 O O . TYR B 1 306 ? 64.271 0.844 61.851 1.00 17.49 306 TYR B O 1
ATOM 5189 N N . PRO B 1 307 ? 66.060 1.598 60.750 1.00 18.87 307 PRO B N 1
ATOM 5190 C CA . PRO B 1 307 ? 66.901 0.421 61.039 1.00 19.66 307 PRO B CA 1
ATOM 5191 C C . PRO B 1 307 ? 67.316 0.308 62.507 1.00 20.35 307 PRO B C 1
ATOM 5192 O O . PRO B 1 307 ? 67.703 1.284 63.145 1.00 22.56 307 PRO B O 1
ATOM 5196 N N . VAL B 1 308 ? 67.334 -0.906 63.018 1.00 21.74 308 VAL B N 1
ATOM 5197 C CA . VAL B 1 308 ? 67.680 -1.106 64.405 1.00 24.23 308 VAL B CA 1
ATOM 5198 C C . VAL B 1 308 ? 68.472 -2.396 64.584 1.00 24.85 308 VAL B C 1
ATOM 5199 O O . VAL B 1 308 ? 68.397 -3.299 63.755 1.00 28.87 308 VAL B O 1
ATOM 5203 N N . ALA B 1 309 ? 69.294 -2.440 65.620 1.00 24.52 309 ALA B N 1
ATOM 5204 C CA . ALA B 1 309 ? 70.061 -3.631 65.948 1.00 25.60 309 ALA B CA 1
ATOM 5205 C C . ALA B 1 309 ? 69.972 -3.675 67.469 1.00 27.17 309 ALA B C 1
ATOM 5206 O O . ALA B 1 309 ? 69.967 -2.607 68.106 1.00 25.62 309 ALA B O 1
ATOM 5208 N N . ILE B 1 310 ? 69.835 -4.883 68.029 1.00 25.92 310 ILE B N 1
ATOM 5209 C CA . ILE B 1 310 ? 69.722 -5.086 69.477 1.00 22.03 310 ILE B CA 1
ATOM 5210 C C . ILE B 1 310 ? 70.622 -6.231 69.892 1.00 28.65 310 ILE B C 1
ATOM 5211 O O . ILE B 1 310 ? 70.536 -7.311 69.312 1.00 28.31 310 ILE B O 1
ATOM 5216 N N . LYS B 1 311 ? 71.502 -5.995 70.870 1.00 33.82 311 LYS B N 1
ATOM 5217 C CA . LYS B 1 311 ? 72.400 -7.038 71.385 1.00 32.87 311 LYS B CA 1
ATOM 5218 C C . LYS B 1 311 ? 72.151 -7.317 72.877 1.00 33.16 311 LYS B C 1
ATOM 5219 O O . LYS B 1 311 ? 72.093 -6.398 73.713 1.00 22.49 311 LYS B O 1
ATOM 5225 N N . ALA B 1 312 ? 72.044 -8.599 73.198 1.00 31.51 312 ALA B N 1
ATOM 5226 C CA . ALA B 1 312 ? 71.790 -9.021 74.555 1.00 31.45 312 ALA B CA 1
ATOM 5227 C C . ALA B 1 312 ? 73.027 -8.833 75.393 1.00 31.87 312 ALA B C 1
ATOM 5228 O O . ALA B 1 312 ? 74.073 -9.395 75.085 1.00 33.14 312 ALA B O 1
ATOM 5230 N N . THR B 1 313 ? 72.895 -8.000 76.423 1.00 35.09 313 THR B N 1
ATOM 5231 C CA . THR B 1 313 ? 73.949 -7.710 77.388 1.00 33.82 313 THR B CA 1
ATOM 5232 C C . THR B 1 313 ? 73.823 -8.714 78.538 1.00 31.79 313 THR B C 1
ATOM 5233 O O . THR B 1 313 ? 74.716 -8.879 79.355 1.00 35.73 313 THR B O 1
ATOM 5237 N N . SER B 1 314 ? 72.698 -9.397 78.576 1.00 32.18 314 SER B N 1
ATOM 5238 C CA . SER B 1 314 ? 72.444 -10.427 79.557 1.00 34.79 314 SER B CA 1
ATOM 5239 C C . SER B 1 314 ? 71.357 -11.237 78.863 1.00 38.43 314 SER B C 1
ATOM 5240 O O . SER B 1 314 ? 71.047 -10.969 77.695 1.00 42.51 314 SER B O 1
ATOM 5243 N N . ASN B 1 315 ? 70.829 -12.273 79.503 1.00 39.46 315 ASN B N 1
ATOM 5244 C CA . ASN B 1 315 ? 69.738 -12.988 78.856 1.00 39.81 315 ASN B CA 1
ATOM 5245 C C . ASN B 1 315 ? 68.588 -12.014 79.004 1.00 40.58 315 ASN B C 1
ATOM 5246 O O . ASN B 1 315 ? 68.415 -11.400 80.074 1.00 39.73 315 ASN B O 1
ATOM 5251 N N . VAL B 1 316 ? 67.817 -11.850 77.939 1.00 37.18 316 VAL B N 1
ATOM 5252 C CA . VAL B 1 316 ? 66.741 -10.883 77.955 1.00 33.41 316 VAL B CA 1
ATOM 5253 C C . VAL B 1 316 ? 65.508 -11.292 77.153 1.00 35.67 316 VAL B C 1
ATOM 5254 O O . VAL B 1 316 ? 65.598 -12.057 76.180 1.00 38.30 316 VAL B O 1
ATOM 5258 N N . ASN B 1 317 ? 64.338 -10.888 77.635 1.00 33.44 317 ASN B N 1
ATOM 5259 C CA . ASN B 1 317 ? 63.128 -11.133 76.882 1.00 35.36 317 ASN B CA 1
ATOM 5260 C C . ASN B 1 317 ? 62.225 -9.908 76.903 1.00 30.56 317 ASN B C 1
ATOM 5261 O O . ASN B 1 317 ? 62.206 -9.153 77.870 1.00 22.92 317 ASN B O 1
ATOM 5266 N N . PHE B 1 318 ? 61.603 -9.642 75.758 1.00 31.78 318 PHE B N 1
ATOM 5267 C CA . PHE B 1 318 ? 60.742 -8.479 75.579 1.00 31.74 318 PHE B CA 1
ATOM 5268 C C . PHE B 1 318 ? 59.380 -8.893 75.080 1.00 32.30 318 PHE B C 1
ATOM 5269 O O . PHE B 1 318 ? 59.180 -10.018 74.618 1.00 28.10 318 PHE B O 1
ATOM 5277 N N . THR B 1 319 ? 58.476 -7.922 75.106 1.00 32.85 319 THR B N 1
ATOM 5278 C CA . THR B 1 319 ? 57.131 -8.053 74.571 1.00 32.81 319 THR B CA 1
ATOM 5279 C C . THR B 1 319 ? 56.984 -6.754 73.803 1.00 34.40 319 THR B C 1
ATOM 5280 O O . THR B 1 319 ? 57.427 -5.703 74.286 1.00 33.14 319 THR B O 1
ATOM 5284 N N . GLY B 1 320 ? 56.416 -6.825 72.601 1.00 33.70 320 GLY B N 1
ATOM 5285 C CA . GLY B 1 320 ? 56.245 -5.629 71.802 1.00 23.24 320 GLY B CA 1
ATOM 5286 C C . GLY B 1 320 ? 54.892 -5.587 71.131 1.00 21.53 320 GLY B C 1
ATOM 5287 O O . GLY B 1 320 ? 54.243 -6.616 70.922 1.00 14.06 320 GLY B O 1
ATOM 5288 N N . PHE B 1 321 ? 54.412 -4.376 70.895 1.00 17.51 321 PHE B N 1
ATOM 5289 C CA . PHE B 1 321 ? 53.153 -4.181 70.200 1.00 15.94 321 PHE B CA 1
ATOM 5290 C C . PHE B 1 321 ? 53.545 -3.401 68.944 1.00 17.09 321 PHE B C 1
ATOM 5291 O O . PHE B 1 321 ? 54.334 -2.448 69.004 1.00 18.84 321 PHE B O 1
ATOM 5299 N N . GLY B 1 322 ? 53.055 -3.841 67.802 1.00 19.46 322 GLY B N 1
ATOM 5300 C CA . GLY B 1 322 ? 53.382 -3.148 66.573 1.00 16.90 322 GLY B CA 1
ATOM 5301 C C . GLY B 1 322 ? 52.080 -2.586 66.077 1.00 20.32 322 GLY B C 1
ATOM 5302 O O . GLY B 1 322 ? 51.096 -3.344 65.993 1.00 17.99 322 GLY B O 1
ATOM 5303 N N . ILE B 1 323 ? 52.012 -1.269 65.871 1.00 14.26 323 ILE B N 1
ATOM 5304 C CA . ILE B 1 323 ? 50.789 -0.701 65.359 1.00 18.94 323 ILE B CA 1
ATOM 5305 C C . ILE B 1 323 ? 51.026 -0.462 63.852 1.00 23.33 323 ILE B C 1
ATOM 5306 O O . ILE B 1 323 ? 52.163 -0.183 63.442 1.00 25.98 323 ILE B O 1
ATOM 5311 N N . ASN B 1 324 ? 49.982 -0.680 63.039 1.00 24.91 324 ASN B N 1
ATOM 5312 C CA . ASN B 1 324 ? 50.022 -0.537 61.560 1.00 25.55 324 ASN B CA 1
ATOM 5313 C C . ASN B 1 324 ? 50.554 -1.850 61.021 1.00 23.78 324 ASN B C 1
ATOM 5314 O O . ASN B 1 324 ? 51.173 -1.907 59.965 1.00 26.37 324 ASN B O 1
ATOM 5319 N N . ALA B 1 325 ? 50.222 -2.913 61.734 1.00 21.66 325 ALA B N 1
ATOM 5320 C CA . ALA B 1 325 ? 50.704 -4.247 61.443 1.00 27.15 325 ALA B CA 1
ATOM 5321 C C . ALA B 1 325 ? 50.226 -4.984 60.213 1.00 32.93 325 ALA B C 1
ATOM 5322 O O . ALA B 1 325 ? 50.874 -5.945 59.795 1.00 35.67 325 ALA B O 1
ATOM 5324 N N . ASN B 1 326 ? 49.102 -4.569 59.639 1.00 39.11 326 ASN B N 1
ATOM 5325 C CA . ASN B 1 326 ? 48.551 -5.273 58.487 1.00 42.55 326 ASN B CA 1
ATOM 5326 C C . ASN B 1 326 ? 49.394 -5.064 57.215 1.00 44.43 326 ASN B C 1
ATOM 5327 O O . ASN B 1 326 ? 49.516 -3.949 56.721 1.00 44.31 326 ASN B O 1
ATOM 5332 N N . ASN B 1 327 ? 50.041 -6.135 56.743 1.00 43.70 327 ASN B N 1
ATOM 5333 C CA . ASN B 1 327 ? 50.908 -6.097 55.546 1.00 42.70 327 ASN B CA 1
ATOM 5334 C C . ASN B 1 327 ? 52.299 -5.499 55.790 1.00 38.68 327 ASN B C 1
ATOM 5335 O O . ASN B 1 327 ? 52.812 -4.748 54.965 1.00 37.45 327 ASN B O 1
ATOM 5340 N N . ASN B 1 328 ? 52.902 -5.848 56.918 1.00 33.47 328 ASN B N 1
ATOM 5341 C CA . ASN B 1 328 ? 54.220 -5.356 57.297 1.00 30.72 328 ASN B CA 1
ATOM 5342 C C . ASN B 1 328 ? 55.199 -6.409 56.851 1.00 31.14 328 ASN B C 1
ATOM 5343 O O . ASN B 1 328 ? 54.840 -7.590 56.809 1.00 31.34 328 ASN B O 1
ATOM 5348 N N . ASN B 1 329 ? 56.422 -5.985 56.520 1.00 31.88 329 ASN B N 1
ATOM 5349 C CA . ASN B 1 329 ? 57.487 -6.892 56.065 1.00 29.86 329 ASN B CA 1
ATOM 5350 C C . ASN B 1 329 ? 58.692 -6.672 56.924 1.00 27.27 329 ASN B C 1
ATOM 5351 O O . ASN B 1 329 ? 59.047 -5.532 57.210 1.00 30.04 329 ASN B O 1
ATOM 5356 N N . ARG B 1 330 ? 59.363 -7.755 57.269 1.00 23.57 330 ARG B N 1
ATOM 5357 C CA . ARG B 1 330 ? 60.544 -7.682 58.085 1.00 26.76 330 ARG B CA 1
ATOM 5358 C C . ARG B 1 330 ? 61.711 -7.722 57.093 1.00 27.70 330 ARG B C 1
ATOM 5359 O O . ARG B 1 330 ? 61.854 -8.686 56.336 1.00 30.51 330 ARG B O 1
ATOM 5367 N N . ASN B 1 331 ? 62.485 -6.636 57.032 1.00 26.75 331 ASN B N 1
ATOM 5368 C CA . ASN B 1 331 ? 63.620 -6.537 56.106 1.00 25.63 331 ASN B CA 1
ATOM 5369 C C . ASN B 1 331 ? 64.934 -6.589 56.854 1.00 28.47 331 ASN B C 1
ATOM 5370 O O . ASN B 1 331 ? 65.264 -5.651 57.589 1.00 27.67 331 ASN B O 1
ATOM 5375 N N . LEU B 1 332 ? 65.691 -7.671 56.635 1.00 28.45 332 LEU B N 1
ATOM 5376 C CA . LEU B 1 332 ? 66.988 -7.889 57.270 1.00 23.18 332 LEU B CA 1
ATOM 5377 C C . LEU B 1 332 ? 68.180 -7.447 56.429 1.00 22.94 332 LEU B C 1
ATOM 5378 O O . LEU B 1 332 ? 68.191 -7.596 55.200 1.00 24.11 332 LEU B O 1
ATOM 5383 N N . LEU B 1 333 ? 69.204 -6.941 57.108 1.00 20.11 333 LEU B N 1
ATOM 5384 C CA . LEU B 1 333 ? 70.382 -6.433 56.437 1.00 18.84 333 LEU B CA 1
ATOM 5385 C C . LEU B 1 333 ? 71.656 -7.248 56.623 1.00 21.10 333 LEU B C 1
ATOM 5386 O O . LEU B 1 333 ? 72.764 -6.746 56.403 1.00 21.15 333 LEU B O 1
ATOM 5391 N N . ALA B 1 334 ? 71.493 -8.504 57.025 1.00 20.06 334 ALA B N 1
ATOM 5392 C CA . ALA B 1 334 ? 72.611 -9.421 57.228 1.00 18.59 334 ALA B CA 1
ATOM 5393 C C . ALA B 1 334 ? 71.972 -10.784 57.400 1.00 19.72 334 ALA B C 1
ATOM 5394 O O . ALA B 1 334 ? 70.771 -10.860 57.652 1.00 22.48 334 ALA B O 1
ATOM 5396 N N . GLY B 1 335 ? 72.748 -11.855 57.243 1.00 25.16 335 GLY B N 1
ATOM 5397 C CA . GLY B 1 335 ? 72.187 -13.193 57.393 1.00 26.11 335 GLY B CA 1
ATOM 5398 C C . GLY B 1 335 ? 71.640 -13.806 56.106 1.00 32.68 335 GLY B C 1
ATOM 5399 O O . GLY B 1 335 ? 71.516 -13.125 55.059 1.00 32.96 335 GLY B O 1
ATOM 5400 N N . LYS B 1 336 ? 71.267 -15.085 56.195 1.00 32.31 336 LYS B N 1
ATOM 5401 C CA . LYS B 1 336 ? 70.760 -15.844 55.053 1.00 29.90 336 LYS B CA 1
ATOM 5402 C C . LYS B 1 336 ? 69.267 -15.713 54.814 1.00 28.45 336 LYS B C 1
ATOM 5403 O O . LYS B 1 336 ? 68.790 -15.895 53.683 1.00 27.30 336 LYS B O 1
ATOM 5409 N N . THR B 1 337 ? 68.524 -15.387 55.863 1.00 27.90 337 THR B N 1
ATOM 5410 C CA . THR B 1 337 ? 67.077 -15.258 55.732 1.00 29.36 337 THR B CA 1
ATOM 5411 C C . THR B 1 337 ? 66.539 -13.833 55.787 1.00 28.39 337 THR B C 1
ATOM 5412 O O . THR B 1 337 ? 66.872 -13.066 56.696 1.00 30.69 337 THR B O 1
ATOM 5416 N N . ASP B 1 338 ? 65.719 -13.501 54.782 1.00 27.85 338 ASP B N 1
ATOM 5417 C CA . ASP B 1 338 ? 65.058 -12.199 54.627 1.00 22.73 338 ASP B CA 1
ATOM 5418 C C . ASP B 1 338 ? 65.974 -11.019 54.417 1.00 21.96 338 ASP B C 1
ATOM 5419 O O . ASP B 1 338 ? 65.654 -9.912 54.837 1.00 21.65 338 ASP B O 1
ATOM 5424 N N . ASN B 1 339 ? 67.094 -11.263 53.736 1.00 25.57 339 ASN B N 1
ATOM 5425 C CA . ASN B 1 339 ? 68.100 -10.247 53.448 1.00 24.32 339 ASN B CA 1
ATOM 5426 C C . ASN B 1 339 ? 67.794 -9.495 52.152 1.00 22.11 339 ASN B C 1
ATOM 5427 O O . ASN B 1 339 ? 67.946 -10.031 51.058 1.00 17.14 339 ASN B O 1
ATOM 5432 N N . VAL B 1 340 ? 67.402 -8.232 52.291 1.00 21.10 340 VAL B N 1
ATOM 5433 C CA . VAL B 1 340 ? 67.072 -7.397 51.140 1.00 19.32 340 VAL B CA 1
ATOM 5434 C C . VAL B 1 340 ? 68.223 -7.045 50.227 1.00 19.77 340 VAL B C 1
ATOM 5435 O O . VAL B 1 340 ? 67.997 -6.795 49.053 1.00 21.48 340 VAL B O 1
ATOM 5439 N N . ILE B 1 341 ? 69.437 -6.959 50.768 1.00 21.72 341 ILE B N 1
ATOM 5440 C CA . ILE B 1 341 ? 70.609 -6.621 49.964 1.00 23.10 341 ILE B CA 1
ATOM 5441 C C . ILE B 1 341 ? 70.926 -7.744 48.989 1.00 21.22 341 ILE B C 1
ATOM 5442 O O . ILE B 1 341 ? 71.307 -7.480 47.849 1.00 20.27 341 ILE B O 1
ATOM 5447 N N . SER B 1 342 ? 70.770 -8.990 49.437 1.00 21.74 342 SER B N 1
ATOM 5448 C CA . SER B 1 342 ? 70.973 -10.152 48.564 1.00 25.20 342 SER B CA 1
ATOM 5449 C C . SER B 1 342 ? 69.880 -10.079 47.509 1.00 26.51 342 SER B C 1
ATOM 5450 O O . SER B 1 342 ? 70.134 -10.256 46.309 1.00 25.56 342 SER B O 1
ATOM 5453 N N . SER B 1 343 ? 68.666 -9.771 47.975 1.00 28.19 343 SER B N 1
ATOM 5454 C CA . SER B 1 343 ? 67.518 -9.651 47.095 1.00 21.27 343 SER B CA 1
ATOM 5455 C C . SER B 1 343 ? 67.782 -8.639 45.995 1.00 23.69 343 SER B C 1
ATOM 5456 O O . SER B 1 343 ? 67.471 -8.916 44.842 1.00 21.31 343 SER B O 1
ATOM 5459 N N . ILE B 1 344 ? 68.366 -7.483 46.335 1.00 23.95 344 ILE B N 1
ATOM 5460 C CA . ILE B 1 344 ? 68.688 -6.480 45.311 1.00 23.29 344 ILE B CA 1
ATOM 5461 C C . ILE B 1 344 ? 69.664 -7.147 44.340 1.00 22.33 344 ILE B C 1
ATOM 5462 O O . ILE B 1 344 ? 69.444 -7.142 43.128 1.00 25.45 344 ILE B O 1
ATOM 5467 N N . GLY B 1 345 ? 70.717 -7.744 44.889 1.00 21.23 345 GLY B N 1
ATOM 5468 C CA . GLY B 1 345 ? 71.708 -8.413 44.073 1.00 20.27 345 GLY B CA 1
ATOM 5469 C C . GLY B 1 345 ? 71.119 -9.460 43.142 1.00 23.73 345 GLY B C 1
ATOM 5470 O O . GLY B 1 345 ? 71.711 -9.764 42.115 1.00 25.69 345 GLY B O 1
ATOM 5471 N N . ARG B 1 346 ? 69.947 -9.996 43.470 1.00 26.39 346 ARG B N 1
ATOM 5472 C CA . ARG B 1 346 ? 69.326 -11.021 42.631 1.00 23.34 346 ARG B CA 1
ATOM 5473 C C . ARG B 1 346 ? 68.332 -10.542 41.561 1.00 24.31 346 ARG B C 1
ATOM 5474 O O . ARG B 1 346 ? 67.834 -11.342 40.751 1.00 25.59 346 ARG B O 1
ATOM 5482 N N . ALA B 1 347 ? 68.105 -9.230 41.506 1.00 23.94 347 ALA B N 1
ATOM 5483 C CA . ALA B 1 347 ? 67.195 -8.619 40.522 1.00 18.19 347 ALA B CA 1
ATOM 5484 C C . ALA B 1 347 ? 67.756 -8.851 39.114 1.00 19.64 347 ALA B C 1
ATOM 5485 O O . ALA B 1 347 ? 68.893 -9.300 38.982 1.00 16.09 347 ALA B O 1
ATOM 5487 N N . LEU B 1 348 ? 67.026 -8.463 38.067 1.00 25.06 348 LEU B N 1
ATOM 5488 C CA . LEU B 1 348 ? 67.519 -8.672 36.690 1.00 27.96 348 LEU B CA 1
ATOM 5489 C C . LEU B 1 348 ? 68.920 -8.146 36.396 1.00 33.03 348 LEU B C 1
ATOM 5490 O O . LEU B 1 348 ? 69.829 -8.943 36.099 1.00 41.28 348 LEU B O 1
ATOM 5495 N N . ASP B 1 349 ? 69.151 -6.844 36.450 1.00 33.54 349 ASP B N 1
ATOM 5496 C CA . ASP B 1 349 ? 70.539 -6.413 36.206 1.00 36.94 349 ASP B CA 1
ATOM 5497 C C . ASP B 1 349 ? 71.183 -5.986 37.558 1.00 35.06 349 ASP B C 1
ATOM 5498 O O . ASP B 1 349 ? 72.145 -5.224 37.613 1.00 33.02 349 ASP B O 1
ATOM 5503 N N . GLY B 1 350 ? 70.719 -6.644 38.622 1.00 36.67 350 GLY B N 1
ATOM 5504 C CA . GLY B 1 350 ? 71.120 -6.383 40.003 1.00 36.45 350 GLY B CA 1
ATOM 5505 C C . GLY B 1 350 ? 72.536 -6.147 40.505 1.00 36.45 350 GLY B C 1
ATOM 5506 O O . GLY B 1 350 ? 72.774 -5.230 41.301 1.00 30.85 350 GLY B O 1
ATOM 5507 N N . LYS B 1 351 ? 73.475 -6.994 40.111 1.00 40.61 351 LYS B N 1
ATOM 5508 C CA . LYS B 1 351 ? 74.856 -6.836 40.570 1.00 44.31 351 LYS B CA 1
ATOM 5509 C C . LYS B 1 351 ? 75.404 -5.467 40.161 1.00 43.07 351 LYS B C 1
ATOM 5510 O O . LYS B 1 351 ? 76.191 -4.864 40.899 1.00 44.32 351 LYS B O 1
ATOM 5516 N N . ASP B 1 352 ? 74.975 -4.965 39.003 1.00 38.32 352 ASP B N 1
ATOM 5517 C CA . ASP B 1 352 ? 75.417 -3.653 38.561 1.00 33.97 352 ASP B CA 1
ATOM 5518 C C . ASP B 1 352 ? 74.881 -2.565 39.513 1.00 30.93 352 ASP B C 1
ATOM 5519 O O . ASP B 1 352 ? 75.547 -1.551 39.753 1.00 30.87 352 ASP B O 1
ATOM 5524 N N . VAL B 1 353 ? 73.684 -2.773 40.053 1.00 25.99 353 VAL B N 1
ATOM 5525 C CA . VAL B 1 353 ? 73.095 -1.817 40.979 1.00 26.44 353 VAL B CA 1
ATOM 5526 C C . VAL B 1 353 ? 73.906 -1.813 42.277 1.00 26.99 353 VAL B C 1
ATOM 5527 O O . VAL B 1 353 ? 74.258 -0.748 42.799 1.00 26.75 353 VAL B O 1
ATOM 5531 N N . LEU B 1 354 ? 74.244 -3.002 42.777 1.00 27.40 354 LEU B N 1
ATOM 5532 C CA . LEU B 1 354 ? 75.041 -3.118 44.012 1.00 24.76 354 LEU B CA 1
ATOM 5533 C C . LEU B 1 354 ? 76.437 -2.523 43.862 1.00 24.97 354 LEU B C 1
ATOM 5534 O O . LEU B 1 354 ? 76.964 -1.922 44.794 1.00 27.76 354 LEU B O 1
ATOM 5539 N N . GLY B 1 355 ? 77.028 -2.676 42.684 1.00 20.63 355 GLY B N 1
ATOM 5540 C CA . GLY B 1 355 ? 78.351 -2.150 42.468 1.00 22.86 355 GLY B CA 1
ATOM 5541 C C . GLY B 1 355 ? 78.378 -0.638 42.436 1.00 24.93 355 GLY B C 1
ATOM 5542 O O . GLY B 1 355 ? 79.429 -0.038 42.667 1.00 28.55 355 GLY B O 1
ATOM 5543 N N . LEU B 1 356 ? 77.236 -0.031 42.112 1.00 23.63 356 LEU B N 1
ATOM 5544 C CA . LEU B 1 356 ? 77.106 1.426 42.042 1.00 23.48 356 LEU B CA 1
ATOM 5545 C C . LEU B 1 356 ? 76.641 1.973 43.392 1.00 23.47 356 LEU B C 1
ATOM 5546 O O . LEU B 1 356 ? 76.862 3.141 43.708 1.00 23.13 356 LEU B O 1
ATOM 5551 N N . THR B 1 357 ? 76.031 1.111 44.200 1.00 24.64 357 THR B N 1
ATOM 5552 C CA . THR B 1 357 ? 75.526 1.487 45.520 1.00 22.44 357 THR B CA 1
ATOM 5553 C C . THR B 1 357 ? 76.641 1.561 46.564 1.00 26.50 357 THR B C 1
ATOM 5554 O O . THR B 1 357 ? 76.654 2.436 47.421 1.00 30.81 357 THR B O 1
ATOM 5558 N N . PHE B 1 358 ? 77.536 0.586 46.517 1.00 31.73 358 PHE B N 1
ATOM 5559 C CA . PHE B 1 358 ? 78.646 0.473 47.450 1.00 29.61 358 PHE B CA 1
ATOM 5560 C C . PHE B 1 358 ? 79.978 0.637 46.717 1.00 32.95 358 PHE B C 1
ATOM 5561 O O . PHE B 1 358 ? 80.010 0.672 45.477 1.00 35.85 358 PHE B O 1
ATOM 5569 N N . SER B 1 359 ? 81.079 0.783 47.439 1.00 29.64 359 SER B N 1
ATOM 5570 C CA . SER B 1 359 ? 82.338 0.939 46.722 1.00 35.75 359 SER B CA 1
ATOM 5571 C C . SER B 1 359 ? 82.874 -0.294 45.992 1.00 35.46 359 SER B C 1
ATOM 5572 O O . SER B 1 359 ? 83.425 -0.175 44.906 1.00 38.49 359 SER B O 1
ATOM 5575 N N . GLY B 1 360 ? 82.695 -1.476 46.569 1.00 36.54 360 GLY B N 1
ATOM 5576 C CA . GLY B 1 360 ? 83.173 -2.682 45.923 1.00 35.38 360 GLY B CA 1
ATOM 5577 C C . GLY B 1 360 ? 82.480 -2.940 44.595 1.00 37.35 360 GLY B C 1
ATOM 5578 O O . GLY B 1 360 ? 81.908 -2.033 43.968 1.00 35.16 360 GLY B O 1
ATOM 5579 N N . SER B 1 361 ? 82.573 -4.185 44.147 1.00 36.58 361 SER B N 1
ATOM 5580 C CA . SER B 1 361 ? 81.946 -4.602 42.906 1.00 36.50 361 SER B CA 1
ATOM 5581 C C . SER B 1 361 ? 80.731 -5.418 43.322 1.00 34.60 361 SER B C 1
ATOM 5582 O O . SER B 1 361 ? 80.634 -5.809 44.487 1.00 35.16 361 SER B O 1
ATOM 5585 N N . GLY B 1 362 ? 79.796 -5.646 42.400 1.00 31.11 362 GLY B N 1
ATOM 5586 C CA . GLY B 1 362 ? 78.618 -6.431 42.733 1.00 30.10 362 GLY B CA 1
ATOM 5587 C C . GLY B 1 362 ? 79.019 -7.801 43.252 1.00 32.58 362 GLY B C 1
ATOM 5588 O O . GLY B 1 362 ? 78.398 -8.347 44.163 1.00 36.25 362 GLY B O 1
ATOM 5589 N N . ASP B 1 363 ? 80.098 -8.329 42.685 1.00 32.75 363 ASP B N 1
ATOM 5590 C CA . ASP B 1 363 ? 80.637 -9.627 43.045 1.00 34.72 363 ASP B CA 1
ATOM 5591 C C . ASP B 1 363 ? 81.225 -9.550 44.444 1.00 31.47 363 ASP B C 1
ATOM 5592 O O . ASP B 1 363 ? 80.950 -10.405 45.275 1.00 30.81 363 ASP B O 1
ATOM 5597 N N . GLU B 1 364 ? 82.034 -8.529 44.705 1.00 31.91 364 GLU B N 1
ATOM 5598 C CA . GLU B 1 364 ? 82.627 -8.359 46.029 1.00 34.74 364 GLU B CA 1
ATOM 5599 C C . GLU B 1 364 ? 81.560 -8.234 47.100 1.00 34.41 364 GLU B C 1
ATOM 5600 O O . GLU B 1 364 ? 81.637 -8.900 48.124 1.00 36.06 364 GLU B O 1
ATOM 5606 N N . VAL B 1 365 ? 80.549 -7.397 46.874 1.00 36.81 365 VAL B N 1
ATOM 5607 C CA . VAL B 1 365 ? 79.522 -7.234 47.900 1.00 37.40 365 VAL B CA 1
ATOM 5608 C C . VAL B 1 365 ? 78.758 -8.530 48.174 1.00 36.20 365 VAL B C 1
ATOM 5609 O O . VAL B 1 365 ? 78.545 -8.883 49.332 1.00 33.21 365 VAL B O 1
ATOM 5613 N N . MET B 1 366 ? 78.431 -9.281 47.126 1.00 33.60 366 MET B N 1
ATOM 5614 C CA . MET B 1 366 ? 77.712 -10.534 47.309 1.00 34.56 366 MET B CA 1
ATOM 5615 C C . MET B 1 366 ? 78.552 -11.487 48.141 1.00 36.69 366 MET B C 1
ATOM 5616 O O . MET B 1 366 ? 78.048 -12.142 49.052 1.00 35.29 366 MET B O 1
ATOM 5621 N N . LYS B 1 367 ? 79.853 -11.495 47.862 1.00 39.36 367 LYS B N 1
ATOM 5622 C CA . LYS B 1 367 ? 80.820 -12.330 48.570 1.00 40.95 367 LYS B CA 1
ATOM 5623 C C . LYS B 1 367 ? 80.786 -12.051 50.074 1.00 37.61 367 LYS B C 1
ATOM 5624 O O . LYS B 1 367 ? 80.817 -12.959 50.904 1.00 37.67 367 LYS B O 1
ATOM 5630 N N . LEU B 1 368 ? 80.748 -10.774 50.413 1.00 38.63 368 LEU B N 1
ATOM 5631 C CA . LEU B 1 368 ? 80.707 -10.354 51.801 1.00 39.11 368 LEU B CA 1
ATOM 5632 C C . LEU B 1 368 ? 79.363 -10.735 52.389 1.00 38.27 368 LEU B C 1
ATOM 5633 O O . LEU B 1 368 ? 79.286 -11.368 53.443 1.00 43.18 368 LEU B O 1
ATOM 5638 N N . ILE B 1 369 ? 78.306 -10.423 51.647 1.00 38.13 369 ILE B N 1
ATOM 5639 C CA . ILE B 1 369 ? 76.940 -10.673 52.087 1.00 37.98 369 ILE B CA 1
ATOM 5640 C C . ILE B 1 369 ? 76.674 -12.149 52.367 1.00 38.10 369 ILE B C 1
ATOM 5641 O O . ILE B 1 369 ? 75.780 -12.487 53.136 1.00 38.84 369 ILE B O 1
ATOM 5646 N N . ASN B 1 370 ? 77.506 -13.020 51.806 1.00 41.10 370 ASN B N 1
ATOM 5647 C CA . ASN B 1 370 ? 77.337 -14.444 52.022 1.00 40.19 370 ASN B CA 1
ATOM 5648 C C . ASN B 1 370 ? 78.234 -15.049 53.079 1.00 34.85 370 ASN B C 1
ATOM 5649 O O . ASN B 1 370 ? 78.011 -16.184 53.462 1.00 37.53 370 ASN B O 1
ATOM 5654 N N . LYS B 1 371 ? 79.244 -14.323 53.560 1.00 33.97 371 LYS B N 1
ATOM 5655 C CA . LYS B 1 371 ? 80.110 -14.880 54.624 1.00 39.26 371 LYS B CA 1
ATOM 5656 C C . LYS B 1 371 ? 79.303 -15.403 55.840 1.00 37.55 371 LYS B C 1
ATOM 5657 O O . LYS B 1 371 ? 79.467 -16.547 56.265 1.00 34.74 371 LYS B O 1
ATOM 5663 N N . GLN B 1 372 ? 78.389 -14.564 56.337 1.00 42.85 372 GLN B N 1
ATOM 5664 C CA . GLN B 1 372 ? 77.488 -14.871 57.460 1.00 37.98 372 GLN B CA 1
ATOM 5665 C C . GLN B 1 372 ? 76.567 -16.056 57.127 1.00 35.07 372 GLN B C 1
ATOM 5666 O O . GLN B 1 372 ? 75.783 -16.004 56.186 1.00 28.35 372 GLN B O 1
ATOM 5672 N N . SER B 1 373 ? 76.633 -17.102 57.940 1.00 36.23 373 SER B N 1
ATOM 5673 C CA . SER B 1 373 ? 75.817 -18.296 57.722 1.00 38.56 373 SER B CA 1
ATOM 5674 C C . SER B 1 373 ? 74.515 -18.345 58.518 1.00 36.44 373 SER B C 1
ATOM 5675 O O . SER B 1 373 ? 73.635 -19.161 58.225 1.00 37.13 373 SER B O 1
ATOM 5678 N N . GLY B 1 374 ? 74.405 -17.496 59.538 1.00 34.70 374 GLY B N 1
ATOM 5679 C CA . GLY B 1 374 ? 73.207 -17.464 60.357 1.00 30.70 374 GLY B CA 1
ATOM 5680 C C . GLY B 1 374 ? 72.070 -16.596 59.831 1.00 28.69 374 GLY B C 1
ATOM 5681 O O . GLY B 1 374 ? 72.196 -15.887 58.830 1.00 21.64 374 GLY B O 1
ATOM 5682 N N . SER B 1 375 ? 70.958 -16.624 60.555 1.00 32.36 375 SER B N 1
ATOM 5683 C CA . SER B 1 375 ? 69.773 -15.859 60.201 1.00 34.36 375 SER B CA 1
ATOM 5684 C C . SER B 1 375 ? 69.172 -15.245 61.466 1.00 34.76 375 SER B C 1
ATOM 5685 O O . SER B 1 375 ? 69.093 -15.906 62.509 1.00 33.93 375 SER B O 1
ATOM 5688 N N . TYR B 1 376 ? 68.781 -13.973 61.364 1.00 36.69 376 TYR B N 1
ATOM 5689 C CA . TYR B 1 376 ? 68.157 -13.210 62.454 1.00 35.43 376 TYR B CA 1
ATOM 5690 C C . TYR B 1 376 ? 68.999 -12.954 63.707 1.00 32.41 376 TYR B C 1
ATOM 5691 O O . TYR B 1 376 ? 69.460 -11.841 63.937 1.00 26.17 376 TYR B O 1
ATOM 5700 N N . PHE B 1 377 ? 69.151 -13.986 64.528 1.00 34.72 377 PHE B N 1
ATOM 5701 C CA . PHE B 1 377 ? 69.895 -13.901 65.786 1.00 34.29 377 PHE B CA 1
ATOM 5702 C C . PHE B 1 377 ? 71.291 -14.506 65.668 1.00 35.09 377 PHE B C 1
ATOM 5703 O O . PHE B 1 377 ? 71.455 -15.723 65.521 1.00 39.62 377 PHE B O 1
ATOM 5711 N N . VAL B 1 378 ? 72.283 -13.626 65.724 1.00 35.07 378 VAL B N 1
ATOM 5712 C CA . VAL B 1 378 ? 73.702 -13.950 65.597 1.00 33.89 378 VAL B CA 1
ATOM 5713 C C . VAL B 1 378 ? 74.427 -13.924 66.955 1.00 35.32 378 VAL B C 1
ATOM 5714 O O . VAL B 1 378 ? 73.835 -13.614 67.981 1.00 37.10 378 VAL B O 1
ATOM 5718 N N . ASP B 1 379 ? 75.661 -14.389 66.979 1.00 37.46 379 ASP B N 1
ATOM 5719 C CA . ASP B 1 379 ? 76.446 -14.364 68.194 1.00 44.93 379 ASP B CA 1
ATOM 5720 C C . ASP B 1 379 ? 77.366 -13.158 68.054 1.00 46.25 379 ASP B C 1
ATOM 5721 O O . ASP B 1 379 ? 78.061 -13.032 67.051 1.00 49.22 379 ASP B O 1
ATOM 5726 N N . ALA B 1 380 ? 77.420 -12.286 69.050 1.00 47.29 380 ALA B N 1
ATOM 5727 C CA . ALA B 1 380 ? 78.278 -11.122 68.909 1.00 49.01 380 ALA B CA 1
ATOM 5728 C C . ALA B 1 380 ? 79.351 -10.942 69.967 1.00 53.57 380 ALA B C 1
ATOM 5729 O O . ALA B 1 380 ? 79.419 -9.896 70.602 1.00 56.32 380 ALA B O 1
ATOM 5731 N N . HIS B 1 381 ? 80.191 -11.957 70.162 1.00 58.30 381 HIS B N 1
ATOM 5732 C CA . HIS B 1 381 ? 81.294 -11.861 71.126 1.00 62.31 381 HIS B CA 1
ATOM 5733 C C . HIS B 1 381 ? 82.406 -12.880 70.909 1.00 64.86 381 HIS B C 1
ATOM 5734 O O . HIS B 1 381 ? 82.409 -13.954 71.511 1.00 71.07 381 HIS B O 1
ATOM 5741 N N . GLN C 1 10 ? 49.894 34.226 52.894 1.00 56.06 10 GLN C N 1
ATOM 5742 C CA . GLN C 1 10 ? 48.939 35.039 53.657 1.00 57.72 10 GLN C CA 1
ATOM 5743 C C . GLN C 1 10 ? 47.742 35.450 52.794 1.00 53.73 10 GLN C C 1
ATOM 5744 O O . GLN C 1 10 ? 46.684 34.850 52.882 1.00 56.34 10 GLN C O 1
ATOM 5750 N N . ASP C 1 11 ? 47.939 36.477 51.970 1.00 51.29 11 ASP C N 1
ATOM 5751 C CA . ASP C 1 11 ? 46.928 37.022 51.065 1.00 49.55 11 ASP C CA 1
ATOM 5752 C C . ASP C 1 11 ? 45.901 36.001 50.545 1.00 42.12 11 ASP C C 1
ATOM 5753 O O . ASP C 1 11 ? 44.699 36.130 50.773 1.00 40.19 11 ASP C O 1
ATOM 5758 N N . ASN C 1 12 ? 46.394 35.023 49.796 1.00 35.17 12 ASN C N 1
ATOM 5759 C CA . ASN C 1 12 ? 45.582 33.970 49.231 1.00 30.45 12 ASN C CA 1
ATOM 5760 C C . ASN C 1 12 ? 46.269 32.774 49.830 1.00 27.15 12 ASN C C 1
ATOM 5761 O O . ASN C 1 12 ? 47.450 32.541 49.570 1.00 30.08 12 ASN C O 1
ATOM 5766 N N . PRO C 1 13 ? 45.591 32.099 50.763 1.00 26.95 13 PRO C N 1
ATOM 5767 C CA . PRO C 1 13 ? 46.104 30.912 51.451 1.00 25.86 13 PRO C CA 1
ATOM 5768 C C . PRO C 1 13 ? 46.135 29.614 50.633 1.00 26.85 13 PRO C C 1
ATOM 5769 O O . PRO C 1 13 ? 46.787 28.648 51.043 1.00 28.31 13 PRO C O 1
ATOM 5773 N N . PHE C 1 14 ? 45.451 29.590 49.488 1.00 27.12 14 PHE C N 1
ATOM 5774 C CA . PHE C 1 14 ? 45.379 28.381 48.659 1.00 24.78 14 PHE C CA 1
ATOM 5775 C C . PHE C 1 14 ? 46.403 28.264 47.554 1.00 22.34 14 PHE C C 1
ATOM 5776 O O . PHE C 1 14 ? 46.489 27.217 46.904 1.00 25.08 14 PHE C O 1
ATOM 5784 N N . TYR C 1 15 ? 47.218 29.297 47.381 1.00 22.77 15 TYR C N 1
ATOM 5785 C CA . TYR C 1 15 ? 48.204 29.315 46.311 1.00 19.54 15 TYR C CA 1
ATOM 5786 C C . TYR C 1 15 ? 49.575 29.059 46.846 1.00 21.91 15 TYR C C 1
ATOM 5787 O O . TYR C 1 15 ? 49.921 29.582 47.883 1.00 25.02 15 TYR C O 1
ATOM 5796 N N . PHE C 1 16 ? 50.335 28.215 46.149 1.00 23.09 16 PHE C N 1
ATOM 5797 C CA . PHE C 1 16 ? 51.707 27.901 46.528 1.00 22.31 16 PHE C CA 1
ATOM 5798 C C . PHE C 1 16 ? 52.651 28.199 45.362 1.00 21.46 16 PHE C C 1
ATOM 5799 O O . PHE C 1 16 ? 52.698 27.457 44.385 1.00 17.20 16 PHE C O 1
ATOM 5807 N N . ASN C 1 17 ? 53.366 29.317 45.473 1.00 23.54 17 ASN C N 1
ATOM 5808 C CA . ASN C 1 17 ? 54.313 29.777 44.473 1.00 25.65 17 ASN C CA 1
ATOM 5809 C C . ASN C 1 17 ? 55.507 28.857 44.513 1.00 27.50 17 ASN C C 1
ATOM 5810 O O . ASN C 1 17 ? 56.135 28.715 45.550 1.00 26.33 17 ASN C O 1
ATOM 5815 N N . SER C 1 18 ? 55.878 28.321 43.359 1.00 27.74 18 SER C N 1
ATOM 5816 C CA . SER C 1 18 ? 56.991 27.397 43.252 1.00 31.28 18 SER C CA 1
ATOM 5817 C C . SER C 1 18 ? 58.276 27.970 43.794 1.00 33.88 18 SER C C 1
ATOM 5818 O O . SER C 1 18 ? 59.044 27.260 44.445 1.00 36.18 18 SER C O 1
ATOM 5821 N N . ASP C 1 19 ? 58.496 29.261 43.551 1.00 37.76 19 ASP C N 1
ATOM 5822 C CA . ASP C 1 19 ? 59.711 29.943 44.004 1.00 39.95 19 ASP C CA 1
ATOM 5823 C C . ASP C 1 19 ? 59.974 29.711 45.482 1.00 38.58 19 ASP C C 1
ATOM 5824 O O . ASP C 1 19 ? 61.042 29.244 45.877 1.00 39.17 19 ASP C O 1
ATOM 5829 N N . ASN C 1 20 ? 58.980 30.001 46.301 1.00 36.08 20 ASN C N 1
ATOM 5830 C CA . ASN C 1 20 ? 59.169 29.844 47.723 1.00 39.14 20 ASN C CA 1
ATOM 5831 C C . ASN C 1 20 ? 58.374 28.726 48.388 1.00 34.56 20 ASN C C 1
ATOM 5832 O O . ASN C 1 20 ? 58.008 28.849 49.551 1.00 40.87 20 ASN C O 1
ATOM 5837 N N . SER C 1 21 ? 58.171 27.611 47.698 1.00 29.46 21 SER C N 1
ATOM 5838 C CA . SER C 1 21 ? 57.402 26.518 48.274 1.00 24.93 21 SER C CA 1
ATOM 5839 C C . SER C 1 21 ? 58.034 25.138 48.276 1.00 29.51 21 SER C C 1
ATOM 5840 O O . SER C 1 21 ? 57.608 24.271 49.057 1.00 29.13 21 SER C O 1
ATOM 5843 N N . TRP C 1 22 ? 59.027 24.931 47.406 1.00 28.83 22 TRP C N 1
ATOM 5844 C CA . TRP C 1 22 ? 59.740 23.652 47.285 1.00 29.44 22 TRP C CA 1
ATOM 5845 C C . TRP C 1 22 ? 61.115 23.739 47.947 1.00 29.96 22 TRP C C 1
ATOM 5846 O O . TRP C 1 22 ? 61.777 24.760 47.822 1.00 39.12 22 TRP C O 1
ATOM 5857 N N . ASN C 1 23 ? 61.555 22.698 48.646 1.00 25.88 23 ASN C N 1
ATOM 5858 C CA . ASN C 1 23 ? 62.882 22.733 49.252 1.00 24.56 23 ASN C CA 1
ATOM 5859 C C . ASN C 1 23 ? 63.667 21.598 48.629 1.00 25.04 23 ASN C C 1
ATOM 5860 O O . ASN C 1 23 ? 63.156 20.493 48.546 1.00 28.26 23 ASN C O 1
ATOM 5865 N N . THR C 1 24 ? 64.875 21.862 48.139 1.00 26.71 24 THR C N 1
ATOM 5866 C CA . THR C 1 24 ? 65.700 20.808 47.514 1.00 26.48 24 THR C CA 1
ATOM 5867 C C . THR C 1 24 ? 66.351 19.798 48.457 1.00 28.17 24 THR C C 1
ATOM 5868 O O . THR C 1 24 ? 67.142 20.155 49.332 1.00 28.78 24 THR C O 1
ATOM 5872 N N . LEU C 1 25 ? 66.082 18.525 48.206 1.00 27.70 25 LEU C N 1
ATOM 5873 C CA . LEU C 1 25 ? 66.637 17.450 49.005 1.00 27.74 25 LEU C CA 1
ATOM 5874 C C . LEU C 1 25 ? 67.996 17.026 48.453 1.00 27.89 25 LEU C C 1
ATOM 5875 O O . LEU C 1 25 ? 68.933 16.777 49.202 1.00 30.55 25 LEU C O 1
ATOM 5880 N N . PHE C 1 26 ? 68.078 16.925 47.131 1.00 29.72 26 PHE C N 1
ATOM 5881 C CA . PHE C 1 26 ? 69.292 16.539 46.423 1.00 25.20 26 PHE C CA 1
ATOM 5882 C C . PHE C 1 26 ? 69.216 17.152 45.030 1.00 27.72 26 PHE C C 1
ATOM 5883 O O . PHE C 1 26 ? 68.129 17.361 44.477 1.00 28.89 26 PHE C O 1
ATOM 5891 N N . LYS C 1 27 ? 70.377 17.425 44.459 1.00 29.63 27 LYS C N 1
ATOM 5892 C CA . LYS C 1 27 ? 70.455 18.016 43.138 1.00 31.76 27 LYS C CA 1
ATOM 5893 C C . LYS C 1 27 ? 71.878 17.858 42.649 1.00 30.38 27 LYS C C 1
ATOM 5894 O O . LYS C 1 27 ? 72.820 17.878 43.437 1.00 25.84 27 LYS C O 1
ATOM 5900 N N . ASN C 1 28 ? 72.022 17.594 41.361 1.00 27.36 28 ASN C N 1
ATOM 5901 C CA . ASN C 1 28 ? 73.328 17.455 40.765 1.00 25.89 28 ASN C CA 1
ATOM 5902 C C . ASN C 1 28 ? 73.148 17.488 39.262 1.00 26.73 28 ASN C C 1
ATOM 5903 O O . ASN C 1 28 ? 72.040 17.720 38.762 1.00 25.41 28 ASN C O 1
ATOM 5908 N N . GLN C 1 29 ? 74.256 17.335 38.556 1.00 27.13 29 GLN C N 1
ATOM 5909 C CA . GLN C 1 29 ? 74.270 17.363 37.107 1.00 31.58 29 GLN C CA 1
ATOM 5910 C C . GLN C 1 29 ? 73.229 16.438 36.486 1.00 31.15 29 GLN C C 1
ATOM 5911 O O . GLN C 1 29 ? 72.627 16.776 35.471 1.00 33.81 29 GLN C O 1
ATOM 5917 N N . TYR C 1 30 ? 72.958 15.317 37.144 1.00 29.52 30 TYR C N 1
ATOM 5918 C CA . TYR C 1 30 ? 72.012 14.340 36.625 1.00 28.80 30 TYR C CA 1
ATOM 5919 C C . TYR C 1 30 ? 70.516 14.492 36.910 1.00 31.72 30 TYR C C 1
ATOM 5920 O O . TYR C 1 30 ? 69.696 13.970 36.151 1.00 34.22 30 TYR C O 1
ATOM 5929 N N . GLY C 1 31 ? 70.148 15.180 37.989 1.00 32.35 31 GLY C N 1
ATOM 5930 C CA . GLY C 1 31 ? 68.739 15.362 38.301 1.00 31.72 31 GLY C CA 1
ATOM 5931 C C . GLY C 1 31 ? 68.555 16.018 39.652 1.00 34.89 31 GLY C C 1
ATOM 5932 O O . GLY C 1 31 ? 69.504 16.606 40.186 1.00 36.99 31 GLY C O 1
ATOM 5933 N N . HIS C 1 32 ? 67.347 15.938 40.210 1.00 33.40 32 HIS C N 1
ATOM 5934 C CA . HIS C 1 32 ? 67.070 16.524 41.526 1.00 31.32 32 HIS C CA 1
ATOM 5935 C C . HIS C 1 32 ? 65.776 16.000 42.127 1.00 31.83 32 HIS C C 1
ATOM 5936 O O . HIS C 1 32 ? 64.876 15.558 41.391 1.00 23.60 32 HIS C O 1
ATOM 5943 N N . ILE C 1 33 ? 65.681 16.134 43.457 1.00 33.56 33 ILE C N 1
ATOM 5944 C CA . ILE C 1 33 ? 64.518 15.720 44.260 1.00 29.83 33 ILE C CA 1
ATOM 5945 C C . ILE C 1 33 ? 64.115 16.915 45.140 1.00 26.67 33 ILE C C 1
ATOM 5946 O O . ILE C 1 33 ? 64.948 17.462 45.844 1.00 23.55 33 ILE C O 1
ATOM 5951 N N . ARG C 1 34 ? 62.865 17.344 45.047 1.00 27.45 34 ARG C N 1
ATOM 5952 C CA . ARG C 1 34 ? 62.336 18.446 45.852 1.00 29.39 34 ARG C CA 1
ATOM 5953 C C . ARG C 1 34 ? 61.122 17.957 46.650 1.00 29.14 34 ARG C C 1
ATOM 5954 O O . ARG C 1 34 ? 60.409 17.039 46.230 1.00 30.92 34 ARG C O 1
ATOM 5962 N N . VAL C 1 35 ? 60.897 18.582 47.797 1.00 28.10 35 VAL C N 1
ATOM 5963 C CA . VAL C 1 35 ? 59.791 18.253 48.679 1.00 24.88 35 VAL C CA 1
ATOM 5964 C C . VAL C 1 35 ? 58.996 19.554 48.906 1.00 25.06 35 VAL C C 1
ATOM 5965 O O . VAL C 1 35 ? 59.609 20.601 49.129 1.00 25.58 35 VAL C O 1
ATOM 5969 N N . LEU C 1 36 ? 57.664 19.517 48.760 1.00 23.99 36 LEU C N 1
ATOM 5970 C CA . LEU C 1 36 ? 56.837 20.721 48.980 1.00 25.60 36 LEU C CA 1
ATOM 5971 C C . LEU C 1 36 ? 56.667 21.029 50.493 1.00 27.56 36 LEU C C 1
ATOM 5972 O O . LEU C 1 36 ? 56.720 20.130 51.347 1.00 26.79 36 LEU C O 1
ATOM 5977 N N . GLN C 1 37 ? 56.530 22.310 50.825 1.00 26.22 37 GLN C N 1
ATOM 5978 C CA . GLN C 1 37 ? 56.354 22.697 52.210 1.00 19.40 37 GLN C CA 1
ATOM 5979 C C . GLN C 1 37 ? 55.028 22.108 52.717 1.00 21.85 37 GLN C C 1
ATOM 5980 O O . GLN C 1 37 ? 54.134 21.832 51.916 1.00 16.49 37 GLN C O 1
ATOM 5986 N N . ARG C 1 38 ? 54.902 21.928 54.039 1.00 19.71 38 ARG C N 1
ATOM 5987 C CA . ARG C 1 38 ? 53.690 21.379 54.651 1.00 19.82 38 ARG C CA 1
ATOM 5988 C C . ARG C 1 38 ? 52.467 22.199 54.319 1.00 24.84 38 ARG C C 1
ATOM 5989 O O . ARG C 1 38 ? 52.519 23.432 54.339 1.00 23.24 38 ARG C O 1
ATOM 5997 N N . PHE C 1 39 ? 51.349 21.518 54.079 1.00 25.19 39 PHE C N 1
ATOM 5998 C CA . PHE C 1 39 ? 50.111 22.216 53.759 1.00 26.47 39 PHE C CA 1
ATOM 5999 C C . PHE C 1 39 ? 49.633 23.050 54.933 1.00 26.74 39 PHE C C 1
ATOM 6000 O O . PHE C 1 39 ? 49.364 24.246 54.775 1.00 27.92 39 PHE C O 1
ATOM 6008 N N . ASP C 1 40 ? 49.573 22.436 56.111 1.00 24.87 40 ASP C N 1
ATOM 6009 C CA . ASP C 1 40 ? 49.131 23.138 57.305 1.00 28.87 40 ASP C CA 1
ATOM 6010 C C . ASP C 1 40 ? 50.079 24.258 57.752 1.00 29.95 40 ASP C C 1
ATOM 6011 O O . ASP C 1 40 ? 49.635 25.265 58.297 1.00 33.89 40 ASP C O 1
ATOM 6016 N N . GLN C 1 41 ? 51.372 24.126 57.480 1.00 30.32 41 GLN C N 1
ATOM 6017 C CA . GLN C 1 41 ? 52.291 25.175 57.888 1.00 35.14 41 GLN C CA 1
ATOM 6018 C C . GLN C 1 41 ? 52.035 26.469 57.132 1.00 32.32 41 GLN C C 1
ATOM 6019 O O . GLN C 1 41 ? 52.419 27.532 57.577 1.00 37.66 41 GLN C O 1
ATOM 6025 N N . GLN C 1 42 ? 51.397 26.384 55.982 1.00 29.06 42 GLN C N 1
ATOM 6026 C CA . GLN C 1 42 ? 51.090 27.583 55.234 1.00 31.86 42 GLN C CA 1
ATOM 6027 C C . GLN C 1 42 ? 49.852 28.238 55.844 1.00 33.05 42 GLN C C 1
ATOM 6028 O O . GLN C 1 42 ? 49.891 29.413 56.215 1.00 37.11 42 GLN C O 1
ATOM 6034 N N . SER C 1 43 ? 48.759 27.478 55.937 1.00 32.89 43 SER C N 1
ATOM 6035 C CA . SER C 1 43 ? 47.501 27.986 56.481 1.00 30.79 43 SER C CA 1
ATOM 6036 C C . SER C 1 43 ? 46.764 26.997 57.352 1.00 32.12 43 SER C C 1
ATOM 6037 O O . SER C 1 43 ? 46.628 25.829 57.018 1.00 33.16 43 SER C O 1
ATOM 6040 N N . LYS C 1 44 ? 46.212 27.514 58.440 1.00 33.35 44 LYS C N 1
ATOM 6041 C CA . LYS C 1 44 ? 45.468 26.713 59.387 1.00 34.31 44 LYS C CA 1
ATOM 6042 C C . LYS C 1 44 ? 44.187 26.249 58.699 1.00 33.54 44 LYS C C 1
ATOM 6043 O O . LYS C 1 44 ? 43.567 25.272 59.122 1.00 38.56 44 LYS C O 1
ATOM 6049 N N . ARG C 1 45 ? 43.780 26.954 57.647 1.00 30.75 45 ARG C N 1
ATOM 6050 C CA . ARG C 1 45 ? 42.579 26.573 56.923 1.00 28.15 45 ARG C CA 1
ATOM 6051 C C . ARG C 1 45 ? 42.824 25.195 56.321 1.00 31.02 45 ARG C C 1
ATOM 6052 O O . ARG C 1 45 ? 41.897 24.397 56.221 1.00 35.43 45 ARG C O 1
ATOM 6060 N N . LEU C 1 46 ? 44.070 24.926 55.917 1.00 32.38 46 LEU C N 1
ATOM 6061 C CA . LEU C 1 46 ? 44.460 23.641 55.294 1.00 30.90 46 LEU C CA 1
ATOM 6062 C C . LEU C 1 46 ? 44.798 22.560 56.312 1.00 28.56 46 LEU C C 1
ATOM 6063 O O . LEU C 1 46 ? 45.734 21.781 56.130 1.00 26.69 46 LEU C O 1
ATOM 6068 N N . GLN C 1 47 ? 43.996 22.486 57.362 1.00 32.52 47 GLN C N 1
ATOM 6069 C CA . GLN C 1 47 ? 44.220 21.538 58.437 1.00 30.07 47 GLN C CA 1
ATOM 6070 C C . GLN C 1 47 ? 44.149 20.080 58.030 1.00 27.92 47 GLN C C 1
ATOM 6071 O O . GLN C 1 47 ? 45.043 19.320 58.373 1.00 32.28 47 GLN C O 1
ATOM 6077 N N . ASN C 1 48 ? 43.137 19.695 57.254 1.00 29.00 48 ASN C N 1
ATOM 6078 C CA . ASN C 1 48 ? 42.970 18.291 56.868 1.00 28.95 48 ASN C CA 1
ATOM 6079 C C . ASN C 1 48 ? 43.928 17.672 55.867 1.00 31.87 48 ASN C C 1
ATOM 6080 O O . ASN C 1 48 ? 43.691 16.565 55.365 1.00 36.12 48 ASN C O 1
ATOM 6085 N N . LEU C 1 49 ? 45.029 18.372 55.607 1.00 28.15 49 LEU C N 1
ATOM 6086 C CA . LEU C 1 49 ? 46.059 17.888 54.706 1.00 20.80 49 LEU C CA 1
ATOM 6087 C C . LEU C 1 49 ? 47.317 17.785 55.522 1.00 18.42 49 LEU C C 1
ATOM 6088 O O . LEU C 1 49 ? 48.404 17.687 54.965 1.00 15.98 49 LEU C O 1
ATOM 6093 N N . GLU C 1 50 ? 47.189 17.795 56.850 1.00 19.14 50 GLU C N 1
ATOM 6094 C CA . GLU C 1 50 ? 48.382 17.720 57.675 1.00 18.82 50 GLU C CA 1
ATOM 6095 C C . GLU C 1 50 ? 49.225 16.507 57.300 1.00 18.51 50 GLU C C 1
ATOM 6096 O O . GLU C 1 50 ? 50.449 16.594 57.182 1.00 12.23 50 GLU C O 1
ATOM 6102 N N . ASP C 1 51 ? 48.551 15.397 57.030 1.00 26.16 51 ASP C N 1
ATOM 6103 C CA . ASP C 1 51 ? 49.239 14.153 56.697 1.00 29.76 51 ASP C CA 1
ATOM 6104 C C . ASP C 1 51 ? 49.496 13.800 55.232 1.00 27.66 51 ASP C C 1
ATOM 6105 O O . ASP C 1 51 ? 49.681 12.634 54.919 1.00 28.32 51 ASP C O 1
ATOM 6110 N N . TYR C 1 52 ? 49.531 14.797 54.352 1.00 26.55 52 TYR C N 1
ATOM 6111 C CA . TYR C 1 52 ? 49.800 14.579 52.920 1.00 25.08 52 TYR C CA 1
ATOM 6112 C C . TYR C 1 52 ? 50.936 15.479 52.385 1.00 26.20 52 TYR C C 1
ATOM 6113 O O . TYR C 1 52 ? 51.062 16.640 52.774 1.00 28.71 52 TYR C O 1
ATOM 6122 N N . ARG C 1 53 ? 51.741 14.954 51.468 1.00 27.01 53 ARG C N 1
ATOM 6123 C CA . ARG C 1 53 ? 52.863 15.712 50.925 1.00 24.59 53 ARG C CA 1
ATOM 6124 C C . ARG C 1 53 ? 53.082 15.480 49.444 1.00 23.93 53 ARG C C 1
ATOM 6125 O O . ARG C 1 53 ? 52.551 14.528 48.880 1.00 26.45 53 ARG C O 1
ATOM 6133 N N . LEU C 1 54 ? 53.856 16.358 48.814 1.00 24.66 54 LEU C N 1
ATOM 6134 C CA . LEU C 1 54 ? 54.181 16.205 47.397 1.00 25.81 54 LEU C CA 1
ATOM 6135 C C . LEU C 1 54 ? 55.689 16.164 47.216 1.00 24.80 54 LEU C C 1
ATOM 6136 O O . LEU C 1 54 ? 56.421 16.925 47.843 1.00 31.49 54 LEU C O 1
ATOM 6141 N N . VAL C 1 55 ? 56.154 15.252 46.378 1.00 28.35 55 VAL C N 1
ATOM 6142 C CA . VAL C 1 55 ? 57.574 15.152 46.071 1.00 26.44 55 VAL C CA 1
ATOM 6143 C C . VAL C 1 55 ? 57.689 15.243 44.550 1.00 25.94 55 VAL C C 1
ATOM 6144 O O . VAL C 1 55 ? 56.868 14.692 43.822 1.00 23.72 55 VAL C O 1
ATOM 6148 N N . GLU C 1 56 ? 58.714 15.935 44.083 1.00 26.42 56 GLU C N 1
ATOM 6149 C CA . GLU C 1 56 ? 58.928 16.143 42.667 1.00 26.66 56 GLU C CA 1
ATOM 6150 C C . GLU C 1 56 ? 60.337 15.655 42.366 1.00 29.06 56 GLU C C 1
ATOM 6151 O O . GLU C 1 56 ? 61.276 15.928 43.120 1.00 30.18 56 GLU C O 1
ATOM 6157 N N . PHE C 1 57 ? 60.490 14.936 41.263 1.00 28.21 57 PHE C N 1
ATOM 6158 C CA . PHE C 1 57 ? 61.782 14.384 40.895 1.00 26.97 57 PHE C CA 1
ATOM 6159 C C . PHE C 1 57 ? 62.044 14.521 39.406 1.00 31.05 57 PHE C C 1
ATOM 6160 O O . PHE C 1 57 ? 61.102 14.502 38.604 1.00 32.47 57 PHE C O 1
ATOM 6168 N N . ARG C 1 58 ? 63.319 14.669 39.044 1.00 32.74 58 ARG C N 1
ATOM 6169 C CA . ARG C 1 58 ? 63.709 14.791 37.635 1.00 34.87 58 ARG C CA 1
ATOM 6170 C C . ARG C 1 58 ? 65.007 14.030 37.360 1.00 35.88 58 ARG C C 1
ATOM 6171 O O . ARG C 1 58 ? 65.864 13.921 38.250 1.00 37.40 58 ARG C O 1
ATOM 6179 N N . SER C 1 59 ? 65.123 13.490 36.139 1.00 36.15 59 SER C N 1
ATOM 6180 C CA . SER C 1 59 ? 66.285 12.703 35.699 1.00 31.02 59 SER C CA 1
ATOM 6181 C C . SER C 1 59 ? 66.686 13.002 34.263 1.00 29.18 59 SER C C 1
ATOM 6182 O O . SER C 1 59 ? 65.819 13.295 33.437 1.00 28.72 59 SER C O 1
ATOM 6185 N N . LYS C 1 60 ? 67.995 12.970 33.991 1.00 28.13 60 LYS C N 1
ATOM 6186 C CA . LYS C 1 60 ? 68.538 13.157 32.640 1.00 30.91 60 LYS C CA 1
ATOM 6187 C C . LYS C 1 60 ? 68.437 11.790 31.927 1.00 31.04 60 LYS C C 1
ATOM 6188 O O . LYS C 1 60 ? 68.289 10.751 32.583 1.00 31.12 60 LYS C O 1
ATOM 6194 N N . PRO C 1 61 ? 68.491 11.769 30.580 1.00 31.51 61 PRO C N 1
ATOM 6195 C CA . PRO C 1 61 ? 68.394 10.454 29.926 1.00 30.26 61 PRO C CA 1
ATOM 6196 C C . PRO C 1 61 ? 69.450 9.465 30.429 1.00 28.43 61 PRO C C 1
ATOM 6197 O O . PRO C 1 61 ? 70.539 9.860 30.809 1.00 33.54 61 PRO C O 1
ATOM 6201 N N . GLU C 1 62 ? 69.089 8.192 30.514 1.00 30.35 62 GLU C N 1
ATOM 6202 C CA . GLU C 1 62 ? 69.988 7.134 30.986 1.00 30.26 62 GLU C CA 1
ATOM 6203 C C . GLU C 1 62 ? 70.663 7.325 32.349 1.00 31.30 62 GLU C C 1
ATOM 6204 O O . GLU C 1 62 ? 71.884 7.256 32.467 1.00 32.12 62 GLU C O 1
ATOM 6210 N N . THR C 1 63 ? 69.862 7.504 33.390 1.00 30.43 63 THR C N 1
ATOM 6211 C CA . THR C 1 63 ? 70.390 7.668 34.739 1.00 30.08 63 THR C CA 1
ATOM 6212 C C . THR C 1 63 ? 69.704 6.676 35.701 1.00 31.27 63 THR C C 1
ATOM 6213 O O . THR C 1 63 ? 68.669 6.084 35.364 1.00 32.37 63 THR C O 1
ATOM 6217 N N . LEU C 1 64 ? 70.334 6.442 36.853 1.00 30.02 64 LEU C N 1
ATOM 6218 C CA . LEU C 1 64 ? 69.824 5.525 37.871 1.00 28.97 64 LEU C CA 1
ATOM 6219 C C . LEU C 1 64 ? 69.754 6.264 39.197 1.00 31.00 64 LEU C C 1
ATOM 6220 O O . LEU C 1 64 ? 70.642 7.071 39.486 1.00 30.67 64 LEU C O 1
ATOM 6225 N N . LEU C 1 65 ? 68.712 5.969 39.986 1.00 31.32 65 LEU C N 1
ATOM 6226 C CA . LEU C 1 65 ? 68.519 6.511 41.330 1.00 26.48 65 LEU C CA 1
ATOM 6227 C C . LEU C 1 65 ? 68.739 5.308 42.257 1.00 24.57 65 LEU C C 1
ATOM 6228 O O . LEU C 1 65 ? 68.004 4.330 42.191 1.00 24.86 65 LEU C O 1
ATOM 6233 N N . LEU C 1 66 ? 69.774 5.372 43.084 1.00 29.22 66 LEU C N 1
ATOM 6234 C CA . LEU C 1 66 ? 70.141 4.292 44.010 1.00 29.98 66 LEU C CA 1
ATOM 6235 C C . LEU C 1 66 ? 69.039 3.856 44.995 1.00 28.38 66 LEU C C 1
ATOM 6236 O O . LEU C 1 66 ? 68.193 4.665 45.393 1.00 31.10 66 LEU C O 1
ATOM 6241 N N . PRO C 1 67 ? 69.062 2.571 45.429 1.00 26.76 67 PRO C N 1
ATOM 6242 C CA . PRO C 1 67 ? 68.078 1.998 46.361 1.00 23.69 67 PRO C CA 1
ATOM 6243 C C . PRO C 1 67 ? 67.823 2.763 47.625 1.00 18.82 67 PRO C C 1
ATOM 6244 O O . PRO C 1 67 ? 68.738 3.271 48.259 1.00 15.74 67 PRO C O 1
ATOM 6248 N N . GLN C 1 68 ? 66.567 2.740 48.033 1.00 19.71 68 GLN C N 1
ATOM 6249 C CA . GLN C 1 68 ? 66.146 3.440 49.226 1.00 23.66 68 GLN C CA 1
ATOM 6250 C C . GLN C 1 68 ? 64.746 2.989 49.638 1.00 23.62 68 GLN C C 1
ATOM 6251 O O . GLN C 1 68 ? 63.950 2.517 48.815 1.00 26.95 68 GLN C O 1
ATOM 6257 N N . GLN C 1 69 ? 64.457 3.150 50.922 1.00 25.35 69 GLN C N 1
ATOM 6258 C CA . GLN C 1 69 ? 63.148 2.851 51.453 1.00 25.42 69 GLN C CA 1
ATOM 6259 C C . GLN C 1 69 ? 62.740 4.162 52.152 1.00 26.41 69 GLN C C 1
ATOM 6260 O O . GLN C 1 69 ? 63.605 4.915 52.621 1.00 27.02 69 GLN C O 1
ATOM 6266 N N . ALA C 1 70 ? 61.454 4.499 52.101 1.00 27.68 70 ALA C N 1
ATOM 6267 C CA . ALA C 1 70 ? 60.950 5.721 52.738 1.00 26.40 70 ALA C CA 1
ATOM 6268 C C . ALA C 1 70 ? 59.822 5.335 53.690 1.00 25.51 70 ALA C C 1
ATOM 6269 O O . ALA C 1 70 ? 59.200 4.286 53.527 1.00 20.45 70 ALA C O 1
ATOM 6271 N N . ASP C 1 71 ? 59.567 6.179 54.684 1.00 26.40 71 ASP C N 1
ATOM 6272 C CA . ASP C 1 71 ? 58.516 5.896 55.664 1.00 27.94 71 ASP C CA 1
ATOM 6273 C C . ASP C 1 71 ? 57.169 6.521 55.291 1.00 27.95 71 ASP C C 1
ATOM 6274 O O . ASP C 1 71 ? 56.424 6.965 56.160 1.00 35.64 71 ASP C O 1
ATOM 6279 N N . ALA C 1 72 ? 56.841 6.502 54.007 1.00 24.20 72 ALA C N 1
ATOM 6280 C CA . ALA C 1 72 ? 55.611 7.071 53.513 1.00 24.76 72 ALA C CA 1
ATOM 6281 C C . ALA C 1 72 ? 55.067 6.171 52.415 1.00 26.86 72 ALA C C 1
ATOM 6282 O O . ALA C 1 72 ? 55.842 5.536 51.709 1.00 27.35 72 ALA C O 1
ATOM 6284 N N . GLU C 1 73 ? 53.745 6.078 52.291 1.00 25.18 73 GLU C N 1
ATOM 6285 C CA . GLU C 1 73 ? 53.153 5.272 51.230 1.00 25.29 73 GLU C CA 1
ATOM 6286 C C . GLU C 1 73 ? 53.135 6.236 50.059 1.00 25.49 73 GLU C C 1
ATOM 6287 O O . GLU C 1 73 ? 52.615 7.346 50.178 1.00 23.68 73 GLU C O 1
ATOM 6293 N N . LEU C 1 74 ? 53.745 5.831 48.952 1.00 24.27 74 LEU C N 1
ATOM 6294 C CA . LEU C 1 74 ? 53.842 6.679 47.769 1.00 26.90 74 LEU C CA 1
ATOM 6295 C C . LEU C 1 74 ? 52.962 6.343 46.572 1.00 29.23 74 LEU C C 1
ATOM 6296 O O . LEU C 1 74 ? 52.776 5.169 46.229 1.00 29.02 74 LEU C O 1
ATOM 6301 N N . LEU C 1 75 ? 52.459 7.390 45.919 1.00 30.11 75 LEU C N 1
ATOM 6302 C CA . LEU C 1 75 ? 51.687 7.236 44.698 1.00 28.27 75 LEU C CA 1
ATOM 6303 C C . LEU C 1 75 ? 52.441 8.055 43.674 1.00 25.50 75 LEU C C 1
ATOM 6304 O O . LEU C 1 75 ? 52.367 9.294 43.654 1.00 23.87 75 LEU C O 1
ATOM 6309 N N . LEU C 1 76 ? 53.218 7.320 42.882 1.00 27.31 76 LEU C N 1
ATOM 6310 C CA . LEU C 1 76 ? 54.075 7.840 41.829 1.00 28.61 76 LEU C CA 1
ATOM 6311 C C . LEU C 1 76 ? 53.325 8.050 40.501 1.00 28.55 76 LEU C C 1
ATOM 6312 O O . LEU C 1 76 ? 52.596 7.166 40.022 1.00 27.21 76 LEU C O 1
ATOM 6317 N N . VAL C 1 77 ? 53.513 9.231 39.915 1.00 29.44 77 VAL C N 1
ATOM 6318 C CA . VAL C 1 77 ? 52.883 9.599 38.647 1.00 27.34 77 VAL C CA 1
ATOM 6319 C C . VAL C 1 77 ? 53.901 10.235 37.698 1.00 29.54 77 VAL C C 1
ATOM 6320 O O . VAL C 1 77 ? 54.565 11.211 38.052 1.00 33.38 77 VAL C O 1
ATOM 6324 N N . VAL C 1 78 ? 54.024 9.668 36.502 1.00 27.05 78 VAL C N 1
ATOM 6325 C CA . VAL C 1 78 ? 54.932 10.175 35.486 1.00 26.83 78 VAL C CA 1
ATOM 6326 C C . VAL C 1 78 ? 54.261 11.316 34.694 1.00 29.73 78 VAL C C 1
ATOM 6327 O O . VAL C 1 78 ? 53.225 11.110 34.023 1.00 27.42 78 VAL C O 1
ATOM 6331 N N . ARG C 1 79 ? 54.847 12.511 34.793 1.00 27.28 79 ARG C N 1
ATOM 6332 C CA . ARG C 1 79 ? 54.345 13.692 34.097 1.00 28.64 79 ARG C CA 1
ATOM 6333 C C . ARG C 1 79 ? 55.005 13.928 32.727 1.00 32.22 79 ARG C C 1
ATOM 6334 O O . ARG C 1 79 ? 54.735 14.947 32.078 1.00 36.51 79 ARG C O 1
ATOM 6342 N N . SER C 1 80 ? 55.921 13.031 32.341 1.00 34.50 80 SER C N 1
ATOM 6343 C CA . SER C 1 80 ? 56.631 13.048 31.045 1.00 29.74 80 SER C CA 1
ATOM 6344 C C . SER C 1 80 ? 57.824 12.108 31.063 1.00 24.73 80 SER C C 1
ATOM 6345 O O . SER C 1 80 ? 58.552 12.015 32.057 1.00 21.94 80 SER C O 1
ATOM 6348 N N . GLY C 1 81 ? 58.005 11.403 29.954 1.00 21.33 81 GLY C N 1
ATOM 6349 C CA . GLY C 1 81 ? 59.099 10.464 29.823 1.00 16.06 81 GLY C CA 1
ATOM 6350 C C . GLY C 1 81 ? 58.713 9.035 30.149 1.00 16.57 81 GLY C C 1
ATOM 6351 O O . GLY C 1 81 ? 57.523 8.678 30.223 1.00 13.50 81 GLY C O 1
ATOM 6352 N N . SER C 1 82 ? 59.729 8.215 30.375 1.00 16.77 82 SER C N 1
ATOM 6353 C CA . SER C 1 82 ? 59.503 6.810 30.679 1.00 21.41 82 SER C CA 1
ATOM 6354 C C . SER C 1 82 ? 60.342 6.414 31.873 1.00 18.33 82 SER C C 1
ATOM 6355 O O . SER C 1 82 ? 61.358 7.028 32.144 1.00 22.10 82 SER C O 1
ATOM 6358 N N . ALA C 1 83 ? 59.971 5.347 32.550 1.00 19.01 83 ALA C N 1
ATOM 6359 C CA . ALA C 1 83 ? 60.768 4.934 33.678 1.00 16.50 83 ALA C CA 1
ATOM 6360 C C . ALA C 1 83 ? 60.576 3.471 33.915 1.00 13.60 83 ALA C C 1
ATOM 6361 O O . ALA C 1 83 ? 59.583 2.911 33.503 1.00 13.21 83 ALA C O 1
ATOM 6363 N N . ILE C 1 84 ? 61.583 2.837 34.494 1.00 19.06 84 ILE C N 1
ATOM 6364 C CA . ILE C 1 84 ? 61.503 1.423 34.855 1.00 21.39 84 ILE C CA 1
ATOM 6365 C C . ILE C 1 84 ? 61.599 1.492 36.365 1.00 22.35 84 ILE C C 1
ATOM 6366 O O . ILE C 1 84 ? 62.555 2.052 36.913 1.00 20.12 84 ILE C O 1
ATOM 6371 N N . LEU C 1 85 ? 60.601 0.943 37.033 1.00 23.54 85 LEU C N 1
ATOM 6372 C CA . LEU C 1 85 ? 60.578 0.942 38.477 1.00 23.40 85 LEU C CA 1
ATOM 6373 C C . LEU C 1 85 ? 60.693 -0.483 39.015 1.00 22.65 85 LEU C C 1
ATOM 6374 O O . LEU C 1 85 ? 60.000 -1.394 38.538 1.00 20.82 85 LEU C O 1
ATOM 6379 N N . VAL C 1 86 ? 61.603 -0.690 39.966 1.00 21.56 86 VAL C N 1
ATOM 6380 C CA . VAL C 1 86 ? 61.728 -2.000 40.569 1.00 18.34 86 VAL C CA 1
ATOM 6381 C C . VAL C 1 86 ? 61.627 -1.935 42.078 1.00 21.62 86 VAL C C 1
ATOM 6382 O O . VAL C 1 86 ? 62.222 -1.067 42.713 1.00 20.02 86 VAL C O 1
ATOM 6386 N N . LEU C 1 87 ? 60.713 -2.761 42.593 1.00 22.59 87 LEU C N 1
ATOM 6387 C CA . LEU C 1 87 ? 60.403 -2.927 44.019 1.00 20.35 87 LEU C CA 1
ATOM 6388 C C . LEU C 1 87 ? 61.069 -4.209 44.505 1.00 21.34 87 LEU C C 1
ATOM 6389 O O . LEU C 1 87 ? 60.857 -5.287 43.921 1.00 19.64 87 LEU C O 1
ATOM 6394 N N . VAL C 1 88 ? 61.855 -4.102 45.576 1.00 22.91 88 VAL C N 1
ATOM 6395 C CA . VAL C 1 88 ? 62.582 -5.252 46.120 1.00 16.00 88 VAL C CA 1
ATOM 6396 C C . VAL C 1 88 ? 62.013 -5.730 47.447 1.00 18.83 88 VAL C C 1
ATOM 6397 O O . VAL C 1 88 ? 61.890 -4.968 48.402 1.00 9.73 88 VAL C O 1
ATOM 6401 N N . LYS C 1 89 ? 61.689 -7.011 47.491 1.00 19.70 89 LYS C N 1
ATOM 6402 C CA . LYS C 1 89 ? 61.092 -7.618 48.664 1.00 27.93 89 LYS C CA 1
ATOM 6403 C C . LYS C 1 89 ? 62.115 -8.473 49.392 1.00 29.70 89 LYS C C 1
ATOM 6404 O O . LYS C 1 89 ? 62.940 -9.117 48.749 1.00 31.52 89 LYS C O 1
ATOM 6410 N N . PRO C 1 90 ? 62.017 -8.560 50.734 1.00 28.97 90 PRO C N 1
ATOM 6411 C CA . PRO C 1 90 ? 62.925 -9.338 51.593 1.00 27.67 90 PRO C CA 1
ATOM 6412 C C . PRO C 1 90 ? 62.918 -10.858 51.370 1.00 26.01 90 PRO C C 1
ATOM 6413 O O . PRO C 1 90 ? 63.919 -11.533 51.608 1.00 24.28 90 PRO C O 1
ATOM 6417 N N . ASP C 1 91 ? 61.790 -11.389 50.920 1.00 25.13 91 ASP C N 1
ATOM 6418 C CA . ASP C 1 91 ? 61.664 -12.817 50.658 1.00 27.59 91 ASP C CA 1
ATOM 6419 C C . ASP C 1 91 ? 62.114 -13.241 49.248 1.00 30.67 91 ASP C C 1
ATOM 6420 O O . ASP C 1 91 ? 61.486 -14.093 48.631 1.00 30.68 91 ASP C O 1
ATOM 6425 N N . ASP C 1 92 ? 63.178 -12.625 48.737 1.00 31.17 92 ASP C N 1
ATOM 6426 C CA . ASP C 1 92 ? 63.727 -12.956 47.424 1.00 27.56 92 ASP C CA 1
ATOM 6427 C C . ASP C 1 92 ? 62.674 -12.867 46.341 1.00 27.29 92 ASP C C 1
ATOM 6428 O O . ASP C 1 92 ? 62.447 -13.822 45.603 1.00 27.32 92 ASP C O 1
ATOM 6433 N N . ARG C 1 93 ? 62.019 -11.719 46.256 1.00 28.91 93 ARG C N 1
ATOM 6434 C CA . ARG C 1 93 ? 60.979 -11.510 45.256 1.00 30.86 93 ARG C CA 1
ATOM 6435 C C . ARG C 1 93 ? 61.100 -10.080 44.745 1.00 25.99 93 ARG C C 1
ATOM 6436 O O . ARG C 1 93 ? 61.477 -9.193 45.490 1.00 30.05 93 ARG C O 1
ATOM 6444 N N . ARG C 1 94 ? 60.822 -9.860 43.474 1.00 22.81 94 ARG C N 1
ATOM 6445 C CA . ARG C 1 94 ? 60.921 -8.521 42.925 1.00 21.96 94 ARG C CA 1
ATOM 6446 C C . ARG C 1 94 ? 59.723 -8.151 42.061 1.00 22.90 94 ARG C C 1
ATOM 6447 O O . ARG C 1 94 ? 58.984 -9.027 41.636 1.00 25.64 94 ARG C O 1
ATOM 6455 N N . GLU C 1 95 ? 59.505 -6.861 41.839 1.00 19.18 95 GLU C N 1
ATOM 6456 C CA . GLU C 1 95 ? 58.400 -6.405 41.023 1.00 18.99 95 GLU C CA 1
ATOM 6457 C C . GLU C 1 95 ? 58.909 -5.337 40.079 1.00 20.03 95 GLU C C 1
ATOM 6458 O O . GLU C 1 95 ? 59.498 -4.360 40.507 1.00 19.34 95 GLU C O 1
ATOM 6464 N N . TYR C 1 96 ? 58.671 -5.548 38.788 1.00 23.54 96 TYR C N 1
ATOM 6465 C CA . TYR C 1 96 ? 59.129 -4.663 37.715 1.00 22.42 96 TYR C CA 1
ATOM 6466 C C . TYR C 1 96 ? 57.998 -3.920 37.072 1.00 19.09 96 TYR C C 1
ATOM 6467 O O . TYR C 1 96 ? 56.966 -4.513 36.810 1.00 26.50 96 TYR C O 1
ATOM 6476 N N . PHE C 1 97 ? 58.209 -2.646 36.758 1.00 22.87 97 PHE C N 1
ATOM 6477 C CA . PHE C 1 97 ? 57.161 -1.823 36.148 1.00 24.30 97 PHE C CA 1
ATOM 6478 C C . PHE C 1 97 ? 57.681 -0.856 35.090 1.00 25.41 97 PHE C C 1
ATOM 6479 O O . PHE C 1 97 ? 58.652 -0.144 35.331 1.00 24.69 97 PHE C O 1
ATOM 6487 N N . PHE C 1 98 ? 57.057 -0.835 33.916 1.00 22.13 98 PHE C N 1
ATOM 6488 C CA . PHE C 1 98 ? 57.450 0.161 32.938 1.00 27.31 98 PHE C CA 1
ATOM 6489 C C . PHE C 1 98 ? 56.315 1.202 32.921 1.00 26.48 98 PHE C C 1
ATOM 6490 O O . PHE C 1 98 ? 55.131 0.859 32.765 1.00 24.73 98 PHE C O 1
ATOM 6498 N N . LEU C 1 99 ? 56.678 2.465 33.122 1.00 29.00 99 LEU C N 1
ATOM 6499 C CA . LEU C 1 99 ? 55.702 3.549 33.194 1.00 33.09 99 LEU C CA 1
ATOM 6500 C C . LEU C 1 99 ? 55.985 4.597 32.143 1.00 37.92 99 LEU C C 1
ATOM 6501 O O . LEU C 1 99 ? 57.150 4.925 31.898 1.00 36.27 99 LEU C O 1
ATOM 6506 N N . THR C 1 100 ? 54.922 5.123 31.536 1.00 40.09 100 THR C N 1
ATOM 6507 C CA . THR C 1 100 ? 55.050 6.151 30.508 1.00 45.40 100 THR C CA 1
ATOM 6508 C C . THR C 1 100 ? 53.902 7.122 30.675 1.00 47.68 100 THR C C 1
ATOM 6509 O O . THR C 1 100 ? 52.865 6.758 31.208 1.00 47.61 100 THR C O 1
ATOM 6513 N N . SER C 1 101 ? 54.076 8.340 30.181 1.00 51.87 101 SER C N 1
ATOM 6514 C CA . SER C 1 101 ? 53.058 9.368 30.305 1.00 57.49 101 SER C CA 1
ATOM 6515 C C . SER C 1 101 ? 51.918 9.346 29.291 1.00 64.55 101 SER C C 1
ATOM 6516 O O . SER C 1 101 ? 50.750 9.477 29.674 1.00 64.86 101 SER C O 1
ATOM 6519 N N . ASP C 1 102 ? 52.254 9.213 28.001 1.00 72.12 102 ASP C N 1
ATOM 6520 C CA . ASP C 1 102 ? 51.242 9.268 26.936 1.00 75.01 102 ASP C CA 1
ATOM 6521 C C . ASP C 1 102 ? 50.781 8.066 26.119 1.00 76.15 102 ASP C C 1
ATOM 6522 O O . ASP C 1 102 ? 49.615 8.033 25.724 1.00 77.20 102 ASP C O 1
ATOM 6527 N N . ASN C 1 103 ? 51.655 7.114 25.800 1.00 76.91 103 ASN C N 1
ATOM 6528 C CA . ASN C 1 103 ? 51.193 5.966 25.007 1.00 76.82 103 ASN C CA 1
ATOM 6529 C C . ASN C 1 103 ? 50.295 5.016 25.811 1.00 73.39 103 ASN C C 1
ATOM 6530 O O . ASN C 1 103 ? 50.767 4.274 26.670 1.00 72.93 103 ASN C O 1
ATOM 6535 N N . PRO C 1 104 ? 48.991 4.981 25.479 1.00 71.53 104 PRO C N 1
ATOM 6536 C CA . PRO C 1 104 ? 47.914 4.178 26.080 1.00 68.31 104 PRO C CA 1
ATOM 6537 C C . PRO C 1 104 ? 48.189 2.703 26.395 1.00 65.09 104 PRO C C 1
ATOM 6538 O O . PRO C 1 104 ? 47.303 2.010 26.898 1.00 62.07 104 PRO C O 1
ATOM 6542 N N . ILE C 1 105 ? 49.398 2.228 26.100 1.00 62.19 105 ILE C N 1
ATOM 6543 C CA . ILE C 1 105 ? 49.765 0.835 26.328 1.00 58.80 105 ILE C CA 1
ATOM 6544 C C . ILE C 1 105 ? 50.370 0.487 27.680 1.00 53.75 105 ILE C C 1
ATOM 6545 O O . ILE C 1 105 ? 50.245 -0.649 28.123 1.00 54.25 105 ILE C O 1
ATOM 6550 N N . PHE C 1 106 ? 51.052 1.439 28.312 1.00 48.59 106 PHE C N 1
ATOM 6551 C CA . PHE C 1 106 ? 51.672 1.212 29.622 1.00 40.99 106 PHE C CA 1
ATOM 6552 C C . PHE C 1 106 ? 51.036 2.187 30.598 1.00 37.08 106 PHE C C 1
ATOM 6553 O O . PHE C 1 106 ? 50.468 3.188 30.175 1.00 38.27 106 PHE C O 1
ATOM 6561 N N . SER C 1 107 ? 51.169 1.930 31.895 1.00 33.51 107 SER C N 1
ATOM 6562 C CA . SER C 1 107 ? 50.596 2.819 32.910 1.00 26.87 107 SER C CA 1
ATOM 6563 C C . SER C 1 107 ? 51.481 4.043 33.222 1.00 26.82 107 SER C C 1
ATOM 6564 O O . SER C 1 107 ? 52.707 4.034 33.000 1.00 26.56 107 SER C O 1
ATOM 6567 N N . ASP C 1 108 ? 50.855 5.121 33.688 1.00 23.24 108 ASP C N 1
ATOM 6568 C CA . ASP C 1 108 ? 51.618 6.306 34.042 1.00 23.15 108 ASP C CA 1
ATOM 6569 C C . ASP C 1 108 ? 51.797 6.456 35.546 1.00 25.51 108 ASP C C 1
ATOM 6570 O O . ASP C 1 108 ? 52.336 7.461 36.009 1.00 24.47 108 ASP C O 1
ATOM 6575 N N . HIS C 1 109 ? 51.339 5.480 36.319 1.00 26.64 109 HIS C N 1
ATOM 6576 C CA . HIS C 1 109 ? 51.444 5.600 37.774 1.00 25.55 109 HIS C CA 1
ATOM 6577 C C . HIS C 1 109 ? 51.495 4.261 38.468 1.00 24.18 109 HIS C C 1
ATOM 6578 O O . HIS C 1 109 ? 50.952 3.272 37.955 1.00 23.48 109 HIS C O 1
ATOM 6585 N N . GLN C 1 110 ? 52.046 4.271 39.682 1.00 22.26 110 GLN C N 1
ATOM 6586 C CA . GLN C 1 110 ? 52.175 3.073 40.506 1.00 23.23 110 GLN C CA 1
ATOM 6587 C C . GLN C 1 110 ? 52.264 3.486 41.976 1.00 27.25 110 GLN C C 1
ATOM 6588 O O . GLN C 1 110 ? 52.752 4.583 42.285 1.00 27.08 110 GLN C O 1
ATOM 6594 N N . LYS C 1 111 ? 51.742 2.647 42.868 1.00 26.36 111 LYS C N 1
ATOM 6595 C CA . LYS C 1 111 ? 51.813 2.939 44.298 1.00 30.06 111 LYS C CA 1
ATOM 6596 C C . LYS C 1 111 ? 52.956 2.106 44.898 1.00 29.74 111 LYS C C 1
ATOM 6597 O O . LYS C 1 111 ? 53.143 0.922 44.563 1.00 25.38 111 LYS C O 1
ATOM 6603 N N . ILE C 1 112 ? 53.755 2.752 45.741 1.00 25.74 112 ILE C N 1
ATOM 6604 C CA . ILE C 1 112 ? 54.859 2.085 46.390 1.00 24.21 112 ILE C CA 1
ATOM 6605 C C . ILE C 1 112 ? 54.540 2.080 47.870 1.00 19.73 112 ILE C C 1
ATOM 6606 O O . ILE C 1 112 ? 54.371 3.125 48.473 1.00 27.38 112 ILE C O 1
ATOM 6611 N N . PRO C 1 113 ? 54.396 0.899 48.460 1.00 19.06 113 PRO C N 1
ATOM 6612 C CA . PRO C 1 113 ? 54.090 0.831 49.891 1.00 15.57 113 PRO C CA 1
ATOM 6613 C C . PRO C 1 113 ? 55.207 1.357 50.785 1.00 19.01 113 PRO C C 1
ATOM 6614 O O . PRO C 1 113 ? 56.366 1.438 50.387 1.00 25.79 113 PRO C O 1
ATOM 6618 N N . ALA C 1 114 ? 54.856 1.694 52.019 1.00 21.15 114 ALA C N 1
ATOM 6619 C CA . ALA C 1 114 ? 55.819 2.218 52.973 1.00 21.91 114 ALA C CA 1
ATOM 6620 C C . ALA C 1 114 ? 56.903 1.202 53.265 1.00 21.97 114 ALA C C 1
ATOM 6621 O O . ALA C 1 114 ? 56.663 -0.005 53.233 1.00 21.14 114 ALA C O 1
ATOM 6623 N N . GLY C 1 115 ? 58.113 1.695 53.496 1.00 21.14 115 GLY C N 1
ATOM 6624 C CA . GLY C 1 115 ? 59.225 0.812 53.797 1.00 24.51 115 GLY C CA 1
ATOM 6625 C C . GLY C 1 115 ? 59.678 -0.194 52.753 1.00 21.06 115 GLY C C 1
ATOM 6626 O O . GLY C 1 115 ? 60.418 -1.121 53.096 1.00 20.55 115 GLY C O 1
ATOM 6627 N N . THR C 1 116 ? 59.264 -0.022 51.494 1.00 20.38 116 THR C N 1
ATOM 6628 C CA . THR C 1 116 ? 59.678 -0.926 50.427 1.00 18.93 116 THR C CA 1
ATOM 6629 C C . THR C 1 116 ? 60.917 -0.337 49.737 1.00 20.85 116 THR C C 1
ATOM 6630 O O . THR C 1 116 ? 60.967 0.868 49.459 1.00 19.88 116 THR C O 1
ATOM 6634 N N . ILE C 1 117 ? 61.950 -1.161 49.569 1.00 17.15 117 ILE C N 1
ATOM 6635 C CA . ILE C 1 117 ? 63.198 -0.741 48.917 1.00 17.64 117 ILE C CA 1
ATOM 6636 C C . ILE C 1 117 ? 62.887 -0.602 47.453 1.00 15.82 117 ILE C C 1
ATOM 6637 O O . ILE C 1 117 ? 62.233 -1.472 46.900 1.00 18.27 117 ILE C O 1
ATOM 6642 N N . PHE C 1 118 ? 63.337 0.466 46.815 1.00 17.99 118 PHE C N 1
ATOM 6643 C CA . PHE C 1 118 ? 63.066 0.599 45.377 1.00 21.18 118 PHE C CA 1
ATOM 6644 C C . PHE C 1 118 ? 64.114 1.412 44.628 1.00 23.36 118 PHE C C 1
ATOM 6645 O O . PHE C 1 118 ? 64.892 2.139 45.237 1.00 28.17 118 PHE C O 1
ATOM 6653 N N . TYR C 1 119 ? 64.184 1.249 43.315 1.00 22.63 119 TYR C N 1
ATOM 6654 C CA . TYR C 1 119 ? 65.108 2.037 42.521 1.00 22.01 119 TYR C CA 1
ATOM 6655 C C . TYR C 1 119 ? 64.483 2.281 41.151 1.00 23.71 119 TYR C C 1
ATOM 6656 O O . TYR C 1 119 ? 63.723 1.464 40.639 1.00 24.73 119 TYR C O 1
ATOM 6665 N N . LEU C 1 120 ? 64.806 3.429 40.578 1.00 22.73 120 LEU C N 1
ATOM 6666 C CA . LEU C 1 120 ? 64.230 3.890 39.330 1.00 24.67 120 LEU C CA 1
ATOM 6667 C C . LEU C 1 120 ? 65.281 4.151 38.237 1.00 23.94 120 LEU C C 1
ATOM 6668 O O . LEU C 1 120 ? 66.371 4.661 38.533 1.00 26.89 120 LEU C O 1
ATOM 6673 N N . VAL C 1 121 ? 64.968 3.792 36.991 1.00 21.63 121 VAL C N 1
ATOM 6674 C CA . VAL C 1 121 ? 65.896 4.013 35.883 1.00 21.87 121 VAL C CA 1
ATOM 6675 C C . VAL C 1 121 ? 65.238 4.828 34.782 1.00 21.66 121 VAL C C 1
ATOM 6676 O O . VAL C 1 121 ? 64.022 4.736 34.561 1.00 19.86 121 VAL C O 1
ATOM 6680 N N . ASN C 1 122 ? 66.034 5.656 34.111 1.00 23.68 122 ASN C N 1
ATOM 6681 C CA . ASN C 1 122 ? 65.531 6.433 32.973 1.00 25.05 122 ASN C CA 1
ATOM 6682 C C . ASN C 1 122 ? 66.132 5.739 31.738 1.00 23.99 122 ASN C C 1
ATOM 6683 O O . ASN C 1 122 ? 67.291 5.951 31.365 1.00 24.11 122 ASN C O 1
ATOM 6688 N N . PRO C 1 123 ? 65.350 4.861 31.107 1.00 24.66 123 PRO C N 1
ATOM 6689 C CA . PRO C 1 123 ? 65.859 4.152 29.939 1.00 25.83 123 PRO C CA 1
ATOM 6690 C C . PRO C 1 123 ? 66.123 5.011 28.699 1.00 31.71 123 PRO C C 1
ATOM 6691 O O . PRO C 1 123 ? 67.070 4.758 27.943 1.00 33.95 123 PRO C O 1
ATOM 6695 N N . ASP C 1 124 ? 65.309 6.043 28.507 1.00 34.85 124 ASP C N 1
ATOM 6696 C CA . ASP C 1 124 ? 65.448 6.876 27.334 1.00 37.25 124 ASP C CA 1
ATOM 6697 C C . ASP C 1 124 ? 66.808 7.548 27.133 1.00 38.80 124 ASP C C 1
ATOM 6698 O O . ASP C 1 124 ? 67.398 8.090 28.075 1.00 36.66 124 ASP C O 1
ATOM 6703 N N . PRO C 1 125 ? 67.333 7.481 25.887 1.00 38.01 125 PRO C N 1
ATOM 6704 C CA . PRO C 1 125 ? 68.620 8.059 25.476 1.00 35.15 125 PRO C CA 1
ATOM 6705 C C . PRO C 1 125 ? 68.583 9.564 25.168 1.00 32.58 125 PRO C C 1
ATOM 6706 O O . PRO C 1 125 ? 69.620 10.195 25.037 1.00 31.83 125 PRO C O 1
ATOM 6710 N N . LYS C 1 126 ? 67.394 10.138 25.069 1.00 31.24 126 LYS C N 1
ATOM 6711 C CA . LYS C 1 126 ? 67.278 11.546 24.735 1.00 35.50 126 LYS C CA 1
ATOM 6712 C C . LYS C 1 126 ? 66.365 12.381 25.627 1.00 37.22 126 LYS C C 1
ATOM 6713 O O . LYS C 1 126 ? 66.623 13.571 25.807 1.00 39.10 126 LYS C O 1
ATOM 6719 N N . GLU C 1 127 ? 65.315 11.762 26.175 1.00 37.16 127 GLU C N 1
ATOM 6720 C CA . GLU C 1 127 ? 64.316 12.421 27.034 1.00 36.11 127 GLU C CA 1
ATOM 6721 C C . GLU C 1 127 ? 64.626 12.428 28.529 1.00 36.34 127 GLU C C 1
ATOM 6722 O O . GLU C 1 127 ? 65.281 11.521 29.036 1.00 40.40 127 GLU C O 1
ATOM 6728 N N . ASP C 1 128 ? 64.112 13.428 29.237 1.00 35.07 128 ASP C N 1
ATOM 6729 C CA . ASP C 1 128 ? 64.280 13.504 30.698 1.00 34.33 128 ASP C CA 1
ATOM 6730 C C . ASP C 1 128 ? 63.110 12.711 31.289 1.00 33.72 128 ASP C C 1
ATOM 6731 O O . ASP C 1 128 ? 62.200 12.311 30.558 1.00 35.56 128 ASP C O 1
ATOM 6736 N N . LEU C 1 129 ? 63.114 12.522 32.605 1.00 29.11 129 LEU C N 1
ATOM 6737 C CA . LEU C 1 129 ? 62.042 11.801 33.291 1.00 28.01 129 LEU C CA 1
ATOM 6738 C C . LEU C 1 129 ? 61.486 12.739 34.347 1.00 29.69 129 LEU C C 1
ATOM 6739 O O . LEU C 1 129 ? 62.225 13.134 35.252 1.00 34.00 129 LEU C O 1
ATOM 6744 N N . ARG C 1 130 ? 60.212 13.111 34.229 1.00 26.44 130 ARG C N 1
ATOM 6745 C CA . ARG C 1 130 ? 59.599 13.997 35.199 1.00 21.53 130 ARG C CA 1
ATOM 6746 C C . ARG C 1 130 ? 58.507 13.245 35.960 1.00 25.72 130 ARG C C 1
ATOM 6747 O O . ARG C 1 130 ? 57.562 12.716 35.355 1.00 19.74 130 ARG C O 1
ATOM 6755 N N . ILE C 1 131 ? 58.662 13.199 37.286 1.00 25.65 131 ILE C N 1
ATOM 6756 C CA . ILE C 1 131 ? 57.753 12.497 38.202 1.00 24.96 131 ILE C CA 1
ATOM 6757 C C . ILE C 1 131 ? 57.162 13.446 39.255 1.00 23.91 131 ILE C C 1
ATOM 6758 O O . ILE C 1 131 ? 57.848 14.333 39.766 1.00 26.96 131 ILE C O 1
ATOM 6763 N N . ILE C 1 132 ? 55.876 13.283 39.539 1.00 23.21 132 ILE C N 1
ATOM 6764 C CA . ILE C 1 132 ? 55.208 14.071 40.567 1.00 24.24 132 ILE C CA 1
ATOM 6765 C C . ILE C 1 132 ? 54.603 12.960 41.442 1.00 24.67 132 ILE C C 1
ATOM 6766 O O . ILE C 1 132 ? 54.123 11.945 40.910 1.00 21.88 132 ILE C O 1
ATOM 6771 N N . GLN C 1 133 ? 54.730 13.076 42.764 1.00 19.69 133 GLN C N 1
ATOM 6772 C CA . GLN C 1 133 ? 54.202 12.036 43.616 1.00 20.67 133 GLN C CA 1
ATOM 6773 C C . GLN C 1 133 ? 53.535 12.451 44.934 1.00 24.34 133 GLN C C 1
ATOM 6774 O O . GLN C 1 133 ? 53.991 13.372 45.623 1.00 25.50 133 GLN C O 1
ATOM 6780 N N . LEU C 1 134 ? 52.420 11.791 45.253 1.00 22.11 134 LEU C N 1
ATOM 6781 C CA . LEU C 1 134 ? 51.705 12.058 46.483 1.00 19.68 134 LEU C CA 1
ATOM 6782 C C . LEU C 1 134 ? 52.300 11.123 47.547 1.00 23.76 134 LEU C C 1
ATOM 6783 O O . LEU C 1 134 ? 52.500 9.932 47.292 1.00 21.34 134 LEU C O 1
ATOM 6788 N N . ALA C 1 135 ? 52.521 11.653 48.747 1.00 24.46 135 ALA C N 1
ATOM 6789 C CA . ALA C 1 135 ? 53.091 10.883 49.837 1.00 26.37 135 ALA C CA 1
ATOM 6790 C C . ALA C 1 135 ? 52.247 10.942 51.104 1.00 25.07 135 ALA C C 1
ATOM 6791 O O . ALA C 1 135 ? 51.774 12.002 51.478 1.00 28.01 135 ALA C O 1
ATOM 6793 N N . MET C 1 136 ? 52.051 9.797 51.750 1.00 23.25 136 MET C N 1
ATOM 6794 C CA . MET C 1 136 ? 51.308 9.721 52.996 1.00 25.56 136 MET C CA 1
ATOM 6795 C C . MET C 1 136 ? 52.238 9.081 54.031 1.00 26.45 136 MET C C 1
ATOM 6796 O O . MET C 1 136 ? 52.315 7.855 54.148 1.00 29.53 136 MET C O 1
ATOM 6801 N N . PRO C 1 137 ? 52.980 9.920 54.787 1.00 24.78 137 PRO C N 1
ATOM 6802 C CA . PRO C 1 137 ? 53.939 9.511 55.816 1.00 17.13 137 PRO C CA 1
ATOM 6803 C C . PRO C 1 137 ? 53.306 8.744 56.969 1.00 16.01 137 PRO C C 1
ATOM 6804 O O . PRO C 1 137 ? 52.196 9.047 57.402 1.00 18.46 137 PRO C 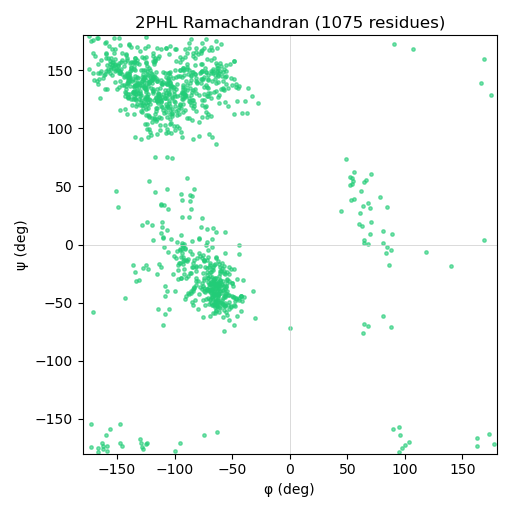O 1
ATOM 6808 N N . VAL C 1 138 ? 54.056 7.790 57.499 1.00 16.46 138 VAL C N 1
ATOM 6809 C CA . VAL C 1 138 ? 53.591 6.943 58.576 1.00 18.13 138 VAL C CA 1
ATOM 6810 C C . VAL C 1 138 ? 53.877 7.437 59.995 1.00 21.01 138 VAL C C 1
ATOM 6811 O O . VAL C 1 138 ? 53.044 7.343 60.893 1.00 20.37 138 VAL C O 1
ATOM 6815 N N . ASN C 1 139 ? 55.090 7.914 60.198 1.00 23.95 139 ASN C N 1
ATOM 6816 C CA . ASN C 1 139 ? 55.547 8.331 61.517 1.00 21.78 139 ASN C CA 1
ATOM 6817 C C . ASN C 1 139 ? 55.063 9.663 62.108 1.00 24.12 139 ASN C C 1
ATOM 6818 O O . ASN C 1 139 ? 54.668 9.732 63.282 1.00 23.12 139 ASN C O 1
ATOM 6823 N N . ASN C 1 140 ? 55.136 10.715 61.304 1.00 24.41 140 ASN C N 1
ATOM 6824 C CA . ASN C 1 140 ? 54.726 12.066 61.691 1.00 25.50 140 ASN C CA 1
ATOM 6825 C C . ASN C 1 140 ? 54.670 12.829 60.367 1.00 26.05 140 ASN C C 1
ATOM 6826 O O . ASN C 1 140 ? 54.856 12.197 59.320 1.00 26.72 140 ASN C O 1
ATOM 6831 N N . PRO C 1 141 ? 54.422 14.165 60.372 1.00 23.10 141 PRO C N 1
ATOM 6832 C CA . PRO C 1 141 ? 54.352 14.904 59.098 1.00 24.83 141 PRO C CA 1
ATOM 6833 C C . PRO C 1 141 ? 55.563 14.982 58.152 1.00 26.31 141 PRO C C 1
ATOM 6834 O O . PRO C 1 141 ? 55.402 15.313 56.961 1.00 23.11 141 PRO C O 1
ATOM 6838 N N . GLN C 1 142 ? 56.753 14.664 58.658 1.00 25.00 142 GLN C N 1
ATOM 6839 C CA . GLN C 1 142 ? 57.957 14.692 57.835 1.00 27.96 142 GLN C CA 1
ATOM 6840 C C . GLN C 1 142 ? 58.071 13.406 57.050 1.00 28.66 142 GLN C C 1
ATOM 6841 O O . GLN C 1 142 ? 57.716 12.342 57.554 1.00 30.31 142 GLN C O 1
ATOM 6847 N N . ILE C 1 143 ? 58.616 13.510 55.840 1.00 28.14 143 ILE C N 1
ATOM 6848 C CA . ILE C 1 143 ? 58.840 12.355 54.970 1.00 27.15 143 ILE C CA 1
ATOM 6849 C C . ILE C 1 143 ? 60.355 12.072 55.037 1.00 26.67 143 ILE C C 1
ATOM 6850 O O . ILE C 1 143 ? 61.157 12.984 54.863 1.00 27.98 143 ILE C O 1
ATOM 6855 N N . HIS C 1 144 ? 60.734 10.851 55.423 1.00 25.16 144 HIS C N 1
ATOM 6856 C CA . HIS C 1 144 ? 62.149 10.474 55.527 1.00 25.44 144 HIS C CA 1
ATOM 6857 C C . HIS C 1 144 ? 62.492 9.450 54.447 1.00 29.45 144 HIS C C 1
ATOM 6858 O O . HIS C 1 144 ? 61.651 8.609 54.117 1.00 29.34 144 HIS C O 1
ATOM 6865 N N . GLU C 1 145 ? 63.694 9.560 53.868 1.00 31.04 145 GLU C N 1
ATOM 6866 C CA . GLU C 1 145 ? 64.175 8.647 52.812 1.00 35.59 145 GLU C CA 1
ATOM 6867 C C . GLU C 1 145 ? 65.508 8.049 53.224 1.00 29.88 145 GLU C C 1
ATOM 6868 O O . GLU C 1 145 ? 66.487 8.766 53.311 1.00 36.25 145 GLU C O 1
ATOM 6874 N N . PHE C 1 146 ? 65.559 6.756 53.506 1.00 24.47 146 PHE C N 1
ATOM 6875 C CA . PHE C 1 146 ? 66.820 6.155 53.895 1.00 16.18 146 PHE C CA 1
ATOM 6876 C C . PHE C 1 146 ? 67.540 5.588 52.685 1.00 21.47 146 PHE C C 1
ATOM 6877 O O . PHE C 1 146 ? 67.051 4.661 52.057 1.00 18.87 146 PHE C O 1
ATOM 6885 N N . PHE C 1 147 ? 68.686 6.168 52.343 1.00 24.17 147 PHE C N 1
ATOM 6886 C CA . PHE C 1 147 ? 69.496 5.709 51.220 1.00 25.49 147 PHE C CA 1
ATOM 6887 C C . PHE C 1 147 ? 70.531 4.654 51.641 1.00 25.36 147 PHE C C 1
ATOM 6888 O O . PHE C 1 147 ? 71.260 4.824 52.630 1.00 28.91 147 PHE C O 1
ATOM 6896 N N . LEU C 1 148 ? 70.536 3.534 50.922 1.00 29.56 148 LEU C N 1
ATOM 6897 C CA . LEU C 1 148 ? 71.439 2.407 51.189 1.00 26.51 148 LEU C CA 1
ATOM 6898 C C . LEU C 1 148 ? 72.850 2.683 50.721 1.00 25.39 148 LEU C C 1
ATOM 6899 O O . LEU C 1 148 ? 73.800 2.064 51.184 1.00 24.39 148 LEU C O 1
ATOM 6904 N N . SER C 1 149 ? 72.964 3.583 49.756 1.00 30.79 149 SER C N 1
ATOM 6905 C CA . SER C 1 149 ? 74.236 3.954 49.153 1.00 34.12 149 SER C CA 1
ATOM 6906 C C . SER C 1 149 ? 75.257 4.733 50.000 1.00 36.92 149 SER C C 1
ATOM 6907 O O . SER C 1 149 ? 74.923 5.380 51.009 1.00 37.16 149 SER C O 1
ATOM 6910 N N . SER C 1 150 ? 76.509 4.643 49.555 1.00 35.36 150 SER C N 1
ATOM 6911 C CA . SER C 1 150 ? 77.640 5.348 50.137 1.00 33.68 150 SER C CA 1
ATOM 6912 C C . SER C 1 150 ? 78.136 6.212 48.971 1.00 34.30 150 SER C C 1
ATOM 6913 O O . SER C 1 150 ? 78.589 5.673 47.950 1.00 34.99 150 SER C O 1
ATOM 6916 N N . THR C 1 151 ? 77.934 7.522 49.051 1.00 30.18 151 THR C N 1
ATOM 6917 C CA . THR C 1 151 ? 78.416 8.400 48.000 1.00 32.09 151 THR C CA 1
ATOM 6918 C C . THR C 1 151 ? 79.028 9.651 48.632 1.00 34.18 151 THR C C 1
ATOM 6919 O O . THR C 1 151 ? 78.915 9.854 49.843 1.00 36.62 151 THR C O 1
ATOM 6923 N N . GLU C 1 152 ? 79.708 10.462 47.823 1.00 32.08 152 GLU C N 1
ATOM 6924 C CA . GLU C 1 152 ? 80.319 11.685 48.303 1.00 29.29 152 GLU C CA 1
ATOM 6925 C C . GLU C 1 152 ? 79.259 12.537 48.995 1.00 32.11 152 GLU C C 1
ATOM 6926 O O . GLU C 1 152 ? 79.550 13.227 49.976 1.00 36.45 152 GLU C O 1
ATOM 6932 N N . ALA C 1 153 ? 78.026 12.457 48.491 1.00 30.04 153 ALA C N 1
ATOM 6933 C CA . ALA C 1 153 ? 76.880 13.216 49.008 1.00 27.50 153 ALA C CA 1
ATOM 6934 C C . ALA C 1 153 ? 76.321 12.744 50.335 1.00 29.37 153 ALA C C 1
ATOM 6935 O O . ALA C 1 153 ? 75.924 13.545 51.177 1.00 36.18 153 ALA C O 1
ATOM 6937 N N . GLN C 1 154 ? 76.231 11.439 50.511 1.00 27.70 154 GLN C N 1
ATOM 6938 C CA . GLN C 1 154 ? 75.660 10.931 51.729 1.00 24.08 154 GLN C CA 1
ATOM 6939 C C . GLN C 1 154 ? 76.212 9.585 52.101 1.00 25.21 154 GLN C C 1
ATOM 6940 O O . GLN C 1 154 ? 76.638 8.818 51.243 1.00 24.60 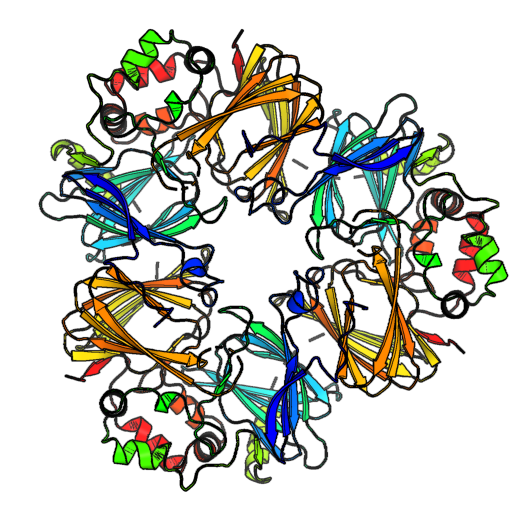154 GLN C O 1
ATOM 6946 N N . GLN C 1 155 ? 76.176 9.292 53.391 1.00 27.91 155 GLN C N 1
ATOM 6947 C CA . GLN C 1 155 ? 76.645 8.010 53.864 1.00 33.17 155 GLN C CA 1
ATOM 6948 C C . GLN C 1 155 ? 75.459 7.071 53.984 1.00 34.00 155 GLN C C 1
ATOM 6949 O O . GLN C 1 155 ? 74.297 7.496 54.046 1.00 34.96 155 GLN C O 1
ATOM 6955 N N . SER C 1 156 ? 75.758 5.786 53.932 1.00 31.92 156 SER C N 1
ATOM 6956 C CA . SER C 1 156 ? 74.736 4.781 54.044 1.00 28.19 156 SER C CA 1
ATOM 6957 C C . SER C 1 156 ? 74.344 4.645 55.524 1.00 32.04 156 SER C C 1
ATOM 6958 O O . SER C 1 156 ? 75.195 4.844 56.409 1.00 33.73 156 SER C O 1
ATOM 6961 N N . TYR C 1 157 ? 73.072 4.332 55.803 1.00 30.10 157 TYR C N 1
ATOM 6962 C CA . TYR C 1 157 ? 72.640 4.148 57.191 1.00 25.62 157 TYR C CA 1
ATOM 6963 C C . TYR C 1 157 ? 73.351 2.956 57.810 1.00 26.11 157 TYR C C 1
ATOM 6964 O O . TYR C 1 157 ? 73.343 2.776 59.024 1.00 25.54 157 TYR C O 1
ATOM 6973 N N . LEU C 1 158 ? 74.011 2.166 56.966 1.00 27.76 158 LEU C N 1
ATOM 6974 C CA . LEU C 1 158 ? 74.777 1.030 57.445 1.00 29.18 158 LEU C CA 1
ATOM 6975 C C . LEU C 1 158 ? 75.912 1.605 58.284 1.00 28.99 158 LEU C C 1
ATOM 6976 O O . LEU C 1 158 ? 76.085 1.221 59.435 1.00 31.60 158 LEU C O 1
ATOM 6981 N N . GLN C 1 159 ? 76.574 2.632 57.742 1.00 30.97 159 GLN C N 1
ATOM 6982 C CA . GLN C 1 159 ? 77.699 3.342 58.398 1.00 31.53 159 GLN C CA 1
ATOM 6983 C C . GLN C 1 159 ? 77.385 3.935 59.795 1.00 30.98 159 GLN C C 1
ATOM 6984 O O . GLN C 1 159 ? 78.272 4.425 60.484 1.00 25.48 159 GLN C O 1
ATOM 6990 N N . GLU C 1 160 ? 76.130 3.886 60.207 1.00 30.74 160 GLU C N 1
ATOM 6991 C CA . GLU C 1 160 ? 75.743 4.457 61.473 1.00 30.63 160 GLU C CA 1
ATOM 6992 C C . GLU C 1 160 ? 75.726 3.519 62.676 1.00 31.12 160 GLU C C 1
ATOM 6993 O O . GLU C 1 160 ? 75.472 3.965 63.801 1.00 30.98 160 GLU C O 1
ATOM 6999 N N . PHE C 1 161 ? 75.926 2.222 62.440 1.00 28.95 161 PHE C N 1
ATOM 7000 C CA . PHE C 1 161 ? 75.964 1.247 63.533 1.00 25.92 161 PHE C CA 1
ATOM 7001 C C . PHE C 1 161 ? 77.405 1.118 63.975 1.00 27.58 161 PHE C C 1
ATOM 7002 O O . PHE C 1 161 ? 78.320 1.562 63.286 1.00 22.25 161 PHE C O 1
ATOM 7010 N N . SER C 1 162 ? 77.615 0.467 65.108 1.00 33.45 162 SER C N 1
ATOM 7011 C CA . SER C 1 162 ? 78.966 0.314 65.639 1.00 35.10 162 SER C CA 1
ATOM 7012 C C . SER C 1 162 ? 79.808 -0.728 64.912 1.00 33.33 162 SER C C 1
ATOM 7013 O O . SER C 1 162 ? 79.298 -1.784 64.545 1.00 34.38 162 SER C O 1
ATOM 7016 N N . LYS C 1 163 ? 81.097 -0.431 64.749 1.00 35.27 163 LYS C N 1
ATOM 7017 C CA . LYS C 1 163 ? 82.063 -1.312 64.094 1.00 39.57 163 LYS C CA 1
ATOM 7018 C C . LYS C 1 163 ? 81.937 -2.755 64.531 1.00 41.04 163 LYS C C 1
ATOM 7019 O O . LYS C 1 163 ? 81.978 -3.666 63.700 1.00 44.70 163 LYS C O 1
ATOM 7025 N N . HIS C 1 164 ? 81.820 -2.964 65.837 1.00 38.52 164 HIS C N 1
ATOM 7026 C CA . HIS C 1 164 ? 81.703 -4.303 66.369 1.00 40.67 164 HIS C CA 1
ATOM 7027 C C . HIS C 1 164 ? 80.370 -4.967 66.058 1.00 39.57 164 HIS C C 1
ATOM 7028 O O . HIS C 1 164 ? 80.313 -6.187 65.900 1.00 39.75 164 HIS C O 1
ATOM 7035 N N . ILE C 1 165 ? 79.310 -4.171 65.914 1.00 39.67 165 ILE C N 1
ATOM 7036 C CA . ILE C 1 165 ? 77.993 -4.712 65.566 1.00 35.52 165 ILE C CA 1
ATOM 7037 C C . ILE C 1 165 ? 78.023 -5.099 64.082 1.00 36.81 165 ILE C C 1
ATOM 7038 O O . ILE C 1 165 ? 77.558 -6.181 63.708 1.00 39.11 165 ILE C O 1
ATOM 7043 N N . LEU C 1 166 ? 78.657 -4.262 63.262 1.00 34.24 166 LEU C N 1
ATOM 7044 C CA . LEU C 1 166 ? 78.784 -4.532 61.833 1.00 37.16 166 LEU C CA 1
ATOM 7045 C C . LEU C 1 166 ? 79.628 -5.786 61.637 1.00 37.12 166 LEU C C 1
ATOM 7046 O O . LEU C 1 166 ? 79.318 -6.607 60.774 1.00 38.33 166 LEU C O 1
ATOM 7051 N N . GLU C 1 167 ? 80.656 -5.956 62.471 1.00 36.80 167 GLU C N 1
ATOM 7052 C CA . GLU C 1 167 ? 81.538 -7.125 62.398 1.00 33.59 167 GLU C CA 1
ATOM 7053 C C . GLU C 1 167 ? 80.804 -8.424 62.710 1.00 34.57 167 GLU C C 1
ATOM 7054 O O . GLU C 1 167 ? 80.912 -9.411 61.963 1.00 35.95 167 GLU C O 1
ATOM 7060 N N . ALA C 1 168 ? 80.064 -8.424 63.813 1.00 33.33 168 ALA C N 1
ATOM 7061 C CA . ALA C 1 168 ? 79.295 -9.591 64.211 1.00 33.11 168 ALA C CA 1
ATOM 7062 C C . ALA C 1 168 ? 78.231 -9.910 63.158 1.00 37.56 168 ALA C C 1
ATOM 7063 O O . ALA C 1 168 ? 78.027 -11.082 62.808 1.00 40.13 168 ALA C O 1
ATOM 7065 N N . SER C 1 169 ? 77.562 -8.864 62.665 1.00 36.00 169 SER C N 1
ATOM 7066 C CA . SER C 1 169 ? 76.510 -9.018 61.670 1.00 37.72 169 SER C CA 1
ATOM 7067 C C . SER C 1 169 ? 76.993 -9.664 60.372 1.00 37.90 169 SER C C 1
ATOM 7068 O O . SER C 1 169 ? 76.441 -10.674 59.941 1.00 38.62 169 SER C O 1
ATOM 7071 N N . PHE C 1 170 ? 78.032 -9.091 59.772 1.00 38.44 170 PHE C N 1
ATOM 7072 C CA . PHE C 1 170 ? 78.581 -9.589 58.515 1.00 37.32 170 PHE C CA 1
ATOM 7073 C C . PHE C 1 170 ? 79.606 -10.716 58.640 1.00 41.24 170 PHE C C 1
ATOM 7074 O O . PHE C 1 170 ? 80.010 -11.293 57.616 1.00 38.29 170 PHE C O 1
ATOM 7082 N N . ASN C 1 171 ? 80.024 -11.025 59.875 1.00 42.39 171 ASN C N 1
ATOM 7083 C CA . ASN C 1 171 ? 80.997 -12.095 60.117 1.00 43.99 171 ASN C CA 1
ATOM 7084 C C . ASN C 1 171 ? 82.191 -11.802 59.214 1.00 43.44 171 ASN C C 1
ATOM 7085 O O . ASN C 1 171 ? 82.576 -12.588 58.344 1.00 39.77 171 ASN C O 1
ATOM 7090 N N . SER C 1 172 ? 82.743 -10.618 59.425 1.00 45.67 172 SER C N 1
ATOM 7091 C CA . SER C 1 172 ? 83.865 -10.128 58.657 1.00 46.13 172 SER C CA 1
ATOM 7092 C C . SER C 1 172 ? 84.612 -9.118 59.515 1.00 48.15 172 SER C C 1
ATOM 7093 O O . SER C 1 172 ? 84.059 -8.573 60.463 1.00 51.78 172 SER C O 1
ATOM 7096 N N . LYS C 1 173 ? 85.884 -8.904 59.215 1.00 51.22 173 LYS C N 1
ATOM 7097 C CA . LYS C 1 173 ? 86.662 -7.927 59.956 1.00 50.88 173 LYS C CA 1
ATOM 7098 C C . LYS C 1 173 ? 86.292 -6.576 59.367 1.00 47.79 173 LYS C C 1
ATOM 7099 O O . LYS C 1 173 ? 86.144 -6.427 58.151 1.00 46.51 173 LYS C O 1
ATOM 7105 N N . PHE C 1 174 ? 86.144 -5.584 60.226 1.00 46.07 174 PHE C N 1
ATOM 7106 C CA . PHE C 1 174 ? 85.771 -4.257 59.774 1.00 46.28 174 PHE C CA 1
ATOM 7107 C C . PHE C 1 174 ? 86.627 -3.640 58.668 1.00 44.74 174 PHE C C 1
ATOM 7108 O O . PHE C 1 174 ? 86.200 -2.695 58.012 1.00 44.53 174 PHE C O 1
ATOM 7116 N N . GLU C 1 175 ? 87.836 -4.144 58.470 1.00 46.21 175 GLU C N 1
ATOM 7117 C CA . GLU C 1 175 ? 88.699 -3.591 57.431 1.00 48.72 175 GLU C CA 1
ATOM 7118 C C . GLU C 1 175 ? 88.201 -3.964 56.024 1.00 45.50 175 GLU C C 1
ATOM 7119 O O . GLU C 1 175 ? 88.234 -3.147 55.101 1.00 39.86 175 GLU C O 1
ATOM 7125 N N . GLU C 1 176 ? 87.703 -5.196 55.902 1.00 47.57 176 GLU C N 1
ATOM 7126 C CA . GLU C 1 176 ? 87.156 -5.760 54.663 1.00 44.91 176 GLU C CA 1
ATOM 7127 C C . GLU C 1 176 ? 85.735 -5.207 54.443 1.00 40.73 176 GLU C C 1
ATOM 7128 O O . GLU C 1 176 ? 85.318 -4.942 53.311 1.00 34.33 176 GLU C O 1
ATOM 7134 N N . ILE C 1 177 ? 85.005 -5.040 55.547 1.00 39.28 177 ILE C N 1
ATOM 7135 C CA . ILE C 1 177 ? 83.656 -4.488 55.513 1.00 37.31 177 ILE C CA 1
ATOM 7136 C C . ILE C 1 177 ? 83.793 -3.075 54.969 1.00 35.98 177 ILE C C 1
ATOM 7137 O O . ILE C 1 177 ? 83.087 -2.698 54.051 1.00 41.19 177 ILE C O 1
ATOM 7142 N N . ASN C 1 178 ? 84.732 -2.306 55.505 1.00 32.62 178 ASN C N 1
ATOM 7143 C CA . ASN C 1 178 ? 84.961 -0.948 55.031 1.00 34.54 178 ASN C CA 1
ATOM 7144 C C . ASN C 1 178 ? 85.486 -0.935 53.594 1.00 35.81 178 ASN C C 1
ATOM 7145 O O . ASN C 1 178 ? 85.155 -0.049 52.810 1.00 33.83 178 ASN C O 1
ATOM 7150 N N . ARG C 1 179 ? 86.352 -1.891 53.273 1.00 38.07 179 ARG C N 1
ATOM 7151 C CA . ARG C 1 179 ? 86.918 -2.003 51.934 1.00 37.72 179 ARG C CA 1
ATOM 7152 C C . ARG C 1 179 ? 85.778 -2.136 50.936 1.00 37.35 179 ARG C C 1
ATOM 7153 O O . ARG C 1 179 ? 85.351 -1.166 50.314 1.00 35.28 179 ARG C O 1
ATOM 7161 N N . VAL C 1 180 ? 85.198 -3.326 50.932 1.00 39.72 180 VAL C N 1
ATOM 7162 C CA . VAL C 1 180 ? 84.106 -3.707 50.048 1.00 42.57 180 VAL C CA 1
ATOM 7163 C C . VAL C 1 180 ? 82.872 -2.799 49.935 1.00 39.37 180 VAL C C 1
ATOM 7164 O O . VAL C 1 180 ? 82.276 -2.707 48.871 1.00 40.85 180 VAL C O 1
ATOM 7168 N N . LEU C 1 181 ? 82.500 -2.127 51.017 1.00 37.58 181 LEU C N 1
ATOM 7169 C CA . LEU C 1 181 ? 81.295 -1.304 51.054 1.00 33.66 181 LEU C CA 1
ATOM 7170 C C . LEU C 1 181 ? 81.452 0.208 51.085 1.00 33.23 181 LEU C C 1
ATOM 7171 O O . LEU C 1 181 ? 80.978 0.898 50.197 1.00 35.13 181 LEU C O 1
ATOM 7176 N N . PHE C 1 182 ? 82.122 0.708 52.114 1.00 35.56 182 PHE C N 1
ATOM 7177 C CA . PHE C 1 182 ? 82.271 2.141 52.341 1.00 37.78 182 PHE C CA 1
ATOM 7178 C C . PHE C 1 182 ? 83.498 2.900 51.847 1.00 42.17 182 PHE C C 1
ATOM 7179 O O . PHE C 1 182 ? 83.505 4.126 51.902 1.00 43.62 182 PHE C O 1
ATOM 7187 N N . GLU C 1 183 ? 84.539 2.212 51.395 1.00 46.93 183 GLU C N 1
ATOM 7188 C CA . GLU C 1 183 ? 85.764 2.894 50.966 1.00 46.51 183 GLU C CA 1
ATOM 7189 C C . GLU C 1 183 ? 85.518 4.078 50.022 1.00 47.53 183 GLU C C 1
ATOM 7190 O O . GLU C 1 183 ? 85.112 3.899 48.878 1.00 46.19 183 GLU C O 1
ATOM 7196 N N . GLU C 1 184 ? 85.789 5.295 50.481 1.00 50.63 184 GLU C N 1
ATOM 7197 C CA . GLU C 1 184 ? 85.570 6.459 49.623 1.00 53.57 184 GLU C CA 1
ATOM 7198 C C . GLU C 1 184 ? 86.462 6.486 48.390 1.00 54.03 184 GLU C C 1
ATOM 7199 O O . GLU C 1 184 ? 86.233 7.245 47.443 1.00 52.93 184 GLU C O 1
ATOM 7205 N N . GLU C 1 185 ? 87.444 5.598 48.380 1.00 57.48 185 GLU C N 1
ATOM 7206 C CA . GLU C 1 185 ? 88.367 5.467 47.259 1.00 58.64 185 GLU C CA 1
ATOM 7207 C C . GLU C 1 185 ? 87.674 4.584 46.214 1.00 53.77 185 GLU C C 1
ATOM 7208 O O . GLU C 1 185 ? 88.265 3.628 45.725 1.00 56.80 185 GLU C O 1
ATOM 7214 N N . GLY C 1 186 ? 86.418 4.881 45.898 1.00 48.01 186 GLY C N 1
ATOM 7215 C CA . GLY C 1 186 ? 85.705 4.071 44.928 1.00 43.69 186 GLY C CA 1
ATOM 7216 C C . GLY C 1 186 ? 84.212 4.340 44.847 1.00 42.14 186 GLY C C 1
ATOM 7217 O O . GLY C 1 186 ? 83.489 3.693 44.088 1.00 41.80 186 GLY C O 1
ATOM 7218 N N . GLN C 1 187 ? 83.740 5.326 45.594 1.00 38.68 187 GLN C N 1
ATOM 7219 C CA . GLN C 1 187 ? 82.316 5.637 45.587 1.00 36.68 187 GLN C CA 1
ATOM 7220 C C . GLN C 1 187 ? 81.843 6.644 44.546 1.00 32.84 187 GLN C C 1
ATOM 7221 O O . GLN C 1 187 ? 82.633 7.379 43.952 1.00 32.36 187 GLN C O 1
ATOM 7227 N N . GLN C 1 188 ? 80.535 6.681 44.334 1.00 31.19 188 GLN C N 1
ATOM 7228 C CA . GLN C 1 188 ? 79.980 7.616 43.373 1.00 30.75 188 GLN C CA 1
ATOM 7229 C C . GLN C 1 188 ? 79.841 8.988 44.021 1.00 30.78 188 GLN C C 1
ATOM 7230 O O . GLN C 1 188 ? 79.882 9.133 45.252 1.00 29.44 188 GLN C O 1
ATOM 7236 N N . GLU C 1 189 ? 79.627 9.985 43.179 1.00 29.53 189 GLU C N 1
ATOM 7237 C CA . GLU C 1 189 ? 79.487 11.361 43.609 1.00 35.37 189 GLU C CA 1
ATOM 7238 C C . GLU C 1 189 ? 78.142 11.647 44.283 1.00 36.71 189 GLU C C 1
ATOM 7239 O O . GLU C 1 189 ? 78.071 12.469 45.194 1.00 36.64 189 GLU C O 1
ATOM 7245 N N . GLY C 1 190 ? 77.094 10.929 43.874 1.00 38.27 190 GLY C N 1
ATOM 7246 C CA . GLY C 1 190 ? 75.765 11.140 44.438 1.00 31.68 190 GLY C CA 1
ATOM 7247 C C . GLY C 1 190 ? 74.770 10.007 44.221 1.00 31.63 190 GLY C C 1
ATOM 7248 O O . GLY C 1 190 ? 75.108 8.949 43.666 1.00 29.89 190 GLY C O 1
ATOM 7249 N N . VAL C 1 191 ? 73.519 10.263 44.610 1.00 30.34 191 VAL C N 1
ATOM 7250 C CA . VAL C 1 191 ? 72.442 9.277 44.533 1.00 22.19 191 VAL C CA 1
ATOM 7251 C C . VAL C 1 191 ? 71.795 9.135 43.162 1.00 22.35 191 VAL C C 1
ATOM 7252 O O . VAL C 1 191 ? 71.074 8.170 42.913 1.00 23.52 191 VAL C O 1
ATOM 7256 N N . ILE C 1 192 ? 71.973 10.133 42.305 1.00 24.13 192 ILE C N 1
ATOM 7257 C CA . ILE C 1 192 ? 71.447 10.065 40.943 1.00 19.42 192 ILE C CA 1
ATOM 7258 C C . ILE C 1 192 ? 72.744 9.848 40.200 1.00 22.57 192 ILE C C 1
ATOM 7259 O O . ILE C 1 192 ? 73.658 10.678 40.245 1.00 22.90 192 ILE C O 1
ATOM 7264 N N . VAL C 1 193 ? 72.822 8.719 39.518 1.00 24.09 193 VAL C N 1
ATOM 7265 C CA . VAL C 1 193 ? 74.045 8.317 38.841 1.00 27.29 193 VAL C CA 1
ATOM 7266 C C . VAL C 1 193 ? 73.813 7.990 37.366 1.00 30.85 193 VAL C C 1
ATOM 7267 O O . VAL C 1 193 ? 72.686 7.753 36.938 1.00 33.98 193 VAL C O 1
ATOM 7271 N N . ASN C 1 194 ? 74.878 8.003 36.587 1.00 34.07 194 ASN C N 1
ATOM 7272 C CA . ASN C 1 194 ? 74.777 7.738 35.156 1.00 38.20 194 ASN C CA 1
ATOM 7273 C C . ASN C 1 194 ? 74.989 6.275 34.786 1.00 35.25 194 ASN C C 1
ATOM 7274 O O . ASN C 1 194 ? 75.908 5.652 35.282 1.00 41.29 194 ASN C O 1
ATOM 7279 N N . ILE C 1 195 ? 74.182 5.728 33.892 1.00 30.97 195 ILE C N 1
ATOM 7280 C CA . ILE C 1 195 ? 74.380 4.331 33.502 1.00 34.12 195 ILE C CA 1
ATOM 7281 C C . ILE C 1 195 ? 74.563 4.080 31.991 1.00 38.27 195 ILE C C 1
ATOM 7282 O O . ILE C 1 195 ? 74.517 5.000 31.165 1.00 36.61 195 ILE C O 1
ATOM 7287 N N . ASP C 1 196 ? 74.772 2.819 31.644 1.00 39.67 196 ASP C N 1
ATOM 7288 C CA . ASP C 1 196 ? 74.991 2.423 30.272 1.00 41.97 196 ASP C CA 1
ATOM 7289 C C . ASP C 1 196 ? 73.777 1.724 29.713 1.00 42.73 196 ASP C C 1
ATOM 7290 O O . ASP C 1 196 ? 73.209 0.852 30.359 1.00 44.39 196 ASP C O 1
ATOM 7295 N N . SER C 1 197 ? 73.440 2.055 28.473 1.00 45.19 197 SER C N 1
ATOM 7296 C CA . SER C 1 197 ? 72.311 1.445 27.764 1.00 50.08 197 SER C CA 1
ATOM 7297 C C . SER C 1 197 ? 72.453 -0.087 27.738 1.00 48.06 197 SER C C 1
ATOM 7298 O O . SER C 1 197 ? 71.479 -0.827 27.841 1.00 48.03 197 SER C O 1
ATOM 7301 N N . GLU C 1 198 ? 73.692 -0.538 27.605 1.00 49.67 198 GLU C N 1
ATOM 7302 C CA . GLU C 1 198 ? 74.004 -1.948 27.556 1.00 47.39 198 GLU C CA 1
ATOM 7303 C C . GLU C 1 198 ? 73.749 -2.624 28.886 1.00 43.56 198 GLU C C 1
ATOM 7304 O O . GLU C 1 198 ? 73.228 -3.726 28.914 1.00 43.86 198 GLU C O 1
ATOM 7310 N N . GLN C 1 199 ? 74.097 -1.965 29.988 1.00 41.46 199 GLN C N 1
ATOM 7311 C CA . GLN C 1 199 ? 73.873 -2.549 31.312 1.00 43.36 199 GLN C CA 1
ATOM 7312 C C . GLN C 1 199 ? 72.406 -2.986 31.485 1.00 42.81 199 GLN C C 1
ATOM 7313 O O . GLN C 1 199 ? 72.120 -4.156 31.724 1.00 43.04 199 GLN C O 1
ATOM 7319 N N . ILE C 1 200 ? 71.473 -2.061 31.289 1.00 42.32 200 ILE C N 1
ATOM 7320 C CA . ILE C 1 200 ? 70.061 -2.369 31.465 1.00 43.11 200 ILE C CA 1
ATOM 7321 C C . ILE C 1 200 ? 69.374 -3.175 30.361 1.00 47.96 200 ILE C C 1
ATOM 7322 O O . ILE C 1 200 ? 68.138 -3.186 30.284 1.00 52.34 200 ILE C O 1
ATOM 7327 N N . LYS C 1 201 ? 70.149 -3.922 29.579 1.00 49.35 201 LYS C N 1
ATOM 7328 C CA . LYS C 1 201 ? 69.619 -4.723 28.465 1.00 50.40 201 LYS C CA 1
ATOM 7329 C C . LYS C 1 201 ? 68.542 -5.761 28.854 1.00 47.82 201 LYS C C 1
ATOM 7330 O O . LYS C 1 201 ? 67.460 -5.793 28.257 1.00 41.25 201 LYS C O 1
ATOM 7336 N N . GLU C 1 202 ? 68.845 -6.594 29.859 1.00 48.18 202 GLU C N 1
ATOM 7337 C CA . GLU C 1 202 ? 67.923 -7.639 30.326 1.00 44.36 202 GLU C CA 1
ATOM 7338 C C . GLU C 1 202 ? 66.668 -7.043 30.952 1.00 41.71 202 GLU C C 1
ATOM 7339 O O . GLU C 1 202 ? 65.549 -7.391 30.580 1.00 37.57 202 GLU C O 1
ATOM 7345 N N . LEU C 1 203 ? 66.897 -6.120 31.883 1.00 39.40 203 LEU C N 1
ATOM 7346 C CA . LEU C 1 203 ? 65.876 -5.404 32.647 1.00 39.13 203 LEU C CA 1
ATOM 7347 C C . LEU C 1 203 ? 64.748 -4.816 31.780 1.00 40.90 203 LEU C C 1
ATOM 7348 O O . LEU C 1 203 ? 63.593 -5.244 31.856 1.00 39.94 203 LEU C O 1
ATOM 7353 N N . SER C 1 204 ? 65.088 -3.803 30.994 1.00 38.73 204 SER C N 1
ATOM 7354 C CA . SER C 1 204 ? 64.138 -3.128 30.133 1.00 40.88 204 SER C CA 1
ATOM 7355 C C . SER C 1 204 ? 63.202 -4.093 29.423 1.00 43.40 204 SER C C 1
ATOM 7356 O O . SER C 1 204 ? 61.994 -3.861 29.355 1.00 48.13 204 SER C O 1
ATOM 7359 N N . LYS C 1 205 ? 63.760 -5.172 28.893 1.00 41.75 205 LYS C N 1
ATOM 7360 C CA . LYS C 1 205 ? 62.968 -6.158 28.183 1.00 41.32 205 LYS C CA 1
ATOM 7361 C C . LYS C 1 205 ? 61.860 -6.706 29.051 1.00 39.89 205 LYS C C 1
ATOM 7362 O O . LYS C 1 205 ? 60.692 -6.601 28.699 1.00 39.60 205 LYS C O 1
ATOM 7368 N N . HIS C 1 206 ? 62.217 -7.257 30.205 1.00 38.37 206 HIS C N 1
ATOM 7369 C CA . HIS C 1 206 ? 61.217 -7.827 31.101 1.00 39.04 206 HIS C CA 1
ATOM 7370 C C . HIS C 1 206 ? 60.257 -6.786 31.637 1.00 38.02 206 HIS C C 1
ATOM 7371 O O . HIS C 1 206 ? 59.092 -7.085 31.931 1.00 36.37 206 HIS C O 1
ATOM 7378 N N . ALA C 1 207 ? 60.774 -5.585 31.840 1.00 38.52 207 ALA C N 1
ATOM 7379 C CA . ALA C 1 207 ? 59.958 -4.491 32.311 1.00 39.66 207 ALA C CA 1
ATOM 7380 C C . ALA C 1 207 ? 58.838 -4.338 31.266 1.00 44.12 207 ALA C C 1
ATOM 7381 O O . ALA C 1 207 ? 57.670 -4.624 31.548 1.00 47.33 207 ALA C O 1
ATOM 7383 N N . LYS C 1 208 ? 59.210 -4.019 30.032 1.00 46.39 208 LYS C N 1
ATOM 7384 C CA . LYS C 1 208 ? 58.235 -3.858 28.966 1.00 47.81 208 LYS C CA 1
ATOM 7385 C C . LYS C 1 208 ? 57.351 -5.075 28.702 1.00 49.62 208 LYS C C 1
ATOM 7386 O O . LYS C 1 208 ? 56.319 -4.948 28.061 1.00 54.93 208 LYS C O 1
ATOM 7392 N N . SER C 1 209 ? 57.755 -6.254 29.160 1.00 51.27 209 SER C N 1
ATOM 7393 C CA . SER C 1 209 ? 56.935 -7.449 28.965 1.00 50.38 209 SER C CA 1
ATOM 7394 C C . SER C 1 209 ? 55.946 -7.634 30.097 1.00 54.48 209 SER C C 1
ATOM 7395 O O . SER C 1 209 ? 55.064 -8.482 30.012 1.00 58.00 209 SER C O 1
ATOM 7398 N N . SER C 1 210 ? 56.131 -6.892 31.182 1.00 57.02 210 SER C N 1
ATOM 7399 C CA . SER C 1 210 ? 55.217 -6.976 32.310 1.00 60.72 210 SER C CA 1
ATOM 7400 C C . SER C 1 210 ? 54.288 -5.770 32.279 1.00 63.65 210 SER C C 1
ATOM 7401 O O . SER C 1 210 ? 53.076 -5.931 32.250 1.00 67.31 210 SER C O 1
ATOM 7404 N N . ASN C 1 220 ? 37.531 6.874 30.709 1.00 71.86 220 ASN C N 1
ATOM 7405 C CA . ASN C 1 220 ? 37.560 7.760 31.875 1.00 71.58 220 ASN C CA 1
ATOM 7406 C C . ASN C 1 220 ? 37.696 9.220 31.437 1.00 67.46 220 ASN C C 1
ATOM 7407 O O . ASN C 1 220 ? 37.617 10.137 32.270 1.00 65.36 220 ASN C O 1
ATOM 7412 N N . THR C 1 221 ? 37.893 9.420 30.132 1.00 60.67 221 THR C N 1
ATOM 7413 C CA . THR C 1 221 ? 38.070 10.750 29.555 1.00 56.50 221 THR C CA 1
ATOM 7414 C C . THR C 1 221 ? 36.789 11.486 29.202 1.00 53.96 221 THR C C 1
ATOM 7415 O O . THR C 1 221 ? 35.817 10.886 28.765 1.00 57.58 221 THR C O 1
ATOM 7419 N N . ILE C 1 222 ? 36.789 12.789 29.433 1.00 48.46 222 ILE C N 1
ATOM 7420 C CA . ILE C 1 222 ? 35.655 13.617 29.108 1.00 47.92 222 ILE C CA 1
ATOM 7421 C C . ILE C 1 222 ? 36.309 14.891 28.641 1.00 48.87 222 ILE C C 1
ATOM 7422 O O . ILE C 1 222 ? 37.115 15.489 29.356 1.00 46.18 222 ILE C O 1
ATOM 7427 N N . GLY C 1 223 ? 36.079 15.216 27.375 1.00 51.34 223 GLY C N 1
ATOM 7428 C CA . GLY C 1 223 ? 36.674 16.411 26.806 1.00 49.08 223 GLY C CA 1
ATOM 7429 C C . GLY C 1 223 ? 36.221 16.716 25.395 1.00 44.87 223 GLY C C 1
ATOM 7430 O O . GLY C 1 223 ? 35.475 15.957 24.779 1.00 47.50 223 GLY C O 1
ATOM 7431 N N . ASN C 1 224 ? 36.736 17.806 24.857 1.00 40.30 224 ASN C N 1
ATOM 7432 C CA . ASN C 1 224 ? 36.358 18.244 23.539 1.00 37.94 224 ASN C CA 1
ATOM 7433 C C . ASN C 1 224 ? 37.554 18.921 22.887 1.00 40.76 224 ASN C C 1
ATOM 7434 O O . ASN C 1 224 ? 38.701 18.611 23.217 1.00 43.20 224 ASN C O 1
ATOM 7439 N N . GLU C 1 225 ? 37.291 19.828 21.948 1.00 40.54 225 GLU C N 1
ATOM 7440 C CA . GLU C 1 225 ? 38.361 20.541 21.251 1.00 40.53 225 GLU C CA 1
ATOM 7441 C C . GLU C 1 225 ? 39.112 21.541 22.145 1.00 37.46 225 GLU C C 1
ATOM 7442 O O . GLU C 1 225 ? 40.233 21.945 21.830 1.00 37.72 225 GLU C O 1
ATOM 7448 N N . PHE C 1 226 ? 38.509 21.916 23.271 1.00 34.34 226 PHE C N 1
ATOM 7449 C CA . PHE C 1 226 ? 39.130 22.870 24.176 1.00 27.66 226 PHE C CA 1
ATOM 7450 C C . PHE C 1 226 ? 39.926 22.273 25.301 1.00 23.87 226 PHE C C 1
ATOM 7451 O O . PHE C 1 226 ? 40.872 22.883 25.786 1.00 24.48 226 PHE C O 1
ATOM 7459 N N . GLY C 1 227 ? 39.540 21.085 25.728 1.00 21.89 227 GLY C N 1
ATOM 7460 C CA . GLY C 1 227 ? 40.263 20.448 26.803 1.00 21.34 227 GLY C CA 1
ATOM 7461 C C . GLY C 1 227 ? 39.842 19.019 27.018 1.00 20.51 227 GLY C C 1
ATOM 7462 O O . GLY C 1 227 ? 38.787 18.586 26.555 1.00 19.63 227 GLY C O 1
ATOM 7463 N N . ASN C 1 228 ? 40.666 18.292 27.753 1.00 23.52 228 ASN C N 1
ATOM 7464 C CA . ASN C 1 228 ? 40.385 16.895 28.057 1.00 25.95 228 ASN C CA 1
ATOM 7465 C C . ASN C 1 228 ? 40.658 16.567 29.521 1.00 21.45 228 ASN C C 1
ATOM 7466 O O . ASN C 1 228 ? 41.719 16.889 30.032 1.00 16.64 228 ASN C O 1
ATOM 7471 N N . LEU C 1 229 ? 39.710 15.914 30.180 1.00 22.67 229 LEU C N 1
ATOM 7472 C CA . LEU C 1 229 ? 39.887 15.512 31.567 1.00 26.25 229 LEU C CA 1
ATOM 7473 C C . LEU C 1 229 ? 39.979 13.988 31.585 1.00 27.69 229 LEU C C 1
ATOM 7474 O O . LEU C 1 229 ? 39.273 13.316 30.827 1.00 24.88 229 LEU C O 1
ATOM 7479 N N . THR C 1 230 ? 40.884 13.448 32.396 1.00 28.27 230 THR C N 1
ATOM 7480 C CA . THR C 1 230 ? 41.027 12.003 32.534 1.00 29.99 230 THR C CA 1
ATOM 7481 C C . THR C 1 230 ? 41.314 11.707 34.003 1.00 29.19 230 THR C C 1
ATOM 7482 O O . THR C 1 230 ? 42.364 12.105 34.536 1.00 27.26 230 THR C O 1
ATOM 7486 N N . GLU C 1 231 ? 40.352 11.058 34.656 1.00 27.14 231 GLU C N 1
ATOM 7487 C CA . GLU C 1 231 ? 40.469 10.703 36.072 1.00 33.30 231 GLU C CA 1
ATOM 7488 C C . GLU C 1 231 ? 40.423 9.197 36.321 1.00 33.75 231 GLU C C 1
ATOM 7489 O O . GLU C 1 231 ? 39.896 8.427 35.518 1.00 34.28 231 GLU C O 1
ATOM 7495 N N . ARG C 1 232 ? 40.967 8.792 37.458 1.00 34.49 232 ARG C N 1
ATOM 7496 C CA . ARG C 1 232 ? 41.012 7.401 37.850 1.00 34.37 232 ARG C CA 1
ATOM 7497 C C . ARG C 1 232 ? 40.944 7.436 39.369 1.00 37.53 232 ARG C C 1
ATOM 7498 O O . ARG C 1 232 ? 41.355 8.423 39.989 1.00 35.77 232 ARG C O 1
ATOM 7506 N N . THR C 1 233 ? 40.370 6.398 39.969 1.00 41.71 233 THR C N 1
ATOM 7507 C CA . THR C 1 233 ? 40.245 6.329 41.425 1.00 45.42 233 THR C CA 1
ATOM 7508 C C . THR C 1 233 ? 40.737 5.025 42.042 1.00 44.92 233 THR C C 1
ATOM 7509 O O . THR C 1 233 ? 40.166 3.964 41.794 1.00 46.33 233 THR C O 1
ATOM 7513 N N . ASP C 1 234 ? 41.794 5.112 42.846 1.00 47.46 234 ASP C N 1
ATOM 7514 C CA . ASP C 1 234 ? 42.341 3.957 43.549 1.00 46.45 234 ASP C CA 1
ATOM 7515 C C . ASP C 1 234 ? 41.427 3.734 44.756 1.00 46.79 234 ASP C C 1
ATOM 7516 O O . ASP C 1 234 ? 41.643 4.319 45.825 1.00 43.19 234 ASP C O 1
ATOM 7521 N N . ASN C 1 235 ? 40.425 2.877 44.585 1.00 48.91 235 ASN C N 1
ATOM 7522 C CA . ASN C 1 235 ? 39.450 2.580 45.636 1.00 52.62 235 ASN C CA 1
ATOM 7523 C C . ASN C 1 235 ? 40.028 2.110 46.979 1.00 53.66 235 ASN C C 1
ATOM 7524 O O . ASN C 1 235 ? 39.43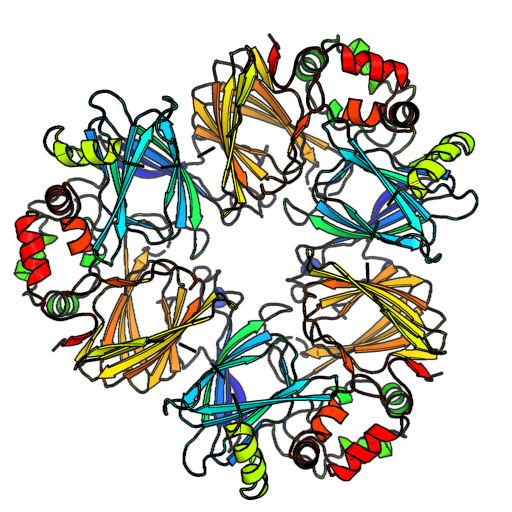4 2.354 48.040 1.00 53.80 235 ASN C O 1
ATOM 7529 N N . SER C 1 236 ? 41.183 1.453 46.938 1.00 52.38 236 SER C N 1
ATOM 7530 C CA . SER C 1 236 ? 41.828 1.000 48.154 1.00 53.05 236 SER C CA 1
ATOM 7531 C C . SER C 1 236 ? 42.399 2.180 48.901 1.00 52.78 236 SER C C 1
ATOM 7532 O O . SER C 1 236 ? 42.341 2.225 50.128 1.00 54.92 236 SER C O 1
ATOM 7535 N N . LEU C 1 237 ? 42.937 3.142 48.161 1.00 50.33 237 LEU C N 1
ATOM 7536 C CA . LEU C 1 237 ? 43.517 4.322 48.778 1.00 50.21 237 LEU C CA 1
ATOM 7537 C C . LEU C 1 237 ? 42.597 5.521 48.877 1.00 47.39 237 LEU C C 1
ATOM 7538 O O . LEU C 1 237 ? 43.001 6.546 49.415 1.00 48.44 237 LEU C O 1
ATOM 7543 N N . ASN C 1 238 ? 41.395 5.416 48.314 1.00 43.24 238 ASN C N 1
ATOM 7544 C CA . ASN C 1 238 ? 40.409 6.494 48.361 1.00 38.39 238 ASN C CA 1
ATOM 7545 C C . ASN C 1 238 ? 40.999 7.803 47.844 1.00 39.19 238 ASN C C 1
ATOM 7546 O O . ASN C 1 238 ? 40.738 8.881 48.408 1.00 37.05 238 ASN C O 1
ATOM 7551 N N . VAL C 1 239 ? 41.826 7.696 46.801 1.00 35.34 239 VAL C N 1
ATOM 7552 C CA . VAL C 1 239 ? 42.464 8.853 46.174 1.00 33.76 239 VAL C CA 1
ATOM 7553 C C . VAL C 1 239 ? 42.204 8.793 44.666 1.00 32.29 239 VAL C C 1
ATOM 7554 O O . VAL C 1 239 ? 42.264 7.722 44.050 1.00 32.72 239 VAL C O 1
ATOM 7558 N N . LEU C 1 240 ? 41.952 9.971 44.096 1.00 34.80 240 LEU C N 1
ATOM 7559 C CA . LEU C 1 240 ? 41.663 10.197 42.685 1.00 30.59 240 LEU C CA 1
ATOM 7560 C C . LEU C 1 240 ? 42.864 10.882 42.001 1.00 30.61 240 LEU C C 1
ATOM 7561 O O . LEU C 1 240 ? 43.547 11.718 42.597 1.00 31.41 240 LEU C O 1
ATOM 7566 N N . ILE C 1 241 ? 43.112 10.512 40.750 1.00 33.19 241 ILE C N 1
ATOM 7567 C CA . ILE C 1 241 ? 44.221 11.040 39.951 1.00 34.78 241 ILE C CA 1
ATOM 7568 C C . ILE C 1 241 ? 43.669 11.644 38.659 1.00 32.05 241 ILE C C 1
ATOM 7569 O O . ILE C 1 241 ? 43.016 10.946 37.884 1.00 32.82 241 ILE C O 1
ATOM 7574 N N . SER C 1 242 ? 43.910 12.933 38.439 1.00 30.81 242 SER C N 1
ATOM 7575 C CA . SER C 1 242 ? 43.424 13.612 37.244 1.00 28.96 242 SER C CA 1
ATOM 7576 C C . SER C 1 242 ? 44.552 14.122 36.364 1.00 34.39 242 SER C C 1
ATOM 7577 O O . SER C 1 242 ? 45.685 14.316 36.830 1.00 36.15 242 SER C O 1
ATOM 7580 N N . SER C 1 243 ? 44.230 14.342 35.092 1.00 34.50 243 SER C N 1
ATOM 7581 C CA . SER C 1 243 ? 45.167 14.890 34.113 1.00 34.21 243 SER C CA 1
ATOM 7582 C C . SER C 1 243 ? 44.334 15.843 33.292 1.00 33.03 243 SER C C 1
ATOM 7583 O O . SER C 1 243 ? 43.253 15.474 32.846 1.00 35.02 243 SER C O 1
ATOM 7586 N N . ILE C 1 244 ? 44.772 17.088 33.167 1.00 32.14 244 ILE C N 1
ATOM 7587 C CA . ILE C 1 244 ? 44.019 18.067 32.388 1.00 35.07 244 ILE C CA 1
ATOM 7588 C C . ILE C 1 244 ? 44.929 18.708 31.338 1.00 34.24 244 ILE C C 1
ATOM 7589 O O . ILE C 1 244 ? 46.100 18.996 31.625 1.00 32.98 244 ILE C O 1
ATOM 7594 N N . GLU C 1 245 ? 44.412 18.859 30.117 1.00 36.30 245 GLU C N 1
ATOM 7595 C CA . GLU C 1 245 ? 45.130 19.529 29.025 1.00 32.18 245 GLU C CA 1
ATOM 7596 C C . GLU C 1 245 ? 44.087 20.503 28.508 1.00 27.09 245 GLU C C 1
ATOM 7597 O O . GLU C 1 245 ? 42.919 20.145 28.395 1.00 23.56 245 GLU C O 1
ATOM 7603 N N . MET C 1 246 ? 44.494 21.739 28.259 1.00 26.91 246 MET C N 1
ATOM 7604 C CA . MET C 1 246 ? 43.596 22.764 27.749 1.00 30.71 246 MET C CA 1
ATOM 7605 C C . MET C 1 246 ? 44.280 23.614 26.659 1.00 33.84 246 MET C C 1
ATOM 7606 O O . MET C 1 246 ? 45.505 23.864 26.696 1.00 32.94 246 MET C O 1
ATOM 7611 N N . GLU C 1 247 ? 43.495 24.019 25.665 1.00 38.78 247 GLU C N 1
ATOM 7612 C CA . GLU C 1 247 ? 44.014 24.858 24.588 1.00 47.01 247 GLU C CA 1
ATOM 7613 C C . GLU C 1 247 ? 44.032 26.300 25.094 1.00 47.33 247 GLU C C 1
ATOM 7614 O O . GLU C 1 247 ? 43.121 26.724 25.829 1.00 46.97 247 GLU C O 1
ATOM 7620 N N . GLU C 1 248 ? 45.075 27.044 24.741 1.00 43.69 248 GLU C N 1
ATOM 7621 C CA . GLU C 1 248 ? 45.184 28.411 25.210 1.00 37.16 248 GLU C CA 1
ATOM 7622 C C . GLU C 1 248 ? 43.906 29.146 24.864 1.00 34.45 248 GLU C C 1
ATOM 7623 O O . GLU C 1 248 ? 43.350 28.957 23.792 1.00 37.18 248 GLU C O 1
ATOM 7629 N N . GLY C 1 249 ? 43.384 29.893 25.827 1.00 34.04 249 GLY C N 1
ATOM 7630 C CA . GLY C 1 249 ? 42.157 30.638 25.628 1.00 31.02 249 GLY C CA 1
ATOM 7631 C C . GLY C 1 249 ? 40.907 29.854 25.972 1.00 30.74 249 GLY C C 1
ATOM 7632 O O . GLY C 1 249 ? 39.795 30.315 25.682 1.00 31.79 249 GLY C O 1
ATOM 7633 N N . ALA C 1 250 ? 41.090 28.676 26.574 1.00 30.36 250 ALA C N 1
ATOM 7634 C CA . ALA C 1 250 ? 39.984 27.798 26.972 1.00 30.24 250 ALA C CA 1
ATOM 7635 C C . ALA C 1 250 ? 39.570 28.036 28.425 1.00 32.00 250 ALA C C 1
ATOM 7636 O O . ALA C 1 250 ? 40.356 28.536 29.234 1.00 31.40 250 ALA C O 1
ATOM 7638 N N . LEU C 1 251 ? 38.349 27.628 28.756 1.00 31.26 251 LEU C N 1
ATOM 7639 C CA . LEU C 1 251 ? 37.827 27.788 30.097 1.00 30.66 251 LEU C CA 1
ATOM 7640 C C . LEU C 1 251 ? 37.154 26.523 30.616 1.00 27.81 251 LEU C C 1
ATOM 7641 O O . LEU C 1 251 ? 36.348 25.925 29.906 1.00 27.27 251 LEU C O 1
ATOM 7646 N N . PHE C 1 252 ? 37.533 26.097 31.826 1.00 25.99 252 PHE C N 1
ATOM 7647 C CA . PHE C 1 252 ? 36.898 24.958 32.501 1.00 20.79 252 PHE C CA 1
ATOM 7648 C C . PHE C 1 252 ? 35.879 25.760 33.319 1.00 22.48 252 PHE C C 1
ATOM 7649 O O . PHE C 1 252 ? 36.228 26.386 34.338 1.00 25.14 252 PHE C O 1
ATOM 7657 N N . VAL C 1 253 ? 34.657 25.855 32.796 1.00 23.41 253 VAL C N 1
ATOM 7658 C CA . VAL C 1 253 ? 33.582 26.630 33.432 1.00 24.15 253 VAL C CA 1
ATOM 7659 C C . VAL C 1 253 ? 33.390 26.370 34.927 1.00 26.11 253 VAL C C 1
ATOM 7660 O O . VAL C 1 253 ? 33.773 25.315 35.432 1.00 33.51 253 VAL C O 1
ATOM 7664 N N . PRO C 1 254 ? 32.780 27.328 35.657 1.00 26.41 254 PRO C N 1
ATOM 7665 C CA . PRO C 1 254 ? 32.546 27.173 37.099 1.00 20.44 254 PRO C CA 1
ATOM 7666 C C . PRO C 1 254 ? 31.943 25.795 37.477 1.00 21.52 254 PRO C C 1
ATOM 7667 O O . PRO C 1 254 ? 31.000 25.311 36.827 1.00 21.57 254 PRO C O 1
ATOM 7671 N N . HIS C 1 255 ? 32.437 25.193 38.563 1.00 17.24 255 HIS C N 1
ATOM 7672 C CA . HIS C 1 255 ? 31.959 23.878 38.992 1.00 12.77 255 HIS C CA 1
ATOM 7673 C C . HIS C 1 255 ? 32.532 23.539 40.365 1.00 17.62 255 HIS C C 1
ATOM 7674 O O . HIS C 1 255 ? 33.335 24.304 40.890 1.00 20.61 255 HIS C O 1
ATOM 7681 N N . TYR C 1 256 ? 32.130 22.399 40.937 1.00 18.40 256 TYR C N 1
ATOM 7682 C CA . TYR C 1 256 ? 32.675 21.949 42.226 1.00 18.78 256 TYR C CA 1
ATOM 7683 C C . TYR C 1 256 ? 32.616 20.420 42.427 1.00 15.07 256 TYR C C 1
ATOM 7684 O O . TYR C 1 256 ? 31.850 19.736 41.761 1.00 14.94 256 TYR C O 1
ATOM 7693 N N . TYR C 1 257 ? 33.515 19.890 43.259 1.00 17.35 257 TYR C N 1
ATOM 7694 C CA . TYR C 1 257 ? 33.561 18.454 43.593 1.00 17.77 257 TYR C CA 1
ATOM 7695 C C . TYR C 1 257 ? 32.870 18.355 44.947 1.00 21.61 257 TYR C C 1
ATOM 7696 O O . TYR C 1 257 ? 33.208 19.098 45.860 1.00 22.03 257 TYR C O 1
ATOM 7705 N N . SER C 1 258 ? 31.880 17.473 45.053 1.00 23.97 258 SER C N 1
ATOM 7706 C CA . SER C 1 258 ? 31.092 17.308 46.265 1.00 19.07 258 SER C CA 1
ATOM 7707 C C . SER C 1 258 ? 31.819 16.999 47.568 1.00 21.50 258 SER C C 1
ATOM 7708 O O . SER C 1 258 ? 31.500 17.589 48.613 1.00 24.72 258 SER C O 1
ATOM 7711 N N . LYS C 1 259 ? 32.804 16.108 47.513 1.00 21.92 259 LYS C N 1
ATOM 7712 C CA . LYS C 1 259 ? 33.529 15.710 48.710 1.00 21.64 259 LYS C CA 1
ATOM 7713 C C . LYS C 1 259 ? 35.031 15.604 48.632 1.00 20.76 259 LYS C C 1
ATOM 7714 O O . LYS C 1 259 ? 35.693 15.565 49.668 1.00 24.30 259 LYS C O 1
ATOM 7720 N N . ALA C 1 260 ? 35.589 15.532 47.434 1.00 21.85 260 ALA C N 1
ATOM 7721 C CA . ALA C 1 260 ? 37.044 15.425 47.313 1.00 22.29 260 ALA C CA 1
ATOM 7722 C C . ALA C 1 260 ? 37.787 16.768 47.461 1.00 24.75 260 ALA C C 1
ATOM 7723 O O . ALA C 1 260 ? 37.319 17.801 46.951 1.00 22.78 260 ALA C O 1
ATOM 7725 N N . ILE C 1 261 ? 38.919 16.742 48.176 1.00 20.41 261 ILE C N 1
ATOM 7726 C CA . ILE C 1 261 ? 39.795 17.901 48.360 1.00 18.11 261 ILE C CA 1
ATOM 7727 C C . ILE C 1 261 ? 40.880 17.747 47.278 1.00 21.13 261 ILE C C 1
ATOM 7728 O O . ILE C 1 261 ? 41.708 16.832 47.362 1.00 21.60 261 ILE C O 1
ATOM 7733 N N . VAL C 1 262 ? 40.877 18.646 46.285 1.00 23.03 262 VAL C N 1
ATOM 7734 C CA . VAL C 1 262 ? 41.811 18.594 45.149 1.00 19.40 262 VAL C CA 1
ATOM 7735 C C . VAL C 1 262 ? 43.068 19.480 45.213 1.00 20.35 262 VAL C C 1
ATOM 7736 O O . VAL C 1 262 ? 43.000 20.695 45.448 1.00 18.26 262 VAL C O 1
ATOM 7740 N N . ILE C 1 263 ? 44.213 18.830 44.992 1.00 23.16 263 ILE C N 1
ATOM 7741 C CA . ILE C 1 263 ? 45.552 19.443 44.965 1.00 20.84 263 ILE C CA 1
ATOM 7742 C C . ILE C 1 263 ? 45.966 19.506 43.468 1.00 23.37 263 ILE C C 1
ATOM 7743 O O . ILE C 1 263 ? 46.063 18.455 42.810 1.00 19.42 263 ILE C O 1
ATOM 7748 N N . LEU C 1 264 ? 46.176 20.716 42.943 1.00 21.74 264 LEU C N 1
ATOM 7749 C CA . LEU C 1 264 ? 46.538 20.931 41.528 1.00 23.99 264 LEU C CA 1
ATOM 7750 C C . LEU C 1 264 ? 47.986 21.310 41.320 1.00 22.66 264 LEU C C 1
ATOM 7751 O O . LEU C 1 264 ? 48.461 22.253 41.955 1.00 21.86 264 LEU C O 1
ATOM 7756 N N . VAL C 1 265 ? 48.641 20.655 40.359 1.00 23.06 265 VAL C N 1
ATOM 7757 C CA . VAL C 1 265 ? 50.047 20.931 40.031 1.00 21.97 265 VAL C CA 1
ATOM 7758 C C . VAL C 1 265 ? 50.160 21.276 38.551 1.00 25.86 265 VAL C C 1
ATOM 7759 O O . VAL C 1 265 ? 49.635 20.548 37.703 1.00 27.29 265 VAL C O 1
ATOM 7763 N N . VAL C 1 266 ? 50.798 22.401 38.243 1.00 25.61 266 VAL C N 1
ATOM 7764 C CA . VAL C 1 266 ? 50.962 22.826 36.857 1.00 23.66 266 VAL C CA 1
ATOM 7765 C C . VAL C 1 266 ? 52.211 22.134 36.335 1.00 25.32 266 VAL C C 1
ATOM 7766 O O . VAL C 1 266 ? 53.289 22.315 36.897 1.00 26.89 266 VAL C O 1
ATOM 7770 N N . ASN C 1 267 ? 52.066 21.318 35.293 1.00 28.48 267 ASN C N 1
ATOM 7771 C CA . ASN C 1 267 ? 53.212 20.606 34.727 1.00 31.06 267 ASN C CA 1
ATOM 7772 C C . ASN C 1 267 ? 53.941 21.471 33.724 1.00 31.08 267 ASN C C 1
ATOM 7773 O O . ASN C 1 267 ? 55.167 21.630 33.788 1.00 27.86 267 ASN C O 1
ATOM 7778 N N . GLU C 1 268 ? 53.165 22.037 32.811 1.00 35.31 268 GLU C N 1
ATOM 7779 C CA . GLU C 1 268 ? 53.662 22.926 31.775 1.00 36.98 268 GLU C CA 1
ATOM 7780 C C . GLU C 1 268 ? 52.560 23.933 31.484 1.00 34.61 268 GLU C C 1
ATOM 7781 O O . GLU C 1 268 ? 51.380 23.631 31.661 1.00 31.05 268 GLU C O 1
ATOM 7787 N N . GLY C 1 269 ? 52.952 25.154 31.131 1.00 35.64 269 GLY C N 1
ATOM 7788 C CA . GLY C 1 269 ? 51.983 26.185 30.779 1.00 36.93 269 GLY C CA 1
ATOM 7789 C C . GLY C 1 269 ? 51.586 27.189 31.846 1.00 35.08 269 GLY C C 1
ATOM 7790 O O . GLY C 1 269 ? 52.136 27.195 32.951 1.00 34.71 269 GLY C O 1
ATOM 7791 N N . GLU C 1 270 ? 50.619 28.033 31.493 1.00 33.19 270 GLU C N 1
ATOM 7792 C CA . GLU C 1 270 ? 50.094 29.069 32.369 1.00 29.16 270 GLU C CA 1
ATOM 7793 C C . GLU C 1 270 ? 48.558 29.095 32.388 1.00 29.38 270 GLU C C 1
ATOM 7794 O O . GLU C 1 270 ? 47.907 28.876 31.348 1.00 26.57 270 GLU C O 1
ATOM 7800 N N . ALA C 1 271 ? 47.991 29.389 33.568 1.00 25.61 271 ALA C N 1
ATOM 7801 C CA . ALA C 1 271 ? 46.539 29.443 33.761 1.00 19.62 271 ALA C CA 1
ATOM 7802 C C . ALA C 1 271 ? 46.105 30.508 34.762 1.00 19.28 271 ALA C C 1
ATOM 7803 O O . ALA C 1 271 ? 46.895 30.964 35.582 1.00 18.43 271 ALA C O 1
ATOM 7805 N N . HIS C 1 272 ? 44.848 30.921 34.670 1.00 19.46 272 HIS C N 1
ATOM 7806 C CA . HIS C 1 272 ? 44.293 31.891 35.597 1.00 20.81 272 HIS C CA 1
ATOM 7807 C C . HIS C 1 272 ? 43.175 31.174 36.354 1.00 22.02 272 HIS C C 1
ATOM 7808 O O . HIS C 1 272 ? 42.234 30.637 35.759 1.00 19.87 272 HIS C O 1
ATOM 7815 N N . VAL C 1 273 ? 43.253 31.219 37.676 1.00 24.54 273 VAL C N 1
ATOM 7816 C CA . VAL C 1 273 ? 42.281 30.529 38.506 1.00 23.67 273 VAL C CA 1
ATOM 7817 C C . VAL C 1 273 ? 41.488 31.465 39.413 1.00 22.97 273 VAL C C 1
ATOM 7818 O O . VAL C 1 273 ? 41.983 32.514 39.841 1.00 22.79 273 VAL C O 1
ATOM 7822 N N . GLU C 1 274 ? 40.207 31.136 39.561 1.00 25.51 274 GLU C N 1
ATOM 7823 C CA . GLU C 1 274 ? 39.292 31.871 40.410 1.00 22.63 274 GLU C CA 1
ATOM 7824 C C . GLU C 1 274 ? 38.564 30.862 41.307 1.00 22.36 274 GLU C C 1
ATOM 7825 O O . GLU C 1 274 ? 37.934 29.920 40.818 1.00 15.78 274 GLU C O 1
ATOM 7831 N N . LEU C 1 275 ? 38.735 31.032 42.622 1.00 24.10 275 LEU C N 1
ATOM 7832 C CA . LEU C 1 275 ? 38.143 30.155 43.638 1.00 22.60 275 LEU C CA 1
ATOM 7833 C C . LEU C 1 275 ? 37.251 30.976 44.534 1.00 22.03 275 LEU C C 1
ATOM 7834 O O . LEU C 1 275 ? 37.678 32.022 44.982 1.00 26.47 275 LEU C O 1
ATOM 7839 N N . VAL C 1 276 ? 36.046 30.497 44.838 1.00 20.81 276 VAL C N 1
ATOM 7840 C CA . VAL C 1 276 ? 35.133 31.243 45.707 1.00 22.25 276 VAL C CA 1
ATOM 7841 C C . VAL C 1 276 ? 35.051 30.566 47.062 1.00 27.48 276 VAL C C 1
ATOM 7842 O O . VAL C 1 276 ? 34.562 29.443 47.175 1.00 33.56 276 VAL C O 1
ATOM 7846 N N . GLY C 1 277 ? 35.533 31.255 48.091 1.00 31.83 277 GLY C N 1
ATOM 7847 C CA . GLY C 1 277 ? 35.519 30.700 49.423 1.00 31.71 277 GLY C CA 1
ATOM 7848 C C . GLY C 1 277 ? 34.871 31.659 50.386 1.00 38.29 277 GLY C C 1
ATOM 7849 O O . GLY C 1 277 ? 34.304 32.668 49.962 1.00 40.33 277 GLY C O 1
ATOM 7850 N N . PRO C 1 278 ? 34.854 31.321 51.685 1.00 40.71 278 PRO C N 1
ATOM 7851 C CA . PRO C 1 278 ? 34.256 32.181 52.713 1.00 41.57 278 PRO C CA 1
ATOM 7852 C C . PRO C 1 278 ? 35.219 33.335 53.022 1.00 42.40 278 PRO C C 1
ATOM 7853 O O . PRO C 1 278 ? 36.384 33.279 52.637 1.00 42.78 278 PRO C O 1
ATOM 7857 N N . LYS C 1 279 ? 34.761 34.374 53.711 1.00 44.50 279 LYS C N 1
ATOM 7858 C CA . LYS C 1 279 ? 35.670 35.471 54.021 1.00 49.71 279 LYS C CA 1
ATOM 7859 C C . LYS C 1 279 ? 36.749 35.142 55.060 1.00 55.68 279 LYS C C 1
ATOM 7860 O O . LYS C 1 279 ? 37.704 35.897 55.225 1.00 56.42 279 LYS C O 1
ATOM 7866 N N . GLY C 1 280 ? 36.632 33.998 55.727 1.00 59.85 280 GLY C N 1
ATOM 7867 C CA . GLY C 1 280 ? 37.632 33.641 56.715 1.00 62.74 280 GLY C CA 1
ATOM 7868 C C . GLY C 1 280 ? 37.497 32.229 57.246 1.00 68.96 280 GLY C C 1
ATOM 7869 O O . GLY C 1 280 ? 37.753 31.974 58.431 1.00 74.74 280 GLY C O 1
ATOM 7870 N N . GLU C 1 283 ? 32.349 31.497 59.528 1.00 36.91 283 GLU C N 1
ATOM 7871 C CA . GLU C 1 283 ? 30.993 31.021 59.247 1.00 38.73 283 GLU C CA 1
ATOM 7872 C C . GLU C 1 283 ? 29.981 32.143 59.005 1.00 37.79 283 GLU C C 1
ATOM 7873 O O . GLU C 1 283 ? 29.142 32.441 59.847 1.00 45.81 283 GLU C O 1
ATOM 7879 N N . THR C 1 284 ? 30.057 32.776 57.851 1.00 35.76 284 THR C N 1
ATOM 7880 C CA . THR C 1 284 ? 29.126 33.849 57.537 1.00 34.39 284 THR C CA 1
ATOM 7881 C C . THR C 1 284 ? 28.503 33.400 56.251 1.00 28.90 284 THR C C 1
ATOM 7882 O O . THR C 1 284 ? 28.726 32.283 55.824 1.00 33.92 284 THR C O 1
ATOM 7886 N N . LEU C 1 285 ? 27.736 34.269 55.626 1.00 24.24 285 LEU C N 1
ATOM 7887 C CA . LEU C 1 285 ? 27.141 33.927 54.367 1.00 26.12 285 LEU C CA 1
ATOM 7888 C C . LEU C 1 285 ? 27.839 34.800 53.304 1.00 29.96 285 LEU C C 1
ATOM 7889 O O . LEU C 1 285 ? 27.379 34.904 52.166 1.00 34.64 285 LEU C O 1
ATOM 7894 N N . GLU C 1 286 ? 28.981 35.380 53.692 1.00 29.49 286 GLU C N 1
ATOM 7895 C CA . GLU C 1 286 ? 29.806 36.232 52.837 1.00 28.63 286 GLU C CA 1
ATOM 7896 C C . GLU C 1 286 ? 30.864 35.410 52.127 1.00 27.67 286 GLU C C 1
ATOM 7897 O O . GLU C 1 286 ? 31.600 34.672 52.763 1.00 29.32 286 GLU C O 1
ATOM 7903 N N . TYR C 1 287 ? 30.983 35.566 50.817 1.00 30.39 287 TYR C N 1
ATOM 7904 C CA . TYR C 1 287 ? 31.993 34.825 50.069 1.00 30.22 287 TYR C CA 1
ATOM 7905 C C . TYR C 1 287 ? 33.084 35.815 49.676 1.00 32.80 287 TYR C C 1
ATOM 7906 O O . TYR C 1 287 ? 32.918 37.031 49.824 1.00 29.36 287 TYR C O 1
ATOM 7915 N N . GLU C 1 288 ? 34.198 35.287 49.191 1.00 33.07 288 GLU C N 1
ATOM 7916 C CA . GLU C 1 288 ? 35.316 36.107 48.788 1.00 35.71 288 GLU C CA 1
ATOM 7917 C C . GLU C 1 288 ? 36.051 35.359 47.697 1.00 34.95 288 GLU C C 1
ATOM 7918 O O . GLU C 1 288 ? 36.204 34.132 47.760 1.00 33.49 288 GLU C O 1
ATOM 7924 N N . SER C 1 289 ? 36.481 36.109 46.688 1.00 34.98 289 SER C N 1
ATOM 7925 C CA . SER C 1 289 ? 37.175 35.559 45.547 1.00 28.42 289 SER C CA 1
ATOM 7926 C C . SER C 1 289 ? 38.670 35.474 45.778 1.00 28.11 289 SER C C 1
ATOM 7927 O O . SER C 1 289 ? 39.306 36.469 46.093 1.00 30.60 289 SER C O 1
ATOM 7930 N N . TYR C 1 290 ? 39.219 34.274 45.644 1.00 24.60 290 TYR C N 1
ATOM 7931 C CA . TYR C 1 290 ? 40.642 34.043 45.786 1.00 22.43 290 TYR C CA 1
ATOM 7932 C C . TYR C 1 290 ? 41.119 33.779 44.354 1.00 23.89 290 TYR C C 1
ATOM 7933 O O . TYR C 1 290 ? 40.669 32.829 43.727 1.00 26.57 290 TYR C O 1
ATOM 7942 N N . ARG C 1 291 ? 42.003 34.632 43.831 1.00 26.94 291 ARG C N 1
ATOM 7943 C CA . ARG C 1 291 ? 42.508 34.501 42.455 1.00 24.31 291 ARG C CA 1
ATOM 7944 C C . ARG C 1 291 ? 44.023 34.414 42.362 1.00 25.20 291 ARG C C 1
ATOM 7945 O O . ARG C 1 291 ? 44.746 34.928 43.236 1.00 26.16 291 ARG C O 1
ATOM 7953 N N . ALA C 1 292 ? 44.497 33.768 41.297 1.00 19.99 292 ALA C N 1
ATOM 7954 C CA . ALA C 1 292 ? 45.927 33.620 41.049 1.00 21.77 292 ALA C CA 1
ATOM 7955 C C . ALA C 1 292 ? 46.268 33.335 39.562 1.00 19.89 292 ALA C C 1
ATOM 7956 O O . ALA C 1 292 ? 45.394 32.995 38.769 1.00 21.65 292 ALA C O 1
ATOM 7958 N N . GLU C 1 293 ? 47.519 33.592 39.188 1.00 18.66 293 GLU C N 1
ATOM 7959 C CA . GLU C 1 293 ? 48.032 33.328 37.853 1.00 19.88 293 GLU C CA 1
ATOM 7960 C C . GLU C 1 293 ? 49.044 32.237 38.120 1.00 23.96 293 GLU C C 1
ATOM 7961 O O . GLU C 1 293 ? 50.033 32.466 38.813 1.00 26.43 293 GLU C O 1
ATOM 7967 N N . LEU C 1 294 ? 48.719 31.026 37.684 1.00 26.84 294 LEU C N 1
ATOM 7968 C CA . LEU C 1 294 ? 49.563 29.856 37.877 1.00 25.68 294 LEU C CA 1
ATOM 7969 C C . LEU C 1 294 ? 50.507 29.610 36.698 1.00 27.96 294 LEU C C 1
ATOM 7970 O O . LEU C 1 294 ? 50.196 29.960 35.555 1.00 29.88 294 LEU C O 1
ATOM 7975 N N . SER C 1 295 ? 51.644 28.990 36.999 1.00 28.49 295 SER C N 1
ATOM 7976 C CA . SER C 1 295 ? 52.655 28.621 36.014 1.00 31.37 295 SER C CA 1
ATOM 7977 C C . SER C 1 295 ? 53.430 27.426 36.570 1.00 32.86 295 SER C C 1
ATOM 7978 O O . SER C 1 295 ? 53.296 27.091 37.751 1.00 31.11 295 SER C O 1
ATOM 7981 N N . LYS C 1 296 ? 54.231 26.799 35.712 1.00 33.73 296 LYS C N 1
ATOM 7982 C CA . LYS C 1 296 ? 55.026 25.613 36.044 1.00 35.55 296 LYS C CA 1
ATOM 7983 C C . LYS C 1 296 ? 55.482 25.393 37.490 1.00 35.57 296 LYS C C 1
ATOM 7984 O O . LYS C 1 296 ? 56.226 26.212 38.044 1.00 36.53 296 LYS C O 1
ATOM 7990 N N . ASP C 1 297 ? 55.078 24.240 38.040 1.00 30.42 297 ASP C N 1
ATOM 7991 C CA . ASP C 1 297 ? 55.391 23.793 39.399 1.00 27.84 297 ASP C CA 1
ATOM 7992 C C . ASP C 1 297 ? 54.709 24.550 40.570 1.00 28.60 297 ASP C C 1
ATOM 7993 O O . ASP C 1 297 ? 55.176 24.513 41.719 1.00 25.27 297 ASP C O 1
ATOM 7998 N N . ASP C 1 298 ? 53.619 25.253 40.275 1.00 28.44 298 ASP C N 1
ATOM 7999 C CA . ASP C 1 298 ? 52.852 25.959 41.307 1.00 25.58 298 ASP C CA 1
ATOM 8000 C C . ASP C 1 298 ? 51.777 24.993 41.828 1.00 23.71 298 ASP C C 1
ATOM 8001 O O . ASP C 1 298 ? 51.168 24.268 41.050 1.00 24.53 298 ASP C O 1
ATOM 8006 N N . VAL C 1 299 ? 51.517 24.997 43.127 1.00 24.84 299 VAL C N 1
ATOM 8007 C CA . VAL C 1 299 ? 50.481 24.123 43.675 1.00 24.47 299 VAL C CA 1
ATOM 8008 C C . VAL C 1 299 ? 49.302 24.991 44.144 1.00 24.18 299 VAL C C 1
ATOM 8009 O O . VAL C 1 299 ? 49.505 25.970 44.863 1.00 29.41 299 VAL C O 1
ATOM 8013 N N . PHE C 1 300 ? 48.097 24.682 43.674 1.00 23.68 300 PHE C N 1
ATOM 8014 C CA . PHE C 1 300 ? 46.893 25.404 44.086 1.00 22.26 300 PHE C CA 1
ATOM 8015 C C . PHE C 1 300 ? 45.882 24.404 44.686 1.00 21.83 300 PHE C C 1
ATOM 8016 O O . PHE C 1 300 ? 45.531 23.399 44.048 1.00 18.56 300 PHE C O 1
ATOM 8024 N N . VAL C 1 301 ? 45.429 24.672 45.916 1.00 23.47 301 VAL C N 1
ATOM 8025 C CA . VAL C 1 301 ? 44.466 23.796 46.603 1.00 18.81 301 VAL C CA 1
ATOM 8026 C C . VAL C 1 301 ? 43.017 24.216 46.388 1.00 15.36 301 VAL C C 1
ATOM 8027 O O . VAL C 1 301 ? 42.695 25.390 46.528 1.00 13.12 301 VAL C O 1
ATOM 8031 N N . ILE C 1 302 ? 42.156 23.230 46.118 1.00 16.90 302 ILE C N 1
ATOM 8032 C CA . ILE C 1 302 ? 40.699 23.415 45.874 1.00 20.65 302 ILE C CA 1
ATOM 8033 C C . ILE C 1 302 ? 39.889 22.548 46.861 1.00 22.80 302 ILE C C 1
ATOM 8034 O O . ILE C 1 302 ? 39.711 21.334 46.660 1.00 20.84 302 ILE C O 1
ATOM 8039 N N . PRO C 1 303 ? 39.385 23.172 47.943 1.00 20.18 303 PRO C N 1
ATOM 8040 C CA . PRO C 1 303 ? 38.606 22.545 49.000 1.00 16.80 303 PRO C CA 1
ATOM 8041 C C . PRO C 1 303 ? 37.330 21.973 48.489 1.00 19.28 303 PRO C C 1
ATOM 8042 O O . PRO C 1 303 ? 36.747 22.538 47.588 1.00 9.88 303 PRO C O 1
ATOM 8046 N N . ALA C 1 304 ? 36.844 20.927 49.162 1.00 23.85 304 ALA C N 1
ATOM 8047 C CA . ALA C 1 304 ? 35.606 20.245 48.787 1.00 21.03 304 ALA C CA 1
ATOM 8048 C C . ALA C 1 304 ? 34.430 21.207 48.781 1.00 22.45 304 ALA C C 1
ATOM 8049 O O . ALA C 1 304 ? 34.306 22.030 49.687 1.00 23.60 304 ALA C O 1
ATOM 8051 N N . ALA C 1 305 ? 33.614 21.126 47.729 1.00 14.17 305 ALA C N 1
ATOM 8052 C CA . ALA C 1 305 ? 32.415 21.927 47.542 1.00 13.27 305 ALA C CA 1
ATOM 8053 C C . ALA C 1 305 ? 32.566 23.445 47.295 1.00 11.37 305 ALA C C 1
ATOM 8054 O O . ALA C 1 305 ? 31.548 24.139 47.139 1.00 12.80 305 ALA C O 1
ATOM 8056 N N . TYR C 1 306 ? 33.805 23.951 47.256 1.00 7.76 306 TYR C N 1
ATOM 8057 C CA . TYR C 1 306 ? 34.078 25.382 46.979 1.00 12.21 306 TYR C CA 1
ATOM 8058 C C . TYR C 1 306 ? 34.092 25.565 45.453 1.00 13.61 306 TYR C C 1
ATOM 8059 O O . TYR C 1 306 ? 34.879 24.907 44.776 1.00 11.96 306 TYR C O 1
ATOM 8068 N N . PRO C 1 307 ? 33.263 26.477 44.906 1.00 16.27 307 PRO C N 1
ATOM 8069 C CA . PRO C 1 307 ? 33.178 26.743 43.451 1.00 18.03 307 PRO C CA 1
ATOM 8070 C C . PRO C 1 307 ? 34.511 27.203 42.806 1.00 18.47 307 PRO C C 1
ATOM 8071 O O . PRO C 1 307 ? 35.263 27.966 43.419 1.00 22.04 307 PRO C O 1
ATOM 8075 N N . VAL C 1 308 ? 34.782 26.802 41.559 1.00 17.78 308 VAL C N 1
ATOM 8076 C CA . VAL C 1 308 ? 36.050 27.180 40.910 1.00 10.55 308 VAL C CA 1
ATOM 8077 C C . VAL C 1 308 ? 35.944 27.247 39.369 1.00 18.39 308 VAL C C 1
ATOM 8078 O O . VAL C 1 308 ? 35.047 26.620 38.791 1.00 18.47 308 VAL C O 1
ATOM 8082 N N . ALA C 1 309 ? 36.795 28.072 38.727 1.00 21.49 309 ALA C N 1
ATOM 8083 C CA . ALA C 1 309 ? 36.849 28.230 37.248 1.00 15.12 309 ALA C CA 1
ATOM 8084 C C . ALA C 1 309 ? 38.296 28.427 36.889 1.00 18.69 309 ALA C C 1
ATOM 8085 O O . ALA C 1 309 ? 39.034 29.060 37.656 1.00 25.72 309 ALA C O 1
ATOM 8087 N N . ILE C 1 310 ? 38.713 27.883 35.744 1.00 27.14 310 ILE C N 1
ATOM 8088 C CA . ILE C 1 310 ? 40.112 27.987 35.282 1.00 24.42 310 ILE C CA 1
ATOM 8089 C C . ILE C 1 310 ? 40.163 28.413 33.817 1.00 28.99 310 ILE C C 1
ATOM 8090 O O . ILE C 1 310 ? 39.622 27.743 32.932 1.00 27.73 310 ILE C O 1
ATOM 8095 N N . LYS C 1 311 ? 40.815 29.543 33.584 1.00 30.38 311 LYS C N 1
ATOM 8096 C CA . LYS C 1 311 ? 40.987 30.122 32.265 1.00 27.47 311 LYS C CA 1
ATOM 8097 C C . LYS C 1 311 ? 42.417 29.841 31.824 1.00 27.45 311 LYS C C 1
ATOM 8098 O O . LYS C 1 311 ? 43.361 30.365 32.437 1.00 27.96 311 LYS C O 1
ATOM 8104 N N . ALA C 1 312 ? 42.581 29.052 30.759 1.00 28.85 312 ALA C N 1
ATOM 8105 C CA . ALA C 1 312 ? 43.909 28.704 30.222 1.00 27.52 312 ALA C CA 1
ATOM 8106 C C . ALA C 1 312 ? 44.520 29.904 29.496 1.00 27.70 312 ALA C C 1
ATOM 8107 O O . ALA C 1 312 ? 43.940 30.391 28.522 1.00 25.00 312 ALA C O 1
ATOM 8109 N N . THR C 1 313 ? 45.664 30.402 29.970 1.00 28.72 313 THR C N 1
ATOM 8110 C CA . THR C 1 313 ? 46.265 31.558 29.328 1.00 29.90 313 THR C CA 1
ATOM 8111 C C . THR C 1 313 ? 47.351 31.203 28.358 1.00 31.25 313 THR C C 1
ATOM 8112 O O . THR C 1 313 ? 47.885 32.056 27.673 1.00 36.32 313 THR C O 1
ATOM 8116 N N . SER C 1 314 ? 47.684 29.932 28.307 1.00 32.75 314 SER C N 1
ATOM 8117 C CA . SER C 1 314 ? 48.674 29.444 27.375 1.00 35.52 314 SER C CA 1
ATOM 8118 C C . SER C 1 314 ? 48.342 27.973 27.326 1.00 36.93 314 SER C C 1
ATOM 8119 O O . SER C 1 314 ? 47.526 27.514 28.118 1.00 43.87 314 SER C O 1
ATOM 8122 N N . ASN C 1 315 ? 48.850 27.250 26.340 1.00 36.10 315 ASN C N 1
ATOM 8123 C CA . ASN C 1 315 ? 48.573 25.826 26.301 1.00 35.83 315 ASN C CA 1
ATOM 8124 C C . ASN C 1 315 ? 49.064 25.330 27.657 1.00 34.19 315 ASN C C 1
ATOM 8125 O O . ASN C 1 315 ? 50.219 25.575 28.025 1.00 36.37 315 ASN C O 1
ATOM 8130 N N . VAL C 1 316 ? 48.174 24.707 28.428 1.00 31.07 316 VAL C N 1
ATOM 8131 C CA . VAL C 1 316 ? 48.541 24.265 29.768 1.00 25.36 316 VAL C CA 1
ATOM 8132 C C . VAL C 1 316 ? 48.107 22.854 30.139 1.00 25.04 316 VAL C C 1
ATOM 8133 O O . VAL C 1 316 ? 47.044 22.405 29.741 1.00 29.11 316 VAL C O 1
ATOM 8137 N N . ASN C 1 317 ? 48.924 22.156 30.915 1.00 25.54 317 ASN C N 1
ATOM 8138 C CA . ASN C 1 317 ? 48.547 20.832 31.378 1.00 26.91 317 ASN C CA 1
ATOM 8139 C C . ASN C 1 317 ? 48.802 20.662 32.882 1.00 26.76 317 ASN C C 1
ATOM 8140 O O . ASN C 1 317 ? 49.855 21.049 33.419 1.00 22.71 317 ASN C O 1
ATOM 8145 N N . PHE C 1 318 ? 47.796 20.113 33.560 1.00 25.71 318 PHE C N 1
ATOM 8146 C CA . PHE C 1 318 ? 47.834 19.907 34.998 1.00 23.26 318 PHE C CA 1
ATOM 8147 C C . PHE C 1 318 ? 47.740 18.434 35.367 1.00 23.58 318 PHE C C 1
ATOM 8148 O O . PHE C 1 318 ? 47.235 17.614 34.589 1.00 25.46 318 PHE C O 1
ATOM 8156 N N . THR C 1 319 ? 48.229 18.119 36.563 1.00 22.03 319 THR C N 1
ATOM 8157 C CA . THR C 1 319 ? 48.118 16.796 37.160 1.00 22.19 319 THR C CA 1
ATOM 8158 C C . THR C 1 319 ? 47.628 17.127 38.572 1.00 24.32 319 THR C C 1
ATOM 8159 O O . THR C 1 319 ? 48.122 18.051 39.213 1.00 20.83 319 THR C O 1
ATOM 8163 N N . GLY C 1 320 ? 46.580 16.461 39.020 1.00 24.49 320 GLY C N 1
ATOM 8164 C CA . GLY C 1 320 ? 46.093 16.759 40.347 1.00 25.70 320 GLY C CA 1
ATOM 8165 C C . GLY C 1 320 ? 45.714 15.513 41.106 1.00 25.50 320 GLY C C 1
ATOM 8166 O O . GLY C 1 320 ? 45.466 14.466 40.500 1.00 22.34 320 GLY C O 1
ATOM 8167 N N . PHE C 1 321 ? 45.709 15.607 42.433 1.00 27.11 321 PHE C N 1
ATOM 8168 C CA . PHE C 1 321 ? 45.319 14.474 43.253 1.00 21.26 321 PHE C CA 1
ATOM 8169 C C . PHE C 1 321 ? 44.048 14.861 43.985 1.00 21.70 321 PHE C C 1
ATOM 8170 O O . PHE C 1 321 ? 43.866 16.024 44.357 1.00 26.27 321 PHE C O 1
ATOM 8178 N N . GLY C 1 322 ? 43.126 13.917 44.102 1.00 22.79 322 GLY C N 1
ATOM 8179 C CA . GLY C 1 322 ? 41.886 14.167 44.813 1.00 22.63 322 GLY C CA 1
ATOM 8180 C C . GLY C 1 322 ? 41.756 13.237 46.017 1.00 21.06 322 GLY C C 1
ATOM 8181 O O . GLY C 1 322 ? 41.567 12.033 45.848 1.00 15.79 322 GLY C O 1
ATOM 8182 N N . ILE C 1 323 ? 41.881 13.772 47.231 1.00 22.15 323 ILE C N 1
ATOM 8183 C CA . ILE C 1 323 ? 41.762 12.939 48.426 1.00 24.37 323 ILE C CA 1
ATOM 8184 C C . ILE C 1 323 ? 40.315 12.950 48.918 1.00 24.12 323 ILE C C 1
ATOM 8185 O O . ILE C 1 323 ? 39.594 13.937 48.733 1.00 28.46 323 ILE C O 1
ATOM 8190 N N . ASN C 1 324 ? 39.899 11.853 49.551 1.00 30.37 324 ASN C N 1
ATOM 8191 C CA . ASN C 1 324 ? 38.531 11.684 50.065 1.00 29.95 324 ASN C CA 1
ATOM 8192 C C . ASN C 1 324 ? 37.671 11.683 48.830 1.00 29.60 324 ASN C C 1
ATOM 8193 O O . ASN C 1 324 ? 36.702 12.443 48.728 1.00 25.29 324 ASN C O 1
ATOM 8198 N N . ALA C 1 325 ? 38.037 10.800 47.902 1.00 26.02 325 ALA C N 1
ATOM 8199 C CA . ALA C 1 325 ? 37.375 10.705 46.614 1.00 23.72 325 ALA C CA 1
ATOM 8200 C C . ALA C 1 325 ? 36.280 9.656 46.399 1.00 28.90 325 ALA C C 1
ATOM 8201 O O . ALA C 1 325 ? 35.479 9.785 45.457 1.00 27.12 325 ALA C O 1
ATOM 8203 N N . ASN C 1 326 ? 36.196 8.633 47.246 1.00 29.10 326 ASN C N 1
ATOM 8204 C CA . ASN C 1 326 ? 35.166 7.626 46.999 1.00 31.68 326 ASN C CA 1
ATOM 8205 C C . ASN C 1 326 ? 33.783 8.251 47.085 1.00 29.62 326 ASN C C 1
ATOM 8206 O O . ASN C 1 326 ? 33.504 9.017 48.000 1.00 28.91 326 ASN C O 1
ATOM 8211 N N . ASN C 1 327 ? 33.000 8.043 46.025 1.00 27.29 327 ASN C N 1
ATOM 8212 C CA . ASN C 1 327 ? 31.634 8.565 45.882 1.00 29.51 327 ASN C CA 1
ATOM 8213 C C . ASN C 1 327 ? 31.506 10.010 45.439 1.00 25.35 327 ASN C C 1
ATOM 8214 O O . ASN C 1 327 ? 30.403 10.513 45.304 1.00 25.50 327 ASN C O 1
ATOM 8219 N N . ASN C 1 328 ? 32.619 10.677 45.190 1.00 21.65 328 ASN C N 1
ATOM 8220 C CA . ASN C 1 328 ? 32.568 12.073 44.785 1.00 22.03 328 ASN C CA 1
ATOM 8221 C C . ASN C 1 328 ? 31.701 12.297 43.564 1.00 22.45 328 ASN C C 1
ATOM 8222 O O . ASN C 1 328 ? 31.525 11.388 42.769 1.00 25.52 328 ASN C O 1
ATOM 8227 N N . ASN C 1 329 ? 31.166 13.509 43.427 1.00 24.37 329 ASN C N 1
ATOM 8228 C CA . ASN C 1 329 ? 30.348 13.908 42.281 1.00 22.47 329 ASN C CA 1
ATOM 8229 C C . ASN C 1 329 ? 30.813 15.281 41.813 1.00 23.54 329 ASN C C 1
ATOM 8230 O O . ASN C 1 329 ? 31.172 16.141 42.631 1.00 19.54 329 ASN C O 1
ATOM 8235 N N . ARG C 1 330 ? 30.823 15.451 40.494 1.00 24.90 330 ARG C N 1
ATOM 8236 C CA . ARG C 1 330 ? 31.192 16.694 39.810 1.00 25.14 330 ARG C CA 1
ATOM 8237 C C . ARG C 1 330 ? 29.950 17.524 39.473 1.00 23.57 330 ARG C C 1
ATOM 8238 O O . ARG C 1 330 ? 29.090 17.077 38.711 1.00 23.80 330 ARG C O 1
ATOM 8246 N N . ASN C 1 331 ? 29.880 18.744 39.998 1.00 24.89 331 ASN C N 1
ATOM 8247 C CA . ASN C 1 331 ? 28.722 19.615 39.770 1.00 20.65 331 ASN C CA 1
ATOM 8248 C C . ASN C 1 331 ? 29.054 20.875 38.998 1.00 22.10 331 ASN C C 1
ATOM 8249 O O . ASN C 1 331 ? 29.635 21.812 39.566 1.00 20.16 331 ASN C O 1
ATOM 8254 N N . LEU C 1 332 ? 28.652 20.920 37.725 1.00 20.17 332 LEU C N 1
ATOM 8255 C CA . LEU C 1 332 ? 28.903 22.075 36.885 1.00 16.50 332 LEU C CA 1
ATOM 8256 C C . LEU C 1 332 ? 27.798 23.124 36.973 1.00 18.03 332 LEU C C 1
ATOM 8257 O O . LEU C 1 332 ? 26.630 22.793 37.165 1.00 19.90 332 LEU C O 1
ATOM 8262 N N . LEU C 1 333 ? 28.174 24.397 36.854 1.00 20.79 333 LEU C N 1
ATOM 8263 C CA . LEU C 1 333 ? 27.214 25.496 36.956 1.00 20.33 333 LEU C CA 1
ATOM 8264 C C . LEU C 1 333 ? 26.894 26.168 35.631 1.00 23.38 333 LEU C C 1
ATOM 8265 O O . LEU C 1 333 ? 26.226 27.201 35.603 1.00 24.91 333 LEU C O 1
ATOM 8270 N N . ALA C 1 334 ? 27.314 25.522 34.540 1.00 27.62 334 ALA C N 1
ATOM 8271 C CA . ALA C 1 334 ? 27.116 25.998 33.176 1.00 21.92 334 ALA C CA 1
ATOM 8272 C C . ALA C 1 334 ? 27.431 24.849 32.189 1.00 23.50 334 ALA C C 1
ATOM 8273 O O . ALA C 1 334 ? 28.271 23.993 32.480 1.00 28.25 334 ALA C O 1
ATOM 8275 N N . GLY C 1 335 ? 26.742 24.810 31.046 1.00 25.50 335 GLY C N 1
ATOM 8276 C CA . GLY C 1 335 ? 26.985 23.766 30.051 1.00 18.23 335 GLY C CA 1
ATOM 8277 C C . GLY C 1 335 ? 25.873 22.731 29.971 1.00 18.74 335 GLY C C 1
ATOM 8278 O O . GLY C 1 335 ? 25.023 22.657 30.857 1.00 22.16 335 GLY C O 1
ATOM 8279 N N . LYS C 1 336 ? 25.900 21.903 28.933 1.00 20.81 336 LYS C N 1
ATOM 8280 C CA . LYS C 1 336 ? 24.879 20.883 28.717 1.00 21.65 336 LYS C CA 1
ATOM 8281 C C . LYS C 1 336 ? 25.014 19.559 29.494 1.00 24.37 336 LYS C C 1
ATOM 8282 O O . LYS C 1 336 ? 24.027 18.807 29.630 1.00 24.68 336 LYS C O 1
ATOM 8288 N N . THR C 1 337 ? 26.217 19.267 29.987 1.00 24.83 337 THR C N 1
ATOM 8289 C CA . THR C 1 337 ? 26.456 18.061 30.769 1.00 22.38 337 THR C CA 1
ATOM 8290 C C . THR C 1 337 ? 26.668 18.464 32.256 1.00 22.02 337 THR C C 1
ATOM 8291 O O . THR C 1 337 ? 27.168 19.553 32.543 1.00 22.25 337 THR C O 1
ATOM 8295 N N . ASP C 1 338 ? 26.249 17.592 33.174 1.00 21.51 338 ASP C N 1
ATOM 8296 C CA . ASP C 1 338 ? 26.358 17.776 34.648 1.00 22.76 338 ASP C CA 1
ATOM 8297 C C . ASP C 1 338 ? 25.991 19.129 35.271 1.00 22.64 338 ASP C C 1
ATOM 8298 O O . ASP C 1 338 ? 26.467 19.446 36.363 1.00 27.35 338 ASP C O 1
ATOM 8303 N N . ASN C 1 339 ? 25.079 19.860 34.632 1.00 23.26 339 ASN C N 1
ATOM 8304 C CA . ASN C 1 339 ? 24.641 21.168 35.091 1.00 20.95 339 ASN C CA 1
ATOM 8305 C C . ASN C 1 339 ? 23.637 21.065 36.247 1.00 21.80 339 ASN C C 1
ATOM 8306 O O . ASN C 1 339 ? 22.472 20.735 36.012 1.00 22.73 339 ASN C O 1
ATOM 8311 N N . VAL C 1 340 ? 24.074 21.360 37.485 1.00 22.59 340 VAL C N 1
ATOM 8312 C CA . VAL C 1 340 ? 23.164 21.296 38.642 1.00 21.84 340 VAL C CA 1
ATOM 8313 C C . VAL C 1 340 ? 22.022 22.283 38.634 1.00 23.62 340 VAL C C 1
ATOM 8314 O O . VAL C 1 340 ? 20.984 22.037 39.249 1.00 24.74 340 VAL C O 1
ATOM 8318 N N . ILE C 1 341 ? 22.220 23.431 38.004 1.00 23.29 341 ILE C N 1
ATOM 8319 C CA . ILE C 1 341 ? 21.163 24.426 37.987 1.00 18.68 341 ILE C CA 1
ATOM 8320 C C . ILE C 1 341 ? 19.986 24.014 37.139 1.00 17.29 341 ILE C C 1
ATOM 8321 O O . ILE C 1 341 ? 18.844 24.171 37.572 1.00 17.59 341 ILE C O 1
ATOM 8326 N N . SER C 1 342 ? 20.245 23.405 35.983 1.00 13.23 342 SER C N 1
ATOM 8327 C CA . SER C 1 342 ? 19.140 22.919 35.138 1.00 17.16 342 SER C CA 1
ATOM 8328 C C . SER C 1 342 ? 18.506 21.723 35.841 1.00 12.70 342 SER C C 1
ATOM 8329 O O . SER C 1 342 ? 17.306 21.493 35.748 1.00 12.77 342 SER C O 1
ATOM 8332 N N . SER C 1 343 ? 19.325 20.955 36.539 1.00 16.17 343 SER C N 1
ATOM 8333 C CA . SER C 1 343 ? 18.799 19.811 37.250 1.00 19.39 343 SER C CA 1
ATOM 8334 C C . SER C 1 343 ? 17.788 20.249 38.292 1.00 19.52 343 SER C C 1
ATOM 8335 O O . SER C 1 343 ? 16.887 19.488 38.578 1.00 23.78 343 SER C O 1
ATOM 8338 N N . ILE C 1 344 ? 17.899 21.476 38.822 1.00 20.18 344 ILE C N 1
ATOM 8339 C CA . ILE C 1 344 ? 16.915 21.989 39.807 1.00 20.92 344 ILE C CA 1
ATOM 8340 C C . ILE C 1 344 ? 15.635 22.379 39.063 1.00 20.45 344 ILE C C 1
ATOM 8341 O O . ILE C 1 344 ? 14.516 22.136 39.543 1.00 20.72 344 ILE C O 1
ATOM 8346 N N . GLY C 1 345 ? 15.821 22.960 37.875 1.00 18.85 345 GLY C N 1
ATOM 8347 C CA . GLY C 1 345 ? 14.719 23.404 37.048 1.00 14.08 345 GLY C CA 1
ATOM 8348 C C . GLY C 1 345 ? 13.837 22.269 36.619 1.00 17.42 345 GLY C C 1
ATOM 8349 O O . GLY C 1 345 ? 12.632 22.439 36.493 1.00 19.84 345 GLY C O 1
ATOM 8350 N N . ARG C 1 346 ? 14.418 21.100 36.400 1.00 19.37 346 ARG C N 1
ATOM 8351 C CA . ARG C 1 346 ? 13.616 19.946 36.012 1.00 21.85 346 ARG C CA 1
ATOM 8352 C C . ARG C 1 346 ? 13.067 19.166 37.223 1.00 22.42 346 ARG C C 1
ATOM 8353 O O . ARG C 1 346 ? 12.779 17.982 37.121 1.00 26.53 346 ARG C O 1
ATOM 8361 N N . ALA C 1 347 ? 12.939 19.800 38.379 1.00 21.33 347 ALA C N 1
ATOM 8362 C CA . ALA C 1 347 ? 12.413 19.081 39.515 1.00 21.08 347 ALA C CA 1
ATOM 8363 C C . ALA C 1 347 ? 10.929 19.303 39.478 1.00 29.52 347 ALA C C 1
ATOM 8364 O O . ALA C 1 347 ? 10.460 20.263 38.868 1.00 29.05 347 ALA C O 1
ATOM 8366 N N . LEU C 1 348 ? 10.203 18.445 40.190 1.00 37.08 348 LEU C N 1
ATOM 8367 C CA . LEU C 1 348 ? 8.744 18.478 40.298 1.00 39.68 348 LEU C CA 1
ATOM 8368 C C . LEU C 1 348 ? 8.203 19.890 40.424 1.00 42.52 348 LEU C C 1
ATOM 8369 O O . LEU C 1 348 ? 7.093 20.168 39.995 1.00 52.32 348 LEU C O 1
ATOM 8374 N N . ASP C 1 349 ? 8.977 20.779 41.022 1.00 41.91 349 ASP C N 1
ATOM 8375 C CA . ASP C 1 349 ? 8.560 22.166 41.181 1.00 43.56 349 ASP C CA 1
ATOM 8376 C C . ASP C 1 349 ? 9.579 23.137 40.590 1.00 41.12 349 ASP C C 1
ATOM 8377 O O . ASP C 1 349 ? 9.276 24.300 40.352 1.00 40.48 349 ASP C O 1
ATOM 8382 N N . GLY C 1 350 ? 10.789 22.630 40.375 1.00 39.89 350 GLY C N 1
ATOM 8383 C CA . GLY C 1 350 ? 11.906 23.389 39.831 1.00 33.48 350 GLY C CA 1
ATOM 8384 C C . GLY C 1 350 ? 11.771 24.852 39.472 1.00 29.80 350 GLY C C 1
ATOM 8385 O O . GLY C 1 350 ? 12.342 25.708 40.137 1.00 29.16 350 GLY C O 1
ATOM 8386 N N . LYS C 1 351 ? 11.046 25.128 38.395 1.00 31.14 351 LYS C N 1
ATOM 8387 C CA . LYS C 1 351 ? 10.827 26.480 37.885 1.00 28.24 351 LYS C CA 1
ATOM 8388 C C . LYS C 1 351 ? 10.379 27.462 38.982 1.00 26.63 351 LYS C C 1
ATOM 8389 O O . LYS C 1 351 ? 10.887 28.584 39.074 1.00 29.27 351 LYS C O 1
ATOM 8395 N N . ASP C 1 352 ? 9.436 27.026 39.814 1.00 28.60 352 ASP C N 1
ATOM 8396 C CA . ASP C 1 352 ? 8.934 27.830 40.934 1.00 30.49 352 ASP C CA 1
ATOM 8397 C C . ASP C 1 352 ? 10.115 28.146 41.832 1.00 24.89 352 ASP C C 1
ATOM 8398 O O . ASP C 1 352 ? 10.372 29.311 42.138 1.00 19.79 352 ASP C O 1
ATOM 8403 N N . VAL C 1 353 ? 10.851 27.098 42.202 1.00 15.77 353 VAL C N 1
ATOM 8404 C CA . VAL C 1 353 ? 12.031 27.212 43.050 1.00 17.18 353 VAL C CA 1
ATOM 8405 C C . VAL C 1 353 ? 13.117 28.114 42.444 1.00 16.34 353 VAL C C 1
ATOM 8406 O O . VAL C 1 353 ? 13.697 28.947 43.140 1.00 22.36 353 VAL C O 1
ATOM 8410 N N . LEU C 1 354 ? 13.365 27.997 41.144 1.00 21.84 354 LEU C N 1
ATOM 8411 C CA . LEU C 1 354 ? 14.375 28.829 40.473 1.00 21.10 354 LEU C CA 1
ATOM 8412 C C . LEU C 1 354 ? 13.927 30.289 40.389 1.00 20.11 354 LEU C C 1
ATOM 8413 O O . LEU C 1 354 ? 14.748 31.194 40.283 1.00 20.68 354 LEU C O 1
ATOM 8418 N N . GLY C 1 355 ? 12.620 30.503 40.375 1.00 20.16 355 GLY C N 1
ATOM 8419 C CA . GLY C 1 355 ? 12.098 31.850 40.313 1.00 19.75 355 GLY C CA 1
ATOM 8420 C C . GLY C 1 355 ? 12.271 32.660 41.586 1.00 17.17 355 GLY C C 1
ATOM 8421 O O . GLY C 1 355 ? 12.285 33.900 41.555 1.00 15.67 355 GLY C O 1
ATOM 8422 N N . LEU C 1 356 ? 12.351 31.958 42.711 1.00 14.87 356 LEU C N 1
ATOM 8423 C CA . LEU C 1 356 ? 12.520 32.588 44.026 1.00 16.04 356 LEU C CA 1
ATOM 8424 C C . LEU C 1 356 ? 13.972 32.686 44.367 1.00 13.36 356 LEU C C 1
ATOM 8425 O O . LEU C 1 356 ? 14.363 33.528 45.175 1.00 23.22 356 LEU C O 1
ATOM 8430 N N . THR C 1 357 ? 14.770 31.802 43.782 1.00 12.97 357 THR C N 1
ATOM 8431 C CA . THR C 1 357 ? 16.209 31.781 44.011 1.00 14.34 357 THR C CA 1
ATOM 8432 C C . THR C 1 357 ? 16.952 32.960 43.379 1.00 19.50 357 THR C C 1
ATOM 8433 O O . THR C 1 357 ? 17.817 33.592 44.009 1.00 15.53 357 THR C O 1
ATOM 8437 N N . PHE C 1 358 ? 16.606 33.235 42.126 1.00 19.78 358 PHE C N 1
ATOM 8438 C CA . PHE C 1 358 ? 17.250 34.276 41.350 1.00 19.91 358 PHE C CA 1
ATOM 8439 C C . PHE C 1 358 ? 16.326 35.443 41.065 1.00 23.37 358 PHE C C 1
ATOM 8440 O O . PHE C 1 358 ? 15.114 35.349 41.269 1.00 25.20 358 PHE C O 1
ATOM 8448 N N . SER C 1 359 ? 16.892 36.541 40.567 1.00 27.90 359 SER C N 1
ATOM 8449 C CA . SER C 1 359 ? 16.094 37.734 40.277 1.00 29.27 359 SER C CA 1
ATOM 8450 C C . SER C 1 359 ? 14.991 37.595 39.203 1.00 28.00 359 SER C C 1
ATOM 8451 O O . SER C 1 359 ? 13.861 38.057 39.403 1.00 25.17 359 SER C O 1
ATOM 8454 N N . GLY C 1 360 ? 15.311 36.924 38.096 1.00 26.43 360 GLY C N 1
ATOM 8455 C CA . GLY C 1 360 ? 14.356 36.742 37.019 1.00 21.33 360 GLY C CA 1
ATOM 8456 C C . GLY C 1 360 ? 13.287 35.721 37.334 1.00 22.75 360 GLY C C 1
ATOM 8457 O O . GLY C 1 360 ? 13.064 35.391 38.494 1.00 27.00 360 GLY C O 1
ATOM 8458 N N . SER C 1 361 ? 12.585 35.247 36.311 1.00 19.62 361 SER C N 1
ATOM 8459 C CA . SER C 1 361 ? 11.547 34.253 36.527 1.00 20.75 361 SER C CA 1
ATOM 8460 C C . SER C 1 361 ? 12.150 32.911 36.174 1.00 20.79 361 SER C C 1
ATOM 8461 O O . SER C 1 361 ? 13.210 32.858 35.553 1.00 28.26 361 SER C O 1
ATOM 8464 N N . GLY C 1 362 ? 11.466 31.833 36.528 1.00 24.81 362 GLY C N 1
ATOM 8465 C CA . GLY C 1 362 ? 11.972 30.488 36.275 1.00 25.97 362 GLY C CA 1
ATOM 8466 C C . GLY C 1 362 ? 12.173 30.139 34.821 1.00 30.50 362 GLY C C 1
ATOM 8467 O O . GLY C 1 362 ? 13.104 29.401 34.481 1.00 30.67 362 GLY C O 1
ATOM 8468 N N . ASP C 1 363 ? 11.268 30.625 33.974 1.00 35.28 363 ASP C N 1
ATOM 8469 C CA . ASP C 1 363 ? 11.349 30.398 32.529 1.00 38.11 363 ASP C CA 1
ATOM 8470 C C . ASP C 1 363 ? 12.556 31.174 31.998 1.00 35.30 363 ASP C C 1
ATOM 8471 O O . ASP C 1 363 ? 13.319 30.659 31.182 1.00 34.90 363 ASP C O 1
ATOM 8476 N N . GLU C 1 364 ? 12.733 32.401 32.494 1.00 31.57 364 GLU C N 1
ATOM 8477 C CA . GLU C 1 364 ? 13.844 33.266 32.099 1.00 31.42 364 GLU C CA 1
ATOM 8478 C C . GLU C 1 364 ? 15.222 32.673 32.395 1.00 31.29 364 GLU C C 1
ATOM 8479 O O . GLU C 1 364 ? 16.101 32.667 31.520 1.00 30.88 364 GLU C O 1
ATOM 8485 N N . VAL C 1 365 ? 15.421 32.196 33.626 1.00 29.09 365 VAL C N 1
ATOM 8486 C CA . VAL C 1 365 ? 16.707 31.608 33.999 1.00 26.11 365 VAL C CA 1
ATOM 8487 C C . VAL C 1 365 ? 16.932 30.337 33.174 1.00 28.21 365 VAL C C 1
ATOM 8488 O O . VAL C 1 365 ? 18.016 30.114 32.626 1.00 28.00 365 VAL C O 1
ATOM 8492 N N . MET C 1 366 ? 15.876 29.537 33.056 1.00 29.16 366 MET C N 1
ATOM 8493 C CA . MET C 1 366 ? 15.913 28.282 32.334 1.00 29.99 366 MET C CA 1
ATOM 8494 C C . MET C 1 366 ? 16.281 28.543 30.848 1.00 28.99 366 MET C C 1
ATOM 8495 O O . MET C 1 366 ? 16.969 27.746 30.212 1.00 25.12 366 MET C O 1
ATOM 8500 N N . LYS C 1 367 ? 15.865 29.695 30.332 1.00 30.31 367 LYS C N 1
ATOM 8501 C CA . LYS C 1 367 ? 16.184 30.092 28.974 1.00 31.30 367 LYS C CA 1
ATOM 8502 C C . LYS C 1 367 ? 17.672 30.329 28.926 1.00 30.13 367 LYS C C 1
ATOM 8503 O O . LYS C 1 367 ? 18.349 29.740 28.098 1.00 34.25 367 LYS C O 1
ATOM 8509 N N . LEU C 1 368 ? 18.185 31.149 29.848 1.00 29.23 368 LEU C N 1
ATOM 8510 C CA . LEU C 1 368 ? 19.619 31.490 29.906 1.00 28.48 368 LEU C CA 1
ATOM 8511 C C . LEU C 1 368 ? 20.569 30.292 30.012 1.00 29.95 368 LEU C C 1
ATOM 8512 O O . LEU C 1 368 ? 21.573 30.223 29.312 1.00 29.78 368 LEU C O 1
ATOM 8517 N N . ILE C 1 369 ? 20.225 29.355 30.889 1.00 33.90 369 ILE C N 1
ATOM 8518 C CA . ILE C 1 369 ? 20.986 28.127 31.143 1.00 33.29 369 ILE C CA 1
ATOM 8519 C C . ILE C 1 369 ? 21.197 27.265 29.886 1.00 38.51 369 ILE C C 1
ATOM 8520 O O . ILE C 1 369 ? 22.125 26.445 29.821 1.00 41.71 369 ILE C O 1
ATOM 8525 N N . ASN C 1 370 ? 20.329 27.449 28.896 1.00 39.40 370 ASN C N 1
ATOM 8526 C CA . ASN C 1 370 ? 20.416 26.678 27.672 1.00 38.19 370 ASN C CA 1
ATOM 8527 C C . ASN C 1 370 ? 21.174 27.354 26.529 1.00 37.04 370 ASN C C 1
ATOM 8528 O O . ASN C 1 370 ? 21.329 26.757 25.474 1.00 41.90 370 ASN C O 1
ATOM 8533 N N . LYS C 1 371 ? 21.626 28.592 26.692 1.00 35.40 371 LYS C N 1
ATOM 8534 C CA . LYS C 1 371 ? 22.375 29.236 25.615 1.00 31.72 371 LYS C CA 1
ATOM 8535 C C . LYS C 1 371 ? 23.711 28.521 25.393 1.00 33.46 371 LYS C C 1
ATOM 8536 O O . LYS C 1 371 ? 24.186 28.384 24.260 1.00 36.61 371 LYS C O 1
ATOM 8542 N N . GLN C 1 372 ? 24.354 28.129 26.483 1.00 34.18 372 GLN C N 1
ATOM 8543 C CA . GLN C 1 372 ? 25.622 27.409 26.403 1.00 33.89 372 GLN C CA 1
ATOM 8544 C C . GLN C 1 372 ? 25.367 25.972 25.910 1.00 31.76 372 GLN C C 1
ATOM 8545 O O . GLN C 1 372 ? 24.698 25.174 26.572 1.00 21.72 372 GLN C O 1
ATOM 8551 N N . SER C 1 373 ? 25.873 25.676 24.715 1.00 34.67 373 SER C N 1
ATOM 8552 C CA . SER C 1 373 ? 25.712 24.357 24.101 1.00 34.19 373 SER C CA 1
ATOM 8553 C C . SER C 1 373 ? 26.914 23.478 24.375 1.00 29.18 373 SER C C 1
ATOM 8554 O O . SER C 1 373 ? 26.867 22.265 24.160 1.00 27.10 373 SER C O 1
ATOM 8557 N N . GLY C 1 374 ? 28.000 24.110 24.810 1.00 24.91 374 GLY C N 1
ATOM 8558 C CA . GLY C 1 374 ? 29.209 23.378 25.125 1.00 22.65 374 GLY C CA 1
ATOM 8559 C C . GLY C 1 374 ? 29.041 22.671 26.458 1.00 22.73 374 GLY C C 1
ATOM 8560 O O . GLY C 1 374 ? 28.030 22.859 27.135 1.00 16.09 374 GLY C O 1
ATOM 8561 N N . SER C 1 375 ? 30.032 21.856 26.807 1.00 23.90 375 SER C N 1
ATOM 8562 C CA . SER C 1 375 ? 30.068 21.079 28.043 1.00 25.89 375 SER C CA 1
ATOM 8563 C C . SER C 1 375 ? 31.500 21.011 28.613 1.00 27.71 375 SER C C 1
ATOM 8564 O O . SER C 1 375 ? 32.450 20.747 27.862 1.00 29.27 375 SER C O 1
ATOM 8567 N N . TYR C 1 376 ? 31.637 21.295 29.922 1.00 28.31 376 TYR C N 1
ATOM 8568 C CA . TYR C 1 376 ? 32.913 21.310 30.669 1.00 19.18 376 TYR C CA 1
ATOM 8569 C C . TYR C 1 376 ? 33.887 22.370 30.223 1.00 23.19 376 TYR C C 1
ATOM 8570 O O . TYR C 1 376 ? 34.217 23.260 30.992 1.00 24.64 376 TYR C O 1
ATOM 8579 N N . PHE C 1 377 ? 34.420 22.231 29.015 1.00 20.90 377 PHE C N 1
ATOM 8580 C CA . PHE C 1 377 ? 35.373 23.200 28.518 1.00 22.83 377 PHE C CA 1
ATOM 8581 C C . PHE C 1 377 ? 34.679 24.017 27.440 1.00 26.61 377 PHE C C 1
ATOM 8582 O O . PHE C 1 377 ? 34.022 23.492 26.537 1.00 27.38 377 PHE C O 1
ATOM 8590 N N . VAL C 1 378 ? 34.949 25.306 27.489 1.00 30.42 378 VAL C N 1
ATOM 8591 C CA . VAL C 1 378 ? 34.290 26.306 26.666 1.00 28.89 378 VAL C CA 1
ATOM 8592 C C . VAL C 1 378 ? 35.339 27.252 26.083 1.00 31.64 378 VAL C C 1
ATOM 8593 O O . VAL C 1 378 ? 36.451 27.317 26.593 1.00 31.38 378 VAL C O 1
ATOM 8597 N N . ASP C 1 379 ? 35.038 27.919 24.973 1.00 34.44 379 ASP C N 1
ATOM 8598 C CA . ASP C 1 379 ? 36.020 28.852 24.427 1.00 36.86 379 ASP C CA 1
ATOM 8599 C C . ASP C 1 379 ? 35.850 30.167 25.146 1.00 35.65 379 ASP C C 1
ATOM 8600 O O . ASP C 1 379 ? 34.746 30.658 25.264 1.00 32.72 379 ASP C O 1
ATOM 8605 N N . ALA C 1 380 ? 36.937 30.767 25.592 1.00 39.38 380 ALA C N 1
ATOM 8606 C CA . ALA C 1 380 ? 36.795 32.034 26.281 1.00 46.99 380 ALA C CA 1
ATOM 8607 C C . ALA C 1 380 ? 37.669 33.169 25.753 1.00 52.50 380 ALA C C 1
ATOM 8608 O O . ALA C 1 380 ? 37.826 34.187 26.427 1.00 56.57 380 ALA C O 1
ATOM 8610 N N . HIS C 1 381 ? 38.211 33.018 24.545 1.00 56.84 381 HIS C N 1
ATOM 8611 C CA . HIS C 1 381 ? 39.047 34.062 23.935 1.00 59.97 381 HIS C CA 1
ATOM 8612 C C . HIS C 1 381 ? 38.412 35.444 24.034 1.00 58.39 381 HIS C C 1
ATOM 8613 O O . HIS C 1 381 ? 37.274 35.633 23.607 1.00 57.55 381 HIS C O 1
#

InterPro domains:
  IPR006045 Cupin 1 [PF00190] (239-368)
  IPR006045 Cupin 1 [SM00835] (237-390)
  IPR011051 RmlC-like cupin domain superfamily [SSF51182] (35-233)
  IPR011051 RmlC-like cupin domain superfamily [SSF51182] (245-403)
  IPR014710 RmlC-like jelly roll fold [G3DSA:2.60.120.10] (41-244)
  IPR014710 RmlC-like jelly roll fold [G3DSA:2.60.120.10] (245-403)
  IPR050253 Seed Storage and Functional Proteins [PTHR31189] (12-404)

Radius of gyration: 33.23 Å; Cα contacts (8 Å, |Δi|>4): 2982; chains: 3; bounding box: 90×70×87 Å

Sequence (1081 aa):
DNPFYFNSDNSWNTLFKNQYGHIRVLQRFDQQSKRLQNLEDYRLVEFRSKPETLLLPQQADAELLLVVRSGSAILVLVKPDDRREYFFLTSDNPIFSDHQKIPAGTIFYLVNPDPKEDLRIIQLAMPVNNPQIHEFFLSSTEAQQSYLQEFSKHILEASFNSKFEEINRVLFEEEGQQEGVIVNIDSEQIKELSKHAKSSNTIGNEFGNLTERTDNSLNVLISSIEMEEGALFVPHYYSKAIVILVVNEGEAHVELVGPKGETLEYESYRAELSKDDVFVIPAAYPVAIKATSNVNFTGFGINANNNNRNLLAGKTDNVISSIGRALDGKDVLGLTFSGSGDEVMKLINKQSGSYFVDAHDNPFYFNSDNSWNTLFKNQYGHIRVLQRFDQQSKRLQNLEDYRLVEFRSKPETLLLPQQADAELLLVVRSGSAILVLVKPDDRREYFFLTSDNPIFSDHQKIPAGTIFYLVNPDPKEDLRIIQLAMPVNNPQIHEFFLSSTEAQQSYLQEFSKHILEASFNSKFEEINRVLFEEEGQQEGVIVNIDSEQIKELSKHAKSSNTIGNEFGNLTERTDNSLNVLISSIEMEEGALFVPHYYSKAIVILVVNEGEAHVELVGPKGETLEYESYRAELSKDDVFVIPAAYPVAIKATSNVNFTGFGINANNNNRNLLAGKTDNVISSIGRALDGKDVLGLTFSGSGDEVMKLINKQSGSYFVDAHQDNPFYFNSDNSWNTLFKNQYGHIRVLQRFDQQSKRLQNLEDYRLVEFRSKPETLLLPQQADAELLLVVRSGSAILVLVKPDDRREYFFLTSDNPIFSDHQKIPAGTIFYLVNPDPKEDLRIIQLAMPVNNPQIHEFFLSSTEAQQSYLQEFSKHILEASFNSKFEEINRVLFEEEGQQEGVIVNIDSEQIKELSKHAKSSNTIGNEFGNLTERTDNSLNVLISSIEMEEGALFVPHYYSKAIVILVVNEGEAHVELVGPKGETLEYESYRAELSKDDVFVIPAAYPVAIKATSNVNFTGFGINANNNNRNLLAGKTDNVISSIGRALDGKDVLGLTFSGSGDEVMKLINKQSGSYFVDAH

Foldseek 3Di:
DFLFWFDPVPFWAWPDDDPFKTKIKGDASCVSHVVSVVCLFKIKMKMKGFAQKKQAKKFKQKKKKKFFPAAKKWKKWDDDVGDMAIAIAHDDDPLGHGIDIDGHGIIMMMHRLDPGDMTIMMMMIGGDPGSDMDIAGQAAALVDHHPVVVDDQVVVCVVVVHHSVVVCVVGPPHVPHHHDRMGHDDNVVCPVSCVVRSVRDWDDDPFKIKDKDADVVQLKMKIKIWGAAQKKQAKKFKAQWKKKKAWQAAKKKKWKWDDDVPDDDIDIRIDIDGHGMMGIHGHPIIMMMTGNHTTMMMMMTHNHVPMDMDGCAEDPRHVLLVCCPPPVSQCVVCVVDVHGSVVVNVVSPPHHDDRMDRRD/DQLFWFDPVPFWAWPDDDPFWTKIKGDASCVSDVVCVVCRQKIKMKIKGDAQKKQAKKFKQWKKKKFWCAAKKWKKWDDPVPDIAIAIAHNDPPPGHGIDIDDHGIIMMMTRHDPHIMTIMMMMIGGDPGSDMGMQGQAPAQVDHHPVVVDDQVVNCVVVVHHSVVVCVVGPPHPPHHHDRIGRDDNVVCVVRNVVNSVPAWDDDPFKIKDKDADPVQQKMKMKIWGAAQKKQAKWFKAFWKKKKFWQAAKKKKWKWDPPVPDPHIDISIDIGGHGMIGIHGHPIIMMMTGNHTTMMMMMIHNNDPIAIAGCAEDPRHVLVVQCPPDVRQCVVVVVDVHGSVVVVVVRPPHHHDRMGGHD/DQFLFWFDQVPFWDWPDDDPFKTKIWGDASCVSDVVSVVCLQKTKMKIKGFAAKKFAKKFKQWKKKKFWPAAKKWKKWDDPVGDIDIAIAGHDDPPGHGIDIHGHGIIMMMTRLDPGDMTIMMMMIGGDPGSDMDMAGQAAALVDHHVLVVDDQVVNCVVVVHHSVVVCVVGHPNVDHHHDRIGHDDNVVCPVPVVVNVVPDWDDDPAKIKRKDAPVVQQKMKIKMWGAAQKKQAKKFKAQWKKKKAWAAAKKKKWWWAAPSPDPHIDIRIDIDGHGMIGIHGHPIIMMMHGNHGTMMMMMIHNHVPMDMAGCAEDPRDVLVVQCPPPCRQCVVQVVDPHGSVVVNVVRPPHHHDRMDRRD

Nearest PDB structures (foldseek):
  2phl-assembly1_B  TM=1.003E+00  e=1.400E-72  Phaseolus vulgaris
  2eaa-assembly1_A  TM=9.299E-01  e=5.015E-51  Vigna angularis
  2cv6-assembly1_A  TM=9.273E-01  e=1.314E-48  Vigna radiata
  1ipk-assembly1_A  TM=9.298E-01  e=2.628E-46  Glycine max
  3smh-assembly1_A  TM=9.033E-01  e=1.501E-42  Arachis hypogaea

Secondary structure (DSSP, 8-state):
--TTEE-GGGTEEEEEEETTEEEEEEPPHHHH-GGGGGGTT-EEEEEEE-SSEEEEEEEESEEEEEEEEESEEEEEEEETTTEEEEEEEESS-TTS-SEEEE-TT-EEEEEE--SS--EEEEEEEEESSSSS--EEE---BTTB--GGGGS-HHHHHHHHTS-HHHHIIIII-STT-BSSSEEE--TTTHHHHHHHHHT--EEEETTEEEEEEEETTTTEEEEEEEE-TTEEEEEEEESSPEEEEEEEESEEEEEEEEE----S-EEEEEEEEETT-EEEE-TT--EEEEESSSEEEEEEEES-TT--EEESSSSSSBHHHHHHTSTTHHHHHHHHSSS-HHHHHHHHTT---BSEEE--/--TTEE-HHHHEEEEEEETTEEEEEE--HHHH-GGGGGGTT-EEEEEEE-SSEEEEEEEESEEEEEEEEESEEEEEEEETTTEEEEEEEESS-TTS-SEEEE-TT-EEEEEE--SSPPEEEEEEEEESSSSS--EEE----SS---GGGGS-HHHHHHHHTS-HHHHHHHHT-STT--SSSEEE--TTHHHHHHHHHHH--EEE-SSEEEEEEEETTTTEEEEEEEE-TTEEEEEEEESS-EEEEEEEESEEEEEEEEE----S-EEE--EEEETT-EEEE-TT--EEEEESSSEEEEEEEES-TT--EEESSSSSSBHHHHHHTSTTHHHHHHHHSSS-HHHHHHHHHH----SEEE--/--STTEE-STTTEEEEEEETTEEEEEEPPHHHH-GGGGGGTT-EEEEEEE-SSEEEEEEEESEEEEEEEEESEEEEEEEETTTEEEEEEEESS-TTSBSEEEE-TT-EEEEE---SS--EEEEEEEEESSSSS--EEE---BSS---GGGGS-HHHHHHHHTS-HHHHIIIII-STT-BSSSEEE--TTTTHHHHHHHHH--EEE-SSEEEEEEEETTTTEEEEEEEE-TTEEEEEEEESS-EEEEEEEESEEEEEEEEE----S-EEEEEEEEETT-EEEE-TT--EEEEESSSEEEEEEEES-TT--EEESSSSSSBHHHHHHTSSSHHHHHHHHSSS-HHHHHHHHTT---BSEEE--

CATH classification: 2.60.120.10 (+1 more: 2.60.120.10)